Protein AF-A0A1F9ETL3-F1 (afdb_monomer)

Sequence (831 aa):
MVLTLLMAGSCHPLGLEGEPCAEAPCAAGLTCVDDVCSYVEPEPPPPPPCESDEQCVLDGTADGRVCTDGVCGYADCIFDLQCGVRICDDGQCADRHPCFSEEDCEAGQLCSDGVCRTACVLDDQCALLGGVLQVCVEGECRQRCLGDFMCLGGICEENVCLDPQCAVDEDCPPGDFYCDGGRCVAFTPCAEDDDCFDPSFLCNELGRCEERPLCDIDAECGADRCVDRHCRPAVPCAADDCGDGLECVAGRCVETLGCRSSADCTGGDVCDGGRCVDPPAAASPAAVVVATPQGVCPGACELVLLVGEAVQVRAQGFDADGRPVPGPVAPVTTMTNSSAATVTTLTADAAGDFTVAFADTMLTAHVRARPAGALVVIAVDGGSGAPVVGAEVFVGTALAGTTSADGMLAVAALAPDEDTLAVRSADGRGVALVGALAGAPDRLRVPLGTVVDQGSAAGFRATVNGTGDELGDTGVSLAFPAATSAAAATPAALFGPPFAAAIGLPLIGDLPTALPAAVMLDGTVPVVGFQDVKPEALMTAPAGPGPVLAFEGRYDQQLLFSIAFGADPMELALDLAAQTEGMDALADGAGLLEAAPLVVDGDAADGVEDVDGDGDVTELVPDYAGFPAISLSPTASPSLRVGLRASSPPAGANPRAFAVCGAEAGLFLPLGVSSLYGTAEGSRGEQLLALAPAAALEGAPRRCAVHAVYFSDALVSFAQVAGELGPLMEVGELLAPPEGAFLIEDVPAVGRTSVVIPGGAAADLVRVRVFDGGTTWEVLGVGGDVTLPEVIAPLVLFESSVLAIDGDPFAAFSAPAGSIERSARAVATAR

Radius of gyration: 38.25 Å; Cα contacts (8 Å, |Δi|>4): 1999; chains: 1; bounding box: 105×69×110 Å

Mean predicted aligned error: 14.43 Å

Nearest PDB structures (foldseek):
  1qvy-assembly3_C  TM=4.916E-01  e=3.105E+00  Homo sapiens
  5fr1-assembly1_B  TM=4.271E-01  e=1.528E+00  Bos taurus
  1gdf-assembly1_A  TM=3.829E-01  e=1.800E+00  Bos taurus
  1fst-assembly2_B  TM=3.135E-01  e=1.800E+00  Homo sapiens
  4bei-assembly1_H  TM=2.352E-01  e=9.875E-01  Vibrio cholerae MJ-1236

Solvent-accessible surface area (backbone atoms only — not comparable to full-atom values): 45357 Å² total; per-residue (Å²): 133,90,84,78,91,86,83,77,84,74,82,66,83,43,19,50,80,76,30,49,32,86,82,24,54,41,37,94,79,37,42,72,54,96,56,22,7,33,73,65,79,72,75,76,74,77,62,58,71,26,94,42,44,84,66,37,55,63,92,86,45,78,62,35,31,30,43,54,95,43,27,40,37,68,34,82,32,52,47,36,80,51,21,51,89,27,32,46,40,87,39,32,57,38,79,69,43,69,27,93,44,48,84,66,31,60,98,68,32,37,46,52,97,47,27,45,34,66,46,34,90,45,34,64,59,21,46,50,81,61,24,75,49,19,36,46,54,98,31,40,69,29,44,48,30,96,41,38,89,71,31,86,80,24,30,46,54,98,45,31,36,38,75,47,67,21,93,43,44,84,60,30,67,91,72,60,38,32,48,54,89,26,34,65,44,77,50,50,76,28,90,43,46,85,60,34,97,44,88,57,28,34,40,45,98,86,30,33,41,39,75,32,57,73,27,70,30,42,61,76,33,67,82,26,29,46,53,97,44,14,39,36,87,44,52,74,28,95,47,87,74,43,52,93,67,29,34,47,41,68,44,29,41,41,77,47,58,69,17,94,43,34,88,62,29,77,92,75,23,30,26,40,65,31,34,63,38,78,57,74,78,74,65,78,56,67,43,41,30,40,18,44,94,46,32,43,17,70,35,72,25,34,38,72,41,41,42,77,38,71,44,65,34,34,42,36,29,16,35,77,52,15,35,54,38,61,67,56,53,60,64,68,61,93,66,85,72,73,68,59,62,50,49,40,47,49,61,30,85,57,63,46,78,45,74,42,30,35,82,93,22,42,36,37,35,42,24,35,73,66,70,83,85,30,34,32,40,34,35,20,27,27,40,43,16,37,48,35,55,44,22,36,32,25,50,62,90,44,77,75,48,51,16,36,86,71,3,38,34,78,38,72,67,70,56,100,83,53,45,35,39,34,42,31,40,68,86,68,59,27,75,43,78,48,71,62,55,83,85,54,66,69,50,45,78,41,58,29,54,45,71,64,50,91,54,43,39,13,35,36,26,36,33,71,48,78,78,75,84,59,71,51,44,23,40,41,30,41,43,30,51,30,24,77,32,47,82,57,52,36,69,63,58,39,32,41,62,62,22,56,34,45,50,74,39,98,86,82,42,68,45,70,32,54,41,25,18,14,42,24,35,35,30,49,43,89,96,70,42,77,42,73,40,33,70,53,15,56,38,63,30,63,56,25,66,28,35,32,28,34,36,36,40,37,36,56,57,66,58,60,52,49,52,58,72,71,50,53,39,66,59,47,50,40,54,52,26,41,46,44,45,55,14,24,22,33,60,47,38,65,13,71,22,63,65,39,57,39,33,64,23,25,48,80,87,83,72,38,63,50,78,41,53,84,79,62,45,76,44,76,35,64,47,61,85,77,27,54,77,44,80,43,66,33,84,35,68,30,71,48,65,29,20,39,36,43,49,57,42,49,91,91,60,61,38,32,39,40,34,33,32,26,36,46,54,35,42,14,35,55,34,26,43,25,36,43,62,48,41,71,93,82,50,67,40,62,43,65,32,20,24,31,42,55,44,45,54,71,88,35,56,40,33,28,19,37,32,29,38,34,66,51,105,79,49,75,54,76,43,80,53,73,48,74,72,51,51,57,43,79,46,57,70,59,54,40,74,59,77,66,54,64,86,79,83,86,64,70,65,74,57,88,55,66,53,75,74,93,68,95,64,88,66,55,60,38,42,30,43,28,60,53,101,87,47,77,47,78,54,87,39,68,75,65,73,41,74,59,72,80,77,53,70,68,42,72,44,55,50,34,61,64,80,80,87,76,95,74,88,87,80,93,79,90,77,80,92,79,71,68,82,72,63,74,74,66,71,86,75,72,136

Structure (mmCIF, N/CA/C/O backbone):
data_AF-A0A1F9ETL3-F1
#
_entry.id   AF-A0A1F9ETL3-F1
#
loop_
_atom_site.group_PDB
_atom_site.id
_atom_site.type_symbol
_atom_site.label_atom_id
_atom_site.label_alt_id
_atom_site.label_comp_id
_atom_site.label_asym_id
_atom_site.label_entity_id
_atom_site.label_seq_id
_atom_site.pdbx_PDB_ins_code
_atom_site.Cartn_x
_atom_site.Cartn_y
_atom_site.Cartn_z
_atom_site.occupancy
_atom_site.B_iso_or_equiv
_atom_site.auth_seq_id
_atom_site.auth_comp_id
_atom_site.auth_asym_id
_atom_site.auth_atom_id
_atom_site.pdbx_PDB_model_num
ATOM 1 N N . MET A 1 1 ? -38.846 46.149 65.263 1.00 36.50 1 MET A N 1
ATOM 2 C CA . MET A 1 1 ? -39.912 46.853 64.528 1.00 36.50 1 MET A CA 1
ATOM 3 C C . MET A 1 1 ? -41.150 45.985 64.646 1.00 36.50 1 MET A C 1
ATOM 5 O O . MET A 1 1 ? -41.111 44.831 64.255 1.00 36.50 1 MET A O 1
ATOM 9 N N . VAL A 1 2 ? -42.144 46.496 65.365 1.00 41.97 2 VAL A N 1
ATOM 10 C CA . VAL A 1 2 ? -43.429 45.853 65.656 1.00 41.97 2 VAL A CA 1
ATOM 11 C C . VAL A 1 2 ? -44.224 45.766 64.355 1.00 41.97 2 VAL A C 1
ATOM 13 O O . VAL A 1 2 ? -44.415 46.803 63.725 1.00 41.97 2 VAL A O 1
ATOM 16 N N . LEU A 1 3 ? -44.703 44.583 63.969 1.00 36.12 3 LEU A N 1
ATOM 17 C CA . LEU A 1 3 ? -45.858 44.483 63.080 1.00 36.12 3 LEU A CA 1
ATOM 18 C C . LEU A 1 3 ? -46.756 43.335 63.541 1.00 36.12 3 LEU A C 1
ATOM 20 O O . LEU A 1 3 ? -46.437 42.156 63.425 1.00 36.12 3 LEU A O 1
ATOM 24 N N . THR A 1 4 ? -47.857 43.750 64.148 1.00 42.47 4 THR A N 1
ATOM 25 C CA . THR A 1 4 ? -48.915 42.951 64.745 1.00 42.47 4 THR A CA 1
ATOM 26 C C . THR A 1 4 ? -50.117 42.950 63.798 1.00 42.47 4 THR A C 1
ATOM 28 O O . THR A 1 4 ? -50.434 43.997 63.245 1.00 42.47 4 THR A O 1
ATOM 31 N N . LEU A 1 5 ? -50.809 41.807 63.726 1.00 44.66 5 LEU A N 1
ATOM 32 C CA . LEU A 1 5 ? -52.241 41.620 63.435 1.00 44.66 5 LEU A CA 1
ATOM 33 C C . LEU A 1 5 ? -52.845 42.263 62.167 1.00 44.66 5 LEU A C 1
ATOM 35 O O . LEU A 1 5 ? -53.105 43.460 62.142 1.00 44.66 5 LEU A O 1
ATOM 39 N N . LEU A 1 6 ? -53.257 41.407 61.221 1.00 41.59 6 LEU A N 1
ATOM 40 C CA . LEU A 1 6 ? -54.561 41.443 60.527 1.00 41.59 6 LEU A CA 1
ATOM 41 C C . LEU A 1 6 ? -54.680 40.195 59.626 1.00 41.59 6 LEU A C 1
ATOM 43 O O . LEU A 1 6 ? -54.465 40.263 58.422 1.00 41.59 6 LEU A O 1
ATOM 47 N N . MET A 1 7 ? -55.008 39.039 60.212 1.00 38.16 7 MET A N 1
ATOM 48 C CA . MET A 1 7 ? -55.559 37.916 59.445 1.00 38.16 7 MET A CA 1
ATOM 49 C C . MET A 1 7 ? -57.078 38.061 59.492 1.00 38.16 7 MET A C 1
ATOM 51 O O . MET A 1 7 ? -57.709 37.832 60.525 1.00 38.16 7 MET A O 1
ATOM 55 N N . ALA A 1 8 ? -57.642 38.552 58.392 1.00 40.78 8 ALA A N 1
ATOM 56 C CA . ALA A 1 8 ? -59.069 38.495 58.144 1.00 40.78 8 ALA A CA 1
ATOM 57 C C . ALA A 1 8 ? -59.477 37.019 58.069 1.00 40.78 8 ALA A C 1
ATOM 59 O O . ALA A 1 8 ? -58.865 36.256 57.328 1.00 40.78 8 ALA A O 1
ATOM 60 N N . GLY A 1 9 ? -60.495 36.626 58.836 1.00 46.09 9 GLY A N 1
ATOM 61 C CA . GLY A 1 9 ? -61.160 35.343 58.650 1.00 46.09 9 GLY A CA 1
ATOM 62 C C . GLY A 1 9 ? -61.800 35.323 57.269 1.00 46.09 9 GLY A C 1
ATOM 63 O O . GLY A 1 9 ? -62.853 35.925 57.056 1.00 46.09 9 GLY A O 1
ATOM 64 N N . SER A 1 10 ? -61.128 34.686 56.319 1.00 49.94 10 SER A N 1
ATOM 65 C CA . SER A 1 10 ? -61.694 34.289 55.043 1.00 49.94 10 SER A CA 1
ATOM 66 C C . SER A 1 10 ? -62.725 33.205 55.326 1.00 49.94 10 SER A C 1
ATOM 68 O O . SER A 1 10 ? -62.381 32.079 55.668 1.00 49.94 10 SER A O 1
ATOM 70 N N . CYS A 1 11 ? -64.007 33.546 55.195 1.00 51.56 11 CYS A N 1
ATOM 71 C CA . CYS A 1 11 ? -65.038 32.543 54.982 1.00 51.56 11 CYS A CA 1
ATOM 72 C C . CYS A 1 11 ? -64.703 31.836 53.662 1.00 51.56 11 CYS A C 1
ATOM 74 O O . CYS A 1 11 ? -65.037 32.359 52.599 1.00 51.56 11 CYS A O 1
ATOM 76 N N . HIS A 1 12 ? -64.007 30.700 53.708 1.00 61.06 12 HIS A N 1
ATOM 77 C CA . HIS A 1 12 ? -63.959 29.804 52.562 1.00 61.06 12 HIS A CA 1
ATOM 78 C C . HIS A 1 12 ? -65.313 29.085 52.504 1.00 61.06 12 HIS A C 1
ATOM 80 O O . HIS A 1 12 ? -65.680 28.402 53.454 1.00 61.06 12 HIS A O 1
ATOM 86 N N . PRO A 1 13 ? -66.115 29.281 51.442 1.00 74.06 13 PRO A N 1
ATOM 87 C CA . PRO A 1 13 ? -67.451 28.691 51.347 1.00 74.06 13 PRO A CA 1
ATOM 88 C C . PRO A 1 13 ? -67.422 27.185 51.041 1.00 74.06 13 PRO A C 1
ATOM 90 O O . PRO A 1 13 ? -68.486 26.599 50.849 1.00 74.06 13 PRO A O 1
ATOM 93 N N . LEU A 1 14 ? -66.230 26.585 50.951 1.00 83.06 14 LEU A N 1
ATOM 94 C CA . LEU A 1 14 ? -66.017 25.185 50.616 1.00 83.06 14 LEU A CA 1
ATOM 95 C C . LEU A 1 14 ? -64.970 24.580 51.557 1.00 83.06 14 LEU A C 1
ATOM 97 O O . LEU A 1 14 ? -63.933 25.208 51.763 1.00 83.06 14 LEU A O 1
ATOM 101 N N . GLY A 1 15 ? -65.249 23.390 52.090 1.00 83.25 15 GLY A N 1
ATOM 102 C CA . GLY A 1 15 ? -64.321 22.623 52.922 1.00 83.25 15 GLY A CA 1
ATOM 103 C C . GLY A 1 15 ? -63.205 22.003 52.081 1.00 83.25 15 GLY A C 1
ATOM 104 O O . GLY A 1 15 ? -63.473 21.410 51.031 1.00 83.25 15 GLY A O 1
ATOM 105 N N . LEU A 1 16 ? -61.960 22.176 52.515 1.00 88.75 16 LEU A N 1
ATOM 106 C CA . LEU A 1 16 ? -60.782 21.554 51.904 1.00 88.75 16 LEU A CA 1
ATOM 107 C C . LEU A 1 16 ? -60.608 20.109 52.389 1.00 88.75 16 LEU A C 1
ATOM 109 O O . LEU A 1 16 ? -61.291 19.656 53.305 1.00 88.75 16 LEU A O 1
ATOM 113 N N . GLU A 1 17 ? -59.701 19.367 51.759 1.00 86.44 17 GLU A N 1
ATOM 114 C CA . GLU A 1 17 ? -59.409 17.991 52.155 1.00 86.44 17 GLU A CA 1
ATOM 115 C C . GLU A 1 17 ? -58.960 17.923 53.625 1.00 86.44 17 GLU A C 1
ATOM 117 O O . GLU A 1 17 ? -58.095 18.684 54.058 1.00 86.44 17 GLU A O 1
ATOM 122 N N . GLY A 1 18 ? -59.591 17.047 54.408 1.00 85.56 18 GLY A N 1
ATOM 123 C CA . GLY A 1 18 ? -59.389 16.934 55.853 1.00 85.56 18 GLY A CA 1
ATOM 124 C C . GLY A 1 18 ? -60.288 17.832 56.715 1.00 85.56 18 GLY A C 1
ATOM 125 O O . GLY A 1 18 ? -60.308 17.660 57.935 1.00 85.56 18 GLY A O 1
ATOM 126 N N . GLU A 1 19 ? -61.063 18.753 56.132 1.00 91.12 19 GLU A N 1
ATOM 127 C CA . GLU A 1 19 ? -61.977 19.620 56.888 1.00 91.12 19 GLU A CA 1
ATOM 128 C C . GLU A 1 19 ? -63.366 18.996 57.091 1.00 91.12 19 GLU A C 1
ATOM 130 O O . GLU A 1 19 ? -63.835 18.223 56.247 1.00 91.12 19 GLU A O 1
ATOM 135 N N . PRO A 1 20 ? -64.060 19.334 58.196 1.00 88.56 20 PRO A N 1
ATOM 136 C CA . PRO A 1 20 ? -65.366 18.774 58.477 1.00 88.56 20 PRO A CA 1
ATOM 137 C C . PRO A 1 20 ? -66.431 19.296 57.508 1.00 88.56 20 PRO A C 1
ATOM 139 O O . PRO A 1 20 ? -66.755 20.487 57.483 1.00 88.56 20 PRO A O 1
ATOM 142 N N . CYS A 1 21 ? -67.054 18.392 56.756 1.00 87.12 21 CYS A N 1
ATOM 143 C CA . CYS A 1 21 ? -68.107 18.750 55.800 1.00 87.12 21 CYS A CA 1
ATOM 144 C C . CYS A 1 21 ? -69.428 19.177 56.458 1.00 87.12 21 CYS A C 1
ATOM 146 O O . CYS A 1 21 ? -70.331 19.671 55.778 1.00 87.12 21 CYS A O 1
ATOM 148 N N . ALA A 1 22 ? -69.543 19.035 57.781 1.00 86.88 22 ALA A N 1
ATOM 149 C CA . ALA A 1 22 ? -70.645 19.584 58.563 1.00 86.88 22 ALA A CA 1
ATOM 150 C C . ALA A 1 22 ? -70.656 21.125 58.586 1.00 86.88 22 ALA A C 1
ATOM 152 O O . ALA A 1 22 ? -71.717 21.728 58.770 1.00 86.88 22 ALA A O 1
ATOM 153 N N . GLU A 1 23 ? -69.496 21.769 58.409 1.00 85.19 23 GLU A N 1
ATOM 154 C CA . GLU A 1 23 ? -69.348 23.225 58.538 1.00 85.19 23 GLU A CA 1
ATOM 155 C C . GLU A 1 23 ? -69.372 23.953 57.182 1.00 85.19 23 GLU A C 1
ATOM 157 O O . GLU A 1 23 ? -69.857 25.086 57.103 1.00 85.19 23 GLU A O 1
ATOM 162 N N . ALA A 1 24 ? -68.933 23.294 56.103 1.00 85.56 24 ALA A N 1
ATOM 163 C CA . ALA A 1 24 ? -69.015 23.785 54.727 1.00 85.56 24 ALA A CA 1
ATOM 164 C C . ALA A 1 24 ? -69.054 22.617 53.716 1.00 85.56 24 ALA A C 1
ATOM 166 O O . ALA A 1 24 ? -68.423 21.588 53.952 1.00 85.56 24 ALA A O 1
ATOM 167 N N . PRO A 1 25 ? -69.759 22.745 52.573 1.00 87.94 25 PRO A N 1
ATOM 168 C CA . PRO A 1 25 ? -69.741 21.717 51.531 1.00 87.94 25 PRO A CA 1
ATOM 169 C C . PRO A 1 25 ? -68.329 21.543 50.961 1.00 87.94 25 PRO A C 1
ATOM 171 O O . PRO A 1 25 ? -67.620 22.526 50.784 1.00 87.94 25 PRO A O 1
ATOM 174 N N . CYS A 1 26 ? -67.917 20.315 50.654 1.00 88.62 26 CYS A N 1
ATOM 175 C CA . CYS A 1 26 ? -66.563 20.055 50.163 1.00 88.62 26 CYS A CA 1
ATOM 176 C C . CYS A 1 26 ? -66.263 20.763 48.837 1.00 88.62 26 CYS A C 1
ATOM 178 O O . CYS A 1 26 ? -67.150 20.941 47.995 1.00 88.62 26 CYS A O 1
ATOM 180 N N . ALA A 1 27 ? -65.005 21.162 48.647 1.00 89.31 27 ALA A N 1
ATOM 181 C CA . ALA A 1 27 ? -64.526 21.698 47.380 1.00 89.31 27 ALA A CA 1
ATOM 182 C C . ALA A 1 27 ? -64.714 20.682 46.237 1.00 89.31 27 ALA A C 1
ATOM 184 O O . ALA A 1 27 ? -64.776 19.472 46.457 1.00 89.31 27 ALA A O 1
ATOM 185 N N . ALA A 1 28 ? -64.838 21.177 45.001 1.00 86.25 28 ALA A N 1
ATOM 186 C CA . ALA A 1 28 ? -65.060 20.324 43.834 1.00 86.25 28 ALA A CA 1
ATOM 187 C C . ALA A 1 28 ? -63.954 19.258 43.711 1.00 86.25 28 ALA A C 1
ATOM 189 O O . ALA A 1 28 ? -62.776 19.599 43.726 1.00 86.25 28 ALA A O 1
ATOM 190 N N . GLY A 1 29 ? -64.354 17.988 43.585 1.00 82.50 29 GLY A N 1
ATOM 191 C CA . GLY A 1 29 ? -63.450 16.829 43.563 1.00 82.50 29 GLY A CA 1
ATOM 192 C C . GLY A 1 29 ? -63.351 16.073 44.893 1.00 82.50 29 GLY A C 1
ATOM 193 O O . GLY A 1 29 ? -62.873 14.947 44.904 1.00 82.50 29 GLY A O 1
ATOM 194 N N . LEU A 1 30 ? -63.851 16.639 45.995 1.00 84.19 30 LEU A N 1
ATOM 195 C CA . LEU A 1 30 ? -63.866 15.997 47.310 1.00 84.19 30 LEU A CA 1
ATOM 196 C C . LEU A 1 30 ? -65.281 15.521 47.670 1.00 84.19 30 LEU A C 1
ATOM 198 O O . LEU A 1 30 ? -66.277 16.182 47.361 1.00 84.19 30 LEU A O 1
ATOM 202 N N . THR A 1 31 ? -65.370 14.395 48.373 1.00 88.19 31 THR A N 1
ATOM 203 C CA . THR A 1 31 ? -66.625 13.809 48.855 1.00 88.19 31 THR A CA 1
ATOM 204 C C . THR A 1 31 ? -66.625 13.798 50.381 1.00 88.19 31 THR A C 1
ATOM 206 O O . THR A 1 31 ? -65.598 13.569 51.011 1.00 88.19 31 THR A O 1
ATOM 209 N N . CYS A 1 32 ? -67.774 14.067 50.997 1.00 89.69 32 CYS A N 1
ATOM 210 C CA . CYS A 1 32 ? -67.918 14.012 52.451 1.00 89.69 32 CYS A CA 1
ATOM 211 C C . CYS A 1 32 ? -68.011 12.547 52.900 1.00 89.69 32 CYS A C 1
ATOM 213 O O . CYS A 1 32 ? -69.045 11.908 52.687 1.00 89.69 32 CYS A O 1
ATOM 215 N N . VAL A 1 33 ? -66.942 12.021 53.497 1.00 89.31 33 VAL A N 1
ATOM 216 C CA . VAL A 1 33 ? -66.855 10.653 54.024 1.00 89.31 33 VAL A CA 1
ATOM 217 C C . VAL A 1 33 ? -66.569 10.745 55.518 1.00 89.31 33 VAL A C 1
ATOM 219 O O . VAL A 1 33 ? -65.620 11.404 55.929 1.00 89.31 33 VAL A O 1
ATOM 222 N N . ASP A 1 34 ? -67.429 10.139 56.339 1.00 93.12 34 ASP A N 1
ATOM 223 C CA . ASP A 1 34 ? -67.325 10.170 57.806 1.00 93.12 34 ASP A CA 1
ATOM 224 C C . ASP A 1 34 ? -67.139 11.581 58.399 1.00 93.12 34 ASP A C 1
ATOM 226 O O . ASP A 1 34 ? -66.354 11.803 59.319 1.00 93.12 34 ASP A O 1
ATOM 230 N N . ASP A 1 35 ? -67.919 12.535 57.885 1.00 91.06 35 ASP A N 1
ATOM 231 C CA . ASP A 1 35 ? -67.943 13.939 58.319 1.00 91.06 35 ASP A CA 1
ATOM 232 C C . ASP A 1 35 ? -66.677 14.742 57.970 1.00 91.06 35 ASP A C 1
ATOM 234 O O . ASP A 1 35 ? -66.542 15.876 58.423 1.00 91.06 35 ASP A O 1
ATOM 238 N N . VAL A 1 36 ? -65.801 14.215 57.104 1.00 90.56 36 VAL A N 1
ATOM 239 C CA . VAL A 1 36 ? -64.601 14.891 56.589 1.00 90.56 36 VAL A CA 1
ATOM 240 C C . VAL A 1 36 ? -64.610 14.923 55.056 1.00 90.56 36 VAL A C 1
ATOM 242 O O . VAL A 1 36 ? -64.972 13.951 54.396 1.00 90.56 36 VAL A O 1
ATOM 245 N N . CYS A 1 37 ? -64.218 16.046 54.458 1.00 89.69 37 CYS A N 1
ATOM 246 C CA . CYS A 1 37 ? -63.991 16.130 53.019 1.00 89.69 37 CYS A CA 1
ATOM 247 C C . CYS A 1 37 ? -62.744 15.324 52.645 1.00 89.69 37 CYS A C 1
ATOM 249 O O . CYS A 1 37 ? -61.642 15.707 53.022 1.00 89.69 37 CYS A O 1
ATOM 251 N N . SER A 1 38 ? -62.898 14.226 51.906 1.00 87.50 38 SER A N 1
ATOM 252 C CA . SER A 1 38 ? -61.778 13.430 51.391 1.00 87.50 38 SER A CA 1
ATOM 253 C C . SER A 1 38 ? -61.857 13.330 49.876 1.00 87.50 38 SER A C 1
ATOM 255 O O . SER A 1 38 ? -62.950 13.293 49.296 1.00 87.50 38 SER A O 1
ATOM 257 N N . TYR A 1 39 ? -60.702 13.273 49.219 1.00 83.19 39 TYR A N 1
ATOM 258 C CA . TYR A 1 39 ? -60.666 12.792 47.852 1.00 83.19 39 TYR A CA 1
ATOM 259 C C . TYR A 1 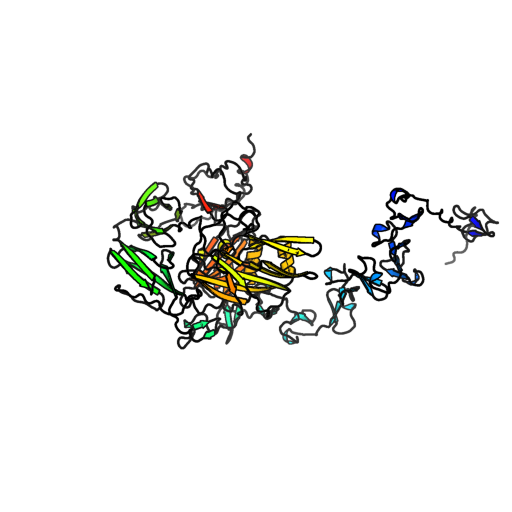39 ? -61.014 11.304 47.893 1.00 83.19 39 TYR A C 1
ATOM 261 O O . TYR A 1 39 ? -60.376 10.520 48.596 1.00 83.19 39 TYR A O 1
ATOM 269 N N . VAL A 1 40 ? -62.098 10.932 47.220 1.00 74.62 40 VAL A N 1
ATOM 270 C CA . VAL A 1 40 ? -62.405 9.528 46.964 1.00 74.62 40 VAL A CA 1
ATOM 271 C C . VAL A 1 40 ? -62.025 9.334 45.519 1.00 74.62 40 VAL A C 1
ATOM 273 O O . VAL A 1 40 ? -62.754 9.770 44.626 1.00 74.62 40 VAL A O 1
ATOM 276 N N . GLU A 1 41 ? -60.850 8.756 45.304 1.00 66.81 41 GLU A N 1
ATOM 277 C CA . GLU A 1 41 ? -60.446 8.348 43.972 1.00 66.81 41 GLU A CA 1
ATOM 278 C C . GLU A 1 41 ? -61.524 7.387 43.450 1.00 66.81 41 GLU A C 1
ATOM 280 O O . GLU A 1 41 ? -61.834 6.397 44.125 1.00 66.81 41 GLU A O 1
ATOM 285 N N . PRO A 1 42 ? -62.214 7.716 42.344 1.00 58.78 42 PRO A N 1
ATOM 286 C CA . PRO A 1 42 ? -63.245 6.838 41.821 1.00 58.78 42 PRO A CA 1
ATOM 287 C C . PRO A 1 42 ? -62.601 5.486 41.522 1.00 58.78 42 PRO A C 1
ATOM 289 O O . PRO A 1 42 ? -61.579 5.445 40.839 1.00 58.78 42 PRO A O 1
ATOM 292 N N . GLU A 1 43 ? -63.194 4.397 42.033 1.00 50.81 43 GLU A N 1
ATOM 293 C CA . GLU A 1 43 ? -62.752 3.046 41.679 1.00 50.81 43 GLU A CA 1
ATOM 294 C C . GLU A 1 43 ? -62.626 2.983 40.150 1.00 50.81 43 GLU A C 1
ATOM 296 O O . GLU A 1 43 ? -63.591 3.342 39.454 1.00 50.81 43 GLU A O 1
ATOM 301 N N . PRO A 1 44 ? -61.448 2.608 39.614 1.00 55.34 44 PRO A N 1
ATOM 302 C CA . PRO A 1 44 ? -61.238 2.603 38.181 1.00 55.34 44 PRO A CA 1
ATOM 303 C C . PRO A 1 44 ? -62.328 1.733 37.549 1.00 55.34 44 PRO A C 1
ATOM 305 O O . PRO A 1 44 ? -62.614 0.642 38.059 1.00 55.34 44 PRO A O 1
ATOM 308 N N . PRO A 1 45 ? -62.997 2.213 36.483 1.00 61.06 45 PRO A N 1
ATOM 309 C CA . PRO A 1 45 ? -64.045 1.439 35.845 1.00 61.06 45 PRO A CA 1
ATOM 310 C C . PRO A 1 45 ? -63.477 0.068 35.466 1.00 61.06 45 PRO A C 1
ATOM 312 O O . PRO A 1 45 ? -62.329 -0.000 35.012 1.00 61.06 45 PRO A O 1
ATOM 315 N N . PRO A 1 46 ? -64.248 -1.022 35.653 1.00 62.59 46 PRO A N 1
ATOM 316 C CA . PRO A 1 46 ? -63.787 -2.339 35.259 1.00 62.59 46 PRO A CA 1
ATOM 317 C C . PRO A 1 46 ? -63.349 -2.272 33.791 1.00 62.59 46 PRO A C 1
ATOM 319 O O . PRO A 1 46 ? -64.056 -1.652 32.985 1.00 62.59 46 PRO A O 1
ATOM 322 N N . PRO A 1 47 ? -62.177 -2.838 33.457 1.00 64.12 47 PRO A N 1
ATOM 323 C CA . PRO A 1 47 ? -61.613 -2.736 32.122 1.00 64.12 47 PRO A CA 1
ATOM 324 C C . PRO A 1 47 ? -62.654 -3.160 31.079 1.00 64.12 47 PRO A C 1
ATOM 326 O O . PRO A 1 47 ? -63.401 -4.121 31.312 1.00 64.12 47 PRO A O 1
ATOM 329 N N . PRO A 1 48 ? -62.766 -2.420 29.962 1.00 73.50 48 PRO A N 1
ATOM 330 C CA . PRO A 1 48 ? -63.773 -2.711 28.962 1.00 73.50 48 PRO A CA 1
ATOM 331 C C . PRO A 1 48 ? -63.573 -4.141 28.440 1.00 73.50 48 PRO A C 1
ATOM 333 O O . PRO A 1 48 ? -62.430 -4.562 28.222 1.00 73.50 48 PRO A O 1
ATOM 336 N N . PRO A 1 49 ? -64.664 -4.904 28.263 1.00 80.69 49 PRO A N 1
ATOM 337 C CA . PRO A 1 49 ? -64.573 -6.184 27.595 1.00 80.69 49 PRO A CA 1
ATOM 338 C C . PRO A 1 49 ? -64.136 -5.961 26.148 1.00 80.69 49 PRO A C 1
ATOM 340 O O . PRO A 1 49 ? -64.510 -4.965 25.524 1.00 80.69 49 PRO A O 1
ATOM 343 N N . CYS A 1 50 ? -63.383 -6.907 25.617 1.00 81.69 50 CYS A N 1
ATOM 344 C CA . CYS A 1 50 ? -62.889 -6.871 24.251 1.00 81.69 50 CYS A CA 1
ATOM 345 C C . CYS A 1 50 ? -62.990 -8.250 23.609 1.00 81.69 50 CYS A C 1
ATOM 347 O O . CYS A 1 50 ? -63.083 -9.277 24.275 1.00 81.69 50 CYS A O 1
ATOM 349 N N . GLU A 1 51 ? -62.964 -8.259 22.289 1.00 83.12 51 GLU A N 1
ATOM 350 C CA . GLU A 1 51 ? -62.881 -9.447 21.445 1.00 83.12 51 GLU A CA 1
ATOM 351 C C . GLU A 1 51 ? -61.626 -9.410 20.555 1.00 83.12 51 GLU A C 1
ATOM 353 O O . GLU A 1 51 ? -61.245 -10.435 19.992 1.00 83.12 51 GLU A O 1
ATOM 358 N N . SER A 1 52 ? -60.981 -8.244 20.428 1.00 81.56 52 SER A N 1
ATOM 359 C CA . SER A 1 52 ? -59.724 -8.043 19.702 1.00 81.56 52 SER A CA 1
ATOM 360 C C . SER A 1 52 ? -58.932 -6.858 20.266 1.00 81.56 52 SER A C 1
ATOM 362 O O . SER A 1 52 ? -59.505 -5.960 20.885 1.00 81.56 52 SER A O 1
ATOM 364 N N . ASP A 1 53 ? -57.621 -6.833 20.016 1.00 71.56 53 ASP A N 1
ATOM 365 C CA . ASP A 1 53 ? -56.698 -5.788 20.498 1.00 71.56 53 ASP A CA 1
ATOM 366 C C . ASP A 1 53 ? -57.086 -4.379 20.018 1.00 71.56 53 ASP A C 1
ATOM 368 O O . ASP A 1 53 ? -56.937 -3.393 20.734 1.00 71.56 53 ASP A O 1
ATOM 372 N N . GLU A 1 54 ? -57.687 -4.281 18.831 1.00 76.81 54 GLU A N 1
ATOM 373 C CA . GLU A 1 54 ? -58.182 -3.027 18.246 1.00 76.81 54 GLU A CA 1
ATOM 374 C C . GLU A 1 54 ? -59.288 -2.367 19.088 1.00 76.81 54 GLU A C 1
ATOM 376 O O . GLU A 1 54 ? -59.520 -1.162 18.986 1.00 76.81 54 GLU A O 1
ATOM 381 N N . GLN A 1 55 ? -59.979 -3.145 19.927 1.00 78.31 55 GLN A N 1
ATOM 382 C CA . GLN A 1 55 ? -61.032 -2.656 20.820 1.00 78.31 55 GLN A CA 1
ATOM 383 C C . GLN A 1 55 ? -60.479 -2.101 22.140 1.00 78.31 55 GLN A C 1
ATOM 385 O O . GLN A 1 55 ? -61.234 -1.513 22.913 1.00 78.31 55 GLN A O 1
ATOM 390 N N . CYS A 1 56 ? -59.173 -2.247 22.385 1.00 72.69 56 CYS A N 1
ATOM 391 C CA . CYS A 1 56 ? -58.498 -1.794 23.600 1.00 72.69 56 CYS A CA 1
ATOM 392 C C . CYS A 1 56 ? -57.855 -0.406 23.489 1.00 72.69 56 CYS A C 1
ATOM 394 O O . CYS A 1 56 ? -57.144 0.024 24.397 1.00 72.69 56 CYS A O 1
ATOM 396 N N . VAL A 1 57 ? -58.164 0.326 22.415 1.00 68.94 57 VAL A N 1
ATOM 397 C CA . VAL A 1 57 ? -57.741 1.712 22.189 1.00 68.94 57 VAL A CA 1
ATOM 398 C C . VAL A 1 57 ? -58.667 2.664 22.955 1.00 68.94 57 VAL A C 1
ATOM 400 O O . VAL A 1 57 ? -59.796 2.924 22.534 1.00 68.94 57 VAL A O 1
ATOM 403 N N . LEU A 1 58 ? -58.202 3.198 24.085 1.00 54.00 58 LEU A N 1
ATOM 404 C CA . LEU A 1 58 ? -58.852 4.319 24.771 1.00 54.00 58 LEU A CA 1
ATOM 405 C C . LEU A 1 58 ? -58.311 5.637 24.181 1.00 54.00 58 LEU A C 1
ATOM 407 O O . LEU A 1 58 ? -57.111 5.804 24.022 1.00 54.00 58 LEU A O 1
ATOM 411 N N . ASP A 1 59 ? -59.203 6.551 23.791 1.00 50.78 59 ASP A N 1
ATOM 412 C CA . ASP A 1 59 ? -58.905 7.938 23.377 1.00 50.78 59 ASP A CA 1
ATOM 413 C C . ASP A 1 59 ? -57.892 8.175 22.232 1.00 50.78 59 ASP A C 1
ATOM 415 O O . ASP A 1 59 ? -57.374 9.278 22.058 1.00 50.78 59 ASP A O 1
ATOM 419 N N . GLY A 1 60 ? -57.697 7.196 21.346 1.00 46.12 60 GLY A N 1
ATOM 420 C CA . GLY A 1 60 ? -56.975 7.405 20.084 1.00 46.12 60 GLY A CA 1
ATOM 421 C C . GLY A 1 60 ? -55.449 7.459 20.208 1.00 46.12 60 GLY A C 1
ATOM 422 O O . GLY A 1 60 ? -54.785 7.791 19.224 1.00 46.12 60 GLY A O 1
ATOM 423 N N . THR A 1 61 ? -54.893 7.091 21.363 1.00 49.16 61 THR A N 1
ATOM 424 C CA . THR A 1 61 ? -53.472 6.774 21.539 1.00 49.16 61 THR A CA 1
ATOM 425 C C . THR A 1 61 ? -53.286 5.262 21.690 1.00 49.16 61 THR A C 1
ATOM 427 O O . THR A 1 61 ? -54.128 4.557 22.245 1.00 49.16 61 THR A O 1
ATOM 430 N N . ALA A 1 62 ? -52.209 4.726 21.110 1.00 58.06 62 ALA A N 1
ATOM 431 C CA . ALA A 1 62 ? -51.857 3.315 21.230 1.00 58.06 62 ALA A CA 1
ATOM 432 C C . ALA A 1 62 ? -51.258 3.057 22.625 1.00 58.06 62 ALA A C 1
ATOM 434 O O . ALA A 1 62 ? -50.047 2.962 22.774 1.00 58.06 62 ALA A O 1
ATOM 435 N N . ASP A 1 63 ? -52.103 2.966 23.651 1.00 62.25 63 ASP A N 1
ATOM 436 C CA . ASP A 1 63 ? -51.689 2.811 25.059 1.00 62.25 63 ASP A CA 1
ATOM 437 C C . ASP A 1 63 ? -51.212 1.380 25.415 1.00 62.25 63 ASP A C 1
ATOM 439 O O . ASP A 1 63 ? -51.246 0.977 26.578 1.00 62.25 63 ASP A O 1
ATOM 443 N N . GLY A 1 64 ? -50.818 0.576 24.420 1.00 59.81 64 GLY A N 1
ATOM 444 C CA . GLY A 1 64 ? -50.213 -0.747 24.629 1.00 59.81 64 GLY A CA 1
ATOM 445 C C . GLY A 1 64 ? -51.133 -1.823 25.223 1.00 59.81 64 GLY A C 1
ATOM 446 O O . GLY A 1 64 ? -50.643 -2.833 25.726 1.00 59.81 64 GLY A O 1
ATOM 447 N N . ARG A 1 65 ? -52.460 -1.641 25.208 1.00 70.19 65 ARG A N 1
ATOM 448 C CA . ARG A 1 65 ? -53.404 -2.643 25.731 1.00 70.19 65 ARG A CA 1
ATOM 449 C C . ARG A 1 65 ? -53.758 -3.697 24.680 1.00 70.19 65 ARG A C 1
ATOM 451 O O . ARG A 1 65 ? -54.103 -3.350 23.555 1.00 70.19 65 ARG A O 1
ATOM 458 N N . VAL A 1 66 ? -53.736 -4.967 25.075 1.00 70.00 66 VAL A N 1
ATOM 459 C CA . VAL A 1 66 ? -54.154 -6.131 24.279 1.00 70.00 66 VAL A CA 1
ATOM 460 C C . VAL A 1 66 ? -55.335 -6.829 24.937 1.00 70.00 66 VAL A C 1
ATOM 462 O O . VAL A 1 66 ? -55.577 -6.725 26.144 1.00 70.00 66 VAL A O 1
ATOM 465 N N . CYS A 1 67 ? -56.112 -7.521 24.118 1.00 76.94 67 CYS A N 1
ATOM 466 C CA . CYS A 1 67 ? -57.279 -8.238 24.566 1.00 76.94 67 CYS A CA 1
ATOM 467 C C . CYS A 1 67 ? -56.898 -9.624 25.087 1.00 76.94 67 CYS A C 1
ATOM 469 O O . CYS A 1 67 ? -56.823 -10.592 24.327 1.00 76.94 67 CYS A O 1
ATOM 471 N N . THR A 1 68 ? -56.716 -9.735 26.401 1.00 74.88 68 THR A N 1
ATOM 472 C CA . THR A 1 68 ? -56.380 -11.002 27.060 1.00 74.88 68 THR A CA 1
ATOM 473 C C . THR A 1 68 ? -57.597 -11.501 27.832 1.00 74.88 68 THR A C 1
ATOM 475 O O . THR A 1 68 ? -58.147 -10.801 28.679 1.00 74.88 68 THR A O 1
ATOM 478 N N . ASP A 1 69 ? -58.067 -12.708 27.507 1.00 81.50 69 ASP A N 1
ATOM 479 C CA . ASP A 1 69 ? -59.247 -13.338 28.124 1.00 81.50 69 ASP A CA 1
ATOM 480 C C . ASP A 1 69 ? -60.533 -12.487 28.091 1.00 81.50 69 ASP A C 1
ATOM 482 O O . ASP A 1 69 ? -61.383 -12.544 28.983 1.00 81.50 69 ASP A O 1
ATOM 486 N N . GLY A 1 70 ? -60.709 -11.717 27.015 1.00 79.62 70 GLY A N 1
ATOM 487 C CA . GLY A 1 70 ? -61.906 -10.911 26.786 1.00 79.62 70 GLY A CA 1
ATOM 488 C C . GLY A 1 70 ? -61.947 -9.609 27.583 1.00 79.62 70 GLY A C 1
ATOM 489 O O . GLY A 1 70 ? -63.007 -8.989 27.694 1.00 79.62 70 GLY A O 1
ATOM 490 N N . VAL A 1 71 ? -60.810 -9.200 28.147 1.00 77.88 71 VAL A N 1
ATOM 491 C CA . VAL A 1 71 ? -60.641 -7.970 28.916 1.00 77.88 71 VAL A CA 1
ATOM 492 C C . VAL A 1 71 ? -59.421 -7.222 28.390 1.00 77.88 71 VAL A C 1
ATOM 494 O O . VAL A 1 71 ? -58.372 -7.818 28.159 1.00 77.88 71 VAL A O 1
ATOM 497 N N . CYS A 1 72 ? -59.543 -5.908 28.198 1.00 69.62 72 CYS A N 1
ATOM 498 C CA . CYS A 1 72 ? -58.399 -5.091 27.805 1.00 69.62 72 CYS A CA 1
ATOM 499 C C . CYS A 1 72 ? -57.387 -4.993 28.950 1.00 69.62 72 CYS A C 1
ATOM 501 O O . CYS A 1 72 ? -57.587 -4.216 29.890 1.00 69.62 72 CYS A O 1
ATOM 503 N N . GLY A 1 73 ? -56.317 -5.782 28.857 1.00 68.50 73 GLY A N 1
ATOM 504 C CA . GLY A 1 73 ? -55.153 -5.763 29.739 1.00 68.50 73 GLY A CA 1
ATOM 505 C C . GLY A 1 73 ? -53.961 -5.100 29.056 1.00 68.50 73 GLY A C 1
ATOM 506 O O . GLY A 1 73 ? -54.008 -4.804 27.867 1.00 68.50 73 GLY A O 1
ATOM 507 N N . TYR A 1 74 ? -52.895 -4.824 29.796 1.00 65.31 74 TYR A N 1
ATOM 508 C CA . TYR A 1 74 ? -51.656 -4.329 29.195 1.00 65.31 74 TYR A CA 1
ATOM 509 C C . TYR A 1 74 ? -50.909 -5.489 28.543 1.00 65.31 74 TYR A C 1
ATOM 511 O O . TYR A 1 74 ? -50.910 -6.594 29.085 1.00 65.31 74 TYR A O 1
ATOM 519 N N . ALA A 1 75 ? -50.332 -5.252 27.367 1.00 63.81 75 ALA A N 1
ATOM 520 C CA . ALA A 1 75 ? -49.442 -6.224 26.752 1.00 63.81 75 ALA A CA 1
ATOM 521 C C . ALA A 1 75 ? -48.209 -6.409 27.629 1.00 63.81 75 ALA A C 1
ATOM 523 O O . ALA A 1 75 ? -47.765 -5.457 28.279 1.00 63.81 75 ALA A O 1
ATOM 524 N N . ASP A 1 76 ? -47.645 -7.615 27.593 1.00 73.81 76 ASP A N 1
ATOM 525 C CA . ASP A 1 76 ? -46.263 -7.786 28.011 1.00 73.81 76 ASP A CA 1
ATOM 526 C C . ASP A 1 76 ? -45.415 -6.782 27.217 1.00 73.81 76 ASP A C 1
ATOM 528 O O . ASP A 1 76 ? -45.544 -6.652 25.993 1.00 73.81 76 ASP A O 1
ATOM 532 N N . CYS A 1 77 ? -44.594 -6.024 27.924 1.00 74.44 77 CYS A N 1
ATOM 533 C CA . CYS A 1 77 ? -43.729 -5.016 27.346 1.00 74.44 77 CYS A CA 1
ATOM 534 C C . CYS A 1 77 ? -42.267 -5.457 27.450 1.00 74.44 77 CYS A C 1
ATOM 536 O O . CYS A 1 77 ? -41.876 -6.262 28.288 1.00 74.44 77 CYS A O 1
ATOM 538 N N . ILE A 1 78 ? -41.460 -4.922 26.550 1.00 71.81 78 ILE A N 1
ATOM 539 C CA . ILE A 1 78 ? -40.019 -5.146 26.408 1.00 71.81 78 ILE A CA 1
ATOM 540 C C . ILE A 1 78 ? -39.290 -3.796 26.569 1.00 71.81 78 ILE A C 1
ATOM 542 O O . ILE A 1 78 ? -38.148 -3.750 27.008 1.00 71.81 78 ILE A O 1
ATOM 546 N N . PHE A 1 79 ? -39.937 -2.671 26.241 1.00 74.56 79 PHE A N 1
ATOM 547 C CA . PHE A 1 79 ? -39.394 -1.323 26.431 1.00 74.56 79 PHE A CA 1
ATOM 548 C C . PHE A 1 79 ? -40.498 -0.281 26.664 1.00 74.56 79 PHE A C 1
ATOM 550 O O . PHE A 1 79 ? -41.621 -0.428 26.179 1.00 74.56 79 PHE A O 1
ATOM 557 N N . ASP A 1 80 ? -40.166 0.810 27.367 1.00 78.88 80 ASP A N 1
ATOM 558 C CA . ASP A 1 80 ? -41.112 1.856 27.803 1.00 78.88 80 ASP A CA 1
ATOM 559 C C . ASP A 1 80 ? -41.951 2.451 26.657 1.00 78.88 80 ASP A C 1
ATOM 561 O O . ASP A 1 80 ? -43.119 2.783 26.849 1.00 78.88 80 ASP A O 1
ATOM 565 N N . LEU A 1 81 ? -41.399 2.532 25.438 1.00 78.88 81 LEU A N 1
ATOM 566 C CA . LEU A 1 81 ? -42.114 3.065 24.269 1.00 78.88 81 LEU A CA 1
ATOM 567 C C . LEU A 1 81 ? -43.384 2.256 23.930 1.00 78.88 81 LEU A C 1
ATOM 569 O O . LEU A 1 81 ? -44.314 2.806 23.344 1.00 78.88 81 LEU A O 1
ATOM 573 N N . GLN A 1 82 ? -43.448 0.972 24.308 1.00 76.56 82 GLN A N 1
ATOM 574 C CA . GLN A 1 82 ? -44.641 0.130 24.127 1.00 76.56 82 GLN A CA 1
ATOM 575 C C . GLN A 1 82 ? -45.765 0.481 25.108 1.00 76.56 82 GLN A C 1
ATOM 577 O O . GLN A 1 82 ? -46.920 0.143 24.858 1.00 76.56 82 GLN A O 1
ATOM 582 N N . CYS A 1 83 ? -45.434 1.178 26.196 1.00 77.38 83 CYS A N 1
ATOM 583 C CA . CYS A 1 83 ? -46.356 1.561 27.258 1.00 77.38 83 CYS A CA 1
ATOM 584 C C . CYS A 1 83 ? -46.857 3.014 27.134 1.00 77.38 83 CYS A C 1
ATOM 586 O O . CYS A 1 83 ? -47.625 3.485 27.976 1.00 77.38 83 CYS A O 1
ATOM 588 N N . GLY A 1 84 ? -46.470 3.749 26.086 1.00 80.62 84 GLY A N 1
ATOM 589 C CA . GLY A 1 84 ? -46.928 5.121 25.856 1.00 80.62 84 GLY A CA 1
ATOM 590 C C . GLY A 1 84 ? -46.421 6.099 26.923 1.00 80.62 84 GLY A C 1
ATOM 591 O O . GLY A 1 84 ? -45.241 6.429 26.954 1.00 80.62 84 GLY A O 1
ATOM 592 N N . VAL A 1 85 ? -47.316 6.616 27.774 1.00 79.06 85 VAL A N 1
ATOM 593 C CA . VAL A 1 85 ? -46.958 7.525 28.892 1.00 79.06 85 VAL A CA 1
ATOM 594 C C . VAL A 1 85 ? -46.516 6.791 30.164 1.00 79.06 85 VAL A C 1
ATOM 596 O O . VAL A 1 85 ? -46.083 7.425 31.128 1.00 79.06 85 VAL A O 1
ATOM 599 N N . ARG A 1 86 ? -46.662 5.466 30.175 1.00 83.12 86 ARG A N 1
ATOM 600 C CA . ARG A 1 86 ? -46.263 4.556 31.251 1.00 83.12 86 ARG A CA 1
ATOM 601 C C . ARG A 1 86 ? -44.863 4.001 31.003 1.00 83.12 86 ARG A C 1
ATOM 603 O O . ARG A 1 86 ? -44.286 4.239 29.947 1.00 83.12 86 ARG A O 1
ATOM 610 N N . ILE A 1 87 ? -44.333 3.268 31.974 1.00 84.62 87 ILE A N 1
ATOM 611 C CA . ILE A 1 87 ? -43.047 2.573 31.843 1.00 84.62 87 ILE A CA 1
ATOM 612 C C . ILE A 1 87 ? -43.257 1.067 31.766 1.00 84.62 87 ILE A C 1
ATOM 614 O O . ILE A 1 87 ? -44.273 0.556 32.237 1.00 84.62 87 ILE A O 1
ATOM 618 N N . CYS A 1 88 ? -42.300 0.372 31.165 1.00 83.25 88 CYS A N 1
ATOM 619 C CA . CYS A 1 88 ? -42.233 -1.072 31.232 1.00 83.25 88 CYS A CA 1
ATOM 620 C C . CYS A 1 88 ? -41.483 -1.480 32.504 1.00 83.25 88 CYS A C 1
ATOM 622 O O . CYS A 1 88 ? -40.287 -1.211 32.627 1.00 83.25 88 CYS A O 1
ATOM 624 N N . ASP A 1 89 ? -42.189 -2.102 33.446 1.00 86.00 89 ASP A N 1
ATOM 625 C CA . ASP A 1 89 ? -41.647 -2.588 34.714 1.00 86.00 89 ASP A CA 1
ATOM 626 C C . ASP A 1 89 ? -41.964 -4.080 34.878 1.00 86.00 89 ASP A C 1
ATOM 628 O O . ASP A 1 89 ? -43.125 -4.479 34.803 1.00 86.00 89 ASP A O 1
ATOM 632 N N . ASP A 1 90 ? -40.928 -4.910 35.033 1.00 80.75 90 ASP A N 1
ATOM 633 C CA . ASP A 1 90 ? -41.016 -6.384 35.088 1.00 80.75 90 ASP A CA 1
ATOM 634 C C . ASP A 1 90 ? -41.880 -6.998 33.963 1.00 80.75 90 ASP A C 1
ATOM 636 O O . ASP A 1 90 ? -42.728 -7.868 34.165 1.00 80.75 90 ASP A O 1
ATOM 640 N N . GLY A 1 91 ? -41.711 -6.475 32.744 1.00 77.81 91 GLY A N 1
ATOM 641 C CA . GLY A 1 91 ? -42.462 -6.915 31.570 1.00 77.81 91 GLY A CA 1
ATOM 642 C C . GLY A 1 91 ? -43.924 -6.466 31.539 1.00 77.81 91 GLY A C 1
ATOM 643 O O . GLY A 1 91 ? -44.653 -6.885 30.646 1.00 77.81 91 GLY A O 1
ATOM 644 N N . GLN A 1 92 ? -44.376 -5.605 32.457 1.00 83.94 92 GLN A N 1
ATOM 645 C CA . GLN A 1 92 ? -45.736 -5.062 32.479 1.00 83.94 92 GLN A CA 1
ATOM 646 C C . GLN A 1 92 ? -45.738 -3.531 32.405 1.00 83.94 92 GLN A C 1
ATOM 648 O O . GLN A 1 92 ? -44.885 -2.852 32.970 1.00 83.94 92 GLN A O 1
ATOM 653 N N . CYS A 1 93 ? -46.728 -2.949 31.727 1.00 81.75 93 CYS A N 1
ATOM 654 C CA . CYS A 1 93 ? -46.860 -1.493 31.688 1.00 81.75 93 CYS A CA 1
ATOM 655 C C . CYS A 1 93 ? -47.381 -0.937 33.026 1.00 81.75 93 CYS A C 1
ATOM 657 O O . CYS A 1 93 ? -48.591 -0.943 33.285 1.00 81.75 93 CYS A O 1
ATOM 659 N N . ALA A 1 94 ? -46.476 -0.403 33.845 1.00 84.44 94 ALA A N 1
ATOM 660 C CA . ALA A 1 94 ? -46.756 0.198 35.147 1.00 84.44 94 ALA A CA 1
ATOM 661 C C . ALA A 1 94 ? -46.888 1.728 35.067 1.00 84.44 94 ALA A C 1
ATOM 663 O O . ALA A 1 94 ? -46.363 2.384 34.163 1.00 84.44 94 ALA A O 1
ATOM 664 N N . ASP A 1 95 ? -47.619 2.325 36.012 1.00 86.50 95 ASP A N 1
ATOM 665 C CA . ASP A 1 95 ? -47.721 3.782 36.091 1.00 86.50 95 ASP A CA 1
ATOM 666 C C . ASP A 1 95 ? -46.354 4.407 36.394 1.00 86.50 95 ASP A C 1
ATOM 668 O O . ASP A 1 95 ? -45.603 3.943 37.249 1.00 86.50 95 ASP A O 1
ATOM 672 N N . ARG A 1 96 ? -46.029 5.487 35.678 1.00 87.75 96 ARG A N 1
ATOM 673 C CA . ARG A 1 96 ? -44.770 6.208 35.857 1.00 87.75 96 ARG A CA 1
ATOM 674 C C . ARG A 1 96 ? -44.795 6.944 37.198 1.00 87.75 96 ARG A C 1
ATOM 676 O O . ARG A 1 96 ? -45.378 8.025 37.281 1.00 87.75 96 ARG A O 1
ATOM 683 N N . HIS A 1 97 ? -44.162 6.382 38.227 1.00 93.00 97 HIS A N 1
ATOM 684 C CA . HIS A 1 97 ? -43.993 7.047 39.519 1.00 93.00 97 HIS A CA 1
ATOM 685 C C . HIS A 1 97 ? -42.668 7.825 39.534 1.00 93.00 97 HIS A C 1
ATOM 687 O O . HIS A 1 97 ? -41.611 7.196 39.551 1.00 93.00 97 HIS A O 1
ATOM 693 N N . PRO A 1 98 ? -42.680 9.168 39.446 1.00 92.19 98 PRO A N 1
ATOM 694 C CA . PRO A 1 98 ? -41.448 9.945 39.460 1.00 92.19 98 PRO A CA 1
ATOM 695 C C . PRO A 1 98 ? -40.793 9.889 40.843 1.00 92.19 98 PRO A C 1
ATOM 697 O O . PRO A 1 98 ? -41.487 9.941 41.855 1.00 92.19 98 PRO A O 1
ATOM 700 N N . CYS A 1 99 ? -39.467 9.859 40.880 1.00 95.38 99 CYS A N 1
ATOM 701 C CA . CYS A 1 99 ? -38.687 9.813 42.114 1.00 95.38 99 CYS A CA 1
ATOM 702 C C . CYS A 1 99 ? -37.440 10.698 42.014 1.00 95.38 99 CYS A C 1
ATOM 704 O O . CYS A 1 99 ? -36.948 10.991 40.922 1.00 95.38 99 CYS A O 1
ATOM 706 N N . PHE A 1 100 ? -36.939 11.134 43.166 1.00 92.31 100 PHE A N 1
ATOM 707 C CA . PHE A 1 100 ? -35.658 11.821 43.329 1.00 92.31 100 PHE A CA 1
ATOM 708 C C . PHE A 1 100 ? -34.668 10.992 44.153 1.00 92.31 100 PHE A C 1
ATOM 710 O O . PHE A 1 100 ? -33.461 11.197 44.040 1.00 92.31 100 PHE A O 1
ATOM 717 N N . SER A 1 101 ? -35.169 10.073 44.978 1.00 92.50 101 SER A N 1
ATOM 718 C CA . SER A 1 101 ? -34.389 9.057 45.682 1.00 92.50 101 SER A CA 1
ATOM 719 C C . SER A 1 101 ? -35.173 7.744 45.775 1.00 92.50 101 SER A C 1
ATOM 721 O O . SER A 1 101 ? -36.366 7.689 45.484 1.00 92.50 101 SER A O 1
ATOM 723 N N . GLU A 1 102 ? -34.515 6.670 46.212 1.00 91.06 102 GLU A N 1
ATOM 724 C CA . GLU A 1 102 ? -35.156 5.367 46.452 1.00 91.06 102 GLU A CA 1
ATOM 725 C C . GLU A 1 102 ? -36.264 5.420 47.520 1.00 91.06 102 GLU A C 1
ATOM 727 O O . GLU A 1 102 ? -37.151 4.573 47.540 1.00 91.06 102 GLU A O 1
ATOM 732 N N . GLU A 1 103 ? -36.244 6.423 48.402 1.00 94.88 103 GLU A N 1
ATOM 733 C CA . GLU A 1 103 ? -37.238 6.595 49.470 1.00 94.88 103 GLU A CA 1
ATOM 734 C C . GLU A 1 103 ? -38.605 7.044 48.935 1.00 94.88 103 GLU A C 1
ATOM 736 O O . GLU A 1 103 ? -39.613 6.896 49.629 1.00 94.88 103 GLU A O 1
ATOM 741 N N . ASP A 1 104 ? -38.635 7.577 47.710 1.00 96.19 104 ASP A N 1
ATOM 742 C CA . ASP A 1 104 ? -39.863 7.936 47.002 1.00 96.19 104 ASP A CA 1
ATOM 743 C C . ASP A 1 104 ? -40.558 6.704 46.389 1.00 96.19 104 ASP A C 1
ATOM 745 O O . ASP A 1 104 ? -41.701 6.803 45.944 1.00 96.19 104 ASP A O 1
ATOM 749 N N . CYS A 1 105 ? -39.885 5.550 46.361 1.00 93.81 105 CYS A N 1
ATOM 750 C CA . CYS A 1 105 ? -40.369 4.330 45.724 1.00 93.81 105 CYS A CA 1
ATOM 751 C C . CYS A 1 105 ? -40.943 3.320 46.728 1.00 93.81 105 CYS A C 1
ATOM 753 O O . CYS A 1 105 ? -40.655 3.352 47.929 1.00 93.81 105 CYS A O 1
ATOM 755 N N . GLU A 1 106 ? -41.787 2.398 46.250 1.00 93.50 106 GLU A N 1
ATOM 756 C CA . GLU A 1 106 ? -42.325 1.337 47.104 1.00 93.50 106 GLU A CA 1
ATOM 757 C C . GLU A 1 106 ? -41.226 0.345 47.528 1.00 93.50 106 GLU A C 1
ATOM 759 O O . GLU A 1 106 ? -40.178 0.216 46.896 1.00 93.50 106 GLU A O 1
ATOM 764 N N . ALA A 1 107 ? -41.450 -0.390 48.622 1.00 90.50 107 ALA A N 1
ATOM 765 C CA . ALA A 1 107 ? -40.463 -1.346 49.120 1.00 90.50 107 ALA A CA 1
ATOM 766 C C . ALA A 1 107 ? -40.143 -2.424 48.063 1.00 90.50 107 ALA A C 1
ATOM 768 O O . ALA A 1 107 ? -41.007 -3.229 47.722 1.00 90.50 107 ALA A O 1
ATOM 769 N N . GLY A 1 108 ? -38.885 -2.470 47.609 1.00 87.50 108 GLY A N 1
ATOM 770 C CA . GLY A 1 108 ? -38.426 -3.366 46.538 1.00 87.50 108 GLY A CA 1
ATOM 771 C C . GLY A 1 108 ? -38.271 -2.695 45.168 1.00 87.50 108 GLY A C 1
ATOM 772 O O . GLY A 1 108 ? -37.871 -3.365 44.218 1.00 87.50 108 GLY A O 1
ATOM 773 N N . GLN A 1 109 ? -38.553 -1.395 45.069 1.00 91.50 109 GLN A N 1
ATOM 774 C CA . GLN A 1 109 ? -38.280 -0.577 43.892 1.00 91.50 109 GLN A CA 1
ATOM 775 C C . GLN A 1 109 ? -37.049 0.317 44.103 1.00 91.50 109 GLN A C 1
ATOM 777 O O . GLN A 1 109 ? -36.708 0.668 45.232 1.00 91.50 109 GLN A O 1
ATOM 782 N N . LEU A 1 110 ? -36.402 0.689 43.001 1.00 92.81 110 LEU A N 1
ATOM 783 C CA . LEU A 1 110 ? -35.261 1.599 42.935 1.00 92.81 110 LEU A CA 1
ATOM 784 C C . LEU A 1 110 ? -35.628 2.811 42.082 1.00 92.81 110 LEU A C 1
ATOM 786 O O . LEU A 1 110 ? -36.385 2.697 41.114 1.00 92.81 110 LEU A O 1
ATOM 790 N N . CYS A 1 111 ? -35.077 3.970 42.434 1.00 92.31 111 CYS A N 1
ATOM 791 C CA . CYS A 1 111 ? -35.230 5.169 41.626 1.00 92.31 111 CYS A CA 1
ATOM 792 C C . CYS A 1 111 ? -34.185 5.179 40.508 1.00 92.31 111 CYS A C 1
ATOM 794 O O . CYS A 1 111 ? -33.031 5.516 40.755 1.00 92.31 111 CYS A O 1
ATOM 796 N N . SER A 1 112 ? -34.591 4.825 39.289 1.00 87.81 112 SER A N 1
ATOM 797 C CA . SER A 1 112 ? -33.711 4.759 38.116 1.00 87.81 112 SER A CA 1
ATOM 798 C C . SER A 1 112 ? -34.234 5.701 37.029 1.00 87.81 112 SER A C 1
ATOM 800 O O . SER A 1 112 ? -35.427 5.707 36.716 1.00 87.81 112 SER A O 1
ATOM 802 N N . ASP A 1 113 ? -33.372 6.580 36.511 1.00 85.69 113 ASP A N 1
ATOM 803 C CA . ASP A 1 113 ? -33.727 7.646 35.555 1.00 85.69 113 ASP A CA 1
ATOM 804 C C . ASP A 1 113 ? -34.903 8.544 36.001 1.00 85.69 113 ASP A C 1
ATOM 806 O O . ASP A 1 113 ? -35.719 9.022 35.201 1.00 85.69 113 ASP A O 1
ATOM 810 N N . GLY A 1 114 ? -35.010 8.776 37.314 1.00 90.50 114 GLY A N 1
ATOM 811 C CA . GLY A 1 114 ? -36.068 9.586 37.920 1.00 90.50 114 GLY A CA 1
ATOM 812 C C . GLY A 1 114 ? -37.450 8.924 37.911 1.00 90.50 114 GLY A C 1
ATOM 813 O O . GLY A 1 114 ? -38.458 9.626 38.037 1.00 90.50 114 GLY A O 1
ATOM 814 N N . VAL A 1 115 ? -37.521 7.599 37.739 1.00 91.75 115 VAL A N 1
ATOM 815 C CA . VAL A 1 115 ? -38.753 6.806 37.839 1.00 91.75 115 VAL A CA 1
ATOM 816 C C . VAL A 1 115 ? -38.522 5.565 38.710 1.00 91.75 115 VAL A C 1
ATOM 818 O O . VAL A 1 115 ? -37.478 4.925 38.631 1.00 91.75 115 VAL A O 1
ATOM 821 N N . CYS A 1 116 ? -39.499 5.204 39.540 1.00 93.12 116 CYS A N 1
ATOM 822 C CA . CYS A 1 116 ? -39.440 3.970 40.320 1.00 93.12 116 CYS A CA 1
ATOM 823 C C . CYS A 1 116 ? -39.593 2.741 39.417 1.00 93.12 116 CYS A C 1
ATOM 825 O O . CYS A 1 116 ? -40.588 2.627 38.700 1.00 93.12 116 CYS A O 1
ATOM 827 N N . ARG A 1 117 ? -38.629 1.819 39.481 1.00 90.81 117 ARG A N 1
ATOM 828 C CA . ARG A 1 117 ? -38.655 0.512 38.806 1.00 90.81 117 ARG A CA 1
ATOM 829 C C . ARG A 1 117 ? -38.447 -0.610 39.812 1.00 90.81 117 ARG A C 1
ATOM 831 O O . ARG A 1 117 ? -37.765 -0.419 40.815 1.00 90.81 117 ARG A O 1
ATOM 838 N N . THR A 1 118 ? -39.009 -1.781 39.552 1.00 91.50 118 THR A N 1
ATOM 839 C CA . THR A 1 118 ? -38.778 -2.982 40.357 1.00 91.50 118 THR A CA 1
ATOM 840 C C . THR A 1 118 ? -37.316 -3.406 40.242 1.00 91.50 118 THR A C 1
ATOM 842 O O . THR A 1 118 ? -36.780 -3.512 39.140 1.00 91.50 118 THR A O 1
ATOM 845 N N . ALA A 1 119 ? -36.657 -3.638 41.382 1.00 91.06 119 ALA A N 1
ATOM 846 C CA . ALA A 1 119 ? -35.265 -4.067 41.384 1.00 91.06 119 ALA A CA 1
ATOM 847 C C . ALA A 1 119 ? -35.127 -5.446 40.721 1.00 91.06 119 ALA A C 1
ATOM 849 O O . ALA A 1 119 ? -35.840 -6.392 41.071 1.00 91.06 119 ALA A O 1
ATOM 850 N N . CYS A 1 120 ? -34.187 -5.577 39.790 1.00 91.25 120 CYS A N 1
ATOM 851 C CA . CYS A 1 120 ? -33.871 -6.864 39.191 1.00 91.25 120 CYS A CA 1
ATOM 852 C C . CYS A 1 120 ? -33.131 -7.765 40.199 1.00 91.25 120 CYS A C 1
ATOM 854 O O . CYS A 1 120 ? -32.487 -7.317 41.147 1.00 91.25 120 CYS A O 1
ATOM 856 N N . VAL A 1 121 ? -33.217 -9.075 39.999 1.00 91.25 121 VAL A N 1
ATOM 857 C CA . VAL A 1 121 ? -32.499 -10.107 40.768 1.00 91.25 121 VAL A CA 1
ATOM 858 C C . VAL A 1 121 ? -31.641 -10.969 39.840 1.00 91.25 121 VAL A C 1
ATOM 860 O O . VAL A 1 121 ? -30.616 -11.508 40.257 1.00 91.25 121 VAL A O 1
ATOM 863 N N . LEU A 1 122 ? -32.067 -11.112 38.587 1.00 88.62 122 LEU A N 1
ATOM 864 C CA . LEU A 1 122 ? -31.440 -11.903 37.539 1.00 88.62 122 LEU A CA 1
ATOM 865 C C . LEU A 1 122 ? -31.379 -11.084 36.242 1.00 88.62 122 LEU A C 1
ATOM 867 O O . LEU A 1 122 ? -32.227 -10.227 35.998 1.00 88.62 122 LEU A O 1
ATOM 871 N N . ASP A 1 123 ? -30.393 -11.374 35.393 1.00 86.44 123 ASP A N 1
ATOM 872 C CA . ASP A 1 123 ? -30.189 -10.680 34.111 1.00 86.44 123 ASP A CA 1
ATOM 873 C C . ASP A 1 123 ? -31.381 -10.795 33.151 1.00 86.44 123 ASP A C 1
ATOM 875 O O . ASP A 1 123 ? -31.626 -9.891 32.356 1.00 86.44 123 ASP A O 1
ATOM 879 N N . ASP A 1 124 ? -32.134 -11.895 33.219 1.00 85.19 124 ASP A N 1
ATOM 880 C CA . ASP A 1 124 ? -33.294 -12.153 32.358 1.00 85.19 124 ASP A CA 1
ATOM 881 C C . ASP A 1 124 ? -34.491 -11.239 32.663 1.00 85.19 124 ASP A C 1
ATOM 883 O O . ASP A 1 124 ? -35.390 -11.116 31.831 1.00 85.19 124 ASP A O 1
ATOM 887 N N . GLN A 1 125 ? -34.475 -10.556 33.810 1.00 84.25 125 GLN A N 1
ATOM 888 C CA . GLN A 1 125 ? -35.477 -9.560 34.193 1.00 84.25 125 GLN A CA 1
ATOM 889 C C . GLN A 1 125 ? -35.231 -8.192 33.543 1.00 84.25 125 GLN A C 1
ATOM 891 O O . GLN A 1 125 ? -36.095 -7.319 33.599 1.00 84.25 125 GLN A O 1
ATOM 896 N N . CYS A 1 126 ? -34.079 -7.990 32.900 1.00 85.75 126 CYS A N 1
ATOM 897 C CA . CYS A 1 126 ? -33.794 -6.759 32.180 1.00 85.75 126 CYS A CA 1
ATOM 898 C C . CYS A 1 126 ? -34.385 -6.812 30.764 1.00 85.75 126 CYS A C 1
ATOM 900 O O . CYS A 1 126 ? -34.005 -7.630 29.921 1.00 85.75 126 CYS A O 1
ATOM 902 N N . ALA A 1 127 ? -35.366 -5.936 30.533 1.00 67.12 127 ALA A N 1
ATOM 903 C CA . ALA A 1 127 ? -36.385 -6.069 29.494 1.00 67.12 127 ALA A CA 1
ATOM 904 C C . ALA A 1 127 ? -35.856 -6.039 28.043 1.00 67.12 127 ALA A C 1
ATOM 906 O O . ALA A 1 127 ? -36.516 -6.552 27.142 1.00 67.12 127 ALA A O 1
ATOM 907 N N . LEU A 1 128 ? -34.646 -5.534 27.780 1.00 62.50 128 LEU A N 1
ATOM 908 C CA . LEU A 1 128 ? -34.069 -5.508 26.429 1.00 62.50 128 LEU A CA 1
ATOM 909 C C . LEU A 1 128 ? -33.603 -6.900 25.956 1.00 62.50 128 LEU A C 1
ATOM 911 O O . LEU A 1 128 ? -32.533 -7.387 26.327 1.00 62.50 128 LEU A O 1
ATOM 915 N N . LEU A 1 129 ? -34.404 -7.513 25.071 1.00 58.97 129 LEU A N 1
ATOM 916 C CA . LEU A 1 129 ? -34.122 -8.788 24.385 1.00 58.97 129 LEU A CA 1
ATOM 917 C C . LEU A 1 129 ? -33.831 -9.968 25.339 1.00 58.97 129 LEU A C 1
ATOM 919 O O . LEU A 1 129 ? -33.096 -10.882 24.975 1.00 58.97 129 LEU A O 1
ATOM 923 N N . GLY A 1 130 ? -34.408 -9.962 26.547 1.00 62.09 130 GLY A N 1
ATOM 924 C CA . GLY A 1 130 ? -34.239 -11.035 27.537 1.00 62.09 130 GLY A CA 1
ATOM 925 C C . GLY A 1 130 ? -32.837 -11.088 28.155 1.00 62.09 130 GLY A C 1
ATOM 926 O O . GLY A 1 130 ? -32.238 -12.160 28.210 1.00 62.09 130 GLY A O 1
ATOM 927 N N . GLY A 1 131 ? -32.290 -9.938 28.564 1.00 65.19 131 GLY A N 1
ATOM 928 C CA . GLY A 1 131 ? -30.977 -9.853 29.222 1.00 65.19 131 GLY A CA 1
ATOM 929 C C . GLY A 1 131 ? -29.760 -9.929 28.288 1.00 65.19 131 GLY A C 1
ATOM 930 O O . GLY A 1 131 ? -28.628 -10.067 28.748 1.00 65.19 131 GLY A O 1
ATOM 931 N N . VAL A 1 132 ? -29.946 -9.852 26.964 1.00 69.75 132 VAL A N 1
ATOM 932 C CA . VAL A 1 132 ? -28.818 -9.917 26.009 1.00 69.75 132 VAL A CA 1
ATOM 933 C C . VAL A 1 132 ? -28.019 -8.612 25.984 1.00 69.75 132 VAL A C 1
ATOM 935 O O . VAL A 1 132 ? -26.799 -8.649 25.840 1.00 69.75 132 VAL A O 1
ATOM 938 N N . LEU A 1 133 ? -28.688 -7.466 26.147 1.00 79.19 133 LEU A N 1
ATOM 939 C CA . LEU A 1 133 ? -28.066 -6.133 26.105 1.00 79.19 133 LEU A CA 1
ATOM 940 C C . LEU A 1 133 ? -28.085 -5.407 27.453 1.00 79.19 133 LEU A C 1
ATOM 942 O O . LEU A 1 133 ? -27.618 -4.276 27.539 1.00 79.19 133 LEU A O 1
ATOM 946 N N . GLN A 1 134 ? -28.619 -6.031 28.500 1.00 87.19 134 GLN A N 1
ATOM 947 C CA . GLN A 1 134 ? -28.657 -5.487 29.854 1.00 87.19 134 GLN A CA 1
ATOM 948 C C . GLN A 1 134 ? -28.326 -6.586 30.866 1.00 87.19 134 GLN A C 1
ATOM 950 O O . GLN A 1 134 ? -28.473 -7.771 30.581 1.00 87.19 134 GLN A O 1
ATOM 955 N N . VAL A 1 135 ? -27.819 -6.199 32.026 1.00 90.81 135 VAL A N 1
ATOM 956 C CA . VAL A 1 135 ? -27.372 -7.088 33.103 1.00 90.81 135 VAL A CA 1
ATOM 957 C C . VAL A 1 135 ? -27.840 -6.507 34.425 1.00 90.81 135 VAL A C 1
ATOM 959 O O . VAL A 1 135 ? -27.898 -5.284 34.583 1.00 90.81 135 VAL A O 1
ATOM 962 N N . CYS A 1 136 ? -28.215 -7.379 35.355 1.00 92.44 136 CYS A N 1
ATOM 963 C CA . CYS A 1 136 ? -28.680 -6.941 36.654 1.00 92.44 136 CYS A CA 1
ATOM 964 C C . CYS A 1 136 ? -27.488 -6.683 37.577 1.00 92.44 136 CYS A C 1
ATOM 966 O O . CYS A 1 136 ? -26.838 -7.624 38.039 1.00 92.44 136 CYS A O 1
ATOM 968 N N . VAL A 1 137 ? -27.204 -5.414 37.866 1.00 93.19 137 VAL A N 1
ATOM 969 C CA . VAL A 1 137 ? -26.109 -5.008 38.757 1.00 93.19 137 VAL A CA 1
ATOM 970 C C . VAL A 1 137 ? -26.703 -4.250 39.928 1.00 93.19 137 VAL A C 1
ATOM 972 O O . VAL A 1 137 ? -27.339 -3.219 39.756 1.00 93.19 137 VAL A O 1
ATOM 975 N N . GLU A 1 138 ? -26.539 -4.809 41.128 1.00 91.81 138 GLU A N 1
ATOM 976 C CA . GLU A 1 138 ? -27.025 -4.215 42.384 1.00 91.81 138 GLU A CA 1
ATOM 977 C C . GLU A 1 138 ? -28.533 -3.883 42.397 1.00 91.81 138 GLU A C 1
ATOM 979 O O . GLU A 1 138 ? -28.990 -3.033 43.152 1.00 91.81 138 GLU A O 1
ATOM 984 N N . GLY A 1 139 ? -29.328 -4.610 41.606 1.00 91.44 139 GLY A N 1
ATOM 985 C CA . GLY A 1 139 ? -30.773 -4.409 41.492 1.00 91.44 139 GLY A CA 1
ATOM 986 C C . GLY A 1 139 ? -31.192 -3.473 40.361 1.00 91.44 139 GLY A C 1
ATOM 987 O O . GLY A 1 139 ? -32.384 -3.373 40.077 1.00 91.44 139 GLY A O 1
ATOM 988 N N . GLU A 1 140 ? -30.245 -2.846 39.666 1.00 90.06 140 GLU A N 1
ATOM 989 C CA . GLU A 1 140 ? -30.510 -1.986 38.521 1.00 90.06 140 GLU A CA 1
ATOM 990 C C . GLU A 1 140 ? -30.161 -2.689 37.203 1.00 90.06 140 GLU A C 1
ATOM 992 O O . GLU A 1 140 ? -29.127 -3.349 37.064 1.00 90.06 140 GLU A O 1
ATOM 997 N N . CYS A 1 141 ? -31.032 -2.542 36.205 1.00 88.56 141 CYS A N 1
ATOM 998 C CA . CYS A 1 141 ? -30.760 -3.026 34.859 1.00 88.56 141 CYS A CA 1
ATOM 999 C C . CYS A 1 141 ? -29.819 -2.063 34.140 1.00 88.56 141 CYS A C 1
ATOM 1001 O O . CYS A 1 141 ? -30.251 -1.066 33.561 1.00 88.56 141 CYS A O 1
ATOM 1003 N N . ARG A 1 142 ? -28.526 -2.382 34.159 1.00 90.88 142 ARG A N 1
ATOM 1004 C CA . ARG A 1 142 ? -27.488 -1.615 33.469 1.00 90.88 142 ARG A CA 1
ATOM 1005 C C . ARG A 1 142 ? -27.258 -2.173 32.070 1.00 90.88 142 ARG A C 1
ATOM 1007 O O . ARG A 1 142 ? -27.398 -3.371 31.826 1.00 90.88 142 ARG A O 1
ATOM 1014 N N . GLN A 1 143 ? -26.928 -1.299 31.125 1.00 89.75 143 GLN A N 1
ATOM 1015 C CA . GLN A 1 143 ? -26.633 -1.702 29.753 1.00 89.75 143 GLN A CA 1
ATOM 1016 C C . GLN A 1 143 ? -25.328 -2.504 29.705 1.00 89.75 143 GLN A C 1
ATOM 1018 O O . GLN A 1 143 ? -24.347 -2.136 30.344 1.00 89.75 143 GLN A O 1
ATOM 1023 N N . ARG A 1 144 ? -25.307 -3.596 28.938 1.00 88.50 144 ARG A N 1
ATOM 1024 C CA . ARG A 1 144 ? -24.065 -4.287 28.595 1.00 88.50 144 ARG A CA 1
ATOM 1025 C C . ARG A 1 144 ? -23.311 -3.492 27.542 1.00 88.50 144 ARG A C 1
ATOM 1027 O O . ARG A 1 144 ? -23.907 -2.943 26.615 1.00 88.50 144 ARG A O 1
ATOM 1034 N N . CYS A 1 145 ? -21.998 -3.479 27.647 1.00 89.88 145 CYS A N 1
ATOM 1035 C CA . CYS A 1 145 ? -21.140 -2.733 26.740 1.00 89.88 145 CYS A CA 1
ATOM 1036 C C . CYS A 1 145 ? -19.945 -3.568 26.304 1.00 89.88 145 CYS A C 1
ATOM 1038 O O . CYS A 1 145 ? -19.489 -4.454 27.020 1.00 89.88 145 CYS A O 1
ATOM 1040 N N . LEU A 1 146 ? -19.454 -3.261 25.107 1.00 83.88 146 LEU A N 1
ATOM 1041 C CA . LEU A 1 146 ? -18.152 -3.712 24.617 1.00 83.88 146 LEU A CA 1
ATOM 1042 C C . LEU A 1 146 ? -17.079 -2.629 24.820 1.00 83.88 146 LEU A C 1
ATOM 1044 O O . LEU A 1 146 ? -15.894 -2.934 24.845 1.00 83.88 146 LEU A O 1
ATOM 1048 N N . GLY A 1 147 ? -17.503 -1.374 24.986 1.00 84.81 147 GLY A N 1
ATOM 1049 C CA . GLY A 1 147 ? -16.659 -0.219 25.271 1.00 84.81 147 GLY A CA 1
ATOM 1050 C C . GLY A 1 147 ? -17.499 1.009 25.631 1.00 84.81 147 GLY A C 1
ATOM 1051 O O . GLY A 1 147 ? -18.728 0.990 25.517 1.00 84.81 147 GLY A O 1
ATOM 1052 N N . ASP A 1 148 ? -16.834 2.079 26.063 1.00 88.19 148 ASP A N 1
ATOM 1053 C CA . ASP A 1 148 ? -17.464 3.282 26.641 1.00 88.19 148 ASP A CA 1
ATOM 1054 C C . ASP A 1 148 ? -18.425 3.993 25.697 1.00 88.19 148 ASP A C 1
ATOM 1056 O O . ASP A 1 148 ? -19.439 4.543 26.123 1.00 88.19 148 ASP A O 1
ATOM 1060 N N . PHE A 1 149 ? -18.149 3.938 24.394 1.00 84.25 149 PHE A N 1
ATOM 1061 C CA . PHE A 1 149 ? -18.992 4.553 23.372 1.00 84.25 149 PHE A CA 1
ATOM 1062 C C . PHE A 1 149 ? -20.426 3.997 23.367 1.00 84.25 149 PHE A C 1
ATOM 1064 O O . PHE A 1 149 ? -21.344 4.666 22.894 1.00 84.25 149 PHE A O 1
ATOM 1071 N N . MET A 1 150 ? -20.646 2.794 23.914 1.00 87.19 150 MET A N 1
ATOM 1072 C CA . MET A 1 150 ? -21.983 2.218 24.060 1.00 87.19 150 MET A CA 1
ATOM 1073 C C . MET A 1 150 ? -22.758 2.795 25.253 1.00 87.19 150 MET A C 1
ATOM 1075 O O . MET A 1 150 ? -23.973 2.623 25.305 1.00 87.19 150 MET A O 1
ATOM 1079 N N . CYS A 1 151 ? -22.098 3.477 26.193 1.00 89.38 151 CYS A N 1
ATOM 1080 C CA . CYS A 1 151 ? -22.655 3.824 27.502 1.00 89.38 151 CYS A CA 1
ATOM 1081 C C . CYS A 1 151 ? -23.274 5.227 27.617 1.00 89.38 151 CYS A C 1
ATOM 1083 O O . CYS A 1 151 ? -23.479 5.689 28.732 1.00 89.38 151 CYS A O 1
ATOM 1085 N N . LEU A 1 152 ? -23.593 5.915 26.509 1.00 87.50 152 LEU A N 1
ATOM 1086 C CA . LEU A 1 152 ? -24.287 7.225 26.486 1.00 87.50 152 LEU A CA 1
ATOM 1087 C C . LEU A 1 152 ? -23.796 8.246 27.548 1.00 87.50 152 LEU A C 1
ATOM 1089 O O . LEU A 1 152 ? -24.591 9.004 28.101 1.00 87.50 152 LEU A O 1
ATOM 1093 N N . GLY A 1 153 ? -22.484 8.289 27.815 1.00 84.44 153 GLY A N 1
ATOM 1094 C CA . GLY A 1 153 ? -21.865 9.175 28.814 1.00 84.44 153 GLY A CA 1
ATOM 1095 C C . GLY A 1 153 ? -21.383 8.493 30.102 1.00 84.44 153 GLY A C 1
ATOM 1096 O O . GLY A 1 153 ? -20.822 9.173 30.957 1.00 84.44 153 GLY A O 1
ATOM 1097 N N . GLY A 1 154 ? -21.582 7.180 30.239 1.00 91.38 154 GLY A N 1
ATOM 1098 C CA . GLY A 1 154 ? -20.963 6.334 31.262 1.00 91.38 154 GLY A CA 1
ATOM 1099 C C . GLY A 1 154 ? -19.655 5.676 30.813 1.00 91.38 154 GLY A C 1
ATOM 1100 O O . GLY A 1 154 ? -19.177 5.896 29.700 1.00 91.38 154 GLY A O 1
ATOM 1101 N N . ILE A 1 155 ? -19.107 4.828 31.681 1.00 94.75 155 ILE A N 1
ATOM 1102 C CA . ILE A 1 155 ? -17.910 4.019 31.430 1.00 94.75 155 ILE A CA 1
ATOM 1103 C C . ILE A 1 155 ? -18.281 2.540 31.334 1.00 94.75 155 ILE A C 1
ATOM 1105 O O . ILE A 1 155 ? -19.163 2.062 32.043 1.00 94.75 155 ILE A O 1
ATOM 1109 N N . CYS A 1 156 ? -17.608 1.801 30.461 1.00 94.94 156 CYS A N 1
ATOM 1110 C CA . CYS A 1 156 ? -17.739 0.360 30.362 1.00 94.94 156 CYS A CA 1
ATOM 1111 C C . CYS A 1 156 ? -16.731 -0.321 31.289 1.00 94.94 156 CYS A C 1
ATOM 1113 O O . CYS A 1 156 ? -15.519 -0.251 31.067 1.00 94.94 156 CYS A O 1
ATOM 1115 N N . GLU A 1 157 ? -17.214 -0.991 32.329 1.00 94.06 157 GLU A N 1
ATOM 1116 C CA . GLU A 1 157 ? -16.381 -1.760 33.252 1.00 94.06 157 GLU A CA 1
ATOM 1117 C C . GLU A 1 157 ? -16.977 -3.160 33.404 1.00 94.06 157 GLU A C 1
ATOM 1119 O O . GLU A 1 157 ? -18.175 -3.325 33.618 1.00 94.06 157 GLU A O 1
ATOM 1124 N N . GLU A 1 158 ? -16.155 -4.190 33.185 1.00 93.00 158 GLU A N 1
ATOM 1125 C CA . GLU A 1 158 ? -16.582 -5.600 33.210 1.00 93.00 158 GLU A CA 1
ATOM 1126 C C . GLU A 1 158 ? -17.786 -5.925 32.288 1.00 93.00 158 GLU A C 1
ATOM 1128 O O . GLU A 1 158 ? -18.572 -6.833 32.557 1.00 93.00 158 GLU A O 1
ATOM 1133 N N . ASN A 1 159 ? -17.887 -5.241 31.139 1.00 91.50 159 ASN A N 1
ATOM 1134 C CA . ASN A 1 159 ? -19.003 -5.300 30.177 1.00 91.50 159 ASN A CA 1
ATOM 1135 C C . ASN A 1 159 ? -20.329 -4.709 30.687 1.00 91.50 159 ASN A C 1
ATOM 1137 O O . ASN A 1 159 ? -21.388 -5.038 30.147 1.00 91.50 159 ASN A O 1
ATOM 1141 N N . VAL A 1 160 ? -20.288 -3.838 31.696 1.00 93.62 160 VAL A N 1
ATOM 1142 C CA . VAL A 1 160 ? -21.444 -3.121 32.246 1.00 93.62 160 VAL A CA 1
ATOM 1143 C C . VAL A 1 160 ? -21.220 -1.617 32.130 1.00 93.62 160 VAL A C 1
ATOM 1145 O O . VAL A 1 160 ? -20.148 -1.117 32.462 1.00 93.62 160 VAL A O 1
ATOM 1148 N N . CYS A 1 161 ? -22.233 -0.883 31.677 1.00 94.25 161 CYS A N 1
ATOM 1149 C CA . CYS A 1 161 ? -22.224 0.572 31.714 1.00 94.25 161 CYS A CA 1
ATOM 1150 C C . CYS A 1 161 ? -22.446 1.064 33.143 1.00 94.25 161 CYS A C 1
ATOM 1152 O O . CYS A 1 161 ? -23.541 0.925 33.695 1.00 94.25 161 CYS A O 1
ATOM 1154 N N . LEU A 1 162 ? -21.409 1.663 33.714 1.00 94.00 162 LEU A N 1
ATOM 1155 C CA . LEU A 1 162 ? -21.429 2.333 35.005 1.00 94.00 162 LEU A CA 1
ATOM 1156 C C . LEU A 1 162 ? -21.421 3.850 34.814 1.00 94.00 162 LEU A C 1
ATOM 1158 O O . LEU A 1 162 ? -21.026 4.370 33.767 1.00 94.00 162 LEU A O 1
ATOM 1162 N N . ASP A 1 163 ? -21.849 4.561 35.850 1.00 92.25 163 ASP A N 1
ATOM 1163 C CA . ASP A 1 163 ? -21.731 6.015 35.895 1.00 92.25 163 ASP A CA 1
ATOM 1164 C C . ASP A 1 163 ? -20.242 6.412 35.975 1.00 92.25 163 ASP A C 1
ATOM 1166 O O . ASP A 1 163 ? -19.436 5.666 36.545 1.00 92.25 163 ASP A O 1
ATOM 1170 N N . PRO A 1 164 ? -19.841 7.565 35.411 1.00 94.81 164 PRO A N 1
ATOM 1171 C CA . PRO A 1 164 ? -18.455 8.006 35.487 1.00 94.81 164 PRO A CA 1
ATOM 1172 C C . PRO A 1 164 ? -18.045 8.227 36.952 1.00 94.81 164 PRO A C 1
ATOM 1174 O O . PRO A 1 164 ? -18.767 8.837 37.740 1.00 94.81 164 PRO A O 1
ATOM 1177 N N . GLN A 1 165 ? -16.859 7.745 37.313 1.00 95.69 165 GLN A N 1
ATOM 1178 C CA . GLN A 1 165 ? -16.260 7.870 38.645 1.00 95.69 165 GLN A CA 1
ATOM 1179 C C . GLN A 1 165 ? -15.855 9.316 38.969 1.00 95.69 165 GLN A C 1
ATOM 1181 O O . GLN A 1 165 ? -15.742 9.681 40.139 1.00 95.69 165 GLN A O 1
ATOM 1186 N N . CYS A 1 166 ? -15.621 10.132 37.942 1.00 97.00 166 CYS A N 1
ATOM 1187 C CA . CYS A 1 166 ? -15.196 11.521 38.050 1.00 97.00 166 CYS A CA 1
ATOM 1188 C C . CYS A 1 166 ? -15.685 12.334 36.846 1.00 97.00 166 CYS A C 1
ATOM 1190 O O . CYS A 1 166 ? -15.871 11.798 35.754 1.00 97.00 166 CYS A O 1
ATOM 1192 N N . ALA A 1 167 ? -15.868 13.639 37.030 1.00 95.06 167 ALA A N 1
ATOM 1193 C CA . ALA A 1 167 ? -16.018 14.603 35.942 1.00 95.06 167 ALA A CA 1
ATOM 1194 C C . ALA A 1 167 ? -14.776 15.500 35.805 1.00 95.06 167 ALA A C 1
ATOM 1196 O O . ALA A 1 167 ? -14.500 16.011 34.720 1.00 95.06 167 ALA A O 1
ATOM 1197 N N . VAL A 1 168 ? -14.039 15.697 36.902 1.00 95.06 168 VAL A N 1
ATOM 1198 C CA . VAL A 1 168 ? -12.771 16.436 36.975 1.00 95.06 168 VAL A CA 1
ATOM 1199 C C . VAL A 1 168 ? -11.777 15.727 37.900 1.00 95.06 168 VAL A C 1
ATOM 1201 O O . VAL A 1 168 ? -12.161 14.884 38.710 1.00 95.06 168 VAL A O 1
ATOM 1204 N N . ASP A 1 169 ? -10.492 16.081 37.811 1.00 94.44 169 ASP A N 1
ATOM 1205 C CA . ASP A 1 169 ? -9.418 15.478 38.617 1.00 94.44 169 ASP A CA 1
ATOM 1206 C C . ASP A 1 169 ? -9.673 15.569 40.130 1.00 94.44 169 ASP A C 1
ATOM 1208 O O . ASP A 1 169 ? -9.287 14.676 40.882 1.00 94.44 169 ASP A O 1
ATOM 1212 N N . GLU A 1 170 ? -10.338 16.631 40.594 1.00 95.75 170 GLU A N 1
ATOM 1213 C CA . GLU A 1 170 ? -10.659 16.823 42.011 1.00 95.75 170 GLU A CA 1
ATOM 1214 C C . GLU A 1 170 ? -11.719 15.855 42.555 1.00 95.75 170 GLU A C 1
ATOM 1216 O O . GLU A 1 170 ? -11.832 15.724 43.778 1.00 95.75 170 GLU A O 1
ATOM 1221 N N . ASP A 1 171 ? -12.483 15.189 41.684 1.00 97.31 171 ASP A N 1
ATOM 1222 C CA . ASP A 1 171 ? -13.446 14.161 42.093 1.00 97.31 171 ASP A CA 1
ATOM 1223 C C . ASP A 1 171 ? -12.737 12.855 42.489 1.00 97.31 171 ASP A C 1
ATOM 1225 O O . ASP A 1 171 ? -13.298 12.029 43.216 1.00 97.31 171 ASP A O 1
ATOM 1229 N N . CYS A 1 172 ? -11.487 12.671 42.050 1.00 97.25 172 CYS A N 1
ATOM 1230 C CA . CYS A 1 172 ? -10.723 11.464 42.316 1.00 97.25 172 CYS A CA 1
ATOM 1231 C C . CYS A 1 172 ? -10.142 11.408 43.740 1.00 97.25 172 CYS A C 1
ATOM 1233 O O . CYS A 1 172 ? -9.923 12.436 44.392 1.00 97.25 172 CYS A O 1
ATOM 1235 N N . PRO A 1 173 ? -9.869 10.193 44.265 1.00 96.00 173 PRO A N 1
ATOM 1236 C CA . PRO A 1 173 ? -9.280 10.026 45.587 1.00 96.00 173 PRO A CA 1
ATOM 1237 C C . PRO A 1 173 ? -7.962 10.801 45.740 1.00 96.00 173 PRO A C 1
ATOM 1239 O O . PRO A 1 173 ? -7.173 10.870 44.798 1.00 96.00 173 PRO A O 1
ATOM 1242 N N . PRO A 1 174 ? -7.660 11.339 46.938 1.00 91.44 174 PRO A N 1
ATOM 1243 C CA . PRO A 1 174 ? -6.407 12.048 47.164 1.00 91.44 174 PRO A CA 1
ATOM 1244 C C . PRO A 1 174 ? -5.204 11.127 46.916 1.00 91.44 174 PRO A C 1
ATOM 1246 O O . PRO A 1 174 ? -5.129 10.033 47.478 1.00 91.44 174 PRO A O 1
ATOM 1249 N N . GLY A 1 175 ? -4.241 11.601 46.129 1.00 91.44 175 GLY A N 1
ATOM 1250 C CA . GLY A 1 175 ? -3.059 10.847 45.715 1.00 91.44 175 GLY A CA 1
ATOM 1251 C C . GLY A 1 175 ? -2.658 11.209 44.289 1.00 91.44 175 GLY A C 1
ATOM 1252 O O . GLY A 1 175 ? -3.035 12.269 43.794 1.00 91.44 175 GLY A O 1
ATOM 1253 N N . ASP A 1 176 ? -1.922 10.313 43.640 1.00 94.50 176 ASP A N 1
ATOM 1254 C CA . ASP A 1 176 ? -1.533 10.450 42.237 1.00 94.50 176 ASP A CA 1
ATOM 1255 C C . ASP A 1 176 ? -2.631 9.846 41.340 1.00 94.50 176 ASP A C 1
ATOM 1257 O O . ASP A 1 176 ? -2.412 8.844 40.668 1.00 94.50 176 ASP A O 1
ATOM 1261 N N . PHE A 1 177 ? -3.845 10.414 41.392 1.00 95.75 177 PHE A N 1
ATOM 1262 C CA . PHE A 1 177 ? -4.989 10.042 40.547 1.00 95.75 177 PHE A CA 1
ATOM 1263 C C . PHE A 1 177 ? -5.489 11.242 39.741 1.00 95.75 177 PHE A C 1
ATOM 1265 O O . PHE A 1 177 ? -5.414 12.379 40.210 1.00 95.75 177 PHE A O 1
ATOM 1272 N N . TYR A 1 178 ? -6.011 10.988 38.544 1.00 95.38 178 TYR A N 1
ATOM 1273 C CA . TYR A 1 178 ? -6.650 11.996 37.701 1.00 95.38 178 TYR A CA 1
ATOM 1274 C C . TYR A 1 178 ? -7.848 11.414 36.951 1.00 95.38 178 TYR A C 1
ATOM 1276 O O . TYR A 1 178 ? -8.014 10.194 36.905 1.00 95.38 178 TYR A O 1
ATOM 1284 N N . CYS A 1 179 ? -8.693 12.289 36.411 1.00 96.19 179 CYS A N 1
ATOM 1285 C CA . CYS A 1 179 ? -9.890 11.891 35.699 1.00 96.19 179 CYS A CA 1
ATOM 1286 C C . CYS A 1 179 ? -9.606 11.722 34.204 1.00 96.19 179 CYS A C 1
ATOM 1288 O O . CYS A 1 179 ? -9.377 12.707 33.504 1.00 96.19 179 CYS A O 1
ATOM 1290 N N . ASP A 1 180 ? -9.667 10.485 33.715 1.00 93.75 180 ASP A N 1
ATOM 1291 C CA . ASP A 1 180 ? -9.518 10.148 32.298 1.00 93.75 180 ASP A CA 1
ATOM 1292 C C . ASP A 1 180 ? -10.766 9.428 31.783 1.00 93.75 180 ASP A C 1
ATOM 1294 O O . ASP A 1 180 ? -11.136 8.363 32.281 1.00 93.75 180 ASP A O 1
ATOM 1298 N N . GLY A 1 181 ? -11.474 10.043 30.833 1.00 91.06 181 GLY A N 1
ATOM 1299 C CA . GLY A 1 181 ? -12.695 9.471 30.253 1.00 91.06 181 GLY A CA 1
ATOM 1300 C C . GLY A 1 181 ? -13.773 9.088 31.280 1.00 91.06 181 GLY A C 1
ATOM 1301 O O . GLY A 1 181 ? -14.543 8.165 31.040 1.00 91.06 181 GLY A O 1
ATOM 1302 N N . GLY A 1 182 ? -13.812 9.751 32.443 1.00 94.75 182 GLY A N 1
ATOM 1303 C CA . GLY A 1 182 ? -14.719 9.415 33.544 1.00 94.75 182 GLY A CA 1
ATOM 1304 C C . GLY A 1 182 ? -14.204 8.344 34.513 1.00 94.75 182 GLY A C 1
ATOM 1305 O O . GLY A 1 182 ? -14.954 7.932 35.394 1.00 94.75 182 GLY A O 1
ATOM 1306 N N . ARG A 1 183 ? -12.951 7.888 34.397 1.00 96.00 183 ARG A N 1
ATOM 1307 C CA . ARG A 1 183 ? -12.292 6.970 35.344 1.00 96.00 183 ARG A CA 1
ATOM 1308 C C . ARG A 1 183 ? -11.235 7.685 36.168 1.00 96.00 183 ARG A C 1
ATOM 1310 O O . ARG A 1 183 ? -10.488 8.506 35.644 1.00 96.00 183 ARG A O 1
ATOM 1317 N N . CYS A 1 184 ? -11.108 7.308 37.438 1.00 96.44 184 CYS A N 1
ATOM 1318 C CA . CYS A 1 184 ? -9.992 7.755 38.263 1.00 96.44 184 CYS A CA 1
ATOM 1319 C C . CYS A 1 184 ? -8.777 6.856 38.048 1.00 96.44 184 CYS A C 1
ATOM 1321 O O . CYS A 1 184 ? -8.648 5.798 38.667 1.00 96.44 184 CYS A O 1
ATOM 1323 N N . VAL A 1 185 ? -7.874 7.292 37.175 1.00 94.81 185 VAL A N 1
ATOM 1324 C CA . VAL A 1 185 ? -6.677 6.540 36.792 1.00 94.81 185 VAL A CA 1
ATOM 1325 C C . VAL A 1 185 ? -5.489 7.010 37.626 1.00 94.81 185 VAL A C 1
ATOM 1327 O O . VAL A 1 185 ? -5.292 8.208 37.837 1.00 94.81 185 VAL A O 1
ATOM 1330 N N . ALA A 1 186 ? -4.703 6.063 38.140 1.00 94.62 186 ALA A N 1
ATOM 1331 C CA . ALA A 1 186 ? -3.457 6.385 38.826 1.00 94.62 186 ALA A CA 1
ATOM 1332 C C . ALA A 1 186 ? -2.405 6.855 37.809 1.00 94.62 186 ALA A C 1
ATOM 1334 O O . ALA A 1 186 ? -2.260 6.246 36.753 1.00 94.62 186 ALA A O 1
ATOM 1335 N N . PHE A 1 187 ? -1.633 7.885 38.140 1.00 94.56 187 PHE A N 1
ATOM 1336 C CA . PHE A 1 187 ? -0.517 8.352 37.319 1.00 94.56 187 PHE A CA 1
ATOM 1337 C C . PHE A 1 187 ? 0.806 8.277 38.086 1.00 94.56 187 PHE A C 1
ATOM 1339 O O . PHE A 1 187 ? 0.838 8.219 39.314 1.00 94.56 187 PHE A O 1
ATOM 1346 N N . THR A 1 188 ? 1.923 8.276 37.354 1.00 96.19 188 THR A N 1
ATOM 1347 C CA . THR A 1 188 ? 3.259 8.406 37.956 1.00 96.19 188 THR A CA 1
ATOM 1348 C C . THR A 1 188 ? 3.685 9.873 37.897 1.00 96.19 188 THR A C 1
ATOM 1350 O O . THR A 1 188 ? 3.684 10.435 36.799 1.00 96.19 188 THR A O 1
ATOM 1353 N N . PRO A 1 189 ? 4.022 10.524 39.026 1.00 95.81 189 PRO A N 1
ATOM 1354 C CA . PRO A 1 189 ? 4.502 11.900 39.004 1.00 95.81 189 PRO A CA 1
ATOM 1355 C C . PRO A 1 189 ? 5.914 11.979 38.406 1.00 95.81 189 PRO A C 1
ATOM 1357 O O . PRO A 1 189 ? 6.764 11.144 38.714 1.00 95.81 189 PRO A O 1
ATOM 1360 N N . CYS A 1 190 ? 6.178 13.010 37.608 1.00 97.94 190 CYS A N 1
ATOM 1361 C CA . CYS A 1 190 ? 7.456 13.240 36.929 1.00 97.94 190 CYS A CA 1
ATOM 1362 C C . CYS A 1 190 ? 7.826 14.730 36.916 1.00 97.94 190 CYS A C 1
ATOM 1364 O O . CYS A 1 190 ? 6.970 15.604 37.082 1.00 97.94 190 CYS A O 1
ATOM 1366 N N . ALA A 1 191 ? 9.112 15.026 36.735 1.00 97.31 191 ALA A N 1
ATOM 1367 C CA . ALA A 1 191 ? 9.624 16.365 36.459 1.00 97.31 191 ALA A CA 1
ATOM 1368 C C . ALA A 1 191 ? 10.194 16.488 35.033 1.00 97.31 191 ALA A C 1
ATOM 1370 O O . ALA A 1 191 ? 10.169 17.582 34.470 1.00 97.31 191 ALA A O 1
ATOM 1371 N N . GLU A 1 192 ? 10.689 15.390 34.462 1.00 96.62 192 GLU A N 1
ATOM 1372 C CA . GLU A 1 192 ? 11.158 15.264 33.078 1.00 96.62 192 GLU A CA 1
ATOM 1373 C C . GLU A 1 192 ? 10.808 13.883 32.493 1.00 96.62 192 GLU A C 1
ATOM 1375 O O . GLU A 1 192 ? 10.448 12.971 33.236 1.00 96.62 192 GLU A O 1
ATOM 1380 N N . ASP A 1 193 ? 10.890 13.718 31.167 1.00 94.62 193 ASP A N 1
ATOM 1381 C CA . ASP A 1 193 ? 10.536 12.460 30.476 1.00 94.62 193 ASP A CA 1
ATOM 1382 C C . ASP A 1 193 ? 11.314 11.245 31.018 1.00 94.62 193 ASP A C 1
ATOM 1384 O O . ASP A 1 193 ? 10.761 10.151 31.117 1.00 94.62 193 ASP A O 1
ATOM 1388 N N . ASP A 1 194 ? 12.571 11.448 31.431 1.00 95.06 194 ASP A N 1
ATOM 1389 C CA . ASP A 1 194 ? 13.438 10.402 31.993 1.00 95.06 194 ASP A CA 1
ATOM 1390 C C . ASP A 1 194 ? 12.982 9.909 33.385 1.00 95.06 194 ASP A C 1
ATOM 1392 O O . ASP A 1 194 ? 13.454 8.868 33.850 1.00 95.06 194 ASP A O 1
ATOM 1396 N N . ASP A 1 195 ? 12.073 10.624 34.065 1.00 96.81 195 ASP A N 1
ATOM 1397 C CA . ASP A 1 195 ? 11.477 10.166 35.328 1.00 96.81 195 ASP A CA 1
ATOM 1398 C C . ASP A 1 195 ? 10.388 9.101 35.110 1.00 96.81 195 ASP A C 1
ATOM 1400 O O . ASP A 1 195 ? 10.000 8.405 36.057 1.00 96.81 195 ASP A O 1
ATOM 1404 N N . CYS A 1 196 ? 9.877 8.969 33.883 1.00 96.12 196 CYS A N 1
ATOM 1405 C CA . CYS A 1 196 ? 8.857 7.986 33.557 1.00 96.12 196 CYS A CA 1
ATOM 1406 C C . CYS A 1 196 ? 9.444 6.574 33.464 1.00 96.12 196 CYS A C 1
ATOM 1408 O O . CYS A 1 196 ? 10.591 6.355 33.080 1.00 96.12 196 CYS A O 1
ATOM 1410 N N . PHE A 1 197 ? 8.650 5.583 33.870 1.00 93.88 197 PHE A N 1
ATOM 1411 C CA . PHE A 1 197 ? 9.125 4.206 34.045 1.00 93.88 197 PHE A CA 1
ATOM 1412 C C . PHE A 1 197 ? 9.454 3.491 32.724 1.00 93.88 197 PHE A C 1
ATOM 1414 O O . PHE A 1 197 ? 10.150 2.474 32.750 1.00 93.88 197 PHE A O 1
ATOM 1421 N N . ASP A 1 198 ? 8.954 4.007 31.599 1.00 93.00 198 ASP A N 1
ATOM 1422 C CA . ASP A 1 198 ? 9.130 3.465 30.256 1.00 93.00 198 ASP A CA 1
ATOM 1423 C C . ASP A 1 198 ? 9.332 4.614 29.243 1.00 93.00 198 ASP A C 1
ATOM 1425 O O . ASP A 1 198 ? 8.658 5.642 29.354 1.00 93.00 198 ASP A O 1
ATOM 1429 N N . PRO A 1 199 ? 10.235 4.475 28.248 1.00 90.69 199 PRO A N 1
ATOM 1430 C CA . PRO A 1 199 ? 10.485 5.501 27.225 1.00 90.69 199 PRO A CA 1
ATOM 1431 C C . PRO A 1 199 ? 9.277 5.804 26.324 1.00 90.69 199 PRO A C 1
ATOM 1433 O O . PRO A 1 199 ? 9.303 6.780 25.572 1.00 90.69 199 PRO A O 1
ATOM 1436 N N . SER A 1 200 ? 8.237 4.976 26.371 1.00 93.50 200 SER A N 1
ATOM 1437 C CA . SER A 1 200 ? 6.961 5.165 25.677 1.00 93.50 200 SER A CA 1
ATOM 1438 C C . SER A 1 200 ? 6.037 6.141 26.410 1.00 93.50 200 SER A C 1
ATOM 1440 O O . SER A 1 200 ? 4.964 6.432 25.908 1.00 93.50 200 SER A O 1
ATOM 1442 N N . PHE A 1 201 ? 6.459 6.694 27.552 1.00 94.81 201 PHE A N 1
ATOM 1443 C CA . PHE A 1 201 ? 5.746 7.735 28.291 1.00 94.81 201 PHE A CA 1
ATOM 1444 C C . PHE A 1 201 ? 6.514 9.065 28.221 1.00 94.81 201 PHE A C 1
ATOM 1446 O O . PHE A 1 201 ? 7.739 9.092 28.064 1.00 94.81 201 PHE A O 1
ATOM 1453 N N . LEU A 1 202 ? 5.790 10.181 28.301 1.00 95.50 202 LEU A N 1
ATOM 1454 C CA . LEU A 1 202 ? 6.346 11.531 28.406 1.00 95.50 202 LEU A CA 1
ATOM 1455 C C . LEU A 1 202 ? 5.826 12.224 29.660 1.00 95.50 202 LEU A C 1
ATOM 1457 O O . LEU A 1 202 ? 4.732 11.925 30.143 1.00 95.50 202 LEU A O 1
ATOM 1461 N N . CYS A 1 203 ? 6.610 13.159 30.185 1.00 97.06 203 CYS A N 1
ATOM 1462 C CA . CYS A 1 203 ? 6.179 13.982 31.295 1.00 97.06 203 CYS A CA 1
ATOM 1463 C C . CYS A 1 203 ? 5.389 15.177 30.767 1.00 97.06 203 CYS A C 1
ATOM 1465 O O . CYS A 1 203 ? 5.956 16.116 30.204 1.00 97.06 203 CYS A O 1
ATOM 1467 N N . ASN A 1 204 ? 4.068 15.149 30.934 1.00 95.12 204 ASN A N 1
ATOM 1468 C CA . ASN A 1 204 ? 3.227 16.245 30.467 1.00 95.12 204 ASN A CA 1
ATOM 1469 C C . ASN A 1 204 ? 3.371 17.493 31.363 1.00 95.12 204 ASN A C 1
ATOM 1471 O O . ASN A 1 204 ? 3.984 17.469 32.433 1.00 95.12 204 ASN A O 1
ATOM 1475 N N . GLU A 1 205 ? 2.781 18.618 30.949 1.00 96.12 205 GLU A N 1
ATOM 1476 C CA . GLU A 1 205 ? 2.902 19.901 31.667 1.00 96.12 205 GLU A CA 1
ATOM 1477 C C . GLU A 1 205 ? 2.332 19.874 33.100 1.00 96.12 205 GLU A C 1
ATOM 1479 O O . GLU A 1 205 ? 2.641 20.750 33.913 1.00 96.12 205 GLU A O 1
ATOM 1484 N N . LEU A 1 206 ? 1.509 18.870 33.425 1.00 95.00 206 LEU A N 1
ATOM 1485 C CA . LEU A 1 206 ? 0.931 18.658 34.752 1.00 95.00 206 LEU A CA 1
ATOM 1486 C C . LEU A 1 206 ? 1.839 17.820 35.669 1.00 95.00 206 LEU A C 1
ATOM 1488 O O . LEU A 1 206 ? 1.468 17.567 36.817 1.00 95.00 206 LEU A O 1
ATOM 1492 N N . GLY A 1 207 ? 3.020 17.409 35.191 1.00 96.38 207 GLY A N 1
ATOM 1493 C CA . GLY A 1 207 ? 3.951 16.555 35.926 1.00 96.38 207 GLY A CA 1
ATOM 1494 C C . GLY A 1 207 ? 3.457 15.115 36.047 1.00 96.38 207 GLY A C 1
ATOM 1495 O O . GLY A 1 207 ? 3.680 14.482 37.080 1.00 96.38 207 GLY A O 1
ATOM 1496 N N . ARG A 1 208 ? 2.739 14.615 35.032 1.00 96.06 208 ARG A N 1
ATOM 1497 C CA . ARG A 1 208 ? 2.221 13.242 34.965 1.00 96.06 208 ARG A CA 1
ATOM 1498 C C . ARG A 1 208 ? 2.888 12.500 33.814 1.00 96.06 208 ARG A C 1
ATOM 1500 O O . ARG A 1 208 ? 2.986 13.044 32.717 1.00 96.06 208 ARG A O 1
ATOM 1507 N N . CYS A 1 209 ? 3.305 11.262 34.061 1.00 96.88 209 CYS A N 1
ATOM 1508 C CA . CYS A 1 209 ? 3.691 10.354 32.990 1.00 96.88 209 CYS A CA 1
ATOM 1509 C C . CYS A 1 209 ? 2.444 9.936 32.219 1.00 96.88 209 CYS A C 1
ATOM 1511 O O . CYS A 1 209 ? 1.603 9.208 32.748 1.00 96.88 209 CYS A O 1
ATOM 1513 N N . GLU A 1 210 ? 2.348 10.412 30.989 1.00 95.25 210 GLU A N 1
ATOM 1514 C CA . GLU A 1 210 ? 1.300 10.084 30.031 1.00 95.25 210 GLU A CA 1
ATOM 1515 C C . GLU A 1 210 ? 1.910 9.239 28.918 1.00 95.25 210 GLU A C 1
ATOM 1517 O O . GLU A 1 210 ? 3.081 9.418 28.573 1.00 95.25 210 GLU A O 1
ATOM 1522 N N . GLU A 1 211 ? 1.149 8.281 28.399 1.00 94.25 211 GLU A N 1
ATOM 1523 C CA . GLU A 1 211 ? 1.600 7.485 27.262 1.00 94.25 211 GLU A CA 1
ATOM 1524 C C . GLU A 1 211 ? 1.831 8.421 26.070 1.00 94.25 211 GLU A C 1
ATOM 1526 O O . GLU A 1 211 ? 1.065 9.354 25.818 1.00 94.25 211 GLU A O 1
ATOM 1531 N N . ARG A 1 212 ? 2.946 8.232 25.365 1.00 94.75 212 ARG A N 1
ATOM 1532 C CA . ARG A 1 212 ? 3.228 8.991 24.147 1.00 94.75 212 ARG A CA 1
ATOM 1533 C C . ARG A 1 212 ? 2.134 8.686 23.124 1.00 94.75 212 ARG A C 1
ATOM 1535 O O . ARG A 1 212 ? 1.607 7.576 23.133 1.00 94.75 212 ARG A O 1
ATOM 1542 N N . PRO A 1 213 ? 1.830 9.621 22.208 1.00 93.81 213 PRO A N 1
ATOM 1543 C CA . PRO A 1 213 ? 0.887 9.349 21.135 1.00 93.81 213 PRO A CA 1
ATOM 1544 C C . PRO A 1 213 ? 1.231 8.035 20.435 1.00 93.81 213 PRO A C 1
ATOM 1546 O O . PRO A 1 213 ? 2.393 7.816 20.064 1.00 93.81 213 PRO A O 1
ATOM 1549 N N . LEU A 1 214 ? 0.222 7.175 20.304 1.00 90.38 214 LEU A N 1
ATOM 1550 C CA . LEU A 1 214 ? 0.347 5.955 19.528 1.00 90.38 214 LEU A CA 1
ATOM 1551 C C . LEU A 1 214 ? 0.575 6.315 18.064 1.00 90.38 214 LEU A C 1
ATOM 1553 O O . LEU A 1 214 ? 0.077 7.331 17.574 1.00 90.38 214 LEU A O 1
ATOM 1557 N N . CYS A 1 215 ? 1.334 5.471 17.389 1.00 88.94 215 CYS A N 1
ATOM 1558 C CA . CYS A 1 215 ? 1.584 5.587 15.969 1.00 88.94 215 CYS A CA 1
ATOM 1559 C C . CYS A 1 215 ? 1.733 4.211 15.334 1.00 88.94 215 CYS A C 1
ATOM 1561 O O . CYS A 1 215 ? 2.187 3.261 15.973 1.00 88.94 215 CYS A O 1
ATOM 1563 N N . ASP A 1 216 ? 1.416 4.140 14.054 1.00 83.19 216 ASP A N 1
ATOM 1564 C CA . ASP A 1 216 ? 1.725 3.010 13.188 1.00 83.19 216 ASP A CA 1
ATOM 1565 C C . ASP A 1 216 ? 2.892 3.348 12.244 1.00 83.19 216 ASP A C 1
ATOM 1567 O O . ASP A 1 216 ? 3.665 2.468 11.862 1.00 83.19 216 ASP A O 1
ATOM 1571 N N . ILE A 1 217 ? 3.087 4.638 11.933 1.00 83.69 217 ILE A N 1
ATOM 1572 C CA . ILE A 1 217 ? 4.147 5.142 11.045 1.00 83.69 217 ILE A CA 1
ATOM 1573 C C . ILE A 1 217 ? 4.775 6.449 11.544 1.00 83.69 217 ILE A C 1
ATOM 1575 O O . ILE A 1 217 ? 4.179 7.209 12.310 1.00 83.69 217 ILE A O 1
ATOM 1579 N N . ASP A 1 218 ? 5.974 6.777 11.053 1.00 83.69 218 ASP A N 1
ATOM 1580 C CA . ASP A 1 218 ? 6.723 7.974 11.468 1.00 83.69 218 ASP A CA 1
ATOM 1581 C C . ASP A 1 218 ? 6.009 9.285 11.094 1.00 83.69 218 ASP A C 1
ATOM 1583 O O . ASP A 1 218 ? 6.272 10.336 11.688 1.00 83.69 218 ASP A O 1
ATOM 1587 N N . ALA A 1 219 ? 5.121 9.248 10.095 1.00 82.19 219 ALA A N 1
ATOM 1588 C CA . ALA A 1 219 ? 4.355 10.410 9.645 1.00 82.19 219 ALA A CA 1
ATOM 1589 C C . ALA A 1 219 ? 3.328 10.892 10.687 1.00 82.19 219 ALA A C 1
ATOM 1591 O O . ALA A 1 219 ? 3.047 12.089 10.757 1.00 82.19 219 ALA A O 1
ATOM 1592 N N . GLU A 1 220 ? 2.811 9.990 11.526 1.00 86.31 220 GLU A N 1
ATOM 1593 C CA . GLU A 1 220 ? 1.831 10.306 12.577 1.00 86.31 220 GLU A CA 1
ATOM 1594 C C . GLU A 1 220 ? 2.472 11.070 13.747 1.00 86.31 220 GLU A C 1
ATOM 1596 O O . GLU A 1 220 ? 1.804 11.811 14.466 1.00 86.31 220 GLU A O 1
ATOM 1601 N N . CYS A 1 221 ? 3.798 10.978 13.872 1.00 88.56 221 CYS A N 1
ATOM 1602 C CA . CYS A 1 221 ? 4.580 11.594 14.938 1.00 88.56 221 CYS A CA 1
ATOM 1603 C C . CYS A 1 221 ? 5.089 13.009 14.626 1.00 88.56 221 CYS A C 1
ATOM 1605 O O . CYS A 1 221 ? 5.797 13.617 15.432 1.00 88.56 221 CYS A O 1
ATOM 1607 N N . GLY A 1 222 ? 4.764 13.570 13.459 1.00 86.38 222 GLY A N 1
ATOM 1608 C CA . GLY A 1 222 ? 5.220 14.906 13.078 1.00 86.38 222 GLY A CA 1
ATOM 1609 C C . GLY A 1 222 ? 6.747 14.992 12.966 1.00 86.38 222 GLY A C 1
ATOM 1610 O O . GLY A 1 222 ? 7.322 14.504 11.998 1.00 86.38 222 GLY A O 1
ATOM 1611 N N . ALA A 1 223 ? 7.423 15.662 13.905 1.00 83.19 223 ALA A N 1
ATOM 1612 C CA . ALA A 1 223 ? 8.892 15.752 13.919 1.00 83.19 223 ALA A CA 1
ATOM 1613 C C . ALA A 1 223 ? 9.574 14.535 14.572 1.00 83.19 223 ALA A C 1
ATOM 1615 O O . ALA A 1 223 ? 10.772 14.336 14.372 1.00 83.19 223 ALA A O 1
ATOM 1616 N N . ASP A 1 224 ? 8.812 13.746 15.326 1.00 89.56 224 ASP A N 1
ATOM 1617 C CA . ASP A 1 224 ? 9.275 12.573 16.059 1.00 89.56 224 ASP A CA 1
ATOM 1618 C C . ASP A 1 224 ? 9.266 11.321 15.162 1.00 89.56 224 ASP A C 1
ATOM 1620 O O . ASP A 1 224 ? 9.042 11.406 13.952 1.00 89.56 224 ASP A O 1
ATOM 1624 N N . ARG A 1 225 ? 9.582 10.153 15.728 1.00 88.25 225 ARG A N 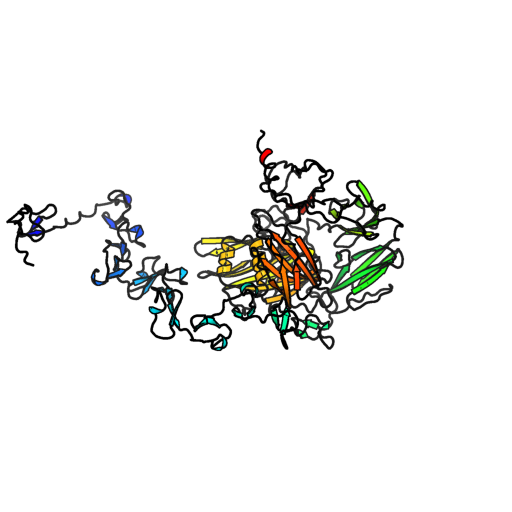1
ATOM 1625 C CA . ARG A 1 225 ? 9.569 8.867 15.015 1.00 88.25 225 ARG A CA 1
ATOM 1626 C C . ARG A 1 225 ? 8.731 7.836 15.748 1.00 88.25 225 ARG A C 1
ATOM 1628 O O . ARG A 1 225 ? 8.693 7.832 16.977 1.00 88.25 225 ARG A O 1
ATOM 1635 N N . CYS A 1 226 ? 8.125 6.941 14.992 1.00 89.06 226 CYS A N 1
ATOM 1636 C CA . CYS A 1 226 ? 7.380 5.827 15.516 1.00 89.06 226 CYS A CA 1
ATOM 1637 C C . CYS A 1 226 ? 8.327 4.689 15.890 1.00 89.06 226 CYS A C 1
ATOM 1639 O O . CYS A 1 226 ? 9.019 4.108 15.055 1.00 89.06 226 CYS A O 1
ATOM 1641 N N . VAL A 1 227 ? 8.405 4.390 17.183 1.00 86.94 227 VAL A N 1
ATOM 1642 C CA . VAL A 1 227 ? 9.219 3.292 17.710 1.00 86.94 227 VAL A CA 1
ATOM 1643 C C . VAL A 1 227 ? 8.368 2.527 18.701 1.00 86.94 227 VAL A C 1
ATOM 1645 O O . VAL A 1 227 ? 7.865 3.121 19.651 1.00 86.94 227 VAL A O 1
ATOM 1648 N N . ASP A 1 228 ? 8.218 1.220 18.488 1.00 85.44 228 ASP A N 1
ATOM 1649 C CA . ASP A 1 228 ? 7.362 0.359 19.312 1.00 85.44 228 ASP A CA 1
ATOM 1650 C C . ASP A 1 228 ? 5.924 0.916 19.431 1.00 85.44 228 ASP A C 1
ATOM 1652 O O . ASP A 1 228 ? 5.345 0.949 20.516 1.00 85.44 228 ASP A O 1
ATOM 1656 N N . ARG A 1 229 ? 5.376 1.421 18.315 1.00 87.81 229 ARG A N 1
ATOM 1657 C CA . ARG A 1 229 ? 4.067 2.094 18.208 1.00 87.81 229 ARG A CA 1
ATOM 1658 C C . ARG A 1 229 ? 3.888 3.379 19.019 1.00 87.81 229 ARG A C 1
ATOM 1660 O O . ARG A 1 229 ? 2.763 3.790 19.271 1.00 87.81 229 ARG A O 1
ATOM 1667 N N . HIS A 1 230 ? 4.977 4.027 19.425 1.00 92.25 230 HIS A N 1
ATOM 1668 C CA . HIS A 1 230 ? 4.925 5.289 20.161 1.00 92.25 230 HIS A CA 1
ATOM 1669 C C . HIS A 1 230 ? 5.779 6.364 19.503 1.00 92.25 230 HIS A C 1
ATOM 1671 O O . HIS A 1 230 ? 6.916 6.114 19.088 1.00 92.25 230 HIS A O 1
ATOM 1677 N N . CYS A 1 231 ? 5.265 7.592 19.482 1.00 93.38 231 CYS A N 1
ATOM 1678 C CA . CYS A 1 231 ? 5.996 8.746 18.983 1.00 93.38 231 CYS A CA 1
ATOM 1679 C C . CYS A 1 231 ? 7.123 9.149 19.934 1.00 93.38 231 CYS A C 1
ATOM 1681 O O . CYS A 1 231 ? 6.910 9.821 20.946 1.00 93.38 231 CYS A O 1
ATOM 1683 N N . ARG A 1 232 ? 8.348 8.728 19.605 1.00 91.12 232 ARG A N 1
ATOM 1684 C CA . ARG A 1 232 ? 9.568 9.023 20.360 1.00 91.12 232 ARG A CA 1
ATOM 1685 C C . ARG A 1 232 ? 10.358 10.164 19.716 1.00 91.12 232 ARG A C 1
ATOM 1687 O O . ARG A 1 232 ? 10.469 10.188 18.488 1.00 91.12 232 ARG A O 1
ATOM 1694 N N . PRO A 1 233 ? 10.999 11.038 20.516 1.00 89.56 233 PRO A N 1
ATOM 1695 C CA . PRO A 1 233 ? 11.782 12.149 19.995 1.00 89.56 233 PRO A CA 1
ATOM 1696 C C . PRO A 1 233 ? 12.815 11.683 18.972 1.00 89.56 233 PRO A C 1
ATOM 1698 O O . PRO A 1 233 ? 13.687 10.863 19.279 1.00 89.56 233 PRO A O 1
ATOM 1701 N N . ALA A 1 234 ? 12.718 12.193 17.746 1.00 87.94 234 ALA A N 1
ATOM 1702 C CA . ALA A 1 234 ? 13.737 11.950 16.736 1.00 87.94 234 ALA A CA 1
ATOM 1703 C C . ALA A 1 234 ? 14.893 12.933 16.949 1.00 87.94 234 ALA A C 1
ATOM 1705 O O . ALA A 1 234 ? 14.681 14.125 17.172 1.00 87.94 234 ALA A O 1
ATOM 1706 N N . VAL A 1 235 ? 16.137 12.457 16.862 1.00 89.75 235 VAL A N 1
ATOM 1707 C CA . VAL A 1 235 ? 17.294 13.362 16.873 1.00 89.75 235 VAL A CA 1
ATOM 1708 C C . VAL A 1 235 ? 17.370 14.026 15.493 1.00 89.75 235 VAL A C 1
ATOM 1710 O O . VAL A 1 235 ? 17.558 13.311 14.503 1.00 89.75 235 VAL A O 1
ATOM 1713 N N . PRO A 1 236 ? 17.208 15.359 15.381 1.00 89.44 236 PRO A N 1
ATOM 1714 C CA . PRO A 1 236 ? 17.301 16.031 14.097 1.00 89.44 236 PRO A CA 1
ATOM 1715 C C . PRO A 1 236 ? 18.755 16.066 13.620 1.00 89.44 236 PRO A C 1
ATOM 1717 O O . PRO A 1 236 ? 19.685 16.222 14.414 1.00 89.44 236 PRO A O 1
ATOM 1720 N N . CYS A 1 237 ? 18.954 15.992 12.311 1.00 89.75 237 CYS A N 1
ATOM 1721 C CA . CYS A 1 237 ? 20.269 16.050 11.681 1.00 89.75 237 CYS A CA 1
ATOM 1722 C C . CYS A 1 237 ? 20.215 16.849 10.377 1.00 89.75 237 CYS A C 1
ATOM 1724 O O . CYS A 1 237 ? 19.182 16.942 9.722 1.00 89.75 237 CYS A O 1
ATOM 1726 N N . ALA A 1 238 ? 21.334 17.457 9.989 1.00 84.81 238 ALA A N 1
ATOM 1727 C CA . ALA A 1 238 ? 21.467 18.115 8.684 1.00 84.81 238 ALA A CA 1
ATOM 1728 C C . ALA A 1 238 ? 22.330 17.299 7.701 1.00 84.81 238 ALA A C 1
ATOM 1730 O O . ALA A 1 238 ? 22.288 17.547 6.496 1.00 84.81 238 ALA A O 1
ATOM 1731 N N . ALA A 1 239 ? 23.128 16.368 8.231 1.00 82.25 239 ALA A N 1
ATOM 1732 C CA . ALA A 1 239 ? 24.067 15.479 7.548 1.00 82.25 239 ALA A CA 1
ATOM 1733 C C . ALA A 1 239 ? 24.464 14.353 8.533 1.00 82.25 239 ALA A C 1
ATOM 1735 O O . ALA A 1 239 ? 23.663 13.998 9.388 1.00 82.25 239 ALA A O 1
ATOM 1736 N N . ASP A 1 240 ? 25.695 13.844 8.490 1.00 81.19 240 ASP A N 1
ATOM 1737 C CA . ASP A 1 240 ? 26.191 12.689 9.269 1.00 81.19 240 ASP A CA 1
ATOM 1738 C C . ASP A 1 240 ? 26.372 12.928 10.794 1.00 81.19 240 ASP A C 1
ATOM 1740 O O . ASP A 1 240 ? 27.210 12.301 11.441 1.00 81.19 240 ASP A O 1
ATOM 1744 N N . ASP A 1 241 ? 25.605 13.835 11.399 1.00 90.69 241 ASP A N 1
ATOM 1745 C CA . ASP A 1 241 ? 25.768 14.270 12.796 1.00 90.69 241 ASP A CA 1
ATOM 1746 C C . ASP A 1 241 ? 25.110 13.322 13.826 1.00 90.69 241 ASP A C 1
ATOM 1748 O O . ASP A 1 241 ? 25.053 13.635 15.015 1.00 90.69 241 ASP A O 1
ATOM 1752 N N . CYS A 1 242 ? 24.613 12.160 13.394 1.00 87.38 242 CYS A N 1
ATOM 1753 C CA . CYS A 1 242 ? 23.757 11.279 14.193 1.00 87.38 242 CYS A CA 1
ATOM 1754 C C . CYS A 1 242 ? 24.465 10.449 15.277 1.00 87.38 242 CYS A C 1
ATOM 1756 O O . CYS A 1 242 ? 23.803 9.792 16.073 1.00 87.38 242 CYS A O 1
ATOM 1758 N N . GLY A 1 243 ? 25.793 10.522 15.382 1.00 89.56 243 GLY A N 1
ATOM 1759 C CA . GLY A 1 243 ? 26.567 9.684 16.300 1.00 89.56 243 GLY A CA 1
ATOM 1760 C C . GLY A 1 243 ? 26.751 8.252 15.783 1.00 89.56 243 GLY A C 1
ATOM 1761 O O . GLY A 1 243 ? 26.211 7.866 14.750 1.00 89.56 243 GLY A O 1
ATOM 1762 N N . ASP A 1 244 ? 27.574 7.466 16.480 1.00 88.69 244 ASP A N 1
ATOM 1763 C CA . ASP A 1 244 ? 27.922 6.111 16.041 1.00 88.69 244 ASP A CA 1
ATOM 1764 C C . ASP A 1 244 ? 26.685 5.195 16.018 1.00 88.69 244 ASP A C 1
ATOM 1766 O O . ASP A 1 244 ? 25.982 5.065 17.019 1.00 88.69 244 ASP A O 1
ATOM 1770 N N . GLY A 1 245 ? 26.460 4.515 14.889 1.00 86.06 245 GLY A N 1
ATOM 1771 C CA . GLY A 1 245 ? 25.353 3.567 14.714 1.00 86.06 245 GLY A CA 1
ATOM 1772 C C . GLY A 1 245 ? 24.019 4.195 14.309 1.00 86.06 245 GLY A C 1
ATOM 1773 O O . GLY A 1 245 ? 23.035 3.464 14.212 1.00 86.06 245 GLY A O 1
ATOM 1774 N N . LEU A 1 246 ? 23.978 5.506 14.050 1.00 88.44 246 LEU A N 1
ATOM 1775 C CA . LEU A 1 246 ? 22.830 6.192 13.463 1.00 88.44 246 LEU A CA 1
ATOM 1776 C C . LEU A 1 246 ? 23.231 6.914 12.159 1.00 88.44 246 LEU A C 1
ATOM 1778 O O . LEU A 1 246 ? 24.349 7.404 12.018 1.00 88.44 246 LEU A O 1
ATOM 1782 N N . GLU A 1 247 ? 22.323 6.995 11.190 1.00 87.56 247 GLU A N 1
ATOM 1783 C CA . GLU A 1 247 ? 22.500 7.726 9.931 1.00 87.56 247 GLU A CA 1
ATOM 1784 C C . GLU A 1 247 ? 21.388 8.758 9.721 1.00 87.56 247 GLU A C 1
ATOM 1786 O O . GLU A 1 247 ? 20.267 8.594 10.202 1.00 87.56 247 GLU A O 1
ATOM 1791 N N . CYS A 1 248 ? 21.696 9.835 8.998 1.00 86.75 248 CYS A N 1
ATOM 1792 C CA . CYS A 1 248 ? 20.739 10.908 8.757 1.00 86.75 248 CYS A CA 1
ATOM 1793 C C . CYS A 1 248 ? 19.901 10.648 7.507 1.00 86.75 248 CYS A C 1
ATOM 1795 O O . CYS A 1 248 ? 20.402 10.730 6.383 1.00 86.75 248 CYS A O 1
ATOM 1797 N N . VAL A 1 249 ? 18.609 10.389 7.695 1.00 83.75 249 VAL A N 1
ATOM 1798 C CA . VAL A 1 249 ? 17.639 10.180 6.616 1.00 83.75 249 VAL A CA 1
ATOM 1799 C C . VAL A 1 249 ? 16.520 11.196 6.772 1.00 83.75 249 VAL A C 1
ATOM 1801 O O . VAL A 1 249 ? 15.918 11.302 7.834 1.00 83.75 249 VAL A O 1
ATOM 1804 N N . ALA A 1 250 ? 16.269 11.984 5.723 1.00 80.31 250 ALA A N 1
ATOM 1805 C CA . ALA A 1 250 ? 15.250 13.041 5.731 1.00 80.31 250 ALA A CA 1
ATOM 1806 C C . ALA A 1 250 ? 15.351 14.017 6.925 1.00 80.31 250 ALA A C 1
ATOM 1808 O O . ALA A 1 250 ? 14.351 14.498 7.435 1.00 80.31 250 ALA A O 1
ATOM 1809 N N . GLY A 1 251 ? 16.566 14.301 7.401 1.00 84.38 251 GLY A N 1
ATOM 1810 C CA . GLY A 1 251 ? 16.774 15.197 8.540 1.00 84.38 251 GLY A CA 1
ATOM 1811 C C . GLY A 1 251 ? 16.515 14.576 9.918 1.00 84.38 251 GLY A C 1
ATOM 1812 O O . GLY A 1 251 ? 16.513 15.305 10.910 1.00 84.38 251 GLY A O 1
ATOM 1813 N N . ARG A 1 252 ? 16.345 13.250 9.997 1.00 86.69 252 ARG A N 1
ATOM 1814 C CA . ARG A 1 252 ? 16.203 12.482 11.242 1.00 86.69 252 ARG A CA 1
ATOM 1815 C C . ARG A 1 252 ? 17.291 11.417 11.357 1.00 86.69 252 ARG A C 1
ATOM 1817 O O . ARG A 1 252 ? 17.667 10.791 10.367 1.00 86.69 252 ARG A O 1
ATOM 1824 N N . CYS A 1 253 ? 17.780 11.192 12.570 1.00 87.69 253 CYS A N 1
ATOM 1825 C CA . CYS A 1 253 ? 18.708 10.106 12.856 1.00 87.69 253 CYS A CA 1
ATOM 1826 C C . CYS A 1 253 ? 17.964 8.785 13.033 1.00 87.69 253 CYS A C 1
ATOM 1828 O O . CYS A 1 253 ? 17.221 8.602 14.000 1.00 87.69 253 CYS A O 1
ATOM 1830 N N . VAL A 1 254 ? 18.195 7.860 12.110 1.00 85.81 254 VAL A N 1
ATOM 1831 C CA . VAL A 1 254 ? 17.676 6.488 12.148 1.00 85.81 254 VAL A CA 1
ATOM 1832 C C . VAL A 1 254 ? 18.823 5.512 12.375 1.00 85.81 254 VAL A C 1
ATOM 1834 O O . VAL A 1 254 ? 19.982 5.882 12.215 1.00 85.81 254 VAL A O 1
ATOM 1837 N N . GLU A 1 255 ? 18.533 4.280 12.786 1.00 84.19 255 GLU A N 1
ATOM 1838 C CA . GLU A 1 255 ? 19.582 3.275 12.987 1.00 84.19 255 GLU A CA 1
ATOM 1839 C C . GLU A 1 255 ? 20.339 3.006 11.683 1.00 84.19 255 GLU A C 1
ATOM 1841 O O . GLU A 1 255 ? 19.735 2.791 10.633 1.00 84.19 255 GLU A O 1
ATOM 1846 N N . THR A 1 256 ? 21.674 3.046 11.736 1.00 82.50 256 THR A N 1
ATOM 1847 C CA . THR A 1 256 ? 22.506 2.752 10.569 1.00 82.50 256 THR A CA 1
ATOM 1848 C C . THR A 1 256 ? 22.330 1.293 10.195 1.00 82.50 256 THR A C 1
ATOM 1850 O O . THR A 1 256 ? 22.620 0.391 10.986 1.00 82.50 256 THR A O 1
ATOM 1853 N N . LEU A 1 257 ? 21.922 1.050 8.954 1.00 80.25 257 LEU A N 1
ATOM 1854 C CA . LEU A 1 257 ? 21.974 -0.290 8.394 1.00 80.25 257 LEU A CA 1
ATOM 1855 C C . LEU A 1 257 ? 23.431 -0.747 8.288 1.00 80.25 257 LEU A C 1
ATOM 1857 O O . LEU A 1 257 ? 24.309 0.021 7.901 1.00 80.25 257 LEU A O 1
ATOM 1861 N N . GLY A 1 258 ? 23.691 -2.026 8.557 1.00 83.00 258 GLY A N 1
ATOM 1862 C CA . GLY A 1 258 ? 25.007 -2.618 8.311 1.00 83.00 258 GLY A CA 1
ATOM 1863 C C . GLY A 1 258 ? 25.446 -2.492 6.845 1.00 83.00 258 GLY A C 1
ATOM 1864 O O . GLY A 1 258 ? 26.642 -2.489 6.568 1.00 83.00 258 GLY A O 1
ATOM 1865 N N . CYS A 1 259 ? 24.489 -2.356 5.923 1.00 81.94 259 CYS A N 1
ATOM 1866 C CA . CYS A 1 259 ? 24.705 -2.066 4.510 1.00 81.94 259 CYS A CA 1
ATOM 1867 C C . CYS A 1 259 ? 23.451 -1.428 3.875 1.00 81.94 259 CYS A C 1
ATOM 1869 O O . CYS A 1 259 ? 22.327 -1.727 4.267 1.00 81.94 259 CYS A O 1
ATOM 1871 N N . ARG A 1 260 ? 23.610 -0.574 2.859 1.00 75.50 260 ARG A N 1
ATOM 1872 C CA . ARG A 1 260 ? 22.518 -0.103 1.975 1.00 75.50 260 ARG A CA 1
ATOM 1873 C C . ARG A 1 260 ? 22.564 -0.791 0.614 1.00 75.50 260 ARG A C 1
ATOM 1875 O O . ARG A 1 260 ? 21.545 -0.895 -0.077 1.00 75.50 260 ARG A O 1
ATOM 1882 N N . SER A 1 261 ? 23.749 -1.253 0.239 1.00 73.12 261 SER A N 1
ATOM 1883 C CA . SER A 1 261 ? 24.076 -2.056 -0.927 1.00 73.12 261 SER A CA 1
ATOM 1884 C C . SER A 1 261 ? 25.196 -3.024 -0.554 1.00 73.12 261 SER A C 1
ATOM 1886 O O . SER A 1 261 ? 25.942 -2.793 0.391 1.00 73.12 261 SER A O 1
ATOM 1888 N N . SER A 1 262 ? 25.385 -4.094 -1.308 1.00 73.88 262 SER A N 1
ATOM 1889 C CA . SER A 1 262 ? 26.477 -5.034 -1.024 1.00 73.88 262 SER A CA 1
ATOM 1890 C C . SER A 1 262 ? 27.867 -4.460 -1.293 1.00 73.88 262 SER A C 1
ATOM 1892 O O . SER A 1 262 ? 28.859 -5.033 -0.859 1.00 73.88 262 SER A O 1
ATOM 1894 N N . ALA A 1 263 ? 27.969 -3.300 -1.957 1.00 78.06 263 ALA A N 1
ATOM 1895 C CA . ALA A 1 263 ? 29.225 -2.555 -2.020 1.00 78.06 263 ALA A CA 1
ATOM 1896 C C . ALA A 1 263 ? 29.683 -2.072 -0.629 1.00 78.06 263 ALA A C 1
ATOM 1898 O O . ALA A 1 263 ? 30.876 -1.833 -0.435 1.00 78.06 263 ALA A O 1
ATOM 1899 N N . ASP A 1 264 ? 28.754 -1.968 0.326 1.00 79.75 264 ASP A N 1
ATOM 1900 C CA . ASP A 1 264 ? 29.039 -1.651 1.727 1.00 79.75 264 ASP A CA 1
ATOM 1901 C C . ASP A 1 264 ? 29.542 -2.887 2.499 1.00 79.75 264 ASP A C 1
ATOM 1903 O O . ASP A 1 264 ? 30.177 -2.759 3.546 1.00 79.75 264 ASP A O 1
ATOM 1907 N N . CYS A 1 265 ? 29.310 -4.092 1.966 1.00 83.25 265 CYS A N 1
ATOM 1908 C CA . CYS A 1 265 ? 29.714 -5.348 2.575 1.00 83.25 265 CYS A CA 1
ATOM 1909 C C . CYS A 1 265 ? 31.152 -5.735 2.210 1.00 83.25 265 CYS A C 1
ATOM 1911 O O . CYS A 1 265 ? 31.594 -5.675 1.061 1.00 83.25 265 CYS A O 1
ATOM 1913 N N . THR A 1 266 ? 31.920 -6.181 3.205 1.00 91.38 266 THR A N 1
ATOM 1914 C CA . THR A 1 266 ? 33.278 -6.699 2.989 1.00 91.38 266 THR A CA 1
ATOM 1915 C C . THR A 1 266 ? 33.248 -8.208 2.790 1.00 91.38 266 THR A C 1
ATOM 1917 O O . THR A 1 266 ? 32.563 -8.888 3.533 1.00 91.38 266 THR A O 1
ATOM 1920 N N . GLY A 1 267 ? 34.060 -8.755 1.881 1.00 86.75 267 GLY A N 1
ATOM 1921 C CA . GLY A 1 267 ? 34.234 -10.214 1.758 1.00 86.75 267 GLY A CA 1
ATOM 1922 C C . GLY A 1 267 ? 33.466 -10.881 0.615 1.00 86.75 267 GLY A C 1
ATOM 1923 O O . GLY A 1 267 ? 33.679 -12.066 0.380 1.00 86.75 267 GLY A O 1
ATOM 1924 N N . GLY A 1 268 ? 32.691 -10.117 -0.162 1.00 82.25 268 GLY A N 1
ATOM 1925 C CA . GLY A 1 268 ? 31.827 -10.660 -1.219 1.00 82.25 268 GLY A CA 1
ATOM 1926 C C . GLY A 1 268 ? 30.426 -11.035 -0.731 1.00 82.25 268 GLY A C 1
ATOM 1927 O O . GLY A 1 268 ? 29.678 -11.642 -1.492 1.00 82.25 268 GLY A O 1
ATOM 1928 N N . ASP A 1 269 ? 30.105 -10.676 0.512 1.00 85.38 269 ASP A N 1
ATOM 1929 C CA . ASP A 1 269 ? 28.780 -10.774 1.118 1.00 85.38 269 ASP A CA 1
ATOM 1930 C C . ASP A 1 269 ? 27.778 -9.864 0.390 1.00 85.38 269 ASP A C 1
ATOM 1932 O O . ASP A 1 269 ? 28.148 -8.838 -0.188 1.00 85.38 269 ASP A O 1
ATOM 1936 N N . VAL A 1 270 ? 26.505 -10.238 0.451 1.00 78.81 270 VAL A N 1
ATOM 1937 C CA . VAL A 1 270 ? 25.377 -9.518 -0.139 1.00 78.81 270 VAL A CA 1
ATOM 1938 C C . VAL A 1 270 ? 24.627 -8.775 0.955 1.00 78.81 270 VAL A C 1
ATOM 1940 O O . VAL A 1 270 ? 24.459 -9.281 2.062 1.00 78.81 270 VAL A O 1
ATOM 1943 N N . CYS A 1 271 ? 24.165 -7.569 0.650 1.00 77.19 271 CYS A N 1
ATOM 1944 C CA . CYS A 1 271 ? 23.316 -6.808 1.540 1.00 77.19 271 CYS A CA 1
ATOM 1945 C C . CYS A 1 271 ? 21.871 -7.307 1.474 1.00 77.19 271 CYS A C 1
ATOM 1947 O O . CYS A 1 271 ? 21.165 -7.047 0.498 1.00 77.19 271 CYS A O 1
ATOM 1949 N N . ASP A 1 272 ? 21.435 -7.974 2.536 1.00 76.62 272 ASP A N 1
ATOM 1950 C CA . ASP A 1 272 ? 20.075 -8.460 2.725 1.00 76.62 272 ASP A CA 1
ATOM 1951 C C . ASP A 1 272 ? 19.454 -7.835 3.974 1.00 76.62 272 ASP A C 1
ATOM 1953 O O . ASP A 1 272 ? 19.978 -7.987 5.077 1.00 76.62 272 ASP A O 1
ATOM 1957 N N . GLY A 1 273 ? 18.372 -7.070 3.817 1.00 71.25 273 GLY A N 1
ATOM 1958 C CA . GLY A 1 273 ? 17.681 -6.427 4.951 1.00 71.25 273 GLY A CA 1
ATOM 1959 C C . GLY A 1 273 ? 18.577 -5.544 5.809 1.00 71.25 273 GLY A C 1
ATOM 1960 O O . GLY A 1 273 ? 18.480 -5.538 7.033 1.00 71.25 273 GLY A O 1
ATOM 1961 N N . GLY A 1 274 ? 19.526 -4.853 5.175 1.00 77.19 274 GLY A N 1
ATOM 1962 C CA . GLY A 1 274 ? 20.503 -4.030 5.877 1.00 77.19 274 GLY A CA 1
ATOM 1963 C C . GLY A 1 274 ? 21.588 -4.809 6.622 1.00 77.19 274 GLY A C 1
ATOM 1964 O O . GLY A 1 274 ? 22.325 -4.213 7.407 1.00 77.19 274 GLY A O 1
ATOM 1965 N N . ARG A 1 275 ? 21.718 -6.122 6.399 1.00 84.56 275 ARG A N 1
ATOM 1966 C CA . ARG A 1 275 ? 22.775 -6.972 6.959 1.00 84.56 275 ARG A CA 1
ATOM 1967 C C . ARG A 1 275 ? 23.602 -7.596 5.840 1.00 84.56 275 ARG A C 1
ATOM 1969 O O . ARG A 1 275 ? 23.068 -8.026 4.827 1.00 84.56 275 ARG A O 1
ATOM 1976 N N . CYS A 1 276 ? 24.912 -7.681 6.041 1.00 86.00 276 CYS A N 1
ATOM 1977 C CA . CYS A 1 276 ? 25.782 -8.433 5.141 1.00 86.00 276 CYS A CA 1
ATOM 1978 C C . CYS A 1 276 ? 25.645 -9.928 5.438 1.00 86.00 276 CYS A C 1
ATOM 1980 O O . CYS A 1 276 ? 25.937 -10.363 6.555 1.00 86.00 276 CYS A O 1
ATOM 1982 N N . VAL A 1 277 ? 25.174 -10.692 4.457 1.00 86.44 277 VAL A N 1
ATOM 1983 C CA . VAL A 1 277 ? 25.016 -12.149 4.524 1.00 86.44 277 VAL A CA 1
ATOM 1984 C C . VAL A 1 277 ? 25.823 -12.813 3.415 1.00 86.44 277 VAL A C 1
ATOM 1986 O O . VAL A 1 277 ? 26.064 -12.212 2.369 1.00 86.44 277 VAL A O 1
ATOM 1989 N N . ASP A 1 278 ? 26.236 -14.064 3.618 1.00 84.31 278 ASP A N 1
ATOM 1990 C CA . ASP A 1 278 ? 26.873 -14.832 2.546 1.00 84.31 278 ASP A CA 1
ATOM 1991 C C . ASP A 1 278 ? 25.928 -14.882 1.323 1.00 84.31 278 ASP A C 1
ATOM 1993 O O . ASP A 1 278 ? 24.737 -15.171 1.498 1.00 84.31 278 ASP A O 1
ATOM 1997 N N . PRO A 1 279 ? 26.413 -14.642 0.086 1.00 75.44 279 PRO A N 1
ATOM 1998 C CA . PRO A 1 279 ? 25.587 -14.806 -1.103 1.00 75.44 279 PRO A CA 1
ATOM 1999 C C . PRO A 1 279 ? 25.008 -16.225 -1.129 1.00 75.44 279 PRO A C 1
ATOM 2001 O O . PRO A 1 279 ? 25.753 -17.190 -0.893 1.00 75.44 279 PRO A O 1
ATOM 2004 N N . PRO A 1 280 ? 23.716 -16.404 -1.459 1.00 71.12 280 PRO A N 1
ATOM 2005 C CA . PRO A 1 280 ? 23.171 -17.739 -1.624 1.00 71.12 280 PRO A CA 1
ATOM 2006 C C . PRO A 1 280 ? 23.974 -18.479 -2.701 1.00 71.12 280 PRO A C 1
ATOM 2008 O O . PRO A 1 280 ? 24.447 -17.889 -3.678 1.00 71.12 280 PRO A O 1
ATOM 2011 N N . ALA A 1 281 ? 24.188 -19.782 -2.494 1.00 75.62 281 ALA A N 1
ATOM 2012 C CA . ALA A 1 281 ? 25.003 -20.588 -3.397 1.00 75.62 281 ALA A CA 1
ATOM 2013 C C . ALA A 1 281 ? 24.487 -20.445 -4.836 1.00 75.62 281 ALA A C 1
ATOM 2015 O O . ALA A 1 281 ? 23.299 -20.638 -5.077 1.00 75.62 281 ALA A O 1
ATOM 2016 N N . ALA A 1 282 ? 25.383 -20.116 -5.774 1.00 65.06 282 ALA A N 1
ATOM 2017 C CA . ALA A 1 282 ? 25.030 -19.831 -7.162 1.00 65.06 282 ALA A CA 1
ATOM 2018 C C . ALA A 1 282 ? 24.176 -20.960 -7.766 1.00 65.06 282 ALA A C 1
ATOM 2020 O O . ALA A 1 282 ? 24.686 -22.038 -8.095 1.00 65.06 282 ALA A O 1
ATOM 2021 N N . ALA A 1 283 ? 22.876 -20.710 -7.904 1.00 69.75 283 ALA A N 1
ATOM 2022 C CA . ALA A 1 283 ? 21.980 -21.562 -8.663 1.00 69.75 283 ALA A CA 1
ATOM 2023 C C . ALA A 1 283 ? 22.181 -21.285 -10.160 1.00 69.75 283 ALA A C 1
ATOM 2025 O O . ALA A 1 283 ? 22.544 -20.183 -10.571 1.00 69.75 283 ALA A O 1
ATOM 2026 N N . SER A 1 284 ? 21.966 -22.288 -11.007 1.00 78.75 284 SER A N 1
ATOM 2027 C CA . SER A 1 284 ? 21.790 -22.018 -12.434 1.00 78.75 284 SER A CA 1
ATOM 2028 C C . SER A 1 284 ? 20.437 -21.329 -12.625 1.00 78.75 284 SER A C 1
ATOM 2030 O O . SER A 1 284 ? 19.451 -21.884 -12.132 1.00 78.75 284 SER A O 1
ATOM 2032 N N . PRO A 1 285 ? 20.357 -20.185 -13.328 1.00 86.00 285 PRO A N 1
ATOM 2033 C CA . PRO A 1 285 ? 19.068 -19.563 -13.603 1.00 86.00 285 PRO A CA 1
ATOM 2034 C C . PRO A 1 285 ? 18.189 -20.526 -14.413 1.00 86.00 285 PRO A C 1
ATOM 2036 O O . PRO A 1 285 ? 18.672 -21.165 -15.350 1.00 86.00 285 PRO A O 1
ATOM 2039 N N . ALA A 1 286 ? 16.922 -20.651 -14.022 1.00 85.75 286 ALA A N 1
ATOM 2040 C CA . ALA A 1 286 ? 15.890 -21.358 -14.776 1.00 85.75 286 ALA A CA 1
ATOM 2041 C C . ALA A 1 286 ? 15.320 -20.490 -15.909 1.00 85.75 286 ALA A C 1
ATOM 2043 O O . ALA A 1 286 ? 14.833 -21.032 -16.896 1.00 85.75 286 ALA A O 1
ATOM 2044 N N . ALA A 1 287 ? 15.406 -19.165 -15.767 1.00 85.94 287 ALA A N 1
ATOM 2045 C CA . ALA A 1 287 ? 15.079 -18.194 -16.800 1.00 85.94 287 ALA A CA 1
ATOM 2046 C C . ALA A 1 287 ? 16.039 -17.001 -16.746 1.00 85.94 287 ALA A C 1
ATOM 2048 O O . ALA A 1 287 ? 16.576 -16.662 -15.690 1.00 85.94 287 ALA A O 1
ATOM 2049 N N . VAL A 1 288 ? 16.244 -16.336 -17.880 1.00 86.94 288 VAL A N 1
ATOM 2050 C CA . VAL A 1 288 ? 17.011 -15.090 -17.958 1.00 86.94 288 VAL A CA 1
ATOM 2051 C C . VAL A 1 288 ? 16.154 -14.016 -18.605 1.00 86.94 288 VAL A C 1
ATOM 2053 O O . VAL A 1 288 ? 15.582 -14.213 -19.673 1.00 86.94 288 VAL A O 1
ATOM 2056 N N . VAL A 1 289 ? 16.099 -12.852 -17.967 1.00 84.19 289 VAL A N 1
ATOM 2057 C CA . VAL A 1 289 ? 15.475 -11.657 -18.535 1.00 84.19 289 VAL A CA 1
ATOM 2058 C C . VAL A 1 289 ? 16.563 -10.719 -18.987 1.00 84.19 289 VAL A C 1
ATOM 2060 O O . VAL A 1 289 ? 17.501 -10.432 -18.240 1.00 84.19 289 VAL A O 1
ATOM 2063 N N . VAL A 1 290 ? 16.418 -10.217 -20.206 1.00 86.31 290 VAL A N 1
ATOM 2064 C CA . VAL A 1 290 ? 17.333 -9.232 -20.761 1.00 86.31 290 VAL A CA 1
ATOM 2065 C C . VAL A 1 290 ? 16.611 -7.893 -20.856 1.00 86.31 290 VAL A C 1
ATOM 2067 O O . VAL A 1 290 ? 15.623 -7.737 -21.571 1.00 86.31 290 VAL A O 1
ATOM 2070 N N . ALA A 1 291 ? 17.130 -6.918 -20.117 1.00 82.94 291 ALA A N 1
ATOM 2071 C CA . ALA A 1 291 ? 16.754 -5.520 -20.203 1.00 82.94 291 ALA A CA 1
ATOM 2072 C C . ALA A 1 291 ? 17.564 -4.848 -21.306 1.00 82.94 291 ALA A C 1
ATOM 2074 O O . ALA A 1 291 ? 18.800 -4.808 -21.258 1.00 82.94 291 ALA A O 1
ATOM 2075 N N . THR A 1 292 ? 16.876 -4.248 -22.262 1.00 84.62 292 THR A N 1
ATOM 2076 C CA . THR A 1 292 ? 17.487 -3.378 -23.260 1.00 84.62 292 THR A CA 1
ATOM 2077 C C . THR A 1 292 ? 16.954 -1.955 -23.087 1.00 84.62 292 THR A C 1
ATOM 2079 O O . THR A 1 292 ? 15.929 -1.753 -22.438 1.00 84.62 292 THR A O 1
ATOM 2082 N N . PRO A 1 293 ? 17.564 -0.938 -23.719 1.00 78.56 293 PRO A N 1
ATOM 2083 C CA . PRO A 1 293 ? 16.959 0.394 -23.764 1.00 78.56 293 PRO A CA 1
ATOM 2084 C C . PRO A 1 293 ? 15.607 0.444 -24.499 1.00 78.56 293 PRO A C 1
ATOM 2086 O O . PRO A 1 293 ? 15.033 1.520 -24.614 1.00 78.56 293 PRO A O 1
ATOM 2089 N N . GLN A 1 294 ? 15.167 -0.670 -25.092 1.00 74.75 294 GLN A N 1
ATOM 2090 C CA . GLN A 1 294 ? 13.951 -0.788 -25.897 1.00 74.75 294 GLN A CA 1
ATOM 2091 C C . GLN A 1 294 ? 12.833 -1.539 -25.165 1.00 74.75 294 GLN A C 1
ATOM 2093 O O . GLN A 1 294 ? 11.729 -1.601 -25.689 1.00 74.75 294 GLN A O 1
ATOM 2098 N N . GLY A 1 295 ? 13.105 -2.072 -23.972 1.00 71.31 295 GLY A N 1
ATOM 2099 C CA . GLY A 1 295 ? 12.150 -2.859 -23.208 1.00 71.31 295 GLY A CA 1
ATOM 2100 C C . GLY A 1 295 ? 12.788 -4.076 -22.555 1.00 71.31 295 GLY A C 1
ATOM 2101 O O . GLY A 1 295 ? 14.011 -4.276 -22.592 1.00 71.31 295 GLY A O 1
ATOM 2102 N N . VAL A 1 296 ? 11.926 -4.879 -21.947 1.00 74.50 296 VAL A N 1
ATOM 2103 C CA . VAL A 1 296 ? 12.277 -6.066 -21.173 1.00 74.50 296 VAL A CA 1
ATOM 2104 C C . VAL A 1 296 ? 11.728 -7.276 -21.886 1.00 74.50 296 VAL A C 1
ATOM 2106 O O . VAL A 1 296 ? 10.532 -7.341 -22.142 1.00 74.50 296 VAL A O 1
ATOM 2109 N N . CYS A 1 297 ? 12.590 -8.242 -22.171 1.00 77.38 297 CYS A N 1
ATOM 2110 C CA . CYS A 1 297 ? 12.206 -9.398 -22.960 1.00 77.38 297 CYS A CA 1
ATOM 2111 C C . CYS A 1 297 ? 12.456 -10.682 -22.150 1.00 77.38 297 CYS A C 1
ATOM 2113 O O . CYS A 1 297 ? 13.614 -10.996 -21.842 1.00 77.38 297 CYS A O 1
ATOM 2115 N N . PRO A 1 298 ? 11.402 -11.438 -21.795 1.00 70.50 298 PRO A N 1
ATOM 2116 C CA . PRO A 1 298 ? 11.530 -12.761 -21.197 1.00 70.50 298 PRO A CA 1
ATOM 2117 C C . PRO A 1 298 ? 11.779 -13.797 -22.307 1.00 70.50 298 PRO A C 1
ATOM 2119 O O . PRO A 1 298 ? 10.850 -14.377 -22.863 1.00 70.50 298 PRO A O 1
ATOM 2122 N N . GLY A 1 299 ? 13.043 -13.998 -22.688 1.00 81.50 299 GLY A N 1
ATOM 2123 C CA . GLY A 1 299 ? 13.431 -14.912 -23.769 1.00 81.50 299 GLY A CA 1
ATOM 2124 C C . GLY A 1 299 ? 13.978 -14.185 -24.998 1.00 81.50 299 GLY A C 1
ATOM 2125 O O . GLY A 1 299 ? 14.790 -13.277 -24.864 1.00 81.50 299 GLY A O 1
ATOM 2126 N N . ALA A 1 300 ? 13.606 -14.597 -26.215 1.00 82.44 300 ALA A N 1
ATOM 2127 C CA . ALA A 1 300 ? 14.201 -14.040 -27.434 1.00 82.44 300 ALA A CA 1
ATOM 2128 C C . ALA A 1 300 ? 13.940 -12.527 -27.555 1.00 82.44 300 ALA A C 1
ATOM 2130 O O . ALA A 1 300 ? 12.794 -12.098 -27.638 1.00 82.44 300 ALA A O 1
ATOM 2131 N N . CYS A 1 301 ? 15.009 -11.734 -27.570 1.00 85.38 301 CYS A N 1
ATOM 2132 C CA . CYS A 1 301 ? 14.932 -10.278 -27.666 1.00 85.38 301 CYS A CA 1
ATOM 2133 C C . CYS A 1 301 ? 15.415 -9.823 -29.036 1.00 85.38 301 CYS A C 1
ATOM 2135 O O . CYS A 1 301 ? 16.374 -10.387 -29.572 1.00 85.38 301 CYS A O 1
ATOM 2137 N N . GLU A 1 302 ? 14.861 -8.731 -29.538 1.00 90.81 302 GLU A N 1
ATOM 2138 C CA . GLU A 1 302 ? 15.416 -8.020 -30.682 1.00 90.81 302 GLU A CA 1
ATOM 2139 C C . GLU A 1 302 ? 15.860 -6.616 -30.271 1.00 90.81 302 GLU A C 1
ATOM 2141 O O . GLU A 1 302 ? 15.347 -6.023 -29.327 1.00 90.81 302 GLU A O 1
ATOM 2146 N N . LEU A 1 303 ? 16.902 -6.109 -30.925 1.00 91.50 303 LEU A N 1
ATOM 2147 C CA . LEU A 1 303 ? 17.478 -4.812 -30.603 1.00 91.50 303 LEU A CA 1
ATOM 2148 C C . LEU A 1 303 ? 17.946 -4.101 -31.864 1.00 91.50 303 LEU A C 1
ATOM 2150 O O . LEU A 1 303 ? 18.933 -4.499 -32.478 1.00 91.50 303 LEU A O 1
ATOM 2154 N N . VAL A 1 304 ? 17.307 -2.995 -32.231 1.00 92.19 304 VAL A N 1
ATOM 2155 C CA . VAL A 1 304 ? 17.729 -2.213 -33.407 1.00 92.19 304 VAL A CA 1
ATOM 2156 C C . VAL A 1 304 ? 18.789 -1.179 -33.016 1.00 92.19 304 VAL A C 1
ATOM 2158 O O . VAL A 1 304 ? 18.521 -0.295 -32.203 1.00 92.19 304 VAL A O 1
ATOM 2161 N N . LEU A 1 305 ? 19.995 -1.267 -33.589 1.00 93.69 305 LEU A N 1
ATOM 2162 C CA . LEU A 1 305 ? 21.126 -0.366 -33.316 1.00 93.69 305 LEU A CA 1
ATOM 2163 C C . LEU A 1 305 ? 21.623 0.337 -34.582 1.00 93.69 305 LEU A C 1
ATOM 2165 O O . LEU A 1 305 ? 21.551 -0.198 -35.687 1.00 93.69 305 LEU A O 1
ATOM 2169 N N . LEU A 1 306 ? 22.232 1.510 -34.421 1.00 93.94 306 LEU A N 1
ATOM 2170 C CA . LEU A 1 306 ? 22.991 2.171 -35.484 1.00 93.94 306 LEU A CA 1
ATOM 2171 C C . LEU A 1 306 ? 24.489 1.864 -35.384 1.00 93.94 306 LEU A C 1
ATOM 2173 O O . LEU A 1 306 ? 25.034 1.780 -34.290 1.00 93.94 306 LEU A O 1
ATOM 2177 N N . VAL A 1 307 ? 25.198 1.784 -36.513 1.00 93.94 307 VAL A N 1
ATOM 2178 C CA . VAL A 1 307 ? 26.672 1.684 -36.499 1.00 93.94 307 VAL A CA 1
ATOM 2179 C C . VAL A 1 307 ? 27.284 2.841 -35.692 1.00 93.94 307 VAL A C 1
ATOM 2181 O O . VAL A 1 307 ? 26.906 4.006 -35.859 1.00 93.94 307 VAL A O 1
ATOM 2184 N N . GLY A 1 308 ? 28.231 2.508 -34.816 1.00 90.00 308 GLY A N 1
ATOM 2185 C CA . GLY A 1 308 ? 28.878 3.401 -33.855 1.00 90.00 308 GLY A CA 1
ATOM 2186 C C . GLY A 1 308 ? 28.070 3.648 -32.578 1.00 90.00 308 GLY A C 1
ATOM 2187 O O . GLY A 1 308 ? 28.490 4.439 -31.738 1.00 90.00 308 GLY A O 1
ATOM 2188 N N . GLU A 1 309 ? 26.899 3.031 -32.426 1.00 91.00 309 GLU A N 1
ATOM 2189 C CA . GLU A 1 309 ? 26.110 3.111 -31.203 1.00 91.00 309 GLU A CA 1
ATOM 2190 C C . GLU A 1 309 ? 26.626 2.155 -30.128 1.00 91.00 309 GLU A C 1
ATOM 2192 O O . GLU A 1 309 ? 26.990 1.021 -30.422 1.00 91.00 309 GLU A O 1
ATOM 2197 N N . ALA A 1 310 ? 26.611 2.612 -28.877 1.00 89.56 310 ALA A N 1
ATOM 2198 C CA . ALA A 1 310 ? 26.809 1.772 -27.710 1.00 89.56 310 ALA A CA 1
ATOM 2199 C C . ALA A 1 310 ? 25.528 1.774 -26.874 1.00 89.56 310 ALA A C 1
ATOM 2201 O O . ALA A 1 310 ? 24.977 2.843 -26.602 1.00 89.56 310 ALA A O 1
ATOM 2202 N N . VAL A 1 311 ? 25.058 0.596 -26.473 1.00 87.69 311 VAL A N 1
ATOM 2203 C CA . VAL A 1 311 ? 23.917 0.452 -25.565 1.00 87.69 311 VAL A CA 1
ATOM 2204 C C . VAL A 1 311 ? 24.283 -0.415 -24.379 1.00 87.69 311 VAL A C 1
ATOM 2206 O O . VAL A 1 311 ? 25.011 -1.393 -24.523 1.00 87.69 311 VAL A O 1
ATOM 2209 N N . GLN A 1 312 ? 23.764 -0.070 -23.207 1.00 85.62 312 GLN A N 1
ATOM 2210 C CA . GLN A 1 312 ? 23.845 -0.949 -22.050 1.00 85.62 312 GLN A CA 1
ATOM 2211 C C . GLN A 1 312 ? 22.697 -1.947 -22.103 1.00 85.62 312 GLN A C 1
ATOM 2213 O O . GLN A 1 312 ? 21.544 -1.570 -22.297 1.00 85.62 312 GLN A O 1
ATOM 2218 N N . VAL A 1 313 ? 23.040 -3.214 -21.935 1.00 86.12 313 VAL A N 1
ATOM 2219 C CA . VAL A 1 313 ? 22.116 -4.328 -21.787 1.00 86.12 313 VAL A CA 1
ATOM 2220 C C . VAL A 1 313 ? 22.357 -4.930 -20.414 1.00 86.12 313 VAL A C 1
ATOM 2222 O O . VAL A 1 313 ? 23.508 -5.106 -19.999 1.00 86.12 313 VAL A O 1
ATOM 2225 N N . ARG A 1 314 ? 21.276 -5.224 -19.699 1.00 83.62 314 ARG A N 1
ATOM 2226 C CA . ARG A 1 314 ? 21.325 -5.895 -18.398 1.00 83.62 314 ARG A CA 1
ATOM 2227 C C . ARG A 1 314 ? 20.690 -7.263 -18.541 1.00 83.62 314 ARG A C 1
ATOM 2229 O O . ARG A 1 314 ? 19.702 -7.393 -19.250 1.00 83.62 314 ARG A O 1
ATOM 2236 N N . ALA A 1 315 ? 21.259 -8.267 -17.896 1.00 85.56 315 ALA A N 1
ATOM 2237 C CA . ALA A 1 315 ? 20.671 -9.596 -17.853 1.00 85.56 315 ALA A CA 1
ATOM 2238 C C . ALA A 1 315 ? 20.555 -10.027 -16.395 1.00 85.56 315 ALA A C 1
ATOM 2240 O O . ALA A 1 315 ? 21.542 -9.950 -15.661 1.00 85.56 315 ALA A O 1
ATOM 2241 N N . GLN A 1 316 ? 19.363 -10.461 -15.998 1.00 85.56 316 GLN A N 1
ATOM 2242 C CA . GLN A 1 316 ? 19.080 -10.973 -14.664 1.00 85.56 316 GLN A CA 1
ATOM 2243 C C . GLN A 1 316 ? 18.604 -12.417 -14.784 1.00 85.56 316 GLN A C 1
ATOM 2245 O O . GLN A 1 316 ? 17.690 -12.720 -15.551 1.00 85.56 316 GLN A O 1
ATOM 2250 N N . GLY A 1 317 ? 19.259 -13.312 -14.050 1.00 84.06 317 GLY A N 1
ATOM 2251 C CA . GLY A 1 317 ? 18.819 -14.693 -13.914 1.00 84.06 317 GLY A CA 1
ATOM 2252 C C . GLY A 1 317 ? 17.733 -14.811 -12.851 1.00 84.06 317 GLY A C 1
ATOM 2253 O O . GLY A 1 317 ? 17.802 -14.124 -11.833 1.00 84.06 317 GLY A O 1
ATOM 2254 N N . PHE A 1 318 ? 16.775 -15.701 -13.074 1.00 83.38 318 PHE A N 1
ATOM 2255 C CA . PHE A 1 318 ? 15.728 -16.076 -12.130 1.00 83.38 318 PHE A CA 1
ATOM 2256 C C . PHE A 1 318 ? 15.715 -17.595 -11.965 1.00 83.38 318 PHE A C 1
ATOM 2258 O O . PHE A 1 318 ? 16.025 -18.318 -12.916 1.00 83.38 318 PHE A O 1
ATOM 2265 N N . ASP A 1 319 ? 15.413 -18.093 -10.771 1.00 82.94 319 ASP A N 1
ATOM 2266 C CA . ASP A 1 319 ? 15.228 -19.522 -10.529 1.00 82.94 319 ASP A CA 1
ATOM 2267 C C . ASP A 1 319 ? 13.822 -19.986 -10.951 1.00 82.94 319 ASP A C 1
ATOM 2269 O O . ASP A 1 319 ? 13.062 -19.244 -11.574 1.00 82.94 319 ASP A O 1
ATOM 2273 N N . ALA A 1 320 ? 13.498 -21.254 -10.688 1.00 83.44 320 ALA A N 1
ATOM 2274 C CA . ALA A 1 320 ? 12.211 -21.831 -11.074 1.00 83.44 320 ALA A CA 1
ATOM 2275 C C . ALA A 1 320 ? 11.027 -21.241 -10.287 1.00 83.44 320 ALA A C 1
ATOM 2277 O O . ALA A 1 320 ? 9.902 -21.283 -10.780 1.00 83.44 320 ALA A O 1
ATOM 2278 N N . ASP A 1 321 ? 11.293 -20.672 -9.110 1.00 78.56 321 ASP A N 1
ATOM 2279 C CA . ASP A 1 321 ? 10.302 -19.989 -8.278 1.00 78.56 321 ASP A CA 1
ATOM 2280 C C . ASP A 1 321 ? 10.173 -18.506 -8.680 1.00 78.56 321 ASP A C 1
ATOM 2282 O O . ASP A 1 321 ? 9.384 -17.762 -8.107 1.00 78.56 321 ASP A O 1
ATOM 2286 N N . GLY A 1 322 ? 10.923 -18.049 -9.692 1.00 77.19 322 GLY A N 1
ATOM 2287 C CA . GLY A 1 322 ? 10.913 -16.660 -10.145 1.00 77.19 322 GLY A CA 1
ATOM 2288 C C . GLY A 1 322 ? 11.687 -15.717 -9.224 1.00 77.19 322 GLY A C 1
ATOM 2289 O O . GLY A 1 322 ? 11.578 -14.501 -9.381 1.00 77.19 322 GLY A O 1
ATOM 2290 N N . ARG A 1 323 ? 12.488 -16.241 -8.285 1.00 80.00 323 ARG A N 1
ATOM 2291 C CA . ARG A 1 323 ? 13.376 -15.422 -7.454 1.00 80.00 323 ARG A CA 1
ATOM 2292 C C . ARG A 1 323 ? 14.602 -15.022 -8.262 1.00 80.00 323 ARG A C 1
ATOM 2294 O O . ARG A 1 323 ? 15.122 -15.845 -9.022 1.00 80.00 323 ARG A O 1
ATOM 2301 N N . PRO A 1 324 ? 15.122 -13.795 -8.111 1.00 78.06 324 PRO A N 1
ATOM 2302 C CA . PRO A 1 324 ? 16.346 -13.428 -8.797 1.00 78.06 324 PRO A CA 1
ATOM 2303 C C . PRO A 1 324 ? 17.519 -14.257 -8.250 1.00 78.06 324 PRO A C 1
ATOM 2305 O O . PRO A 1 324 ? 17.644 -14.487 -7.049 1.00 78.06 324 PRO A O 1
ATOM 2308 N N . VAL A 1 325 ? 18.397 -14.720 -9.136 1.00 80.88 325 VAL A N 1
ATOM 2309 C CA . VAL A 1 325 ? 19.589 -15.488 -8.762 1.00 80.88 325 VAL A CA 1
ATOM 2310 C C . VAL A 1 325 ? 20.809 -14.573 -8.818 1.00 80.88 325 VAL A C 1
ATOM 2312 O O . VAL A 1 325 ? 21.069 -13.976 -9.869 1.00 80.88 325 VAL A O 1
ATOM 2315 N N . PRO A 1 326 ? 21.598 -14.469 -7.736 1.00 68.38 326 PRO A N 1
ATOM 2316 C CA . PRO A 1 326 ? 22.826 -13.695 -7.766 1.00 68.38 326 PRO A CA 1
ATOM 2317 C C . PRO A 1 326 ? 23.872 -14.376 -8.651 1.00 68.38 326 PRO A C 1
ATOM 2319 O O . PRO A 1 326 ? 24.196 -15.555 -8.497 1.00 68.38 326 PRO A O 1
ATOM 2322 N N . GLY A 1 327 ? 24.433 -13.606 -9.580 1.00 65.44 327 GLY A N 1
ATOM 2323 C CA . GLY A 1 327 ? 25.560 -14.033 -10.400 1.00 65.44 327 GLY A CA 1
ATOM 2324 C C . GLY A 1 327 ? 25.547 -13.438 -11.808 1.00 65.44 327 GLY A C 1
ATOM 2325 O O . GLY A 1 327 ? 24.488 -13.148 -12.361 1.00 65.44 327 GLY A O 1
ATOM 2326 N N . PRO A 1 328 ? 26.728 -13.258 -12.426 1.00 60.59 328 PRO A N 1
ATOM 2327 C CA . PRO A 1 328 ? 26.812 -12.780 -13.793 1.00 60.59 328 PRO A CA 1
ATOM 2328 C C . PRO A 1 328 ? 26.206 -13.787 -14.768 1.00 60.59 328 PRO A C 1
ATOM 2330 O O . PRO A 1 328 ? 26.775 -14.858 -14.992 1.00 60.59 328 PRO A O 1
ATOM 2333 N N . VAL A 1 329 ? 25.140 -13.395 -15.465 1.00 62.59 329 VAL A N 1
ATOM 2334 C CA . VAL A 1 329 ? 24.804 -14.011 -16.753 1.00 62.59 329 VAL A CA 1
ATOM 2335 C C . VAL A 1 329 ? 25.743 -13.408 -17.796 1.00 62.59 329 VAL A C 1
ATOM 2337 O O . VAL A 1 329 ? 25.391 -12.510 -18.559 1.00 62.59 329 VAL A O 1
ATOM 2340 N N . ALA A 1 330 ? 27.008 -13.835 -17.766 1.00 64.38 330 ALA A N 1
ATOM 2341 C CA . ALA A 1 330 ? 28.003 -13.331 -18.700 1.00 64.38 330 ALA A CA 1
ATOM 2342 C C . ALA A 1 330 ? 27.611 -13.744 -20.130 1.00 64.38 330 ALA A C 1
ATOM 2344 O O . ALA A 1 330 ? 27.383 -14.934 -20.379 1.00 64.38 330 ALA A O 1
ATOM 2345 N N . PRO A 1 331 ? 27.551 -12.804 -21.087 1.00 65.81 331 PRO A N 1
ATOM 2346 C CA . PRO A 1 331 ? 27.202 -13.147 -22.452 1.00 65.81 331 PRO A CA 1
ATOM 2347 C C . PRO A 1 331 ? 28.289 -14.028 -23.072 1.00 65.81 331 PRO A C 1
ATOM 2349 O O . PRO A 1 331 ? 29.481 -13.715 -23.025 1.00 65.81 331 PRO A O 1
ATOM 2352 N N . VAL A 1 332 ? 27.881 -15.112 -23.724 1.00 61.88 332 VAL A N 1
ATOM 2353 C CA . VAL A 1 332 ? 28.787 -16.012 -24.448 1.00 61.88 332 VAL A CA 1
ATOM 2354 C C . VAL A 1 332 ? 28.919 -15.497 -25.887 1.00 61.88 332 VAL A C 1
ATOM 2356 O O . VAL A 1 332 ? 28.211 -15.971 -26.768 1.00 61.88 332 VAL A O 1
ATOM 2359 N N . THR A 1 333 ? 29.758 -14.480 -26.163 1.00 55.44 333 THR A N 1
ATOM 2360 C CA . THR A 1 333 ? 29.859 -13.915 -27.537 1.00 55.44 333 THR A CA 1
ATOM 2361 C C . THR A 1 333 ? 31.185 -13.307 -28.005 1.00 55.44 333 THR A C 1
ATOM 2363 O O . THR A 1 333 ? 32.088 -13.008 -27.234 1.00 55.44 333 THR A O 1
ATOM 2366 N N . THR A 1 334 ? 31.242 -13.137 -29.338 1.00 48.03 334 THR A N 1
ATOM 2367 C CA . THR A 1 334 ? 32.309 -12.643 -30.230 1.00 48.03 334 THR A CA 1
ATOM 2368 C C . THR A 1 334 ? 32.391 -11.118 -30.418 1.00 48.03 334 THR A C 1
ATOM 2370 O O . THR A 1 334 ? 33.196 -10.671 -31.235 1.00 48.03 334 THR A O 1
ATOM 2373 N N . MET A 1 335 ? 31.579 -10.311 -29.726 1.00 51.16 335 MET A N 1
ATOM 2374 C CA . MET A 1 335 ? 31.722 -8.844 -29.741 1.00 51.16 335 MET A CA 1
ATOM 2375 C C . MET A 1 335 ? 32.728 -8.382 -28.680 1.00 51.16 335 MET A C 1
ATOM 2377 O O . MET A 1 335 ? 32.950 -9.066 -27.681 1.00 51.16 335 MET A O 1
ATOM 2381 N N . THR A 1 336 ? 33.363 -7.230 -28.894 1.00 48.41 336 THR A N 1
ATOM 2382 C CA . THR A 1 336 ? 34.253 -6.588 -27.919 1.00 48.41 336 THR A CA 1
ATOM 2383 C C . THR A 1 336 ? 33.453 -6.204 -26.676 1.00 48.41 336 THR A C 1
ATOM 2385 O O . THR A 1 336 ? 32.745 -5.204 -26.660 1.00 48.41 336 THR A O 1
ATOM 2388 N N . ASN A 1 337 ? 33.547 -7.027 -25.630 1.00 48.84 337 ASN A N 1
ATOM 2389 C CA . ASN A 1 337 ? 32.882 -6.782 -24.357 1.00 48.84 337 ASN A CA 1
ATOM 2390 C C . ASN A 1 337 ? 33.874 -6.223 -23.325 1.00 48.84 337 ASN A C 1
ATOM 2392 O O . ASN A 1 337 ? 34.988 -6.730 -23.174 1.00 48.84 337 ASN A O 1
ATOM 2396 N N . SER A 1 338 ? 33.452 -5.199 -22.591 1.00 46.06 338 SER A N 1
ATOM 2397 C CA . SER A 1 338 ? 34.076 -4.758 -21.346 1.00 46.06 338 SER A CA 1
ATOM 2398 C C . SER A 1 338 ? 32.995 -4.782 -20.265 1.00 46.06 338 SER A C 1
ATOM 2400 O O . SER A 1 338 ? 32.203 -3.845 -20.180 1.00 46.06 338 SER A O 1
ATOM 2402 N N . SER A 1 339 ? 32.908 -5.862 -19.485 1.00 44.38 339 SER A N 1
ATOM 2403 C CA . SER A 1 339 ? 31.803 -6.078 -18.540 1.00 44.38 339 SER A CA 1
ATOM 2404 C C . SER A 1 339 ? 32.247 -6.061 -17.077 1.00 44.38 339 SER A C 1
ATOM 2406 O O . SER A 1 339 ? 33.227 -6.716 -16.713 1.00 44.38 339 SER A O 1
ATOM 2408 N N . ALA A 1 340 ? 31.450 -5.393 -16.241 1.00 44.19 340 ALA A N 1
ATOM 2409 C CA . ALA A 1 340 ? 31.203 -5.781 -14.853 1.00 44.19 340 ALA A CA 1
ATOM 2410 C C . ALA A 1 340 ? 29.975 -6.721 -14.828 1.00 44.19 340 ALA A C 1
ATOM 2412 O O . ALA A 1 340 ? 29.178 -6.708 -15.761 1.00 44.19 340 ALA A O 1
ATOM 2413 N N . ALA A 1 341 ? 29.850 -7.561 -13.802 1.00 52.09 341 ALA A N 1
ATOM 2414 C CA . ALA A 1 341 ? 29.079 -8.812 -13.790 1.00 52.09 341 ALA A CA 1
ATOM 2415 C C . ALA A 1 341 ? 27.607 -8.789 -14.294 1.00 52.09 341 ALA A C 1
ATOM 2417 O O . ALA A 1 341 ? 27.145 -9.817 -14.770 1.00 52.09 341 ALA A O 1
ATOM 2418 N N . THR A 1 342 ? 26.879 -7.670 -14.284 1.00 62.94 342 THR A N 1
ATOM 2419 C CA . THR A 1 342 ? 25.429 -7.621 -14.611 1.00 62.94 342 THR A CA 1
ATOM 2420 C C . THR A 1 342 ? 25.048 -6.627 -15.713 1.00 62.94 342 THR A C 1
ATOM 2422 O O . THR A 1 342 ? 23.931 -6.664 -16.230 1.00 62.94 342 THR A O 1
ATOM 2425 N N . VAL A 1 343 ? 25.975 -5.755 -16.122 1.00 71.06 343 VAL A N 1
ATOM 2426 C CA . VAL A 1 343 ? 25.750 -4.740 -17.163 1.00 71.06 343 VAL A CA 1
ATOM 2427 C C . VAL A 1 343 ? 26.786 -4.923 -18.261 1.00 71.06 343 VAL A C 1
ATOM 2429 O O . VAL A 1 343 ? 27.991 -4.796 -18.036 1.00 71.06 343 VAL A O 1
ATOM 2432 N N . THR A 1 344 ? 26.314 -5.209 -19.470 1.00 81.25 344 THR A N 1
ATOM 2433 C CA . THR A 1 344 ? 27.149 -5.340 -20.663 1.00 81.25 344 THR A CA 1
ATOM 2434 C C . THR A 1 344 ? 26.875 -4.180 -21.611 1.00 81.25 344 THR A C 1
ATOM 2436 O O . THR A 1 344 ? 25.739 -3.959 -22.017 1.00 81.25 344 THR A O 1
ATOM 2439 N N . THR A 1 345 ? 27.920 -3.460 -22.019 1.00 84.88 345 THR A N 1
ATOM 2440 C CA . THR A 1 345 ? 27.804 -2.463 -23.090 1.00 84.88 345 THR A CA 1
ATOM 2441 C C . THR A 1 345 ? 28.028 -3.137 -24.441 1.00 84.88 345 THR A C 1
ATOM 2443 O O . THR A 1 345 ? 29.129 -3.604 -24.729 1.00 84.88 345 THR A O 1
ATOM 2446 N N . LEU A 1 346 ? 27.003 -3.169 -25.288 1.00 86.69 346 LEU A N 1
ATOM 2447 C CA . LEU A 1 346 ? 27.100 -3.629 -26.671 1.00 86.69 346 LEU A CA 1
ATOM 2448 C C . LEU A 1 346 ? 27.457 -2.450 -27.573 1.00 86.69 346 LEU A C 1
ATOM 2450 O O . LEU A 1 346 ? 26.710 -1.475 -27.616 1.00 86.69 346 LEU A O 1
ATOM 2454 N N . THR A 1 347 ? 28.572 -2.547 -28.302 1.00 88.25 347 THR A N 1
ATOM 2455 C CA . THR A 1 347 ? 28.982 -1.537 -29.292 1.00 88.25 347 THR A CA 1
ATOM 2456 C C . THR A 1 347 ? 28.787 -2.070 -30.708 1.00 88.25 347 THR A C 1
ATOM 2458 O O . THR A 1 347 ? 29.286 -3.133 -31.069 1.00 88.25 347 THR A O 1
ATOM 2461 N N . ALA A 1 348 ? 28.040 -1.327 -31.516 1.00 91.12 348 ALA A N 1
ATOM 2462 C CA . ALA A 1 348 ? 27.679 -1.662 -32.882 1.00 91.12 348 ALA A CA 1
ATOM 2463 C C . ALA A 1 348 ? 28.777 -1.239 -33.876 1.00 91.12 348 ALA A C 1
ATOM 2465 O O . ALA A 1 348 ? 28.671 -0.205 -34.532 1.00 91.12 348 ALA A O 1
ATOM 2466 N N . ASP A 1 349 ? 29.842 -2.029 -34.013 1.00 89.75 349 ASP A N 1
ATOM 2467 C CA . ASP A 1 349 ? 31.001 -1.654 -34.846 1.00 89.75 349 ASP A CA 1
ATOM 2468 C C . ASP A 1 349 ? 30.757 -1.768 -36.364 1.00 89.75 349 ASP A C 1
ATOM 2470 O O . ASP A 1 349 ? 31.380 -1.060 -37.160 1.00 89.75 349 ASP A O 1
ATOM 2474 N N . ALA A 1 350 ? 29.853 -2.652 -36.792 1.00 91.56 350 ALA A N 1
ATOM 2475 C CA . ALA A 1 350 ? 29.540 -2.887 -38.199 1.00 91.56 350 ALA A CA 1
ATOM 2476 C C . ALA A 1 350 ? 28.054 -3.206 -38.390 1.00 91.56 350 ALA A C 1
ATOM 2478 O O . ALA A 1 350 ? 27.423 -3.771 -37.506 1.00 91.56 350 ALA A O 1
ATOM 2479 N N . ALA A 1 351 ? 27.499 -2.859 -39.555 1.00 92.81 351 ALA A N 1
ATOM 2480 C CA . ALA A 1 351 ? 26.124 -3.213 -39.900 1.00 92.81 351 ALA A CA 1
ATOM 2481 C C . ALA A 1 351 ? 25.988 -4.727 -40.139 1.00 92.81 351 ALA A C 1
ATOM 2483 O O . ALA A 1 351 ? 26.884 -5.349 -40.713 1.00 92.81 351 ALA A O 1
ATOM 2484 N N . GLY A 1 352 ? 24.858 -5.295 -39.731 1.00 93.75 352 GLY A N 1
ATOM 2485 C CA . GLY A 1 352 ? 24.567 -6.725 -39.783 1.00 93.75 352 GLY A CA 1
ATOM 2486 C C . GLY A 1 352 ? 23.625 -7.142 -38.656 1.00 93.75 352 GLY A C 1
ATOM 2487 O O . GLY A 1 352 ? 23.271 -6.323 -37.812 1.00 93.75 352 GLY A O 1
ATOM 2488 N N . ASP A 1 353 ? 23.232 -8.410 -38.646 1.00 92.00 353 ASP A N 1
ATOM 2489 C CA . ASP A 1 353 ? 22.491 -9.005 -37.535 1.00 92.00 353 ASP A CA 1
ATOM 2490 C C . ASP A 1 353 ? 23.463 -9.810 -36.668 1.00 92.00 353 ASP A C 1
ATOM 2492 O O . ASP A 1 353 ? 24.249 -10.617 -37.176 1.00 92.00 353 ASP A O 1
ATOM 2496 N N . PHE A 1 354 ? 23.435 -9.566 -35.362 1.00 91.25 354 PHE A N 1
ATOM 2497 C CA . PHE A 1 354 ? 24.337 -10.175 -34.390 1.00 91.25 354 PHE A CA 1
ATOM 2498 C C . PHE A 1 354 ? 23.519 -10.829 -33.291 1.00 91.25 354 PHE A C 1
ATOM 2500 O O . PHE A 1 354 ? 22.549 -10.253 -32.823 1.00 91.25 354 PHE A O 1
ATOM 2507 N N . THR A 1 355 ? 23.922 -12.006 -32.834 1.00 89.38 355 THR A N 1
ATOM 2508 C CA . THR A 1 355 ? 23.232 -12.704 -31.745 1.00 89.38 355 THR A CA 1
ATOM 2509 C C . THR A 1 355 ? 24.109 -12.755 -30.507 1.00 89.38 355 THR A C 1
ATOM 2511 O O . THR A 1 355 ? 25.252 -13.210 -30.592 1.00 89.38 355 THR A O 1
ATOM 2514 N N . VAL A 1 356 ? 23.564 -12.332 -29.369 1.00 88.00 356 VAL A N 1
ATOM 2515 C CA . VAL A 1 356 ? 24.178 -12.374 -28.043 1.00 88.00 356 VAL A CA 1
ATOM 2516 C C . VAL A 1 356 ? 23.432 -13.368 -27.167 1.00 88.00 356 VAL A C 1
ATOM 2518 O O . VAL A 1 356 ? 22.246 -13.199 -26.917 1.00 88.00 356 VAL A O 1
ATOM 2521 N N . ALA A 1 357 ? 24.122 -14.418 -26.723 1.00 85.81 357 ALA A N 1
ATOM 2522 C CA . ALA A 1 357 ? 23.543 -15.447 -25.867 1.00 85.81 357 ALA A CA 1
ATOM 2523 C C . ALA A 1 357 ? 23.792 -15.125 -24.386 1.00 85.81 357 ALA A C 1
ATOM 2525 O O . ALA A 1 357 ? 24.948 -14.969 -23.980 1.00 85.81 357 ALA A O 1
ATOM 2526 N N . PHE A 1 358 ? 22.722 -15.081 -23.597 1.00 84.19 358 PHE A N 1
ATOM 2527 C CA . PHE A 1 358 ? 22.703 -14.958 -22.142 1.00 84.19 358 PHE A CA 1
ATOM 25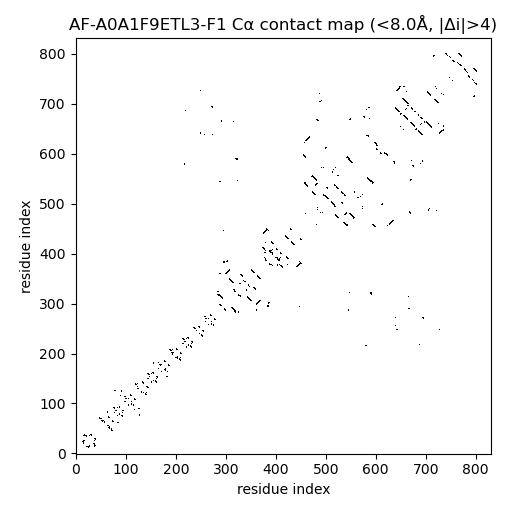28 C C . PHE A 1 358 ? 22.102 -16.243 -21.561 1.00 84.19 358 PHE A C 1
ATOM 2530 O O . PHE A 1 358 ? 20.889 -16.370 -21.449 1.00 84.19 358 PHE A O 1
ATOM 2537 N N . ALA A 1 359 ? 22.954 -17.221 -21.241 1.00 85.50 359 ALA A N 1
ATOM 2538 C CA . ALA A 1 359 ? 22.531 -18.591 -20.935 1.00 85.50 359 ALA A CA 1
ATOM 2539 C C . ALA A 1 359 ? 21.666 -19.207 -22.060 1.00 85.50 359 ALA A C 1
ATOM 2541 O O . ALA A 1 359 ? 22.196 -19.502 -23.132 1.00 85.50 359 ALA A O 1
ATOM 2542 N N . ASP A 1 360 ? 20.375 -19.418 -21.820 1.00 80.31 360 ASP A N 1
ATOM 2543 C CA . ASP A 1 360 ? 19.378 -19.945 -22.759 1.00 80.31 360 ASP A CA 1
ATOM 2544 C C . ASP A 1 360 ? 18.645 -18.854 -23.559 1.00 80.31 360 ASP A C 1
ATOM 2546 O O . ASP A 1 360 ? 17.945 -19.150 -24.528 1.00 80.31 360 ASP A O 1
ATOM 2550 N N . THR A 1 361 ? 18.853 -17.590 -23.197 1.00 84.00 361 THR A N 1
ATOM 2551 C CA . THR A 1 361 ? 18.197 -16.440 -23.808 1.00 84.00 361 THR A CA 1
ATOM 2552 C C . THR A 1 361 ? 19.045 -15.836 -24.927 1.00 84.00 361 THR A C 1
ATOM 2554 O O . THR A 1 361 ? 20.249 -15.623 -24.780 1.00 84.00 361 THR A O 1
ATOM 2557 N N . MET A 1 362 ? 18.418 -15.542 -26.070 1.00 88.06 362 MET A N 1
ATOM 2558 C CA . MET A 1 362 ? 19.081 -15.011 -27.265 1.00 88.06 362 MET A CA 1
ATOM 2559 C C . MET A 1 362 ? 18.625 -13.577 -27.552 1.00 88.06 362 MET A C 1
ATOM 2561 O O . MET A 1 362 ? 17.461 -13.347 -27.859 1.00 88.06 362 MET A O 1
ATOM 2565 N N . LEU A 1 363 ? 19.556 -12.626 -27.527 1.00 90.75 363 LEU A N 1
ATOM 2566 C CA . LEU A 1 363 ? 19.355 -11.244 -27.965 1.00 90.75 363 LEU A CA 1
ATOM 2567 C C . LEU A 1 363 ? 19.871 -11.080 -29.400 1.00 90.75 363 LEU A C 1
ATOM 2569 O O . LEU A 1 363 ? 21.070 -11.208 -29.644 1.00 90.75 363 LEU A O 1
ATOM 2573 N N . THR A 1 364 ? 18.998 -10.754 -30.346 1.00 93.06 364 THR A N 1
ATOM 2574 C CA . THR A 1 364 ? 19.357 -10.454 -31.737 1.00 93.06 364 THR A CA 1
ATOM 2575 C C . THR A 1 364 ? 19.458 -8.944 -31.938 1.00 93.06 364 THR A C 1
ATOM 2577 O O . THR A 1 364 ? 18.463 -8.231 -31.955 1.00 93.06 364 THR A O 1
ATOM 2580 N N . ALA A 1 365 ? 20.672 -8.431 -32.103 1.00 92.62 365 ALA A N 1
ATOM 2581 C CA . ALA A 1 365 ? 20.925 -7.038 -32.433 1.00 92.62 365 ALA A CA 1
ATOM 2582 C C . ALA A 1 365 ? 20.934 -6.820 -33.957 1.00 92.62 365 ALA A C 1
ATOM 2584 O O . ALA A 1 365 ? 21.841 -7.276 -34.657 1.00 92.62 365 ALA A O 1
ATOM 2585 N N . HIS A 1 366 ? 19.960 -6.068 -34.462 1.00 94.00 366 HIS A N 1
ATOM 2586 C CA . HIS A 1 366 ? 19.864 -5.593 -35.838 1.00 94.00 366 HIS A CA 1
ATOM 2587 C C . HIS A 1 366 ? 20.631 -4.277 -35.989 1.00 94.00 366 HIS A C 1
ATOM 2589 O O . HIS A 1 366 ? 20.101 -3.189 -35.764 1.00 94.00 366 HIS A O 1
ATOM 2595 N N . VAL A 1 367 ? 21.906 -4.355 -36.370 1.00 94.44 367 VAL A N 1
ATOM 2596 C CA . VAL A 1 367 ? 22.746 -3.171 -36.569 1.00 94.44 367 VAL A CA 1
ATOM 2597 C C . VAL A 1 367 ? 22.595 -2.655 -37.995 1.00 94.44 367 VAL A C 1
ATOM 2599 O O . VAL A 1 367 ? 22.832 -3.378 -38.969 1.00 94.44 367 VAL A O 1
ATOM 2602 N N . ARG A 1 368 ? 22.249 -1.378 -38.143 1.00 95.56 368 ARG A N 1
ATOM 2603 C CA . ARG A 1 368 ? 22.052 -0.714 -39.435 1.00 95.56 368 ARG A CA 1
ATOM 2604 C C . ARG A 1 368 ? 22.982 0.477 -39.606 1.00 95.56 368 ARG A C 1
ATOM 2606 O O . ARG A 1 368 ? 23.385 1.142 -38.653 1.00 95.56 368 ARG A O 1
ATOM 2613 N N . ALA A 1 369 ? 23.373 0.734 -40.852 1.00 93.81 369 ALA A N 1
ATOM 2614 C CA . ALA A 1 369 ? 24.205 1.888 -41.169 1.00 93.81 369 ALA A CA 1
ATOM 2615 C C . ALA A 1 369 ? 23.450 3.183 -40.837 1.00 93.81 369 ALA A C 1
ATOM 2617 O O . ALA A 1 369 ? 22.270 3.309 -41.160 1.00 93.81 369 ALA A O 1
ATOM 2618 N N . ARG A 1 370 ? 24.137 4.154 -40.225 1.00 91.25 370 ARG A N 1
ATOM 2619 C CA . ARG A 1 370 ? 23.550 5.464 -39.927 1.00 91.25 370 ARG A CA 1
ATOM 2620 C C . ARG A 1 370 ? 23.284 6.231 -41.235 1.00 91.25 370 ARG A C 1
ATOM 2622 O O . ARG A 1 370 ? 24.240 6.492 -41.971 1.00 91.25 370 ARG A O 1
ATOM 2629 N N . PRO A 1 371 ? 22.032 6.619 -41.533 1.00 90.69 371 PRO A N 1
ATOM 2630 C CA . PRO A 1 371 ? 21.727 7.553 -42.613 1.00 90.69 371 PRO A CA 1
ATOM 2631 C C . PRO A 1 371 ? 22.423 8.899 -42.365 1.00 90.69 371 PRO A C 1
ATOM 2633 O O . PRO A 1 371 ? 22.378 9.436 -41.262 1.00 90.69 371 PRO A O 1
ATOM 2636 N N . ALA A 1 372 ? 23.096 9.451 -43.375 1.00 89.12 372 ALA A N 1
ATOM 2637 C CA . ALA A 1 372 ? 23.813 10.716 -43.223 1.00 89.12 372 ALA A CA 1
ATOM 2638 C C . ALA A 1 372 ? 22.851 11.917 -43.263 1.00 89.12 372 ALA A C 1
ATOM 2640 O O . ALA A 1 372 ? 22.093 12.060 -44.220 1.00 89.12 372 ALA A O 1
ATOM 2641 N N . GLY A 1 373 ? 22.946 12.814 -42.273 1.00 82.88 373 GLY A N 1
ATOM 2642 C CA . GLY A 1 373 ? 22.272 14.121 -42.287 1.00 82.88 373 GLY A CA 1
ATOM 2643 C C . GLY A 1 373 ? 20.756 14.093 -42.055 1.00 82.88 373 GLY A C 1
ATOM 2644 O O . GLY A 1 373 ? 20.076 15.023 -42.480 1.00 82.88 373 GLY A O 1
ATOM 2645 N N . ALA A 1 374 ? 20.236 13.046 -41.415 1.00 85.44 374 ALA A N 1
ATOM 2646 C CA . ALA A 1 374 ? 18.817 12.868 -41.115 1.00 85.44 374 ALA A CA 1
ATOM 2647 C C . ALA A 1 374 ? 18.626 12.462 -39.647 1.00 85.44 374 ALA A C 1
ATOM 2649 O O . ALA A 1 374 ? 19.484 11.771 -39.094 1.00 85.44 374 ALA A O 1
ATOM 2650 N N . LEU A 1 375 ? 17.500 12.859 -39.048 1.00 90.38 375 LEU A N 1
ATOM 2651 C CA . LEU A 1 375 ? 17.033 12.290 -37.785 1.00 90.38 375 LEU A CA 1
ATOM 2652 C C . LEU A 1 375 ? 16.529 10.876 -38.071 1.00 90.38 375 LEU A C 1
ATOM 2654 O O . LEU A 1 375 ? 15.681 10.678 -38.940 1.00 90.38 375 LEU A O 1
ATOM 2658 N N . VAL A 1 376 ? 17.043 9.882 -37.357 1.00 93.94 376 VAL A N 1
ATOM 2659 C CA . VAL A 1 376 ? 16.594 8.497 -37.531 1.00 93.94 376 VAL A CA 1
ATOM 2660 C C . VAL A 1 376 ? 15.535 8.162 -36.496 1.00 93.94 376 VAL A C 1
ATOM 2662 O O . VAL A 1 376 ? 15.860 8.016 -35.323 1.00 93.94 376 VAL A O 1
ATOM 2665 N N . VAL A 1 377 ? 14.290 7.991 -36.922 1.00 93.12 377 VAL A N 1
ATOM 2666 C CA . VAL A 1 377 ? 13.226 7.454 -36.072 1.00 93.12 377 VAL A CA 1
ATOM 2667 C C . VAL A 1 377 ? 13.283 5.935 -36.123 1.00 93.12 377 VAL A C 1
ATOM 2669 O O . VAL A 1 377 ? 13.287 5.353 -37.206 1.00 93.12 377 VAL A O 1
ATOM 2672 N N . ILE A 1 378 ? 13.354 5.297 -34.961 1.00 93.75 378 ILE A N 1
ATOM 2673 C CA . ILE A 1 378 ? 13.386 3.843 -34.808 1.00 93.75 378 ILE A CA 1
ATOM 2674 C C . ILE A 1 378 ? 12.157 3.447 -33.991 1.00 93.75 378 ILE A C 1
ATOM 2676 O O . ILE A 1 378 ? 12.129 3.685 -32.786 1.00 93.75 378 ILE A O 1
ATOM 2680 N N . ALA A 1 379 ? 11.148 2.883 -34.650 1.00 91.94 379 ALA A N 1
ATOM 2681 C CA . ALA A 1 379 ? 9.967 2.324 -34.011 1.00 91.94 379 ALA A CA 1
ATOM 2682 C C . ALA A 1 379 ? 10.225 0.857 -33.656 1.00 91.94 379 ALA A C 1
ATOM 2684 O O . ALA A 1 379 ? 10.535 0.043 -34.532 1.00 91.94 379 ALA A O 1
ATOM 2685 N N . VAL A 1 380 ? 10.094 0.534 -32.377 1.00 89.75 380 VAL A N 1
ATOM 2686 C CA . VAL A 1 380 ? 10.264 -0.824 -31.849 1.00 89.75 380 VAL A CA 1
ATOM 2687 C C . VAL A 1 380 ? 9.059 -1.201 -31.007 1.00 89.75 380 VAL A C 1
ATOM 2689 O O . VAL A 1 380 ? 8.414 -0.327 -30.433 1.00 89.75 380 VAL A O 1
ATOM 2692 N N . ASP A 1 381 ? 8.748 -2.486 -30.959 1.00 85.19 381 ASP A N 1
ATOM 2693 C CA . ASP A 1 381 ? 7.739 -3.043 -30.071 1.00 85.19 381 ASP A CA 1
ATOM 2694 C C . ASP A 1 381 ? 8.279 -3.015 -28.635 1.00 85.19 381 ASP A C 1
ATOM 2696 O O . ASP A 1 381 ? 9.387 -3.482 -28.377 1.00 85.19 381 ASP A O 1
ATOM 2700 N N . GLY A 1 382 ? 7.532 -2.430 -27.701 1.00 75.44 382 GLY A N 1
ATOM 2701 C CA . GLY A 1 382 ? 8.018 -2.121 -26.353 1.00 75.44 382 GLY A CA 1
ATOM 2702 C C . GLY A 1 382 ? 8.289 -3.334 -25.457 1.00 75.44 382 GLY A C 1
ATOM 2703 O O . GLY A 1 382 ? 8.871 -3.172 -24.387 1.00 75.44 382 GLY A O 1
ATOM 2704 N N . GLY A 1 383 ? 7.876 -4.536 -25.864 1.00 72.62 383 GLY A N 1
ATOM 2705 C CA . GLY A 1 383 ? 8.010 -5.765 -25.077 1.00 72.62 383 GLY A CA 1
ATOM 2706 C C . GLY A 1 383 ? 8.997 -6.744 -25.688 1.00 72.62 383 GLY A C 1
ATOM 2707 O O . GLY A 1 383 ? 9.758 -7.370 -24.964 1.00 72.62 383 GLY A O 1
ATOM 2708 N N . SER A 1 384 ? 9.051 -6.854 -27.014 1.00 79.06 384 SER A N 1
ATOM 2709 C CA . SER A 1 384 ? 10.019 -7.713 -27.711 1.00 79.06 384 SER A CA 1
ATOM 2710 C C . SER A 1 384 ? 11.273 -6.972 -28.191 1.00 79.06 384 SER A C 1
ATOM 2712 O O . SER A 1 384 ? 12.286 -7.608 -28.493 1.00 79.06 384 SER A O 1
ATOM 2714 N N . GLY A 1 385 ? 11.211 -5.640 -28.304 1.00 84.75 385 GLY A N 1
ATOM 2715 C CA . GLY A 1 385 ? 12.227 -4.819 -28.969 1.00 84.75 385 GLY A CA 1
ATOM 2716 C C . GLY A 1 385 ? 12.266 -4.997 -30.494 1.00 84.75 385 GLY A C 1
ATOM 2717 O O . GLY A 1 385 ? 13.109 -4.396 -31.168 1.00 84.75 385 GLY A O 1
ATOM 2718 N N . ALA A 1 386 ? 11.357 -5.802 -31.058 1.00 89.00 386 ALA A N 1
ATOM 2719 C CA . ALA A 1 386 ? 11.303 -6.089 -32.485 1.00 89.00 386 ALA A CA 1
ATOM 2720 C C . ALA A 1 386 ? 11.006 -4.820 -33.302 1.00 89.00 386 ALA A C 1
ATOM 2722 O O . ALA A 1 386 ? 10.243 -3.954 -32.862 1.00 89.00 386 ALA A O 1
ATOM 2723 N N . PRO A 1 387 ? 11.579 -4.679 -34.509 1.00 91.44 387 PRO A N 1
ATOM 2724 C CA . PRO A 1 387 ? 11.303 -3.541 -35.369 1.00 91.44 387 PRO A CA 1
ATOM 2725 C C . PRO A 1 387 ? 9.831 -3.511 -35.797 1.00 91.44 387 PRO A C 1
ATOM 2727 O O . PRO A 1 387 ? 9.334 -4.451 -36.421 1.00 91.44 387 PRO A O 1
ATOM 2730 N N . VAL A 1 388 ? 9.134 -2.398 -35.546 1.00 92.12 388 VAL A N 1
ATOM 2731 C CA . VAL A 1 388 ? 7.744 -2.235 -36.000 1.00 92.12 388 VAL A CA 1
ATOM 2732 C C . VAL A 1 388 ? 7.753 -1.777 -37.447 1.00 92.12 388 VAL A C 1
ATOM 2734 O O . VAL A 1 388 ? 8.087 -0.631 -37.751 1.00 92.12 388 VAL A O 1
ATOM 2737 N N . VAL A 1 389 ? 7.393 -2.681 -38.355 1.00 94.69 389 VAL A N 1
ATOM 2738 C CA . VAL A 1 389 ? 7.359 -2.419 -39.797 1.00 94.69 389 VAL A CA 1
ATOM 2739 C C . VAL A 1 389 ? 6.120 -1.613 -40.169 1.00 94.69 389 VAL A C 1
ATOM 2741 O O . VAL A 1 389 ? 4.999 -1.983 -39.832 1.00 94.69 389 VAL A O 1
ATOM 2744 N N . GLY A 1 390 ? 6.311 -0.542 -40.938 1.00 94.81 390 GLY A N 1
ATOM 2745 C CA . GLY A 1 390 ? 5.211 0.255 -41.472 1.00 94.81 390 GLY A CA 1
ATOM 2746 C C . GLY A 1 390 ? 4.630 1.288 -40.506 1.00 94.81 390 GLY A C 1
ATOM 2747 O O . GLY A 1 390 ? 3.677 1.960 -40.889 1.00 94.81 390 GLY A O 1
ATOM 2748 N N . ALA A 1 391 ? 5.193 1.459 -39.306 1.00 93.69 391 ALA A N 1
ATOM 2749 C CA . ALA A 1 391 ? 4.779 2.502 -38.374 1.00 93.69 391 ALA A CA 1
ATOM 2750 C C . ALA A 1 391 ? 4.862 3.879 -39.042 1.00 93.69 391 ALA A C 1
ATOM 2752 O O . ALA A 1 391 ? 5.890 4.267 -39.598 1.00 93.69 391 ALA A O 1
ATOM 2753 N N . GLU A 1 392 ? 3.756 4.602 -39.010 1.00 95.19 392 GLU A N 1
ATOM 2754 C CA . GLU A 1 392 ? 3.596 5.931 -39.566 1.00 95.19 392 GLU A CA 1
ATOM 2755 C C . GLU A 1 392 ? 4.275 6.956 -38.660 1.00 95.19 392 GLU A C 1
ATOM 2757 O O . GLU A 1 392 ? 3.969 7.059 -37.475 1.00 95.19 392 GLU A O 1
ATOM 2762 N N . VAL A 1 393 ? 5.197 7.732 -39.217 1.00 93.75 393 VAL A N 1
ATOM 2763 C CA . VAL A 1 393 ? 5.907 8.792 -38.500 1.00 93.75 393 VAL A CA 1
ATOM 2764 C C . VAL A 1 393 ? 5.410 10.132 -39.011 1.00 93.75 393 VAL A C 1
ATOM 2766 O O . VAL A 1 393 ? 5.508 10.426 -40.204 1.00 93.75 393 VAL A O 1
ATOM 2769 N N . PHE A 1 394 ? 4.917 10.958 -38.103 1.00 91.50 394 PHE A N 1
ATOM 2770 C CA . PHE A 1 394 ? 4.422 12.297 -38.363 1.00 91.50 394 PHE A CA 1
ATOM 2771 C C . PHE A 1 394 ? 5.396 13.334 -37.809 1.00 91.50 394 PHE A C 1
ATOM 2773 O O . PHE A 1 394 ? 5.918 13.177 -36.707 1.00 91.50 394 PHE A O 1
ATOM 2780 N N . VAL A 1 395 ? 5.620 14.396 -38.579 1.00 89.75 395 VAL A N 1
ATOM 2781 C CA . VAL A 1 395 ? 6.327 15.610 -38.159 1.00 89.75 395 VAL A CA 1
ATOM 2782 C C . VAL A 1 395 ? 5.319 16.746 -38.181 1.00 89.75 395 VAL A C 1
ATOM 2784 O O . VAL A 1 395 ? 4.734 17.048 -39.228 1.00 89.75 395 VAL A O 1
ATOM 2787 N N . GLY A 1 396 ? 5.044 17.319 -37.011 1.00 87.00 396 GLY A N 1
ATOM 2788 C CA . GLY A 1 396 ? 3.837 18.110 -36.810 1.00 87.00 396 GLY A CA 1
ATOM 2789 C C . GLY A 1 396 ? 2.601 17.280 -37.165 1.00 87.00 396 GLY A C 1
ATOM 2790 O O . GLY A 1 396 ? 2.340 16.235 -36.578 1.00 87.00 396 GLY A O 1
ATOM 2791 N N . THR A 1 397 ? 1.857 17.720 -38.180 1.00 84.12 397 THR A N 1
ATOM 2792 C CA . THR A 1 397 ? 0.668 17.011 -38.692 1.00 84.12 397 THR A CA 1
ATOM 2793 C C . THR A 1 397 ? 0.918 16.261 -40.003 1.00 84.12 397 THR A C 1
ATOM 2795 O O . THR A 1 397 ? 0.039 15.550 -40.493 1.00 84.12 397 THR A O 1
ATOM 2798 N N . ALA A 1 398 ? 2.102 16.413 -40.602 1.00 89.69 398 ALA A N 1
ATOM 2799 C CA . ALA A 1 398 ? 2.423 15.812 -41.887 1.00 89.69 398 ALA A CA 1
ATOM 2800 C C . ALA A 1 398 ? 3.024 14.416 -41.696 1.00 89.69 398 ALA A C 1
ATOM 2802 O O . ALA A 1 398 ? 3.975 14.238 -40.939 1.00 89.69 398 ALA A O 1
ATOM 2803 N N . LEU A 1 399 ? 2.513 13.427 -42.433 1.00 92.69 399 LEU A N 1
ATOM 2804 C CA . LEU A 1 399 ? 3.131 12.104 -42.505 1.00 92.69 399 LEU A CA 1
ATOM 2805 C C . LEU A 1 399 ? 4.494 12.222 -43.204 1.00 92.69 399 LEU A C 1
ATOM 2807 O O . LEU A 1 399 ? 4.560 12.451 -44.413 1.00 92.69 399 LEU A O 1
ATOM 2811 N N . ALA A 1 400 ? 5.574 12.045 -42.450 1.00 93.81 400 ALA A N 1
ATOM 2812 C CA . ALA A 1 400 ? 6.936 12.036 -42.971 1.00 93.81 400 ALA A CA 1
ATOM 2813 C C . ALA A 1 400 ? 7.244 10.734 -43.728 1.00 93.81 400 ALA A C 1
ATOM 2815 O O . ALA A 1 400 ? 7.998 10.740 -44.703 1.00 93.81 400 ALA A O 1
ATOM 2816 N N . GLY A 1 401 ? 6.644 9.618 -43.308 1.00 96.19 401 GLY A N 1
ATOM 2817 C CA . GLY A 1 401 ? 6.771 8.323 -43.970 1.00 96.19 401 GLY A CA 1
ATOM 2818 C C . GLY A 1 401 ? 6.375 7.166 -43.062 1.00 96.19 401 GLY A C 1
ATOM 2819 O O . GLY A 1 401 ? 5.805 7.370 -41.995 1.00 96.19 401 GLY A O 1
ATOM 2820 N N . THR A 1 402 ? 6.704 5.948 -43.487 1.00 96.56 402 THR A N 1
ATOM 2821 C CA . THR A 1 402 ? 6.511 4.726 -42.698 1.00 96.56 402 THR A CA 1
ATOM 2822 C C . THR A 1 402 ? 7.844 4.037 -42.449 1.00 96.56 402 THR A C 1
ATOM 2824 O O . THR A 1 402 ? 8.703 4.024 -43.337 1.00 96.56 402 THR A O 1
ATOM 2827 N N . THR A 1 403 ? 8.020 3.431 -41.282 1.00 95.94 403 THR A N 1
ATOM 2828 C CA . THR A 1 403 ? 9.231 2.679 -40.948 1.00 95.94 403 THR A CA 1
ATOM 2829 C C . THR A 1 403 ? 9.453 1.481 -41.877 1.00 95.94 403 THR A C 1
ATOM 2831 O O . THR A 1 403 ? 8.518 0.865 -42.395 1.00 95.94 403 THR A O 1
ATOM 2834 N N . SER A 1 404 ? 10.725 1.167 -42.128 1.00 95.44 404 SER A N 1
ATOM 2835 C CA . SER A 1 404 ? 11.161 0.048 -42.966 1.00 95.44 404 SER A CA 1
ATOM 2836 C C . SER A 1 404 ? 10.960 -1.314 -42.283 1.00 95.44 404 SER A C 1
ATOM 2838 O O . SER A 1 404 ? 10.464 -1.397 -41.164 1.00 95.44 404 SER A O 1
ATOM 2840 N N . ALA A 1 405 ? 11.408 -2.395 -42.937 1.00 94.25 405 ALA A N 1
ATOM 2841 C CA . ALA A 1 405 ? 11.481 -3.731 -42.331 1.00 94.25 405 ALA A CA 1
ATOM 2842 C C . ALA A 1 405 ? 12.365 -3.783 -41.067 1.00 94.25 405 ALA A C 1
ATOM 2844 O O . ALA A 1 405 ? 12.219 -4.686 -40.257 1.00 94.25 405 ALA A O 1
ATOM 2845 N N . ASP A 1 406 ? 13.260 -2.805 -40.904 1.00 92.56 406 ASP A N 1
ATOM 2846 C CA . ASP A 1 406 ? 14.118 -2.655 -39.728 1.00 92.56 406 ASP A CA 1
ATOM 2847 C C . ASP A 1 406 ? 13.509 -1.710 -38.681 1.00 92.56 406 ASP A C 1
ATOM 2849 O O . ASP A 1 406 ? 14.197 -1.295 -37.754 1.00 92.56 406 ASP A O 1
ATOM 2853 N N . GLY A 1 407 ? 12.246 -1.298 -38.847 1.00 93.69 407 GLY A N 1
ATOM 2854 C CA . GLY A 1 407 ? 11.583 -0.382 -37.919 1.00 93.69 407 GLY A CA 1
ATOM 2855 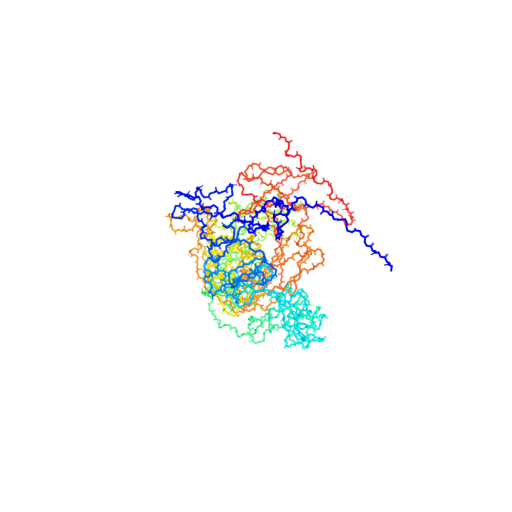C C . GLY A 1 407 ? 12.123 1.045 -38.004 1.00 93.69 407 GLY A C 1
ATOM 2856 O O . GLY A 1 407 ? 11.895 1.850 -37.112 1.00 93.69 407 GLY A O 1
ATOM 2857 N N . MET A 1 408 ? 12.837 1.400 -39.077 1.00 95.44 408 MET A N 1
ATOM 2858 C CA . MET A 1 408 ? 13.531 2.685 -39.184 1.00 95.44 408 MET A CA 1
ATOM 2859 C C . MET A 1 408 ? 12.931 3.599 -40.248 1.00 95.44 408 MET A C 1
ATOM 2861 O O . MET A 1 408 ? 12.614 3.158 -41.353 1.00 95.44 408 MET A O 1
ATOM 2865 N N . LEU A 1 409 ? 12.890 4.897 -39.960 1.00 96.00 409 LEU A N 1
ATOM 2866 C CA . LEU A 1 409 ? 12.641 5.954 -40.932 1.00 96.00 409 LEU A CA 1
ATOM 2867 C C . LEU A 1 409 ? 13.675 7.071 -40.768 1.00 96.00 409 LEU A C 1
ATOM 2869 O O . LEU A 1 409 ? 13.868 7.606 -39.681 1.00 96.00 409 LEU A O 1
ATOM 2873 N N . ALA A 1 410 ? 14.325 7.453 -41.866 1.00 94.88 410 ALA A N 1
ATOM 2874 C CA . ALA A 1 410 ? 15.138 8.662 -41.905 1.00 94.88 410 ALA A CA 1
ATOM 2875 C C . ALA A 1 410 ? 14.233 9.859 -42.215 1.00 94.88 410 ALA A C 1
ATOM 2877 O O . ALA A 1 410 ? 13.670 9.951 -43.306 1.00 94.88 410 ALA A O 1
ATOM 2878 N N . VAL A 1 411 ? 14.110 10.766 -41.257 1.00 92.00 411 VAL A N 1
ATOM 2879 C CA . VAL A 1 411 ? 13.352 12.008 -41.376 1.00 92.00 411 VAL A CA 1
ATOM 2880 C C . VAL A 1 411 ? 14.334 13.129 -41.702 1.00 92.00 411 VAL A C 1
ATOM 2882 O O . VAL A 1 411 ? 15.438 13.189 -41.149 1.00 92.00 411 VAL A O 1
ATOM 2885 N N . ALA A 1 412 ? 13.969 14.002 -42.644 1.00 87.94 412 ALA A N 1
ATOM 2886 C CA . ALA A 1 412 ? 14.761 15.198 -42.916 1.00 87.94 412 ALA A CA 1
ATOM 2887 C C . ALA A 1 412 ? 14.973 15.991 -41.614 1.00 87.94 412 ALA A C 1
ATOM 2889 O O . ALA A 1 412 ? 14.153 15.904 -40.703 1.00 87.94 412 ALA A O 1
ATOM 2890 N N . ALA A 1 413 ? 16.085 16.723 -41.511 1.00 77.69 413 ALA A N 1
ATOM 2891 C CA . ALA A 1 413 ? 16.347 17.548 -40.336 1.00 77.69 413 ALA A CA 1
ATOM 2892 C C . ALA A 1 413 ? 15.129 18.436 -40.047 1.00 77.69 413 ALA A C 1
ATOM 2894 O O . ALA A 1 413 ? 14.707 19.189 -40.927 1.00 77.69 413 ALA A O 1
ATOM 2895 N N . LEU A 1 414 ? 14.579 18.289 -38.841 1.00 81.12 414 LEU A N 1
ATOM 2896 C CA . LEU A 1 414 ? 13.418 19.047 -38.395 1.00 81.12 414 LEU A CA 1
ATOM 2897 C C . LEU A 1 414 ? 13.767 20.530 -38.411 1.00 81.12 414 LEU A C 1
ATOM 2899 O O . LEU A 1 414 ? 14.878 20.920 -38.022 1.00 81.12 414 LEU A O 1
ATOM 2903 N N . ALA A 1 415 ? 12.844 21.348 -38.906 1.00 79.44 415 ALA A N 1
ATOM 2904 C CA . ALA A 1 415 ? 13.002 22.784 -38.779 1.00 79.44 415 ALA A CA 1
ATOM 2905 C C . ALA A 1 415 ? 12.997 23.154 -37.277 1.00 79.44 415 ALA A C 1
ATOM 2907 O O . ALA A 1 415 ? 12.373 22.455 -36.481 1.00 79.44 415 ALA A O 1
ATOM 2908 N N . PRO A 1 416 ? 13.717 24.205 -36.846 1.00 70.50 416 PRO A N 1
ATOM 2909 C CA . PRO A 1 416 ? 13.798 24.583 -35.429 1.00 70.50 416 PRO A CA 1
ATOM 2910 C C . PRO A 1 416 ? 12.450 24.994 -34.807 1.00 70.50 416 PRO A C 1
ATOM 2912 O O . PRO A 1 416 ? 12.399 25.216 -33.606 1.00 70.50 416 PRO A O 1
ATOM 2915 N N . ASP A 1 417 ? 11.407 25.128 -35.624 1.00 71.50 417 ASP A N 1
ATOM 2916 C CA . ASP A 1 417 ? 10.010 25.417 -35.299 1.00 71.50 417 ASP A CA 1
ATOM 2917 C C . ASP A 1 417 ? 9.072 24.193 -35.443 1.00 71.50 417 ASP A C 1
ATOM 2919 O O . ASP A 1 417 ? 7.873 24.295 -35.188 1.00 71.50 417 ASP A O 1
ATOM 2923 N N . GLU A 1 418 ? 9.586 23.025 -35.846 1.00 64.75 418 GLU A N 1
ATOM 2924 C CA . GLU A 1 418 ? 8.838 21.763 -35.888 1.00 64.75 418 GLU A CA 1
ATOM 2925 C C . GLU A 1 418 ? 9.049 20.978 -34.583 1.00 64.75 418 GLU A C 1
ATOM 2927 O O . GLU A 1 418 ? 9.941 20.138 -34.462 1.00 64.75 418 GLU A O 1
ATOM 2932 N N . ASP A 1 419 ? 8.198 21.254 -33.592 1.00 67.19 419 ASP A N 1
ATOM 2933 C CA . ASP A 1 419 ? 8.399 20.801 -32.208 1.00 67.19 419 ASP A CA 1
ATOM 2934 C C . ASP A 1 419 ? 7.762 19.452 -31.856 1.00 67.19 419 ASP A C 1
ATOM 2936 O O . ASP A 1 419 ? 7.802 19.042 -30.698 1.00 67.19 419 ASP A O 1
ATOM 2940 N N . THR A 1 420 ? 7.153 18.736 -32.803 1.00 79.12 420 THR A N 1
ATOM 2941 C CA . THR A 1 420 ? 6.465 17.476 -32.478 1.00 79.12 420 THR A CA 1
ATOM 2942 C C . THR A 1 420 ? 6.728 16.382 -33.493 1.00 79.12 420 THR A C 1
ATOM 2944 O O . THR A 1 420 ? 6.611 16.569 -34.705 1.00 79.12 420 THR A O 1
ATOM 2947 N N . LEU A 1 421 ? 7.066 15.208 -32.968 1.00 87.31 421 LEU A N 1
ATOM 2948 C CA . LEU A 1 421 ? 7.170 13.975 -33.725 1.00 87.31 421 LEU A CA 1
ATOM 2949 C C . LEU A 1 421 ? 6.218 12.956 -33.109 1.00 87.31 421 LEU A C 1
ATOM 2951 O O . LEU A 1 421 ? 6.297 12.687 -31.913 1.00 87.31 421 LEU A O 1
ATOM 2955 N N . ALA A 1 422 ? 5.323 12.396 -33.916 1.00 87.12 422 ALA A N 1
ATOM 2956 C CA . ALA A 1 422 ? 4.442 11.315 -33.490 1.00 87.12 422 ALA A CA 1
ATOM 2957 C C . ALA A 1 422 ? 4.772 10.049 -34.274 1.00 87.12 422 ALA A C 1
ATOM 2959 O O . ALA A 1 422 ? 4.975 10.103 -35.485 1.00 87.12 422 ALA A O 1
ATOM 2960 N N . VAL A 1 423 ? 4.813 8.903 -33.608 1.00 88.44 423 VAL A N 1
ATOM 2961 C CA . VAL A 1 423 ? 4.931 7.603 -34.271 1.00 88.44 423 VAL A CA 1
ATOM 2962 C C . VAL A 1 423 ? 3.699 6.794 -33.932 1.00 88.44 423 VAL A C 1
ATOM 2964 O O . VAL A 1 423 ? 3.370 6.640 -32.760 1.00 88.44 423 VAL A O 1
ATOM 2967 N N . ARG A 1 424 ? 3.024 6.289 -34.960 1.00 89.25 424 ARG A N 1
ATOM 2968 C CA . ARG A 1 424 ? 1.826 5.466 -34.849 1.00 89.25 424 ARG A CA 1
ATOM 2969 C C . ARG A 1 424 ? 2.069 4.121 -35.508 1.00 89.25 424 ARG A C 1
ATOM 2971 O O . ARG A 1 424 ? 2.523 4.072 -36.647 1.00 89.25 424 ARG A O 1
ATOM 2978 N N . SER A 1 425 ? 1.737 3.026 -34.839 1.00 89.06 425 SER A N 1
ATOM 2979 C CA . SER A 1 425 ? 1.798 1.714 -35.490 1.00 89.06 425 SER A CA 1
ATOM 2980 C C . SER A 1 425 ? 0.790 1.624 -36.651 1.00 89.06 425 SER A C 1
ATOM 2982 O O . SER A 1 425 ? -0.311 2.166 -36.561 1.00 89.06 425 SER A O 1
ATOM 2984 N N . ALA A 1 426 ? 1.139 0.935 -37.744 1.00 84.12 426 ALA A N 1
ATOM 2985 C CA . ALA A 1 426 ? 0.279 0.811 -38.935 1.00 84.12 426 ALA A CA 1
ATOM 2986 C C . ALA A 1 426 ? -1.073 0.134 -38.649 1.00 84.12 426 ALA A C 1
ATOM 2988 O O . ALA A 1 426 ? -2.055 0.343 -39.358 1.00 84.12 426 ALA A O 1
ATOM 2989 N N . ASP A 1 427 ? -1.105 -0.700 -37.616 1.00 78.88 427 ASP A N 1
ATOM 2990 C CA . ASP A 1 427 ? -2.284 -1.401 -37.116 1.00 78.88 427 ASP A CA 1
ATOM 2991 C C . ASP A 1 427 ? -3.067 -0.590 -36.065 1.00 78.88 427 ASP A C 1
ATOM 2993 O O . ASP A 1 427 ? -4.069 -1.075 -35.546 1.00 78.88 427 ASP A O 1
ATOM 2997 N N . GLY A 1 428 ? -2.640 0.645 -35.773 1.00 71.06 428 GLY A N 1
ATOM 2998 C CA . GLY A 1 428 ? -3.271 1.546 -34.808 1.00 71.06 428 GLY A CA 1
ATOM 2999 C C . GLY A 1 428 ? -2.945 1.244 -33.344 1.00 71.06 428 GLY A C 1
ATOM 3000 O O . GLY A 1 428 ? -3.498 1.897 -32.468 1.00 71.06 428 GLY A O 1
ATOM 3001 N N . ARG A 1 429 ? -2.046 0.294 -33.062 1.00 64.69 429 ARG A N 1
ATOM 3002 C CA . ARG A 1 429 ? -1.861 -0.303 -31.726 1.00 64.69 429 ARG A CA 1
ATOM 3003 C C . ARG A 1 429 ? -0.927 0.464 -30.782 1.00 64.69 429 ARG A C 1
ATOM 3005 O O . ARG A 1 429 ? -0.460 -0.078 -29.791 1.00 64.69 429 ARG A O 1
ATOM 3012 N N . GLY A 1 430 ? -0.647 1.727 -31.083 1.00 65.62 430 GLY A N 1
ATOM 3013 C CA . GLY A 1 430 ? 0.164 2.586 -30.228 1.00 65.62 430 GLY A CA 1
ATOM 3014 C C . GLY A 1 430 ? 0.495 3.900 -30.914 1.00 65.62 430 GLY A C 1
ATOM 3015 O O . GLY A 1 430 ? 0.779 3.923 -32.115 1.00 65.62 430 GLY A O 1
ATOM 3016 N N . VAL A 1 431 ? 0.451 4.984 -30.145 1.00 71.81 431 VAL A N 1
ATOM 3017 C CA . VAL A 1 431 ? 0.926 6.309 -30.542 1.00 71.81 431 VAL A CA 1
ATOM 3018 C C . VAL A 1 431 ? 1.918 6.766 -29.486 1.00 71.81 431 VAL A C 1
ATOM 3020 O O . VAL A 1 431 ? 1.628 6.713 -28.297 1.00 71.81 431 VAL A O 1
ATOM 3023 N N . ALA A 1 432 ? 3.093 7.206 -29.916 1.00 75.19 432 ALA A N 1
ATOM 3024 C CA . ALA A 1 432 ? 4.022 7.907 -29.048 1.00 75.19 432 ALA A CA 1
ATOM 3025 C C . ALA A 1 432 ? 4.300 9.289 -29.623 1.00 75.19 432 ALA A C 1
ATOM 3027 O O . ALA A 1 432 ? 4.682 9.426 -30.787 1.00 75.19 432 ALA A O 1
ATOM 3028 N N . LEU A 1 433 ? 4.113 10.304 -28.785 1.00 69.69 433 LEU A N 1
ATOM 3029 C CA . LEU A 1 433 ? 4.421 11.694 -29.085 1.00 69.69 433 LEU A CA 1
ATOM 3030 C C . LEU A 1 433 ? 5.684 12.117 -28.357 1.00 69.69 433 LEU A C 1
ATOM 3032 O O . LEU A 1 433 ? 5.817 11.948 -27.145 1.00 69.69 433 LEU A O 1
ATOM 3036 N N . VAL A 1 434 ? 6.586 12.717 -29.116 1.00 73.12 434 VAL A N 1
ATOM 3037 C CA . VAL A 1 434 ? 7.841 13.267 -28.630 1.00 73.12 434 VAL A CA 1
ATOM 3038 C C . VAL A 1 434 ? 7.813 14.766 -28.902 1.00 73.12 434 VAL A C 1
ATOM 3040 O O . VAL A 1 434 ? 7.839 15.197 -30.057 1.00 73.12 434 VAL A O 1
ATOM 3043 N N . GLY A 1 435 ? 7.682 15.548 -27.829 1.00 64.38 435 GLY A N 1
ATOM 3044 C CA . GLY A 1 435 ? 7.672 17.010 -27.872 1.00 64.38 435 GLY A CA 1
ATOM 3045 C C . GLY A 1 435 ? 9.078 17.615 -27.803 1.00 64.38 435 GLY A C 1
ATOM 3046 O O . GLY A 1 435 ? 9.985 17.007 -27.240 1.00 64.38 435 GLY A O 1
ATOM 3047 N N . ALA A 1 436 ? 9.222 18.808 -28.385 1.00 58.75 436 ALA A N 1
ATOM 3048 C CA . ALA A 1 436 ? 10.391 19.687 -28.430 1.00 58.75 436 ALA A CA 1
ATOM 3049 C C . ALA A 1 436 ? 11.727 18.955 -28.654 1.00 58.75 436 ALA A C 1
ATOM 3051 O O . ALA A 1 436 ? 12.510 18.717 -27.736 1.00 58.75 436 ALA A O 1
ATOM 3052 N N . LEU A 1 437 ? 12.036 18.656 -29.918 1.00 61.31 437 LEU A N 1
ATOM 3053 C CA . LEU A 1 437 ? 13.297 18.021 -30.326 1.00 61.31 437 LEU A CA 1
ATOM 3054 C C . LEU A 1 437 ? 14.458 19.025 -30.494 1.00 61.31 437 LEU A C 1
ATOM 3056 O O . LEU A 1 437 ? 15.436 18.744 -31.192 1.00 61.31 437 LEU A O 1
ATOM 3060 N N . ALA A 1 438 ? 14.390 20.199 -29.861 1.00 57.09 438 ALA A N 1
ATOM 3061 C CA . ALA A 1 438 ? 15.455 21.195 -29.922 1.00 57.09 438 ALA A CA 1
ATOM 3062 C C . ALA A 1 438 ? 16.755 20.632 -29.314 1.00 57.09 438 ALA A C 1
ATOM 3064 O O . ALA A 1 438 ? 16.877 20.443 -28.107 1.00 57.09 438 ALA A O 1
ATOM 3065 N N . GLY A 1 439 ? 17.741 20.340 -30.169 1.00 62.09 439 GLY A N 1
ATOM 3066 C CA . GLY A 1 439 ? 18.980 19.670 -29.756 1.00 62.09 439 GLY A CA 1
ATOM 3067 C C . GLY A 1 439 ? 18.850 18.153 -29.589 1.00 62.09 439 GLY A C 1
ATOM 3068 O O . GLY A 1 439 ? 19.726 17.537 -28.980 1.00 62.09 439 GLY A O 1
ATOM 3069 N N . ALA A 1 440 ? 17.786 17.552 -30.128 1.00 59.34 440 ALA A N 1
ATOM 3070 C CA . ALA A 1 440 ? 17.593 16.116 -30.099 1.00 59.34 440 ALA A CA 1
ATOM 3071 C C . ALA A 1 440 ? 18.801 15.373 -30.690 1.00 59.34 440 ALA A C 1
ATOM 3073 O O . ALA A 1 440 ? 19.436 15.855 -31.639 1.00 59.34 440 ALA A O 1
ATOM 3074 N N . PRO A 1 441 ? 19.121 14.187 -30.147 1.00 72.00 441 PRO A N 1
ATOM 3075 C CA . PRO A 1 441 ? 20.107 13.313 -30.755 1.00 72.00 441 PRO A CA 1
ATOM 3076 C C . PRO A 1 441 ? 19.755 13.056 -32.226 1.00 72.00 441 PRO A C 1
ATOM 3078 O O . PRO A 1 441 ? 18.599 13.106 -32.635 1.00 72.00 441 PRO A O 1
ATOM 3081 N N . ASP A 1 442 ? 20.750 12.706 -33.034 1.00 86.06 442 ASP A N 1
ATOM 3082 C CA . ASP A 1 442 ? 20.596 12.345 -34.451 1.00 86.06 442 ASP A CA 1
ATOM 3083 C C . ASP A 1 442 ? 19.755 11.070 -34.694 1.00 86.06 442 ASP A C 1
ATOM 3085 O O . ASP A 1 442 ? 19.632 10.576 -35.817 1.00 86.06 442 ASP A O 1
ATOM 3089 N N . ARG A 1 443 ? 19.146 10.539 -33.634 1.00 89.00 443 ARG A N 1
ATOM 3090 C CA . ARG A 1 443 ? 18.250 9.393 -33.613 1.00 89.00 443 ARG A CA 1
ATOM 3091 C C . ARG A 1 443 ? 17.208 9.568 -32.514 1.00 89.00 443 ARG A C 1
ATOM 3093 O O . ARG A 1 443 ? 17.528 10.042 -31.430 1.00 89.00 443 ARG A O 1
ATOM 3100 N N . LEU A 1 444 ? 16.006 9.082 -32.763 1.00 89.12 444 LEU A N 1
ATOM 3101 C CA . LEU A 1 444 ? 14.922 8.999 -31.802 1.00 89.12 444 LEU A CA 1
ATOM 3102 C C . LEU A 1 444 ? 14.398 7.566 -31.800 1.00 89.12 444 LEU A C 1
ATOM 3104 O O . LEU A 1 444 ? 13.980 7.051 -32.834 1.00 89.12 444 LEU A O 1
ATOM 3108 N N . ARG A 1 445 ? 14.445 6.911 -30.644 1.00 88.19 445 ARG A N 1
ATOM 3109 C CA . ARG A 1 445 ? 13.855 5.585 -30.464 1.00 88.19 445 ARG A CA 1
ATOM 3110 C C . ARG A 1 445 ? 12.493 5.753 -29.837 1.00 88.19 445 ARG A C 1
ATOM 3112 O O . ARG A 1 445 ? 12.375 6.433 -28.822 1.00 88.19 445 ARG A O 1
ATOM 3119 N N . VAL A 1 446 ? 11.501 5.138 -30.451 1.00 87.19 446 VAL A N 1
ATOM 3120 C CA . VAL A 1 446 ? 10.120 5.222 -30.019 1.00 87.19 446 VAL A CA 1
ATOM 3121 C C . VAL A 1 446 ? 9.645 3.803 -29.736 1.00 87.19 446 VAL A C 1
ATOM 3123 O O . VAL A 1 446 ? 9.329 3.083 -30.687 1.00 87.19 446 VAL A O 1
ATOM 3126 N N . PRO A 1 447 ? 9.659 3.369 -28.462 1.00 83.50 447 PRO A N 1
ATOM 3127 C CA . PRO A 1 447 ? 8.965 2.154 -28.087 1.00 83.50 447 PRO A CA 1
ATOM 3128 C C . PRO A 1 447 ? 7.478 2.424 -28.294 1.00 83.50 447 PRO A C 1
ATOM 3130 O O . PRO A 1 447 ? 6.877 3.264 -27.625 1.00 83.50 447 PRO A O 1
ATOM 3133 N N . LEU A 1 448 ? 6.903 1.766 -29.288 1.00 84.12 448 LEU A N 1
ATOM 3134 C CA . LEU A 1 448 ? 5.463 1.662 -29.392 1.00 84.12 448 LEU A CA 1
ATOM 3135 C C . LEU A 1 448 ? 5.065 0.621 -28.358 1.00 84.12 448 LEU A C 1
ATOM 3137 O O . LEU A 1 448 ? 5.744 -0.400 -28.248 1.00 84.12 448 LEU A O 1
ATOM 3141 N N . GLY A 1 449 ? 4.033 0.903 -27.557 1.00 66.75 449 GLY A N 1
ATOM 3142 C CA . GLY A 1 449 ? 3.518 -0.082 -26.610 1.00 66.75 449 GLY A CA 1
ATOM 3143 C C . GLY A 1 449 ? 3.393 -1.426 -27.316 1.00 66.75 449 GLY A C 1
ATOM 3144 O O . GLY A 1 449 ? 3.047 -1.458 -28.504 1.00 66.75 449 GLY A O 1
ATOM 3145 N N . THR A 1 450 ? 3.728 -2.517 -26.618 1.00 59.06 450 THR A N 1
ATOM 3146 C CA . THR A 1 450 ? 3.317 -3.826 -27.111 1.00 59.06 450 THR A CA 1
ATOM 3147 C C . THR A 1 450 ? 1.868 -3.704 -27.513 1.00 59.06 450 THR A C 1
ATOM 3149 O O . THR A 1 450 ? 1.074 -3.034 -26.843 1.00 59.06 450 THR A O 1
ATOM 3152 N N . VAL A 1 451 ? 1.506 -4.401 -28.578 1.00 47.78 451 VAL A N 1
ATOM 3153 C CA . VAL A 1 451 ? 0.172 -4.968 -28.580 1.00 47.78 451 VAL A CA 1
ATOM 3154 C C . VAL A 1 451 ? 0.134 -5.802 -27.303 1.00 47.78 451 VAL A C 1
ATOM 3156 O O . VAL A 1 451 ? 0.564 -6.949 -27.294 1.00 47.78 451 VAL A O 1
ATOM 3159 N N . VAL A 1 452 ? -0.277 -5.208 -26.178 1.00 49.97 452 VAL A N 1
ATOM 3160 C CA . VAL A 1 452 ? -1.026 -5.969 -25.201 1.00 49.97 452 VAL A CA 1
ATOM 3161 C C . VAL A 1 452 ? -2.115 -6.495 -26.102 1.00 49.97 452 VAL A C 1
ATOM 3163 O O . VAL A 1 452 ? -2.897 -5.705 -26.642 1.00 49.97 452 VAL A O 1
ATOM 3166 N N . ASP A 1 453 ? -2.029 -7.775 -26.468 1.00 51.56 453 ASP A N 1
ATOM 3167 C CA . ASP A 1 453 ? -3.177 -8.440 -27.041 1.00 51.56 453 ASP A CA 1
ATOM 3168 C C . ASP A 1 453 ? -4.254 -8.078 -26.032 1.00 51.56 453 ASP A C 1
ATOM 3170 O O . ASP A 1 453 ? -4.202 -8.536 -24.898 1.00 51.56 453 ASP A O 1
ATOM 3174 N N . GLN A 1 454 ? -5.158 -7.156 -26.381 1.00 59.91 454 GLN A N 1
ATOM 3175 C CA . GLN A 1 454 ? -6.224 -6.730 -25.474 1.00 59.91 454 GLN A CA 1
ATOM 3176 C C . GLN A 1 454 ? -7.123 -7.919 -25.125 1.00 59.91 454 GLN A C 1
ATOM 3178 O O .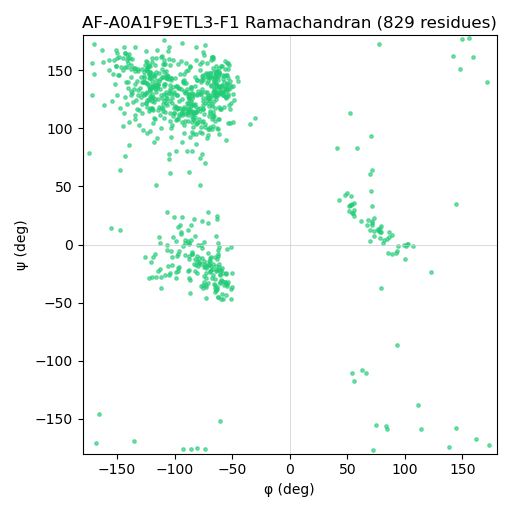 GLN A 1 454 ? -8.069 -7.773 -24.378 1.00 59.91 454 GLN A O 1
ATOM 3183 N N . GLY A 1 455 ? -6.849 -9.092 -25.696 1.00 75.38 455 GLY A N 1
ATOM 3184 C CA . GLY A 1 455 ? -7.371 -10.369 -25.282 1.00 75.38 455 GLY A CA 1
ATOM 3185 C C . GLY A 1 455 ? -6.352 -11.261 -24.581 1.00 75.38 455 GLY A C 1
ATOM 3186 O O . GLY A 1 455 ? -6.534 -12.455 -24.722 1.00 75.38 455 GLY A O 1
ATOM 3187 N N . SER A 1 456 ? -5.311 -10.773 -23.888 1.00 85.88 456 SER A N 1
ATOM 3188 C CA . SER A 1 456 ? -4.490 -11.578 -22.969 1.00 85.88 456 SER A CA 1
ATOM 3189 C C . SER A 1 456 ? -3.908 -10.792 -21.787 1.00 85.88 456 SER A C 1
ATOM 3191 O O . SER A 1 456 ? -3.503 -9.642 -21.941 1.00 85.88 456 SER A O 1
ATOM 3193 N N . ALA A 1 457 ? -3.791 -11.450 -20.635 1.00 90.31 457 ALA A N 1
ATOM 3194 C CA . ALA A 1 457 ? -3.137 -10.952 -19.431 1.00 90.31 457 ALA A CA 1
ATOM 3195 C C . ALA A 1 457 ? -2.295 -12.062 -18.783 1.00 90.31 457 ALA A C 1
ATOM 3197 O O . ALA A 1 457 ? -2.604 -13.246 -18.903 1.00 90.31 457 ALA A O 1
ATOM 3198 N N . ALA A 1 458 ? -1.224 -11.678 -18.096 1.00 92.31 458 ALA A N 1
ATOM 3199 C CA . ALA A 1 458 ? -0.497 -12.551 -17.178 1.00 92.31 458 ALA A CA 1
ATOM 3200 C C . ALA A 1 458 ? -0.702 -12.033 -15.751 1.00 92.31 458 ALA A C 1
ATOM 3202 O O . ALA A 1 458 ? -1.068 -10.871 -15.558 1.00 92.31 458 ALA A O 1
ATOM 3203 N N . GLY A 1 459 ? -0.462 -12.873 -14.752 1.00 95.19 459 GLY A N 1
ATOM 3204 C CA . GLY A 1 459 ? -0.708 -12.497 -13.369 1.00 95.19 459 GLY A CA 1
ATOM 3205 C C . GLY A 1 459 ? -0.534 -13.644 -12.391 1.00 95.19 459 GLY A C 1
ATOM 3206 O O . GLY A 1 459 ? -0.066 -14.715 -12.769 1.00 95.19 459 GLY A O 1
ATOM 3207 N N . PHE A 1 460 ? -0.889 -13.409 -11.135 1.00 96.69 460 PHE A N 1
ATOM 3208 C CA . PHE A 1 460 ? -0.845 -14.393 -10.055 1.00 96.69 460 PHE A CA 1
ATOM 3209 C C . PHE A 1 460 ? -1.964 -14.125 -9.047 1.00 96.69 460 PHE A C 1
ATOM 3211 O O . PHE A 1 460 ? -2.498 -13.018 -8.965 1.00 96.69 460 PHE A O 1
ATOM 3218 N N . ARG A 1 461 ? -2.283 -15.144 -8.251 1.00 97.00 461 ARG A N 1
ATOM 3219 C CA . ARG A 1 461 ? -3.096 -15.013 -7.043 1.00 97.00 461 ARG A CA 1
ATOM 3220 C C . ARG A 1 461 ? -2.198 -15.173 -5.837 1.00 97.00 461 ARG A C 1
ATOM 3222 O O . ARG A 1 461 ? -1.410 -16.113 -5.805 1.00 97.00 461 ARG A O 1
ATOM 3229 N N . ALA A 1 462 ? -2.285 -14.279 -4.868 1.00 97.00 462 ALA A N 1
ATOM 3230 C CA . ALA A 1 462 ? -1.468 -14.361 -3.667 1.00 97.00 462 ALA A CA 1
ATOM 3231 C C . ALA A 1 462 ? -2.344 -14.495 -2.428 1.00 97.00 462 ALA A C 1
ATOM 3233 O O . ALA A 1 462 ? -3.308 -13.754 -2.281 1.00 97.00 462 ALA A O 1
ATOM 3234 N N . THR A 1 463 ? -1.962 -15.403 -1.534 1.00 96.81 463 THR A N 1
ATOM 3235 C CA . THR A 1 463 ? -2.340 -15.358 -0.121 1.00 96.81 463 THR A CA 1
ATOM 3236 C C . THR A 1 463 ? -1.147 -14.855 0.675 1.00 96.81 463 THR A C 1
ATOM 3238 O O . THR A 1 463 ? -0.034 -15.363 0.517 1.00 96.81 463 THR A O 1
ATOM 3241 N N . VAL A 1 464 ? -1.352 -13.852 1.519 1.00 94.12 464 VAL A N 1
ATOM 3242 C CA . VAL A 1 464 ? -0.339 -13.395 2.472 1.00 94.12 464 VAL A CA 1
ATOM 3243 C C . VAL A 1 464 ? -0.741 -13.922 3.838 1.00 94.12 464 VAL A C 1
ATOM 3245 O O . VAL A 1 464 ? -1.796 -13.579 4.358 1.00 94.12 464 VAL A O 1
ATOM 3248 N N . ASN A 1 465 ? 0.063 -14.834 4.379 1.00 92.06 465 ASN A N 1
ATOM 3249 C CA . ASN A 1 465 ? -0.196 -15.401 5.693 1.00 92.06 465 ASN A CA 1
ATOM 3250 C C . ASN A 1 465 ? 0.451 -14.520 6.740 1.00 92.06 465 ASN A C 1
ATOM 3252 O O . ASN A 1 465 ? 1.671 -14.331 6.684 1.00 92.06 465 ASN A O 1
ATOM 3256 N N . GLY A 1 466 ? -0.358 -14.096 7.706 1.00 82.56 466 GLY A N 1
ATOM 3257 C CA . GLY A 1 466 ? 0.156 -13.295 8.791 1.00 82.56 466 GLY A CA 1
ATOM 3258 C C . GLY A 1 466 ? 1.133 -14.038 9.689 1.00 82.56 466 GLY A C 1
ATOM 3259 O O . GLY A 1 466 ? 0.967 -15.244 9.933 1.00 82.56 466 GLY A O 1
ATOM 3260 N N . THR A 1 467 ? 2.156 -13.342 10.179 1.00 79.12 467 THR A N 1
ATOM 3261 C CA . THR A 1 467 ? 3.101 -13.936 11.136 1.00 79.12 467 THR A CA 1
ATOM 3262 C C . THR A 1 467 ? 2.471 -14.111 12.514 1.00 79.12 467 THR A C 1
ATOM 3264 O O . THR A 1 467 ? 2.813 -15.054 13.244 1.00 79.12 467 THR A O 1
ATOM 3267 N N . GLY A 1 468 ? 1.510 -13.240 12.840 1.00 76.19 468 GLY A N 1
ATOM 3268 C CA . GLY A 1 468 ? 0.846 -13.176 14.132 1.00 76.19 468 GLY A CA 1
ATOM 3269 C C . GLY A 1 468 ? 1.700 -12.520 15.214 1.00 76.19 468 GLY A C 1
ATOM 3270 O O . GLY A 1 468 ? 1.379 -12.678 16.396 1.00 76.19 468 GLY A O 1
ATOM 3271 N N . ASP A 1 469 ? 2.794 -11.849 14.847 1.00 72.69 469 ASP A N 1
ATOM 3272 C CA . ASP A 1 469 ? 3.550 -10.990 15.758 1.00 72.69 469 ASP A CA 1
ATOM 3273 C C . ASP A 1 469 ? 3.008 -9.549 15.803 1.00 72.69 469 ASP A C 1
ATOM 3275 O O . ASP A 1 469 ? 3.296 -8.800 16.744 1.00 72.69 469 ASP A O 1
ATOM 3279 N N . GLU A 1 470 ? 2.130 -9.207 14.865 1.00 76.44 470 GLU A N 1
ATOM 3280 C CA . GLU A 1 470 ? 1.468 -7.925 14.743 1.00 76.44 470 GLU A CA 1
ATOM 3281 C C . GLU A 1 470 ? 0.269 -7.836 15.703 1.00 76.44 470 GLU A C 1
ATOM 3283 O O . GLU A 1 470 ? -0.495 -8.784 15.913 1.00 76.44 470 GLU A O 1
ATOM 3288 N N . LEU A 1 471 ? 0.068 -6.657 16.294 1.00 75.56 471 LEU A N 1
ATOM 3289 C CA . LEU A 1 471 ? -1.019 -6.398 17.237 1.00 75.56 471 LEU A CA 1
ATOM 3290 C C . LEU A 1 471 ? -2.175 -5.684 16.539 1.00 75.56 471 LEU A C 1
ATOM 3292 O O . LEU A 1 471 ? -2.030 -4.549 16.094 1.00 75.56 471 LEU A O 1
ATOM 3296 N N . GLY A 1 472 ? -3.346 -6.309 16.517 1.00 83.19 472 GLY A N 1
ATOM 3297 C CA . GLY A 1 472 ? -4.566 -5.707 15.991 1.00 83.19 472 GLY A CA 1
ATOM 3298 C C . GLY A 1 472 ? -5.592 -6.766 15.621 1.00 83.19 472 GLY A C 1
ATOM 3299 O O . GLY A 1 472 ? -5.264 -7.939 15.435 1.00 83.19 472 GLY A O 1
ATOM 3300 N N . ASP A 1 473 ? -6.845 -6.354 15.501 1.00 86.56 473 ASP A N 1
ATOM 3301 C CA . ASP A 1 473 ? -7.933 -7.273 15.178 1.00 86.56 473 ASP A CA 1
ATOM 3302 C C . ASP A 1 473 ? -8.133 -7.430 13.670 1.00 86.56 473 ASP A C 1
ATOM 3304 O O . ASP A 1 473 ? -8.634 -8.470 13.243 1.00 86.56 473 ASP A O 1
ATOM 3308 N N . THR A 1 474 ? -7.692 -6.453 12.871 1.00 89.31 474 THR A N 1
ATOM 3309 C CA . THR A 1 474 ? -7.854 -6.418 11.410 1.00 89.31 474 THR A CA 1
ATOM 3310 C C . THR A 1 474 ? -6.512 -6.656 10.728 1.00 89.31 474 THR A C 1
ATOM 3312 O O . THR A 1 474 ? -5.623 -5.820 10.852 1.00 89.31 474 THR A O 1
ATOM 3315 N N . GLY A 1 475 ? -6.355 -7.774 10.022 1.00 92.00 475 GLY A N 1
ATOM 3316 C CA . GLY A 1 475 ? -5.203 -8.038 9.166 1.00 92.00 475 GLY A CA 1
ATOM 3317 C C . GLY A 1 475 ? -5.391 -7.413 7.789 1.00 92.00 475 GLY A C 1
ATOM 3318 O O . GLY A 1 475 ? -6.412 -7.606 7.131 1.00 92.00 475 GLY A O 1
ATOM 3319 N N . VAL A 1 476 ? -4.404 -6.635 7.355 1.00 94.62 476 VAL A N 1
ATOM 3320 C CA . VAL A 1 476 ? -4.342 -6.099 5.998 1.00 94.62 476 VAL A CA 1
ATOM 3321 C C . VAL A 1 476 ? -3.058 -6.570 5.356 1.00 94.62 476 VAL A C 1
ATOM 3323 O O . VAL A 1 476 ? -1.977 -6.482 5.937 1.00 94.62 476 VAL A O 1
ATOM 3326 N N . SER A 1 477 ? -3.165 -7.049 4.126 1.00 96.12 477 SER A N 1
ATOM 3327 C CA . SER A 1 477 ? -1.994 -7.443 3.361 1.00 96.12 477 SER A CA 1
ATOM 3328 C C . SER A 1 477 ? -2.058 -6.921 1.940 1.00 96.12 477 SER A C 1
ATOM 3330 O O . SER A 1 477 ? -3.132 -6.766 1.360 1.00 96.12 477 SER A O 1
ATOM 3332 N N . LEU A 1 478 ? -0.890 -6.648 1.372 1.00 96.94 478 LEU A N 1
ATOM 3333 C CA . LEU A 1 478 ? -0.733 -6.140 0.014 1.00 96.94 478 LEU A CA 1
ATOM 3334 C C . LEU A 1 478 ? 0.148 -7.101 -0.774 1.00 96.94 478 LEU A C 1
ATOM 3336 O O . LEU A 1 478 ? 1.118 -7.621 -0.227 1.00 96.94 478 LEU A O 1
ATOM 3340 N N . ALA A 1 479 ? -0.141 -7.301 -2.057 1.00 97.00 479 ALA A N 1
ATOM 3341 C CA . ALA A 1 479 ? 0.752 -8.004 -2.974 1.00 97.00 479 ALA A CA 1
ATOM 3342 C C . ALA A 1 479 ? 0.899 -7.222 -4.282 1.00 97.00 479 ALA A C 1
ATOM 3344 O O . ALA A 1 479 ? -0.058 -7.043 -5.030 1.00 97.00 479 ALA A O 1
ATOM 3345 N N . PHE A 1 480 ? 2.116 -6.775 -4.573 1.00 96.88 480 PHE A N 1
ATOM 3346 C CA . PHE A 1 480 ? 2.442 -5.963 -5.734 1.00 96.88 480 PHE A CA 1
ATOM 3347 C C . PHE A 1 480 ? 3.259 -6.746 -6.764 1.00 96.88 480 PHE A C 1
ATOM 3349 O O . PHE A 1 480 ? 4.295 -7.323 -6.419 1.00 96.88 480 PHE A O 1
ATOM 3356 N N . PRO A 1 481 ? 2.847 -6.737 -8.042 1.00 95.69 481 PRO A N 1
ATOM 3357 C CA . PRO A 1 481 ? 3.628 -7.295 -9.129 1.00 95.69 481 PRO A CA 1
ATOM 3358 C C . PRO A 1 481 ? 4.803 -6.379 -9.483 1.00 95.69 481 PRO A C 1
ATOM 3360 O O . PRO A 1 481 ? 4.820 -5.179 -9.196 1.00 95.69 481 PRO A O 1
ATOM 3363 N N . ALA A 1 482 ? 5.768 -6.931 -10.209 1.00 92.25 482 ALA A N 1
ATOM 3364 C CA . ALA A 1 482 ? 6.727 -6.121 -10.941 1.00 92.25 482 ALA A CA 1
ATOM 3365 C C . ALA A 1 482 ? 6.050 -5.297 -12.048 1.00 92.25 482 ALA A C 1
ATOM 3367 O O . ALA A 1 482 ? 5.112 -5.748 -12.704 1.00 92.25 482 ALA A O 1
ATOM 3368 N N . ALA A 1 483 ? 6.586 -4.111 -12.316 1.00 90.69 483 ALA A N 1
ATOM 3369 C CA . ALA A 1 483 ? 6.192 -3.270 -13.439 1.00 90.69 483 ALA A CA 1
ATOM 3370 C C . ALA A 1 483 ? 7.257 -3.302 -14.546 1.00 90.69 483 ALA A C 1
ATOM 3372 O O . ALA A 1 483 ? 8.398 -3.713 -14.339 1.00 90.69 483 ALA A O 1
ATOM 3373 N N . THR A 1 484 ? 6.929 -2.816 -15.742 1.00 84.12 484 THR A N 1
ATOM 3374 C CA . THR A 1 484 ? 7.911 -2.701 -16.840 1.00 84.12 484 THR A CA 1
ATOM 3375 C C . THR A 1 484 ? 8.972 -1.629 -16.582 1.00 84.12 484 THR A C 1
ATOM 3377 O O . THR A 1 484 ? 10.055 -1.675 -17.157 1.00 84.12 484 THR A O 1
ATOM 3380 N N . SER A 1 485 ? 8.667 -0.652 -15.728 1.00 84.75 485 SER A N 1
ATOM 3381 C CA . SER A 1 485 ? 9.576 0.406 -15.285 1.00 84.75 485 SER A CA 1
ATOM 3382 C C . SER A 1 485 ? 9.028 1.061 -14.017 1.00 84.75 485 SER A C 1
ATOM 3384 O O . SER A 1 485 ? 7.846 0.907 -13.711 1.00 84.75 485 SER A O 1
ATOM 3386 N N . ALA A 1 486 ? 9.849 1.859 -13.325 1.00 86.31 486 ALA A N 1
ATOM 3387 C CA . ALA A 1 486 ? 9.370 2.674 -12.202 1.00 86.31 486 ALA A CA 1
ATOM 3388 C C . ALA A 1 486 ? 8.191 3.569 -12.622 1.00 86.31 486 ALA A C 1
ATOM 3390 O O . ALA A 1 486 ? 7.242 3.746 -11.877 1.00 86.31 486 ALA A O 1
ATOM 3391 N N . ALA A 1 487 ? 8.223 4.076 -13.857 1.00 83.38 487 ALA A N 1
ATOM 3392 C CA . ALA A 1 487 ? 7.171 4.906 -14.429 1.00 83.38 487 ALA A CA 1
ATOM 3393 C C . ALA A 1 487 ? 5.828 4.202 -14.607 1.00 83.38 487 ALA A C 1
ATOM 3395 O O . ALA A 1 487 ? 4.776 4.822 -14.474 1.00 83.38 487 ALA A O 1
ATOM 3396 N N . ALA A 1 488 ? 5.877 2.914 -14.929 1.00 84.56 488 ALA A N 1
ATOM 3397 C CA . ALA A 1 488 ? 4.690 2.103 -15.136 1.00 84.56 488 ALA A CA 1
ATOM 3398 C C . ALA A 1 488 ? 4.066 1.626 -13.815 1.00 84.56 488 ALA A C 1
ATOM 3400 O O . ALA A 1 488 ? 2.921 1.185 -13.821 1.00 84.56 488 ALA A O 1
ATOM 3401 N N . ALA A 1 489 ? 4.781 1.740 -12.692 1.00 91.00 489 ALA A N 1
ATOM 3402 C CA . ALA A 1 489 ? 4.326 1.351 -11.359 1.00 91.00 489 ALA A CA 1
ATOM 3403 C C . ALA A 1 489 ? 3.368 2.394 -10.741 1.00 91.00 489 ALA A C 1
ATOM 3405 O O . ALA A 1 489 ? 3.554 2.871 -9.627 1.00 91.00 489 ALA A O 1
ATOM 3406 N N . THR A 1 490 ? 2.342 2.774 -11.500 1.00 90.94 490 THR A N 1
ATOM 3407 C CA . THR A 1 490 ? 1.279 3.685 -11.051 1.00 90.94 490 THR A CA 1
ATOM 3408 C C . THR A 1 490 ? 0.419 3.038 -9.954 1.00 90.94 490 THR A C 1
ATOM 3410 O O . THR A 1 490 ? 0.384 1.808 -9.881 1.00 90.94 490 THR A O 1
ATOM 3413 N N . PRO A 1 491 ? -0.347 3.816 -9.160 1.00 92.19 491 PRO A N 1
ATOM 3414 C CA . PRO A 1 491 ? -1.309 3.252 -8.213 1.00 92.19 491 PRO A CA 1
ATOM 3415 C C . PRO A 1 491 ? -2.254 2.238 -8.861 1.00 92.19 491 PRO A C 1
ATOM 3417 O O . PRO A 1 491 ? -2.380 1.129 -8.367 1.00 92.19 491 PRO A O 1
ATOM 3420 N N . ALA A 1 492 ? -2.836 2.560 -10.019 1.00 90.06 492 ALA A N 1
ATOM 3421 C CA . ALA A 1 492 ? -3.731 1.644 -10.729 1.00 90.06 492 ALA A CA 1
ATOM 3422 C C . ALA A 1 492 ? -3.025 0.354 -11.181 1.00 90.06 492 ALA A C 1
ATOM 3424 O O . ALA A 1 492 ? -3.597 -0.725 -11.097 1.00 90.06 492 ALA A O 1
ATOM 3425 N N . ALA A 1 493 ? -1.768 0.448 -11.628 1.00 90.38 493 ALA A N 1
ATOM 3426 C CA . ALA A 1 493 ? -1.001 -0.725 -12.047 1.00 90.38 493 ALA A CA 1
ATOM 3427 C C . ALA A 1 493 ? -0.589 -1.624 -10.870 1.00 90.38 493 ALA A C 1
ATOM 3429 O O . ALA A 1 493 ? -0.490 -2.835 -11.040 1.00 90.38 493 ALA A O 1
ATOM 3430 N N . LEU A 1 494 ? -0.319 -1.041 -9.698 1.00 94.88 494 LEU A N 1
ATOM 3431 C CA . LEU A 1 494 ? 0.108 -1.787 -8.514 1.00 94.88 494 LEU A CA 1
ATOM 3432 C C . LEU A 1 494 ? -1.066 -2.305 -7.691 1.00 94.88 494 LEU A C 1
ATOM 3434 O O . LEU A 1 494 ? -1.005 -3.433 -7.234 1.00 94.88 494 LEU A O 1
ATOM 3438 N N . PHE A 1 495 ? -2.119 -1.513 -7.503 1.00 95.62 495 PHE A N 1
ATOM 3439 C CA . PHE A 1 495 ? -3.282 -1.905 -6.709 1.00 95.62 495 PHE A CA 1
ATOM 3440 C C . PHE A 1 495 ? -4.343 -2.656 -7.515 1.00 95.62 495 PHE A C 1
ATOM 3442 O O . PHE A 1 495 ? -5.112 -3.410 -6.925 1.00 95.62 495 PHE A O 1
ATOM 3449 N N . GLY A 1 496 ? -4.349 -2.500 -8.841 1.00 93.25 496 GLY A N 1
ATOM 3450 C CA . GLY A 1 496 ? -5.330 -3.112 -9.732 1.00 93.25 496 GLY A CA 1
ATOM 3451 C C . GLY A 1 496 ? -6.727 -2.481 -9.632 1.00 93.25 496 GLY A C 1
ATOM 3452 O O . GLY A 1 496 ? -6.911 -1.484 -8.926 1.00 93.25 496 GLY A O 1
ATOM 3453 N N . PRO A 1 497 ? -7.707 -3.032 -10.370 1.00 92.44 497 PRO A N 1
ATOM 3454 C CA . PRO A 1 497 ? -9.100 -2.602 -10.283 1.00 92.44 497 PRO A CA 1
ATOM 3455 C C . PRO A 1 497 ? -9.710 -2.942 -8.909 1.00 92.44 497 PRO A C 1
ATOM 3457 O O . PRO A 1 497 ? -9.145 -3.752 -8.165 1.00 92.44 497 PRO A O 1
ATOM 3460 N N . PRO A 1 498 ? -10.827 -2.305 -8.527 1.00 93.12 498 PRO A N 1
ATOM 3461 C CA . PRO A 1 498 ? -11.576 -2.700 -7.341 1.00 93.12 498 PRO A CA 1
ATOM 3462 C C . PRO A 1 498 ? -12.251 -4.063 -7.540 1.00 93.12 498 PRO A C 1
ATOM 3464 O O . PRO A 1 498 ? -12.665 -4.393 -8.638 1.00 93.12 498 PRO A O 1
ATOM 3467 N N . PHE A 1 499 ? -12.375 -4.821 -6.456 1.00 93.62 499 PHE A N 1
ATOM 3468 C CA . PHE A 1 499 ? -13.095 -6.085 -6.357 1.00 93.62 499 PHE A CA 1
ATOM 3469 C C . PHE A 1 499 ? -14.157 -5.955 -5.271 1.00 93.62 499 PHE A C 1
ATOM 3471 O O . PHE A 1 499 ? -13.863 -5.465 -4.174 1.00 93.62 499 PHE A O 1
ATOM 3478 N N . ALA A 1 500 ? -15.369 -6.422 -5.538 1.00 91.62 500 ALA A N 1
ATOM 3479 C CA . ALA A 1 500 ? -16.404 -6.539 -4.538 1.00 91.62 500 ALA A CA 1
ATOM 3480 C C . ALA A 1 500 ? -15.982 -7.552 -3.472 1.00 91.62 500 ALA A C 1
ATOM 3482 O O . ALA A 1 500 ? -15.538 -8.668 -3.739 1.00 91.62 500 ALA A O 1
ATOM 3483 N N . ALA A 1 501 ? -16.145 -7.140 -2.230 1.00 92.38 501 ALA A N 1
ATOM 3484 C CA . ALA A 1 501 ? -15.994 -7.960 -1.052 1.00 92.38 501 ALA A CA 1
ATOM 3485 C C . ALA A 1 501 ? -17.177 -7.684 -0.121 1.00 92.38 501 ALA A C 1
ATOM 3487 O O . ALA A 1 501 ? -17.965 -6.757 -0.335 1.00 92.38 501 ALA A O 1
ATOM 3488 N N . ALA A 1 502 ? -17.324 -8.489 0.925 1.00 91.38 502 ALA A N 1
ATOM 3489 C CA . ALA A 1 502 ? -18.387 -8.272 1.888 1.00 91.38 502 ALA A CA 1
ATOM 3490 C C . ALA A 1 502 ? -17.943 -8.561 3.316 1.00 91.38 502 ALA A C 1
ATOM 3492 O O . ALA A 1 502 ? -17.249 -9.538 3.587 1.00 91.38 502 ALA A O 1
ATOM 3493 N N . ILE A 1 503 ? -18.391 -7.709 4.235 1.00 90.81 503 ILE A N 1
ATOM 3494 C CA . ILE A 1 503 ? -18.203 -7.890 5.673 1.00 90.81 503 ILE A CA 1
ATOM 3495 C C . ILE A 1 503 ? -19.512 -8.437 6.240 1.00 90.81 503 ILE A C 1
ATOM 3497 O O . ILE A 1 503 ? -20.534 -7.748 6.242 1.00 90.81 503 ILE A O 1
ATOM 3501 N N . GLY A 1 504 ? -19.496 -9.675 6.726 1.00 89.25 504 GLY A N 1
ATOM 3502 C CA . GLY A 1 504 ? -20.679 -10.343 7.257 1.00 89.25 504 GLY A CA 1
ATOM 3503 C C . GLY A 1 504 ? -21.009 -9.869 8.670 1.00 89.25 504 GLY A C 1
ATOM 3504 O O . GLY A 1 504 ? -20.265 -10.124 9.615 1.00 89.25 504 GLY A O 1
ATOM 3505 N N . LEU A 1 505 ? -22.154 -9.214 8.868 1.00 85.81 505 LEU A N 1
ATOM 3506 C CA . LEU A 1 505 ? -22.626 -8.813 10.198 1.00 85.81 505 LEU A CA 1
ATOM 3507 C C . LEU A 1 505 ? -23.847 -9.647 10.628 1.00 85.81 505 LEU A C 1
ATOM 3509 O O . LEU A 1 505 ? -24.794 -9.780 9.850 1.00 85.81 505 LEU A O 1
ATOM 3513 N N . PRO A 1 506 ? -23.940 -10.145 11.883 1.00 76.44 506 PRO A N 1
ATOM 3514 C CA . PRO A 1 506 ? -24.942 -11.145 12.278 1.00 76.44 506 PRO A CA 1
ATOM 3515 C C . PRO A 1 506 ? -26.386 -10.626 12.252 1.00 76.44 506 PRO A C 1
ATOM 3517 O O . PRO A 1 506 ? -27.326 -11.416 12.293 1.00 76.44 506 PRO A O 1
ATOM 3520 N N . LEU A 1 507 ? -26.567 -9.300 12.227 1.00 81.19 507 LEU A N 1
ATOM 3521 C CA . LEU A 1 507 ? -27.870 -8.629 12.288 1.00 81.19 507 LEU A CA 1
ATOM 3522 C C . LEU A 1 507 ? -28.215 -7.831 11.027 1.00 81.19 507 LEU A C 1
ATOM 3524 O O . LEU A 1 507 ? -29.394 -7.640 10.742 1.00 81.19 507 LEU A O 1
ATOM 3528 N N . ILE A 1 508 ? -27.206 -7.346 10.302 1.00 84.06 508 ILE A N 1
ATOM 3529 C CA . ILE A 1 508 ? -27.386 -6.454 9.146 1.00 84.06 508 ILE A CA 1
ATOM 3530 C C . ILE A 1 508 ? -27.216 -7.233 7.830 1.00 84.06 508 ILE A C 1
ATOM 3532 O O . ILE A 1 508 ? -27.723 -6.803 6.798 1.00 84.06 508 ILE A O 1
ATOM 3536 N N . GLY A 1 509 ? -26.607 -8.424 7.886 1.00 90.19 509 GLY A N 1
ATOM 3537 C CA . GLY A 1 509 ? -26.207 -9.191 6.714 1.00 90.19 509 GLY A CA 1
ATOM 3538 C C . GLY A 1 509 ? -24.844 -8.738 6.202 1.00 90.19 509 GLY A C 1
ATOM 3539 O O . GLY A 1 509 ? -24.055 -8.150 6.942 1.00 90.19 509 GLY A O 1
ATOM 3540 N N . ASP A 1 510 ? -24.590 -9.034 4.937 1.00 90.25 510 ASP A N 1
ATOM 3541 C CA . ASP A 1 510 ? -23.351 -8.693 4.252 1.00 90.25 510 ASP A CA 1
ATOM 3542 C C . ASP A 1 510 ? -23.338 -7.197 3.906 1.00 90.25 510 ASP A C 1
ATOM 3544 O O . ASP A 1 510 ? -24.224 -6.699 3.207 1.00 90.25 510 ASP A O 1
ATOM 3548 N N . LEU A 1 511 ? -22.346 -6.469 4.421 1.00 90.88 511 LEU A N 1
ATOM 3549 C CA . LEU A 1 511 ? -22.044 -5.098 4.014 1.00 90.88 511 LEU A CA 1
ATOM 3550 C C . LEU A 1 511 ? -21.137 -5.154 2.783 1.00 90.88 511 LEU A C 1
ATOM 3552 O O . LEU A 1 511 ? -19.978 -5.551 2.934 1.00 90.88 511 LEU A O 1
ATOM 3556 N N . PRO A 1 512 ? -21.626 -4.782 1.586 1.00 91.00 512 PRO A N 1
ATOM 3557 C CA . PRO A 1 512 ? -20.787 -4.749 0.399 1.00 91.00 512 PRO A CA 1
ATOM 3558 C C . PRO A 1 512 ? -19.715 -3.668 0.558 1.00 91.00 512 PRO A C 1
ATOM 3560 O O . PRO A 1 512 ? -20.005 -2.546 0.973 1.00 91.00 512 PRO A O 1
ATOM 3563 N N . THR A 1 513 ? -18.481 -4.007 0.212 1.00 92.12 513 THR A N 1
ATOM 3564 C CA . THR A 1 513 ? -17.336 -3.095 0.157 1.00 92.12 513 THR A CA 1
ATOM 3565 C C . THR A 1 513 ? -16.537 -3.378 -1.114 1.00 92.12 513 THR A C 1
ATOM 3567 O O . THR A 1 513 ? -16.677 -4.443 -1.709 1.00 92.12 513 THR A O 1
ATOM 3570 N N . ALA A 1 514 ? -15.729 -2.424 -1.563 1.00 92.25 514 ALA A N 1
ATOM 3571 C CA . ALA A 1 514 ? -14.873 -2.584 -2.730 1.00 92.25 514 ALA A CA 1
ATOM 3572 C C . ALA A 1 514 ? -13.412 -2.455 -2.294 1.00 92.25 514 ALA A C 1
ATOM 3574 O O . ALA A 1 514 ? -13.013 -1.448 -1.711 1.00 92.25 514 ALA A O 1
ATOM 3575 N N . LEU A 1 515 ? -12.615 -3.482 -2.570 1.00 94.88 515 LEU A N 1
ATOM 3576 C CA . LEU A 1 515 ? -11.206 -3.553 -2.200 1.00 94.88 515 LEU A CA 1
ATOM 3577 C C . LEU A 1 515 ? -10.346 -3.636 -3.459 1.00 94.88 515 LEU A C 1
ATOM 3579 O O . LEU A 1 515 ? -10.671 -4.418 -4.347 1.00 94.88 515 LEU A O 1
ATOM 3583 N N . PRO A 1 516 ? -9.223 -2.909 -3.558 1.00 96.06 516 PRO A N 1
ATOM 3584 C CA . PRO A 1 516 ? -8.322 -3.061 -4.694 1.00 96.06 516 PRO A CA 1
ATOM 3585 C C . PRO A 1 516 ? -7.847 -4.507 -4.874 1.00 96.06 516 PRO A C 1
ATOM 3587 O O . PRO A 1 516 ? -7.700 -5.258 -3.904 1.00 96.06 516 PRO A O 1
ATOM 3590 N N . ALA A 1 517 ? -7.555 -4.896 -6.111 1.00 95.75 517 ALA A N 1
ATOM 3591 C CA . ALA A 1 517 ? -7.099 -6.234 -6.476 1.00 95.75 517 ALA A CA 1
ATOM 3592 C C . ALA A 1 517 ? -5.908 -6.722 -5.632 1.00 95.75 517 ALA A C 1
ATOM 3594 O O . ALA A 1 517 ? -5.896 -7.880 -5.215 1.00 95.75 517 ALA A O 1
ATOM 3595 N N . ALA A 1 518 ? -4.973 -5.825 -5.305 1.00 96.88 518 ALA A N 1
ATOM 3596 C CA . ALA A 1 518 ? -3.774 -6.102 -4.510 1.00 96.88 518 ALA A CA 1
ATOM 3597 C C . ALA A 1 518 ? -4.002 -6.281 -3.011 1.00 96.88 518 ALA A C 1
ATOM 3599 O O . ALA A 1 518 ? -3.092 -6.741 -2.322 1.00 96.88 518 ALA A O 1
ATOM 3600 N N . VAL A 1 519 ? -5.171 -5.893 -2.504 1.00 96.81 519 VAL A N 1
ATOM 3601 C CA . VAL A 1 519 ? -5.468 -5.879 -1.071 1.00 96.81 519 VAL A CA 1
ATOM 3602 C C . VAL A 1 519 ? -6.102 -7.199 -0.656 1.00 96.81 519 VAL A C 1
ATOM 3604 O O . VAL A 1 519 ? -7.061 -7.661 -1.273 1.00 96.81 519 VAL A O 1
ATOM 3607 N N . MET A 1 520 ? -5.587 -7.776 0.419 1.00 96.06 520 MET A N 1
ATOM 3608 C CA . MET A 1 520 ? -6.245 -8.803 1.216 1.00 96.06 520 MET A CA 1
ATOM 3609 C C . MET A 1 520 ? -6.678 -8.188 2.541 1.00 96.06 520 MET A C 1
ATOM 3611 O O . MET A 1 520 ? -6.002 -7.302 3.072 1.00 96.06 520 MET A O 1
ATOM 3615 N N . LEU A 1 521 ? -7.815 -8.651 3.049 1.00 95.06 521 LEU A N 1
ATOM 3616 C CA . LEU A 1 521 ? -8.399 -8.155 4.286 1.00 95.06 521 LEU A CA 1
ATOM 3617 C C . LEU A 1 521 ? -8.996 -9.322 5.071 1.00 95.06 521 LEU A C 1
ATOM 3619 O O . LEU A 1 521 ? -9.911 -9.997 4.590 1.00 95.06 521 LEU A O 1
ATOM 3623 N N . ASP A 1 522 ? -8.505 -9.509 6.289 1.00 93.94 522 ASP A N 1
ATOM 3624 C CA . ASP A 1 522 ? -9.088 -10.371 7.311 1.00 93.94 522 ASP A CA 1
ATOM 3625 C C . ASP A 1 522 ? -9.340 -9.568 8.586 1.00 93.94 522 ASP A C 1
ATOM 3627 O O . ASP A 1 522 ? -8.742 -8.521 8.828 1.00 93.94 522 ASP A O 1
ATOM 3631 N N . GLY A 1 523 ? -10.244 -10.034 9.436 1.00 90.12 523 GLY A N 1
ATOM 3632 C CA . GLY A 1 523 ? -10.411 -9.389 10.726 1.00 90.12 523 GLY A CA 1
ATOM 3633 C C . GLY A 1 523 ? -11.321 -10.125 11.680 1.00 90.12 523 GLY A C 1
ATOM 3634 O O . GLY A 1 523 ? -12.196 -10.893 11.286 1.00 90.12 523 GLY A O 1
ATOM 3635 N N . THR A 1 524 ? -11.127 -9.877 12.970 1.00 86.31 524 THR A N 1
ATOM 3636 C CA . THR A 1 524 ? -12.038 -10.354 14.009 1.00 86.31 524 THR A CA 1
ATOM 3637 C C . THR A 1 524 ? -13.056 -9.270 14.317 1.00 86.31 524 THR A C 1
ATOM 3639 O O . THR A 1 524 ? -12.728 -8.244 14.903 1.00 86.31 524 THR A O 1
ATOM 3642 N N . VAL A 1 525 ? -14.315 -9.507 13.952 1.00 84.31 525 VAL A N 1
ATOM 3643 C CA . VAL A 1 525 ? -15.417 -8.610 14.309 1.00 84.31 525 VAL A CA 1
ATOM 3644 C C . VAL A 1 525 ? -16.010 -9.073 15.642 1.00 84.31 525 VAL A C 1
ATOM 3646 O O . VAL A 1 525 ? -16.340 -10.263 15.775 1.00 84.31 525 VAL A O 1
ATOM 3649 N N . PRO A 1 526 ? -16.206 -8.177 16.630 1.00 75.19 526 PRO A N 1
ATOM 3650 C CA . PRO A 1 526 ? -16.898 -8.517 17.864 1.00 75.19 526 PRO A CA 1
ATOM 3651 C C . PRO A 1 526 ? -18.236 -9.184 17.539 1.00 75.19 526 PRO A C 1
ATOM 3653 O O . PRO A 1 526 ? -18.966 -8.729 16.662 1.00 75.19 526 PRO A O 1
ATOM 3656 N N . VAL A 1 527 ? -18.568 -10.271 18.238 1.00 79.94 527 VAL A N 1
ATOM 3657 C CA . VAL A 1 527 ? -19.778 -11.099 18.030 1.00 79.94 527 VAL A CA 1
ATOM 3658 C C . VAL A 1 527 ? -19.712 -12.087 16.852 1.00 79.94 527 VAL A C 1
ATOM 3660 O O . VAL A 1 527 ? -20.213 -13.200 17.011 1.00 79.94 527 VAL A O 1
ATOM 3663 N N . VAL A 1 528 ? -19.099 -11.750 15.709 1.00 80.81 528 VAL A N 1
ATOM 3664 C CA . VAL A 1 528 ? -19.019 -12.671 14.544 1.00 80.81 528 VAL A CA 1
ATOM 3665 C C . VAL A 1 528 ? -17.814 -13.608 14.645 1.00 80.81 528 VAL A C 1
ATOM 3667 O O . VAL A 1 528 ? -17.867 -14.747 14.184 1.00 80.81 528 VAL A O 1
ATOM 3670 N N . GLY A 1 529 ? -16.741 -13.140 15.283 1.00 88.81 529 GLY A N 1
ATOM 3671 C CA . GLY A 1 529 ? -15.444 -13.799 15.249 1.00 88.81 529 GLY A CA 1
ATOM 3672 C C . GLY A 1 529 ? -14.657 -13.418 13.997 1.00 88.81 529 GLY A C 1
ATOM 3673 O O . GLY A 1 529 ? -14.860 -12.351 13.419 1.00 88.81 529 GLY A O 1
ATOM 3674 N N . PHE A 1 530 ? -13.728 -14.291 13.624 1.00 90.56 530 PHE A N 1
ATOM 3675 C CA . PHE A 1 530 ? -12.836 -14.102 12.487 1.00 90.56 530 PHE A CA 1
ATOM 3676 C C . PHE A 1 530 ? -13.594 -14.158 11.154 1.00 90.56 530 PHE A C 1
ATOM 3678 O O . PHE A 1 530 ? -14.435 -15.039 10.954 1.00 90.56 530 PHE A O 1
ATOM 3685 N N . GLN A 1 531 ? -13.274 -13.234 10.256 1.00 92.06 531 GLN A N 1
ATOM 3686 C CA . GLN A 1 531 ? -13.812 -13.139 8.907 1.00 92.06 531 GLN A CA 1
ATOM 3687 C C . GLN A 1 531 ? -12.684 -12.944 7.901 1.00 92.06 531 GLN A C 1
ATOM 3689 O O . GLN A 1 531 ? -11.850 -12.057 8.071 1.00 92.06 531 GLN A O 1
ATOM 3694 N N . ASP A 1 532 ? -12.730 -13.723 6.824 1.00 92.31 532 ASP A N 1
ATOM 3695 C CA . ASP A 1 532 ? -11.931 -13.506 5.622 1.00 92.31 532 ASP A CA 1
ATOM 3696 C C . ASP A 1 532 ? -12.749 -12.637 4.660 1.00 92.31 532 ASP A C 1
ATOM 3698 O O . ASP A 1 532 ? -13.615 -13.146 3.948 1.00 92.31 532 ASP A O 1
ATOM 3702 N N . VAL A 1 533 ? -12.523 -11.320 4.671 1.00 93.06 533 VAL A N 1
ATOM 3703 C CA . VAL A 1 533 ? -13.279 -10.374 3.829 1.00 93.06 533 VAL A CA 1
ATOM 3704 C C . VAL A 1 533 ? -12.843 -10.501 2.369 1.00 93.06 533 VAL A C 1
ATOM 3706 O O . VAL A 1 533 ? -13.680 -10.586 1.473 1.00 93.06 533 VAL A O 1
ATOM 3709 N N . LYS A 1 534 ? -11.527 -10.554 2.133 1.00 94.75 534 LYS A N 1
ATOM 3710 C CA . LYS A 1 534 ? -10.924 -10.856 0.829 1.00 94.75 534 LYS A CA 1
ATOM 3711 C C . LYS A 1 534 ? -9.634 -11.661 1.038 1.00 94.75 534 LYS A C 1
ATOM 3713 O O . LYS A 1 534 ? -8.617 -11.068 1.399 1.00 94.75 534 LYS A O 1
ATOM 3718 N N . PRO A 1 535 ? -9.662 -12.993 0.835 1.00 94.94 535 PRO A N 1
ATOM 3719 C CA . PRO A 1 535 ? -8.559 -13.880 1.217 1.00 94.94 535 PRO A CA 1
ATOM 3720 C C . PRO A 1 535 ? -7.399 -13.915 0.213 1.00 94.94 535 PRO A C 1
ATOM 3722 O O . PRO A 1 535 ? -6.315 -14.380 0.556 1.00 94.94 535 PRO A O 1
ATOM 3725 N N . GLU A 1 536 ? -7.617 -13.470 -1.029 1.00 96.19 536 GLU A N 1
ATOM 3726 C CA . GLU A 1 536 ? -6.610 -13.502 -2.093 1.00 96.19 536 GLU A CA 1
ATOM 3727 C C . GLU A 1 536 ? -6.452 -12.121 -2.745 1.00 96.19 536 GLU A C 1
ATOM 3729 O O . GLU A 1 536 ? -7.430 -11.421 -3.022 1.00 96.19 536 GLU A O 1
ATOM 3734 N N . ALA A 1 537 ? -5.207 -11.750 -3.041 1.00 96.75 537 ALA A N 1
ATOM 3735 C CA . ALA A 1 537 ? -4.894 -10.681 -3.980 1.00 96.75 537 ALA A CA 1
ATOM 3736 C C . ALA A 1 537 ? -4.858 -11.240 -5.409 1.00 96.75 537 ALA A C 1
ATOM 3738 O O . ALA A 1 537 ? -4.270 -12.296 -5.650 1.00 96.75 537 ALA A O 1
ATOM 3739 N N . LEU A 1 538 ? -5.465 -10.526 -6.357 1.00 95.88 538 LEU A N 1
ATOM 3740 C CA . LEU A 1 538 ? -5.694 -10.969 -7.735 1.00 95.88 538 LEU A CA 1
ATOM 3741 C C . LEU A 1 538 ? -4.952 -10.041 -8.703 1.00 95.88 538 LEU A C 1
ATOM 3743 O O . LEU A 1 538 ? -5.480 -9.032 -9.159 1.00 95.88 538 LEU A O 1
ATOM 3747 N N . MET A 1 539 ? -3.691 -10.353 -8.998 1.00 95.88 539 MET A N 1
ATOM 3748 C CA . MET A 1 539 ? -2.782 -9.399 -9.635 1.00 95.88 539 MET A CA 1
ATOM 3749 C C . MET A 1 539 ? -2.560 -9.680 -11.106 1.00 95.88 539 MET A C 1
ATOM 3751 O O . MET A 1 539 ? -2.226 -10.798 -11.484 1.00 95.88 539 MET A O 1
ATOM 3755 N N . THR A 1 540 ? -2.633 -8.633 -11.928 1.00 94.25 540 THR A N 1
ATOM 3756 C CA . THR A 1 540 ? -2.099 -8.637 -13.293 1.00 94.25 540 THR A CA 1
ATOM 3757 C C . THR A 1 540 ? -0.650 -8.172 -13.296 1.00 94.25 540 THR A C 1
ATOM 3759 O O . THR A 1 540 ? -0.309 -7.196 -12.633 1.00 94.25 540 THR A O 1
ATOM 3762 N N . ALA A 1 541 ? 0.199 -8.817 -14.083 1.00 92.25 541 ALA A N 1
ATOM 3763 C CA . ALA A 1 541 ? 1.615 -8.502 -14.192 1.00 92.25 541 ALA A CA 1
ATOM 3764 C C . ALA A 1 541 ? 2.091 -8.629 -15.649 1.00 92.25 541 ALA A C 1
ATOM 3766 O O . ALA A 1 541 ? 1.437 -9.283 -16.467 1.00 92.25 541 ALA A O 1
ATOM 3767 N N . PRO A 1 542 ? 3.250 -8.050 -16.006 1.00 88.94 542 PRO A N 1
ATOM 3768 C CA . PRO A 1 542 ? 3.918 -8.385 -17.256 1.00 88.94 542 PRO A CA 1
ATOM 3769 C C . PRO A 1 542 ? 4.212 -9.892 -17.327 1.00 88.94 542 PRO A C 1
ATOM 3771 O O . PRO A 1 542 ? 4.634 -10.493 -16.340 1.00 88.94 542 PRO A O 1
ATOM 3774 N N . ALA A 1 543 ? 4.032 -10.498 -18.501 1.00 85.81 543 ALA A N 1
ATOM 3775 C CA . ALA A 1 543 ? 4.440 -11.884 -18.725 1.00 85.81 543 ALA A CA 1
ATOM 3776 C C . ALA A 1 543 ? 5.966 -12.045 -18.576 1.00 85.81 543 ALA A C 1
ATOM 3778 O O . ALA A 1 543 ? 6.732 -11.136 -18.907 1.00 85.81 543 ALA A O 1
ATOM 3779 N N . GLY A 1 544 ? 6.413 -13.217 -18.125 1.00 84.81 544 GLY A N 1
ATOM 3780 C CA . GLY A 1 544 ? 7.809 -13.501 -17.780 1.00 84.81 544 GLY A CA 1
ATOM 3781 C C . GLY A 1 544 ? 7.985 -13.777 -16.287 1.00 84.81 544 GLY A C 1
ATOM 3782 O O . GLY A 1 544 ? 7.028 -14.161 -15.625 1.00 84.81 544 GLY A O 1
ATOM 3783 N N . PRO A 1 545 ? 9.195 -13.639 -15.722 1.00 80.31 545 PRO A N 1
ATOM 3784 C CA . PRO A 1 545 ? 9.376 -13.786 -14.281 1.00 80.31 545 PRO A CA 1
ATOM 3785 C C . PRO A 1 545 ? 8.500 -12.795 -13.527 1.00 80.31 545 PRO A C 1
ATOM 3787 O O . PRO A 1 545 ? 8.509 -11.607 -13.845 1.00 80.31 545 PRO A O 1
ATOM 3790 N N . GLY A 1 546 ? 7.769 -13.286 -12.534 1.00 85.25 546 GLY A N 1
ATOM 3791 C CA . GLY A 1 546 ? 6.885 -12.474 -11.714 1.00 85.25 546 GLY A CA 1
ATOM 3792 C C . GLY A 1 546 ? 7.472 -12.229 -10.336 1.00 85.25 546 GLY A C 1
ATOM 3793 O O . GLY A 1 546 ? 6.998 -12.862 -9.404 1.00 85.25 546 GLY A O 1
ATOM 3794 N N . PRO A 1 547 ? 8.492 -11.374 -10.145 1.00 88.69 547 PRO A N 1
ATOM 3795 C CA . PRO A 1 547 ? 8.866 -11.010 -8.793 1.00 88.69 547 PRO A CA 1
ATOM 3796 C C . PRO A 1 547 ? 7.719 -10.223 -8.147 1.00 88.69 547 PRO A C 1
ATOM 3798 O O . PRO A 1 547 ? 7.038 -9.435 -8.812 1.00 88.69 547 PRO A O 1
ATOM 3801 N N . VAL A 1 548 ? 7.500 -10.478 -6.863 1.00 92.31 548 VAL A N 1
ATOM 3802 C CA . VAL A 1 548 ? 6.380 -9.958 -6.077 1.00 92.31 548 VAL A CA 1
ATOM 3803 C C . VAL A 1 548 ? 6.917 -9.301 -4.821 1.00 92.31 548 VAL A C 1
ATOM 3805 O O . VAL A 1 548 ? 7.841 -9.812 -4.192 1.00 92.31 548 VAL A O 1
ATOM 3808 N N . LEU A 1 549 ? 6.320 -8.176 -4.454 1.00 95.12 549 LEU A N 1
ATOM 3809 C CA . LEU A 1 549 ? 6.479 -7.563 -3.144 1.00 95.12 549 LEU A CA 1
ATOM 3810 C C . LEU A 1 549 ? 5.193 -7.777 -2.355 1.00 95.12 549 LEU A C 1
ATOM 3812 O O . LEU A 1 549 ? 4.131 -7.399 -2.832 1.00 95.12 549 LEU A O 1
ATOM 3816 N N . ALA A 1 550 ? 5.285 -8.340 -1.159 1.00 95.88 550 ALA A N 1
ATOM 3817 C CA . ALA A 1 550 ? 4.170 -8.424 -0.233 1.00 95.88 550 ALA A CA 1
ATOM 3818 C C . ALA A 1 550 ? 4.412 -7.586 1.016 1.00 95.88 550 ALA A C 1
ATOM 3820 O O . ALA A 1 550 ? 5.551 -7.473 1.471 1.00 95.88 550 ALA A O 1
ATOM 3821 N N . PHE A 1 551 ? 3.320 -7.053 1.555 1.00 95.69 551 PHE A N 1
ATOM 3822 C CA . PHE A 1 551 ? 3.263 -6.423 2.865 1.00 95.69 551 PHE A CA 1
ATOM 3823 C C . PHE A 1 551 ? 2.197 -7.073 3.730 1.00 95.69 551 PHE A C 1
ATOM 3825 O O . PHE A 1 551 ? 1.179 -7.529 3.209 1.00 95.69 551 PHE A O 1
ATOM 3832 N N . GLU A 1 552 ? 2.412 -7.048 5.036 1.00 95.06 552 GLU A N 1
ATOM 3833 C CA . GLU A 1 552 ? 1.448 -7.472 6.038 1.00 95.06 552 GLU A CA 1
ATOM 3834 C C . GLU A 1 552 ? 1.481 -6.534 7.249 1.00 95.06 552 GLU A C 1
ATOM 3836 O O . GLU A 1 552 ? 2.547 -6.186 7.746 1.00 95.06 552 GLU A O 1
ATOM 3841 N N . GLY A 1 553 ? 0.312 -6.125 7.734 1.00 92.12 553 GLY A N 1
ATOM 3842 C CA . GLY A 1 553 ? 0.179 -5.447 9.016 1.00 92.12 553 GLY A CA 1
ATOM 3843 C C . GLY A 1 553 ? -1.169 -5.736 9.662 1.00 92.12 553 GLY A C 1
ATOM 3844 O O . GLY A 1 553 ? -2.128 -6.120 8.989 1.00 92.12 553 GLY A O 1
ATOM 3845 N N . ARG A 1 554 ? -1.260 -5.515 10.977 1.00 91.06 554 ARG A N 1
ATOM 3846 C CA . ARG A 1 554 ? -2.528 -5.562 11.714 1.00 91.06 554 ARG A CA 1
ATOM 3847 C C . ARG A 1 554 ? -2.868 -4.205 12.317 1.00 91.06 554 ARG A C 1
ATOM 3849 O O . ARG A 1 554 ? -2.012 -3.538 12.890 1.00 91.06 554 ARG A O 1
ATOM 3856 N N . TYR A 1 555 ? -4.140 -3.837 12.214 1.00 89.88 555 TYR A N 1
ATOM 3857 C CA . TYR A 1 555 ? -4.688 -2.556 12.652 1.00 89.88 555 TYR A CA 1
ATOM 3858 C C . TYR A 1 555 ? -5.857 -2.750 13.620 1.00 89.88 555 TYR A C 1
ATOM 3860 O O . TYR A 1 555 ? -6.417 -3.845 13.765 1.00 89.88 555 TYR A O 1
ATOM 3868 N N . ASP A 1 556 ? -6.243 -1.658 14.279 1.00 88.00 556 ASP A N 1
ATOM 3869 C CA . ASP A 1 556 ? -7.468 -1.593 15.074 1.00 88.00 556 ASP A CA 1
ATOM 3870 C C . ASP A 1 556 ? -8.711 -1.884 14.200 1.00 88.00 556 ASP A C 1
ATOM 3872 O O . ASP A 1 556 ? -8.726 -1.658 12.985 1.00 88.00 556 ASP A O 1
ATOM 3876 N N . GLN A 1 557 ? -9.781 -2.383 14.819 1.00 85.25 557 GLN A N 1
ATOM 3877 C CA . GLN A 1 557 ? -11.081 -2.611 14.178 1.00 85.25 557 GLN A CA 1
ATOM 3878 C C . GLN A 1 557 ? -11.659 -1.358 13.506 1.00 85.25 557 GLN A C 1
ATOM 3880 O O . GLN A 1 557 ? -12.451 -1.480 12.572 1.00 85.25 557 GLN A O 1
ATOM 3885 N N . GLN A 1 558 ? -11.273 -0.154 13.941 1.00 84.50 558 GLN A N 1
ATOM 3886 C CA . GLN A 1 558 ? -11.691 1.099 13.307 1.00 84.50 558 GLN A CA 1
ATOM 3887 C C . GLN A 1 558 ? -11.386 1.139 11.804 1.00 84.50 558 GLN A C 1
ATOM 3889 O O . GLN A 1 558 ? -12.197 1.676 11.048 1.00 84.50 558 GLN A O 1
ATOM 3894 N N . LEU A 1 559 ? -10.283 0.525 11.357 1.00 83.62 559 LEU A N 1
ATOM 3895 C CA . LEU A 1 559 ? -9.955 0.432 9.933 1.00 83.62 559 LEU A CA 1
ATOM 3896 C C . LEU A 1 559 ? -10.986 -0.410 9.166 1.00 83.62 559 LEU A C 1
ATOM 3898 O O . LEU A 1 559 ? -11.409 -0.041 8.075 1.00 83.62 559 LEU A O 1
ATOM 3902 N N . LEU A 1 560 ? -11.451 -1.518 9.744 1.00 84.25 560 LEU A N 1
ATOM 3903 C CA . LEU A 1 560 ? -12.474 -2.352 9.113 1.00 84.25 560 LEU A CA 1
ATOM 3904 C C . LEU A 1 560 ? -13.793 -1.581 8.945 1.00 84.25 560 LEU A C 1
ATOM 3906 O O . LEU A 1 560 ? -14.462 -1.705 7.921 1.00 84.25 560 LEU A O 1
ATOM 3910 N N . PHE A 1 561 ? -14.143 -0.729 9.912 1.00 83.25 561 PHE A N 1
ATOM 3911 C CA . PHE A 1 561 ? -15.321 0.131 9.804 1.00 83.25 561 PHE A CA 1
ATOM 3912 C C . PHE A 1 561 ? -15.139 1.285 8.811 1.00 83.25 561 PHE A C 1
ATOM 3914 O O . PHE A 1 561 ? -16.091 1.609 8.102 1.00 83.25 561 PHE A O 1
ATOM 3921 N N . SER A 1 562 ? -13.953 1.893 8.712 1.00 82.12 562 SER A N 1
ATOM 3922 C CA . SER A 1 562 ? -13.712 2.937 7.705 1.00 82.12 562 SER A CA 1
ATOM 3923 C C . SER A 1 562 ? -13.808 2.375 6.283 1.00 82.12 562 SER A C 1
ATOM 3925 O O . SER A 1 562 ? -14.439 2.991 5.423 1.00 82.12 562 SER A O 1
ATOM 3927 N N . ILE A 1 563 ? -13.300 1.157 6.069 1.00 84.19 563 ILE A N 1
ATOM 3928 C CA . ILE A 1 563 ? -13.453 0.398 4.820 1.00 84.19 563 ILE A CA 1
ATOM 3929 C C . ILE A 1 563 ? -14.929 0.079 4.541 1.00 84.19 563 ILE A C 1
ATOM 3931 O O . ILE A 1 563 ? -15.404 0.253 3.418 1.00 84.19 563 ILE A O 1
ATOM 3935 N N . ALA A 1 564 ? -15.678 -0.368 5.554 1.00 82.62 564 ALA A N 1
ATOM 3936 C CA . ALA A 1 564 ? -17.078 -0.763 5.396 1.00 82.62 564 ALA A CA 1
ATOM 3937 C C . ALA A 1 564 ? -18.012 0.397 5.001 1.00 82.62 564 ALA A C 1
ATOM 3939 O O . ALA A 1 564 ? -19.039 0.159 4.367 1.00 82.62 564 ALA A O 1
ATOM 3940 N N . PHE A 1 565 ? -17.700 1.635 5.403 1.00 83.25 565 PHE A N 1
ATOM 3941 C CA . PHE A 1 565 ? -18.659 2.747 5.356 1.00 83.25 565 PHE A CA 1
ATOM 3942 C C . PHE A 1 565 ? -18.345 3.884 4.379 1.00 83.25 565 PHE A C 1
ATOM 3944 O O . PHE A 1 565 ? -19.111 4.850 4.360 1.00 83.25 565 PHE A O 1
ATOM 3951 N N . GLY A 1 566 ? -17.317 3.793 3.528 1.00 63.88 566 GLY A N 1
ATOM 3952 C CA . GLY A 1 566 ? -17.228 4.732 2.400 1.00 63.88 566 GLY A CA 1
ATOM 3953 C C . GLY A 1 566 ? -15.851 5.207 1.970 1.00 63.88 566 GLY A C 1
ATOM 3954 O O . GLY A 1 566 ? -15.748 6.356 1.548 1.00 63.88 566 GLY A O 1
ATOM 3955 N N . ALA A 1 567 ? -14.817 4.373 2.045 1.00 76.69 567 ALA A N 1
ATOM 3956 C CA . ALA A 1 567 ? -13.583 4.690 1.336 1.00 76.69 567 ALA A CA 1
ATOM 3957 C C . ALA A 1 567 ? -13.746 4.379 -0.160 1.00 76.69 567 ALA A C 1
ATOM 3959 O O . ALA A 1 567 ? -14.157 3.278 -0.533 1.00 76.69 567 ALA A O 1
ATOM 3960 N N . ASP A 1 568 ? -13.407 5.342 -1.017 1.00 88.38 568 ASP A N 1
ATOM 3961 C CA . ASP A 1 568 ? -13.101 5.039 -2.413 1.00 88.38 568 ASP A CA 1
ATOM 3962 C C . ASP A 1 568 ? -11.925 4.034 -2.449 1.00 88.38 568 ASP A C 1
ATOM 3964 O O . ASP A 1 568 ? -10.963 4.208 -1.693 1.00 88.38 568 ASP A O 1
ATOM 3968 N N . PRO A 1 569 ? -11.956 2.978 -3.286 1.00 90.44 569 PRO A N 1
ATOM 3969 C CA . PRO A 1 569 ? -10.901 1.963 -3.299 1.00 90.44 569 PRO A CA 1
ATOM 3970 C C . PRO A 1 569 ? -9.499 2.532 -3.543 1.00 90.44 569 PRO A C 1
ATOM 3972 O O . PRO A 1 569 ? -8.524 2.005 -3.007 1.00 90.44 569 PRO A O 1
ATOM 3975 N N . MET A 1 570 ? -9.372 3.616 -4.318 1.00 90.56 570 MET A N 1
ATOM 3976 C CA . MET A 1 570 ? -8.089 4.282 -4.539 1.00 90.56 570 MET A CA 1
ATOM 3977 C C . MET A 1 570 ? -7.664 5.107 -3.320 1.00 90.56 570 MET A C 1
ATOM 3979 O O . MET A 1 570 ? -6.480 5.119 -2.989 1.00 90.56 570 MET A O 1
ATOM 3983 N N . GLU A 1 571 ? -8.587 5.773 -2.623 1.00 90.38 571 GLU A N 1
ATOM 3984 C CA . GLU A 1 571 ? -8.264 6.417 -1.340 1.00 90.38 571 GLU A CA 1
ATOM 3985 C C . GLU A 1 571 ? -7.765 5.392 -0.321 1.00 90.38 571 GLU A C 1
ATOM 3987 O O . GLU A 1 571 ? -6.692 5.589 0.253 1.00 90.38 571 GLU A O 1
ATOM 3992 N N . LEU A 1 572 ? -8.465 4.260 -0.192 1.00 92.06 572 LEU A N 1
ATOM 3993 C CA . LEU A 1 572 ? -8.037 3.149 0.654 1.00 92.06 572 LEU A CA 1
ATOM 3994 C C . LEU A 1 572 ? -6.656 2.632 0.240 1.00 92.06 572 LEU A C 1
ATOM 3996 O O . LEU A 1 572 ? -5.787 2.464 1.089 1.00 92.06 572 LEU A O 1
ATOM 4000 N N . ALA A 1 573 ? -6.418 2.414 -1.056 1.00 92.94 573 ALA A N 1
ATOM 4001 C CA . ALA A 1 573 ? -5.118 1.987 -1.567 1.00 92.94 573 ALA A CA 1
ATOM 4002 C C . ALA A 1 573 ? -3.989 2.941 -1.148 1.00 92.94 573 ALA A C 1
ATOM 4004 O O . ALA A 1 573 ? -2.916 2.503 -0.733 1.00 92.94 573 ALA A O 1
ATOM 4005 N N . LEU A 1 574 ? -4.227 4.251 -1.227 1.00 92.25 574 LEU A N 1
ATOM 4006 C CA . LEU A 1 574 ? -3.248 5.251 -0.819 1.00 92.25 574 LEU A CA 1
ATOM 4007 C C . LEU A 1 574 ? -3.086 5.335 0.697 1.00 92.25 574 LEU A C 1
ATOM 4009 O O . LEU A 1 574 ? -1.968 5.539 1.161 1.00 92.25 574 LEU A O 1
ATOM 4013 N N . ASP A 1 575 ? -4.148 5.148 1.474 1.00 91.31 575 ASP A N 1
ATOM 4014 C CA . ASP A 1 575 ? -4.039 5.038 2.930 1.00 91.31 575 ASP A CA 1
ATOM 4015 C C . ASP A 1 575 ? -3.206 3.823 3.332 1.00 91.31 575 ASP A C 1
ATOM 4017 O O . ASP A 1 575 ? -2.259 3.953 4.105 1.00 91.31 575 ASP A O 1
ATOM 4021 N N . LEU A 1 576 ? -3.450 2.669 2.714 1.00 93.00 576 LEU A N 1
ATOM 4022 C CA . LEU A 1 576 ? -2.648 1.470 2.941 1.00 93.00 576 LEU A CA 1
ATOM 4023 C C . LEU A 1 576 ? -1.199 1.653 2.481 1.00 93.00 576 LEU A C 1
ATOM 4025 O O . LEU A 1 576 ? -0.287 1.238 3.190 1.00 93.00 576 LEU A O 1
ATOM 4029 N N . ALA A 1 577 ? -0.962 2.330 1.351 1.00 93.31 577 ALA A N 1
ATOM 4030 C CA . ALA A 1 577 ? 0.389 2.681 0.914 1.00 93.31 577 ALA A CA 1
ATOM 4031 C C . ALA A 1 577 ? 1.117 3.539 1.957 1.00 93.31 577 ALA A C 1
ATOM 4033 O O . ALA A 1 577 ? 2.293 3.316 2.215 1.00 93.31 577 ALA A O 1
ATOM 4034 N N . ALA A 1 578 ? 0.444 4.521 2.566 1.00 90.50 578 ALA A N 1
ATOM 4035 C CA . ALA A 1 578 ? 1.046 5.349 3.610 1.00 90.50 578 ALA A CA 1
ATOM 4036 C C . ALA A 1 578 ? 1.483 4.515 4.824 1.00 90.50 578 ALA A C 1
ATOM 4038 O O . ALA A 1 578 ? 2.509 4.823 5.429 1.00 90.50 578 ALA A O 1
ATOM 4039 N N . GLN A 1 579 ? 0.737 3.449 5.117 1.00 91.38 579 GLN A N 1
ATOM 4040 C CA . GLN A 1 579 ? 0.923 2.586 6.276 1.00 91.38 579 GLN A CA 1
ATOM 4041 C C . GLN A 1 579 ? 1.961 1.465 6.079 1.00 91.38 579 GLN A C 1
ATOM 4043 O O . GLN A 1 579 ? 2.361 0.832 7.055 1.00 91.38 579 GLN A O 1
ATOM 4048 N N . THR A 1 580 ? 2.484 1.238 4.863 1.00 92.25 580 THR A N 1
ATOM 4049 C CA . THR A 1 580 ? 3.466 0.156 4.623 1.00 92.25 580 THR A CA 1
ATOM 4050 C C . THR A 1 580 ? 4.806 0.339 5.343 1.00 92.25 580 THR A C 1
ATOM 4052 O O . THR A 1 580 ? 5.617 -0.580 5.366 1.00 92.25 580 THR A O 1
ATOM 4055 N N . GLU A 1 581 ? 5.077 1.513 5.925 1.00 88.25 581 GLU A N 1
ATOM 4056 C CA . GLU A 1 581 ? 6.254 1.715 6.781 1.00 88.25 581 GLU A CA 1
ATOM 4057 C C . GLU A 1 581 ? 6.196 0.881 8.074 1.00 88.25 581 GLU A C 1
ATOM 4059 O O . GLU A 1 581 ? 7.249 0.435 8.539 1.00 88.25 581 GLU A O 1
ATOM 4064 N N . GLY A 1 582 ? 4.993 0.673 8.619 1.00 85.56 582 GLY A N 1
ATOM 4065 C CA . GLY A 1 582 ? 4.745 -0.121 9.826 1.00 85.56 582 GLY A CA 1
ATOM 4066 C C . GLY A 1 582 ? 4.408 -1.588 9.548 1.00 85.56 582 GLY A C 1
ATOM 4067 O O . GLY A 1 582 ? 4.195 -2.346 10.487 1.00 85.56 582 GLY A O 1
ATOM 4068 N N . MET A 1 583 ? 4.346 -1.983 8.273 1.00 91.38 583 MET A N 1
ATOM 4069 C CA . MET A 1 583 ? 4.053 -3.353 7.849 1.00 91.38 583 MET A CA 1
ATOM 4070 C C . MET A 1 583 ? 5.333 -4.172 7.709 1.00 91.38 583 MET A C 1
ATOM 4072 O O . MET A 1 583 ? 6.365 -3.652 7.290 1.00 91.38 583 MET A O 1
ATOM 4076 N N . ASP A 1 584 ? 5.244 -5.472 7.944 1.00 90.38 584 ASP A N 1
ATOM 4077 C CA . ASP A 1 584 ? 6.272 -6.420 7.546 1.00 90.38 584 ASP A CA 1
ATOM 4078 C C . ASP A 1 584 ? 6.254 -6.633 6.033 1.00 90.38 584 ASP A C 1
ATOM 4080 O O . ASP A 1 584 ? 5.212 -6.551 5.385 1.00 90.38 584 ASP A O 1
ATOM 4084 N N . ALA A 1 585 ? 7.421 -6.886 5.440 1.00 92.19 585 ALA A N 1
ATOM 4085 C CA . ALA A 1 585 ? 7.586 -6.960 3.995 1.00 92.19 585 ALA A CA 1
ATOM 4086 C C . ALA A 1 585 ? 8.361 -8.204 3.535 1.00 92.19 585 ALA A C 1
ATOM 4088 O O . ALA A 1 585 ? 9.250 -8.715 4.219 1.00 92.19 585 ALA A O 1
ATOM 4089 N N . LEU A 1 586 ? 8.059 -8.667 2.321 1.00 90.88 586 LEU A N 1
ATOM 4090 C CA . LEU A 1 586 ? 8.771 -9.747 1.636 1.00 90.88 586 LEU A CA 1
ATOM 4091 C C . LEU A 1 586 ? 8.863 -9.464 0.139 1.00 90.88 586 LEU A C 1
ATOM 4093 O O . LEU A 1 586 ? 7.847 -9.274 -0.521 1.00 90.88 586 LEU A O 1
ATOM 4097 N N . ALA A 1 587 ? 10.074 -9.517 -0.413 1.00 89.62 587 ALA A N 1
ATOM 4098 C CA . ALA A 1 587 ? 10.281 -9.626 -1.853 1.00 89.62 587 ALA A CA 1
ATOM 4099 C C . ALA A 1 587 ? 10.531 -11.099 -2.223 1.00 89.62 587 ALA A C 1
ATOM 4101 O O . ALA A 1 587 ? 11.521 -11.686 -1.783 1.00 89.62 587 ALA A O 1
ATOM 4102 N N . ASP A 1 588 ? 9.652 -11.690 -3.031 1.00 89.00 588 ASP A N 1
ATOM 4103 C CA . ASP A 1 588 ? 9.740 -13.085 -3.485 1.00 89.00 588 ASP A CA 1
ATOM 4104 C C . ASP A 1 588 ? 9.442 -13.207 -4.999 1.00 89.00 588 ASP A C 1
ATOM 4106 O O . ASP A 1 588 ? 9.421 -12.211 -5.726 1.00 89.00 588 ASP A O 1
ATOM 4110 N N . GLY A 1 589 ? 9.265 -14.426 -5.506 1.00 86.75 589 GLY A N 1
ATOM 4111 C CA . GLY A 1 589 ? 8.865 -14.735 -6.873 1.00 86.75 589 GLY A CA 1
ATOM 4112 C C . GLY A 1 589 ? 7.527 -15.473 -6.952 1.00 86.75 589 GLY A C 1
ATOM 4113 O O . GLY A 1 589 ? 7.206 -16.316 -6.120 1.00 86.75 589 GLY A O 1
ATOM 4114 N N . ALA A 1 590 ? 6.765 -15.177 -8.001 1.00 88.69 590 ALA A N 1
ATOM 4115 C CA . ALA A 1 590 ? 5.546 -15.869 -8.410 1.00 88.69 590 ALA A CA 1
ATOM 4116 C C . ALA A 1 590 ? 5.792 -16.914 -9.514 1.00 88.69 590 ALA A C 1
ATOM 4118 O O . ALA A 1 590 ? 4.861 -17.355 -10.186 1.00 88.69 590 ALA A O 1
ATOM 4119 N N . GLY A 1 591 ? 7.051 -17.291 -9.748 1.00 88.12 591 GLY A N 1
ATOM 4120 C CA . GLY A 1 591 ? 7.442 -18.126 -10.879 1.00 88.12 591 GLY A CA 1
ATOM 4121 C C . GLY A 1 591 ? 7.459 -17.377 -12.214 1.00 88.12 591 GLY A C 1
ATOM 4122 O O . GLY A 1 591 ? 7.669 -16.164 -12.285 1.00 88.12 591 GLY A O 1
ATOM 4123 N N . LEU A 1 592 ? 7.289 -18.138 -13.295 1.00 85.94 592 LEU A N 1
ATOM 4124 C CA . LEU A 1 592 ? 7.139 -17.618 -14.652 1.00 85.94 592 LEU A CA 1
ATOM 4125 C C . LEU A 1 592 ? 5.653 -17.438 -14.962 1.00 85.94 592 LEU A C 1
ATOM 4127 O O . LEU A 1 592 ? 4.903 -18.409 -15.012 1.00 85.94 592 LEU A O 1
ATOM 4131 N N . LEU A 1 593 ? 5.254 -16.194 -15.187 1.00 90.81 593 LEU A N 1
ATOM 4132 C CA . LEU A 1 593 ? 3.898 -15.795 -15.520 1.00 90.81 593 LEU A CA 1
ATOM 4133 C C . LEU A 1 593 ? 3.706 -15.870 -17.034 1.00 90.81 593 LEU A C 1
ATOM 4135 O O . LEU A 1 593 ? 4.363 -15.162 -17.802 1.00 90.81 593 LEU A O 1
ATOM 4139 N N . GLU A 1 594 ? 2.804 -16.737 -17.471 1.00 90.00 594 GLU A N 1
ATOM 4140 C CA . GLU A 1 594 ? 2.435 -16.865 -18.877 1.00 90.00 594 GLU A CA 1
ATOM 4141 C C . GLU A 1 594 ? 1.234 -15.963 -19.180 1.00 90.00 594 GLU A C 1
ATOM 4143 O O . GLU A 1 594 ? 0.300 -15.871 -18.386 1.00 90.00 594 GLU A O 1
ATOM 4148 N N . ALA A 1 595 ? 1.250 -15.290 -20.334 1.00 89.19 595 ALA A N 1
ATOM 4149 C CA . ALA A 1 595 ? 0.076 -14.559 -20.800 1.00 89.19 595 ALA A CA 1
ATOM 4150 C C . ALA A 1 595 ? -1.002 -15.556 -21.243 1.00 89.19 595 ALA A C 1
ATOM 4152 O O . ALA A 1 595 ? -0.774 -16.367 -22.144 1.00 89.19 595 ALA A O 1
ATOM 4153 N N . ALA A 1 596 ? -2.175 -15.472 -20.626 1.00 88.19 596 ALA A N 1
ATOM 4154 C CA . ALA A 1 596 ? -3.365 -16.229 -20.980 1.00 88.19 596 ALA A CA 1
ATOM 4155 C C . ALA A 1 596 ? -4.389 -15.302 -21.642 1.00 88.19 596 ALA A C 1
ATOM 4157 O O . ALA A 1 596 ? -4.407 -14.113 -21.322 1.00 88.19 596 ALA A O 1
ATOM 4158 N N . PRO A 1 597 ? -5.234 -15.794 -22.564 1.00 90.00 597 PRO A N 1
ATOM 4159 C CA . PRO A 1 597 ? -6.276 -14.965 -23.137 1.00 90.00 597 PRO A CA 1
ATOM 4160 C C . PRO A 1 597 ? -7.221 -14.389 -22.073 1.00 90.00 597 PRO A C 1
ATOM 4162 O O . PRO A 1 597 ? -7.499 -15.076 -21.093 1.00 90.00 597 PRO A O 1
ATOM 4165 N N . LEU A 1 598 ? -7.735 -13.172 -22.275 1.00 90.12 598 LEU A N 1
ATOM 4166 C CA . LEU A 1 598 ? -8.818 -12.653 -21.437 1.00 90.12 598 LEU A CA 1
ATOM 4167 C C . LEU A 1 598 ? -10.044 -13.553 -21.593 1.00 90.12 598 LEU A C 1
ATOM 4169 O O . LEU A 1 598 ? -10.317 -14.080 -22.682 1.00 90.12 598 LEU A O 1
ATOM 4173 N N . VAL A 1 599 ? -10.775 -13.713 -20.503 1.00 89.75 599 VAL A N 1
ATOM 4174 C CA . VAL A 1 599 ? -12.015 -14.479 -20.435 1.00 89.75 599 VAL A CA 1
ATOM 4175 C C . VAL A 1 599 ? -13.180 -13.515 -20.294 1.00 89.75 599 VAL A C 1
ATOM 4177 O O . VAL A 1 599 ? -12.997 -12.380 -19.873 1.00 89.75 599 VAL A O 1
ATOM 4180 N N . VAL A 1 600 ? -14.368 -13.942 -20.716 1.00 88.75 600 VAL A N 1
ATOM 4181 C CA . VAL A 1 600 ? -15.582 -13.185 -20.394 1.00 88.75 600 VAL A CA 1
ATOM 4182 C C . VAL A 1 600 ? -15.761 -13.278 -18.886 1.00 88.75 600 VAL A C 1
ATOM 4184 O O . VAL A 1 600 ? -15.646 -14.384 -18.354 1.00 88.75 600 VAL A O 1
ATOM 4187 N N . ASP A 1 601 ? -15.986 -12.145 -18.232 1.00 84.00 601 ASP A N 1
ATOM 4188 C CA . ASP A 1 601 ? -16.358 -12.121 -16.825 1.00 84.00 601 ASP A CA 1
ATOM 4189 C C . ASP A 1 601 ? -17.691 -12.869 -16.682 1.00 84.00 601 ASP A C 1
ATOM 4191 O O . ASP A 1 601 ? -18.684 -12.506 -17.299 1.00 84.00 601 ASP A O 1
ATOM 4195 N N . GLY A 1 602 ? -17.664 -14.069 -16.106 1.00 74.50 602 GLY A N 1
ATOM 4196 C CA . GLY A 1 602 ? -18.678 -15.090 -16.384 1.00 74.50 602 GLY A CA 1
ATOM 4197 C C . GLY A 1 602 ? -20.078 -14.732 -15.884 1.00 74.50 602 GLY A C 1
ATOM 4198 O O . GLY A 1 602 ? -20.254 -14.068 -14.867 1.00 74.50 602 GLY A O 1
ATOM 4199 N N . ASP A 1 603 ? -21.109 -15.259 -16.557 1.00 55.88 603 ASP A N 1
ATOM 4200 C CA . ASP A 1 603 ? -22.428 -15.417 -15.945 1.00 55.88 603 ASP A CA 1
ATOM 4201 C C . ASP A 1 603 ? -22.558 -16.839 -15.375 1.00 55.88 603 ASP A C 1
ATOM 4203 O O . ASP A 1 603 ? -21.890 -17.780 -15.803 1.00 55.88 603 ASP A O 1
ATOM 4207 N N . ALA A 1 604 ? -23.464 -17.043 -14.416 1.00 52.34 604 ALA A N 1
ATOM 4208 C CA . ALA A 1 604 ? -23.651 -18.329 -13.733 1.00 52.34 604 ALA A CA 1
ATOM 4209 C C . ALA A 1 604 ? -23.900 -19.559 -14.657 1.00 52.34 604 ALA A C 1
ATOM 4211 O O . ALA A 1 604 ? -24.050 -20.679 -14.156 1.00 52.34 604 ALA A O 1
ATOM 4212 N N . ALA A 1 605 ? -24.004 -19.396 -15.985 1.00 46.44 605 ALA A N 1
ATOM 4213 C CA . ALA A 1 605 ? -24.179 -20.477 -16.946 1.00 46.44 605 ALA A CA 1
ATOM 4214 C C . ALA A 1 605 ? -22.878 -21.196 -17.358 1.00 46.44 605 ALA A C 1
ATOM 4216 O O . ALA A 1 605 ? -22.974 -22.353 -17.786 1.00 46.44 605 ALA A O 1
ATOM 4217 N N . ASP A 1 606 ? -21.695 -20.584 -17.229 1.00 54.50 606 ASP A N 1
ATOM 4218 C CA . ASP A 1 606 ? -20.400 -21.261 -17.435 1.00 54.50 606 ASP A CA 1
ATOM 4219 C C . ASP A 1 606 ? -19.730 -21.722 -16.125 1.00 54.50 606 ASP A C 1
ATOM 4221 O O . ASP A 1 606 ? -18.822 -22.559 -16.152 1.00 54.50 606 ASP A O 1
ATOM 4225 N N . GLY A 1 607 ? -20.278 -21.289 -14.986 1.00 60.25 607 GLY A N 1
ATOM 4226 C CA . GLY A 1 607 ? -19.819 -21.646 -13.648 1.00 60.25 607 GLY A CA 1
ATOM 4227 C C . GLY A 1 607 ? -18.699 -20.752 -13.119 1.00 60.25 607 GLY A C 1
ATOM 4228 O O . GLY A 1 607 ? -18.114 -21.108 -12.096 1.00 60.25 607 GLY A O 1
ATOM 4229 N N . VAL A 1 608 ? -18.404 -19.641 -13.796 1.00 59.06 608 VAL A N 1
ATOM 4230 C CA . VAL A 1 608 ? -17.533 -18.574 -13.305 1.00 59.06 608 VAL A CA 1
ATOM 4231 C C . VAL A 1 608 ? -18.447 -17.472 -12.758 1.00 59.06 608 VAL A C 1
ATOM 4233 O O . VAL A 1 608 ? -19.338 -16.994 -13.452 1.00 59.06 608 VAL A O 1
ATOM 4236 N N . GLU A 1 609 ? -18.327 -17.183 -11.463 1.00 77.50 609 GLU A N 1
ATOM 4237 C CA . GLU A 1 609 ? -18.988 -16.031 -10.840 1.00 77.50 609 GLU A CA 1
ATOM 4238 C C . GLU A 1 609 ? -18.290 -14.755 -11.330 1.00 77.50 609 GLU A C 1
ATOM 4240 O O . GLU A 1 609 ? -17.077 -14.803 -11.523 1.00 77.50 609 GLU A O 1
ATOM 4245 N N . ASP A 1 610 ? -19.059 -13.679 -11.531 1.00 85.69 610 ASP A N 1
ATOM 4246 C CA . ASP A 1 610 ? -18.597 -12.286 -11.678 1.00 85.69 610 ASP A CA 1
ATOM 4247 C C . ASP A 1 610 ? -17.368 -12.060 -10.781 1.00 85.69 610 ASP A C 1
ATOM 4249 O O . ASP A 1 610 ? -17.470 -12.098 -9.548 1.00 85.69 610 ASP A O 1
ATOM 4253 N N . VAL A 1 611 ? -16.189 -12.028 -11.410 1.00 85.25 611 VAL A N 1
ATOM 4254 C CA . VAL A 1 611 ? -14.914 -12.299 -10.736 1.00 85.25 611 VAL A CA 1
ATOM 4255 C C . VAL A 1 611 ? -14.487 -11.099 -9.909 1.00 85.25 611 VAL A C 1
ATOM 4257 O O . VAL A 1 611 ? -13.897 -11.276 -8.838 1.00 85.25 611 VAL A O 1
ATOM 4260 N N . ASP A 1 612 ? -14.775 -9.895 -10.399 1.00 84.62 612 ASP A N 1
ATOM 4261 C CA . ASP A 1 612 ? -14.559 -8.652 -9.671 1.00 84.62 612 ASP A CA 1
ATOM 4262 C C . ASP A 1 612 ? -15.815 -8.129 -8.966 1.00 84.62 612 ASP A C 1
ATOM 4264 O O . ASP A 1 612 ? -15.702 -7.261 -8.102 1.00 84.62 612 ASP A O 1
ATOM 4268 N N . GLY A 1 613 ? -16.978 -8.731 -9.208 1.00 85.00 613 GLY A N 1
ATOM 4269 C CA . GLY A 1 613 ? -18.215 -8.488 -8.478 1.00 85.00 613 GLY A CA 1
ATOM 4270 C C . GLY A 1 613 ? -18.849 -7.132 -8.777 1.00 85.00 613 GLY A C 1
ATOM 4271 O O . GLY A 1 613 ? -19.616 -6.625 -7.945 1.00 85.00 613 GLY A O 1
ATOM 4272 N N . ASP A 1 614 ? -18.510 -6.509 -9.905 1.00 84.00 614 ASP A N 1
ATOM 4273 C CA . ASP A 1 614 ? -19.027 -5.197 -10.291 1.00 84.00 614 ASP A CA 1
ATOM 4274 C C . ASP A 1 614 ? -20.421 -5.265 -10.960 1.00 84.00 614 ASP A C 1
ATOM 4276 O O . ASP A 1 614 ? -21.145 -4.261 -11.041 1.00 84.00 614 ASP A O 1
ATOM 4280 N N . GLY A 1 615 ? -20.854 -6.473 -11.335 1.00 87.12 615 GLY A N 1
ATOM 4281 C CA . GLY A 1 615 ? -22.132 -6.783 -11.961 1.00 87.12 615 GLY A CA 1
ATOM 4282 C C . GLY A 1 615 ? -22.121 -6.827 -13.495 1.00 87.12 615 GLY A C 1
ATOM 4283 O O . GLY A 1 615 ? -23.186 -7.101 -14.071 1.00 87.12 615 GLY A O 1
ATOM 4284 N N . ASP A 1 616 ? -20.995 -6.562 -14.168 1.00 84.88 616 ASP A N 1
ATOM 4285 C CA . ASP A 1 616 ? -20.832 -6.626 -15.627 1.00 84.88 616 ASP A CA 1
ATOM 4286 C C . ASP A 1 616 ? -20.191 -7.934 -16.111 1.00 84.88 616 ASP A C 1
ATOM 4288 O O . ASP A 1 616 ? -19.069 -8.004 -16.595 1.00 84.88 616 ASP A O 1
ATOM 4292 N N . VAL A 1 617 ? -21.026 -8.961 -16.205 1.00 87.50 617 VAL A N 1
ATOM 4293 C CA . VAL A 1 617 ? -20.658 -10.277 -16.755 1.00 87.50 617 VAL A CA 1
ATOM 4294 C C . VAL A 1 617 ? -20.428 -10.313 -18.284 1.00 87.50 617 VAL A C 1
ATOM 4296 O O . VAL A 1 617 ? -20.601 -11.343 -18.946 1.00 87.50 617 VAL A O 1
ATOM 4299 N N . THR A 1 618 ? -20.203 -9.170 -18.935 1.00 86.81 618 THR A N 1
ATOM 4300 C CA . THR A 1 618 ? -19.992 -9.105 -20.392 1.00 86.81 618 THR A CA 1
ATOM 4301 C C . THR A 1 618 ? -18.640 -8.554 -20.795 1.00 86.81 618 THR A C 1
ATOM 4303 O O . THR A 1 618 ? -18.273 -8.672 -21.975 1.00 86.81 618 THR A O 1
ATOM 4306 N N . GLU A 1 619 ? -17.895 -7.988 -19.851 1.00 87.00 619 GLU A N 1
ATOM 4307 C CA . GLU A 1 619 ? -16.552 -7.515 -20.116 1.00 87.00 619 GLU A CA 1
ATOM 4308 C C . GLU A 1 619 ? -15.535 -8.656 -20.222 1.00 87.00 619 GLU A C 1
ATOM 4310 O O . GLU A 1 619 ? -15.810 -9.827 -19.955 1.00 87.00 619 GLU A O 1
ATOM 4315 N N . LEU A 1 620 ? -14.361 -8.320 -20.757 1.00 89.50 620 LEU A N 1
ATOM 4316 C CA . LEU A 1 620 ? -13.246 -9.248 -20.851 1.00 89.50 620 LEU A CA 1
ATOM 4317 C C . LEU A 1 620 ? -12.278 -8.947 -19.716 1.00 89.50 620 LEU A C 1
ATOM 4319 O O . LEU A 1 620 ? -11.600 -7.922 -19.748 1.00 89.50 620 LEU A O 1
ATOM 4323 N N . VAL A 1 621 ? -12.163 -9.883 -18.784 1.00 90.44 621 VAL A N 1
ATOM 4324 C CA . VAL A 1 621 ? -11.277 -9.789 -17.626 1.00 90.44 621 VAL A CA 1
ATOM 4325 C C . VAL A 1 621 ? -10.101 -10.755 -17.754 1.00 90.44 621 VAL A C 1
ATOM 4327 O O . VAL A 1 621 ? -10.135 -11.724 -18.527 1.00 90.44 621 VAL A O 1
ATOM 4330 N N . PRO A 1 622 ? -9.003 -10.510 -17.027 1.00 92.12 622 PRO A N 1
ATOM 4331 C CA . PRO A 1 622 ? -7.960 -11.510 -16.849 1.00 92.12 622 PRO A CA 1
ATOM 4332 C C . PRO A 1 622 ? -8.523 -12.835 -16.309 1.00 92.12 622 PRO A C 1
ATOM 4334 O O . PRO A 1 622 ? -9.407 -12.838 -15.460 1.00 92.12 622 PRO A O 1
ATOM 4337 N N . ASP A 1 623 ? -7.983 -13.976 -16.754 1.00 91.69 623 ASP A N 1
ATOM 4338 C CA . ASP A 1 623 ? -8.325 -15.296 -16.192 1.00 91.69 623 ASP A CA 1
ATOM 4339 C C . ASP A 1 623 ? -7.682 -15.477 -14.806 1.00 91.69 623 ASP A C 1
ATOM 4341 O O . ASP A 1 623 ? -6.730 -16.244 -14.624 1.00 91.69 623 ASP A O 1
ATOM 4345 N N . TYR A 1 624 ? -8.184 -14.733 -13.818 1.00 92.12 624 TYR A N 1
ATOM 4346 C CA . TYR A 1 624 ? -7.678 -14.750 -12.449 1.00 92.12 624 TYR A CA 1
ATOM 4347 C C . TYR A 1 624 ? -7.715 -16.161 -11.848 1.00 92.12 624 TYR A C 1
ATOM 4349 O O . TYR A 1 624 ? -6.796 -16.551 -11.129 1.00 92.12 624 TYR A O 1
ATOM 4357 N N . ALA A 1 625 ? -8.722 -16.972 -12.186 1.00 89.94 625 ALA A N 1
ATOM 4358 C CA . ALA A 1 625 ? -8.818 -18.359 -11.735 1.00 89.94 625 ALA A CA 1
ATOM 4359 C C . ALA A 1 625 ? -7.685 -19.239 -12.298 1.00 89.94 625 ALA A C 1
ATOM 4361 O O . ALA A 1 625 ? -7.158 -20.105 -11.585 1.00 89.94 625 ALA A O 1
ATOM 4362 N N . GLY A 1 626 ? -7.298 -19.004 -13.556 1.00 90.44 626 GLY A N 1
ATOM 4363 C CA . GLY A 1 626 ? -6.180 -19.656 -14.236 1.00 90.44 626 GLY A CA 1
ATOM 4364 C C . GLY A 1 626 ? -4.796 -19.192 -13.775 1.00 90.44 626 GLY A C 1
ATOM 4365 O O . GLY A 1 626 ? -3.809 -19.897 -14.011 1.00 90.44 626 GLY A O 1
ATOM 4366 N N . PHE A 1 627 ? -4.699 -18.050 -13.090 1.00 94.56 627 PHE A N 1
ATOM 4367 C CA . PHE A 1 627 ? -3.428 -17.544 -12.581 1.00 94.56 627 PHE A CA 1
ATOM 4368 C C . PHE A 1 627 ? -2.828 -18.447 -11.483 1.00 94.56 627 PHE A C 1
ATOM 4370 O O . PHE A 1 627 ? -3.563 -19.010 -10.658 1.00 94.56 627 PHE A O 1
ATOM 4377 N N . PRO A 1 628 ? -1.485 -18.590 -11.442 1.00 95.31 628 PRO A N 1
ATOM 4378 C CA . PRO A 1 628 ? -0.795 -19.359 -10.413 1.00 95.31 628 PRO A CA 1
ATOM 4379 C C . PRO A 1 628 ? -1.085 -18.791 -9.021 1.00 95.31 628 PRO A C 1
ATOM 4381 O O . PRO A 1 628 ? -0.942 -17.592 -8.794 1.00 95.31 628 PRO A O 1
ATOM 4384 N N . ALA A 1 629 ? -1.464 -19.668 -8.090 1.00 95.69 629 ALA A N 1
ATOM 4385 C CA . ALA A 1 629 ? -1.650 -19.319 -6.687 1.00 95.69 629 ALA A CA 1
ATOM 4386 C C . ALA A 1 629 ? -0.327 -19.460 -5.923 1.00 95.69 629 ALA A C 1
ATOM 4388 O O . ALA A 1 629 ? 0.307 -20.520 -5.956 1.00 95.69 629 ALA A O 1
ATOM 4389 N N . ILE A 1 630 ? 0.067 -18.403 -5.223 1.00 95.50 630 ILE A N 1
ATOM 4390 C CA . ILE A 1 630 ? 1.273 -18.332 -4.404 1.00 95.50 630 ILE A CA 1
ATOM 4391 C C . ILE A 1 630 ? 0.922 -17.969 -2.969 1.00 95.50 630 ILE A C 1
ATOM 4393 O O . ILE A 1 630 ? -0.096 -17.336 -2.704 1.00 95.50 630 ILE A O 1
ATOM 4397 N N . SER A 1 631 ? 1.778 -18.387 -2.041 1.00 95.88 631 SER A N 1
ATOM 4398 C CA . SER A 1 631 ? 1.609 -18.107 -0.621 1.00 95.88 631 SER A CA 1
ATOM 4399 C C . SER A 1 631 ? 2.853 -17.410 -0.099 1.00 95.88 631 SER A C 1
ATOM 4401 O O . SER A 1 631 ? 3.965 -17.911 -0.272 1.00 95.88 631 SER A O 1
ATOM 4403 N N . LEU A 1 632 ? 2.651 -16.239 0.487 1.00 94.56 632 LEU A N 1
ATOM 4404 C CA . LEU A 1 632 ? 3.684 -15.316 0.928 1.00 94.56 632 LEU A CA 1
ATOM 4405 C C . LEU A 1 632 ? 3.590 -15.162 2.446 1.00 94.56 632 LEU A C 1
ATOM 4407 O O . LEU A 1 632 ? 2.504 -15.210 3.016 1.00 94.56 632 LEU A O 1
ATOM 4411 N N . SER A 1 633 ? 4.731 -14.988 3.101 1.00 93.88 633 SER A N 1
ATOM 4412 C CA . SER A 1 633 ? 4.807 -14.739 4.544 1.00 93.88 633 SER A CA 1
ATOM 4413 C C . SER A 1 633 ? 5.875 -13.679 4.791 1.00 93.88 633 SER A C 1
ATOM 4415 O O . SER A 1 633 ? 7.045 -14.035 4.958 1.00 93.88 633 SER A O 1
ATOM 4417 N N . PRO A 1 634 ? 5.510 -12.388 4.706 1.00 91.88 634 PRO A N 1
ATOM 4418 C CA . PRO A 1 634 ? 6.321 -11.290 5.220 1.00 91.88 634 PRO A CA 1
ATOM 4419 C C . PRO A 1 634 ? 6.747 -11.580 6.655 1.00 91.88 634 PRO A C 1
ATOM 4421 O O . PRO A 1 634 ? 5.963 -12.126 7.403 1.00 91.88 634 PRO A O 1
ATOM 4424 N N . THR A 1 635 ? 8.006 -11.327 7.005 1.00 84.94 635 THR A N 1
ATOM 4425 C CA . THR A 1 635 ? 8.516 -11.498 8.388 1.00 84.94 635 THR A CA 1
ATOM 4426 C C . THR A 1 635 ? 9.600 -10.471 8.718 1.00 84.94 635 THR A C 1
ATOM 4428 O O . THR A 1 635 ? 10.469 -10.705 9.566 1.00 84.94 635 THR A O 1
ATOM 4431 N N . ALA A 1 636 ? 9.735 -9.454 7.872 1.00 83.88 636 ALA A N 1
ATOM 4432 C CA . ALA A 1 636 ? 10.858 -8.542 7.906 1.00 83.88 636 ALA A CA 1
ATOM 4433 C C . ALA A 1 636 ? 10.349 -7.121 7.777 1.00 83.88 636 ALA A C 1
ATOM 4435 O O . ALA A 1 636 ? 9.941 -6.693 6.696 1.00 83.88 636 ALA A O 1
ATOM 4436 N N . SER A 1 637 ? 10.468 -6.366 8.859 1.00 82.06 637 SER A N 1
ATOM 4437 C CA . SER A 1 637 ? 10.135 -4.955 8.832 1.00 82.06 637 SER A CA 1
ATOM 4438 C C . SER A 1 637 ? 11.065 -4.219 7.851 1.00 82.06 637 SER A C 1
ATOM 4440 O O . SER A 1 637 ? 12.292 -4.412 7.877 1.00 82.06 637 SER A O 1
ATOM 4442 N N . PRO A 1 638 ? 10.523 -3.390 6.948 1.00 82.75 638 PRO A N 1
ATOM 4443 C CA . PRO A 1 638 ? 11.294 -2.716 5.921 1.00 82.75 638 PRO A CA 1
ATOM 4444 C C . PRO A 1 638 ? 12.237 -1.700 6.572 1.00 82.75 638 PRO A C 1
ATOM 4446 O O . PRO A 1 638 ? 11.831 -0.716 7.185 1.00 82.75 638 PRO A O 1
ATOM 4449 N N . SER A 1 639 ? 13.538 -1.960 6.451 1.00 76.31 639 SER A N 1
ATOM 4450 C CA . SER A 1 639 ? 14.572 -1.241 7.199 1.00 76.31 639 SER A CA 1
ATOM 4451 C C . SER A 1 639 ? 15.208 -0.099 6.403 1.00 76.31 639 SER A C 1
ATOM 4453 O O . SER A 1 639 ? 15.773 0.836 6.969 1.00 76.31 639 SER A O 1
ATOM 4455 N N . LEU A 1 640 ? 15.149 -0.159 5.070 1.00 80.62 640 LEU A N 1
ATOM 4456 C CA . LEU A 1 640 ? 15.752 0.851 4.209 1.00 80.62 640 LEU A CA 1
ATOM 4457 C C . LEU A 1 640 ? 14.805 2.033 4.047 1.00 80.62 640 LEU A C 1
ATOM 4459 O O . LEU A 1 640 ? 13.781 1.925 3.388 1.00 80.62 640 LEU A O 1
ATOM 4463 N N . ARG A 1 641 ? 15.188 3.176 4.609 1.00 82.00 641 ARG A N 1
ATOM 4464 C CA . ARG A 1 641 ? 14.381 4.397 4.593 1.00 82.00 641 ARG A CA 1
ATOM 4465 C C . ARG A 1 641 ? 14.843 5.359 3.490 1.00 82.00 641 ARG A C 1
ATOM 4467 O O . ARG A 1 641 ? 16.049 5.588 3.314 1.00 82.00 641 ARG A O 1
ATOM 4474 N N . VAL A 1 642 ? 13.883 5.933 2.768 1.00 82.44 642 VAL A N 1
ATOM 4475 C CA . VAL A 1 642 ? 14.063 6.992 1.764 1.00 82.44 642 VAL A CA 1
ATOM 4476 C C . VAL A 1 642 ? 13.172 8.165 2.143 1.00 82.44 642 VAL A C 1
ATOM 4478 O O . VAL A 1 642 ? 11.959 8.016 2.236 1.00 82.44 642 VAL A O 1
ATOM 4481 N N . GLY A 1 643 ? 13.762 9.341 2.350 1.00 81.44 643 GLY A N 1
ATOM 4482 C CA . GLY A 1 643 ? 12.985 10.552 2.581 1.00 81.44 643 GLY A CA 1
ATOM 4483 C C . GLY A 1 643 ? 12.259 10.986 1.319 1.00 81.44 643 GLY A C 1
ATOM 4484 O O . GLY A 1 643 ? 12.906 11.241 0.303 1.00 81.44 643 GLY A O 1
ATOM 4485 N N . LEU A 1 644 ? 10.943 11.124 1.388 1.00 79.88 644 LEU A N 1
ATOM 4486 C CA . LEU A 1 644 ? 10.145 11.766 0.357 1.00 79.88 644 LEU A CA 1
ATOM 4487 C C . LEU A 1 644 ? 9.758 13.152 0.847 1.00 79.88 644 LEU A C 1
ATOM 4489 O O . LEU A 1 644 ? 9.148 13.294 1.906 1.00 79.88 644 LEU A O 1
ATOM 4493 N N . ARG A 1 645 ? 10.104 14.177 0.071 1.00 80.06 645 ARG A N 1
ATOM 4494 C CA . ARG A 1 645 ? 9.696 15.550 0.358 1.00 80.06 645 ARG A CA 1
ATOM 4495 C C . ARG A 1 645 ? 8.888 16.085 -0.806 1.00 80.06 645 ARG A C 1
ATOM 4497 O O . ARG A 1 645 ? 9.423 16.213 -1.903 1.00 80.06 645 ARG A O 1
ATOM 4504 N N . ALA A 1 646 ? 7.627 16.415 -0.553 1.00 74.31 646 ALA A N 1
ATOM 4505 C CA . ALA A 1 646 ? 6.757 17.053 -1.533 1.00 74.31 646 ALA A CA 1
ATOM 4506 C C . ALA A 1 646 ? 6.593 18.552 -1.243 1.00 74.31 646 ALA A C 1
ATOM 4508 O O . ALA A 1 646 ? 6.536 18.990 -0.089 1.00 74.31 646 ALA A O 1
ATOM 4509 N N . SER A 1 647 ? 6.528 19.351 -2.308 1.00 74.94 647 SER A N 1
ATOM 4510 C CA . SER A 1 647 ? 6.105 20.752 -2.225 1.00 74.94 647 SER A CA 1
ATOM 4511 C C . SER A 1 647 ? 4.625 20.858 -1.830 1.00 74.94 647 SER A C 1
ATOM 4513 O O . SER A 1 647 ? 3.877 19.893 -1.956 1.00 74.94 647 SER A O 1
ATOM 4515 N N . SER A 1 648 ? 4.188 22.013 -1.315 1.00 69.69 648 SER A N 1
ATOM 4516 C CA . SER A 1 648 ? 2.773 22.214 -0.985 1.00 69.69 648 SER A CA 1
ATOM 4517 C C . SER A 1 648 ? 1.904 22.148 -2.242 1.00 69.69 648 SER A C 1
ATOM 4519 O O . SER A 1 648 ? 2.282 22.725 -3.266 1.00 69.69 648 SER A O 1
ATOM 4521 N N . PRO A 1 649 ? 0.739 21.489 -2.179 1.00 67.06 649 PRO A N 1
ATOM 4522 C CA . PRO A 1 649 ? -0.191 21.500 -3.291 1.00 67.06 649 PRO A CA 1
ATOM 4523 C C . PRO A 1 649 ? -0.800 22.895 -3.506 1.00 67.06 649 PRO A C 1
ATOM 4525 O O . PRO A 1 649 ? -0.790 23.728 -2.595 1.00 67.06 649 PRO A O 1
ATOM 4528 N N . PRO A 1 650 ? -1.363 23.169 -4.693 1.00 69.25 650 PRO A N 1
ATOM 4529 C CA . PRO A 1 650 ? -2.183 24.346 -4.923 1.00 69.25 650 PRO A CA 1
ATOM 4530 C C . PRO A 1 650 ? -3.353 24.395 -3.951 1.00 69.25 650 PRO A C 1
ATOM 4532 O O . PRO A 1 650 ? -3.970 23.375 -3.643 1.00 69.25 650 PRO A O 1
ATOM 4535 N N . ALA A 1 651 ? -3.714 25.609 -3.544 1.00 68.50 651 ALA A N 1
ATOM 4536 C CA . ALA A 1 651 ? -4.891 25.841 -2.723 1.00 68.50 651 ALA A CA 1
ATOM 4537 C C . ALA A 1 651 ? -6.158 25.263 -3.386 1.00 68.50 651 ALA A C 1
ATOM 4539 O O . ALA A 1 651 ? -6.468 25.588 -4.533 1.00 68.50 651 ALA A O 1
ATOM 4540 N N . GLY A 1 652 ? -6.901 24.441 -2.641 1.00 71.00 652 GLY A N 1
ATOM 4541 C CA . GLY A 1 652 ? -8.182 23.861 -3.064 1.00 71.00 652 GLY A CA 1
ATOM 4542 C C . GLY A 1 652 ? -8.097 22.491 -3.741 1.00 71.00 652 GLY A C 1
ATOM 4543 O O . GLY A 1 652 ? -9.139 21.884 -3.960 1.00 71.00 652 GLY A O 1
ATOM 4544 N N . ALA A 1 653 ? -6.898 21.985 -4.036 1.00 66.88 653 ALA A N 1
ATOM 4545 C CA . ALA A 1 653 ? -6.715 20.594 -4.431 1.00 66.88 653 ALA A CA 1
ATOM 4546 C C . ALA A 1 653 ? -6.408 19.740 -3.190 1.00 66.88 653 ALA A C 1
ATOM 4548 O O . ALA A 1 653 ? -5.626 20.162 -2.338 1.00 66.88 653 ALA A O 1
ATOM 4549 N N . ASN A 1 654 ? -6.951 18.520 -3.134 1.00 74.38 654 ASN A N 1
ATOM 4550 C CA . ASN A 1 654 ? -6.569 17.491 -2.159 1.00 74.38 654 ASN A CA 1
ATOM 4551 C C . ASN A 1 654 ? -5.688 16.422 -2.829 1.00 74.38 654 ASN A C 1
ATOM 4553 O O . ASN A 1 654 ? -6.117 15.271 -2.945 1.00 74.38 654 ASN A O 1
ATOM 4557 N N . PRO A 1 655 ? -4.497 16.756 -3.363 1.00 80.69 655 PRO A N 1
ATOM 4558 C CA . PRO A 1 655 ? -3.678 15.732 -3.963 1.00 80.69 655 PRO A CA 1
ATOM 4559 C C . PRO A 1 655 ? -2.998 14.897 -2.884 1.00 80.69 655 PRO A C 1
ATOM 4561 O O . PRO A 1 655 ? -2.537 15.401 -1.854 1.00 80.69 655 PRO A O 1
ATOM 4564 N N . ARG A 1 656 ? -2.860 13.618 -3.191 1.00 86.19 656 ARG A N 1
ATOM 4565 C CA . ARG A 1 656 ? -1.934 12.715 -2.527 1.00 86.19 656 ARG A CA 1
ATOM 4566 C C . ARG A 1 656 ? -0.767 12.437 -3.463 1.00 86.19 656 ARG A C 1
ATOM 4568 O O . ARG A 1 656 ? -0.951 12.356 -4.673 1.00 86.19 656 ARG A O 1
ATOM 4575 N N . ALA A 1 657 ? 0.446 12.321 -2.942 1.00 86.19 657 ALA A N 1
ATOM 4576 C CA . ALA A 1 657 ? 1.582 11.865 -3.734 1.00 86.19 657 ALA A CA 1
ATOM 4577 C C . ALA A 1 657 ? 1.849 10.401 -3.405 1.00 86.19 657 ALA A C 1
ATOM 4579 O O . ALA A 1 657 ? 2.309 10.094 -2.312 1.00 86.19 657 ALA A O 1
ATOM 4580 N N . PHE A 1 658 ? 1.589 9.516 -4.357 1.00 91.25 658 PHE A N 1
ATOM 4581 C CA . PHE A 1 658 ? 1.972 8.118 -4.281 1.00 91.25 658 PHE A CA 1
ATOM 4582 C C . PHE A 1 658 ? 3.408 7.950 -4.761 1.00 91.25 658 PHE A C 1
ATOM 4584 O O . PHE A 1 658 ? 3.728 8.252 -5.908 1.00 91.25 658 PHE A O 1
ATOM 4591 N N . ALA A 1 659 ? 4.283 7.454 -3.906 1.00 91.12 659 ALA A N 1
ATOM 4592 C CA . ALA A 1 659 ? 5.650 7.135 -4.258 1.00 91.12 659 ALA A CA 1
ATOM 4593 C C . ALA A 1 659 ? 5.847 5.626 -4.272 1.00 91.12 659 ALA A C 1
ATOM 4595 O O . ALA A 1 659 ? 5.418 4.922 -3.366 1.00 91.12 659 ALA A O 1
ATOM 4596 N N . VAL A 1 660 ? 6.576 5.148 -5.269 1.00 93.31 660 VAL A N 1
ATOM 4597 C CA . VAL A 1 660 ? 7.072 3.780 -5.326 1.00 93.31 660 VAL A CA 1
ATOM 4598 C C . VAL A 1 660 ? 8.562 3.823 -5.605 1.00 93.31 660 VAL A C 1
ATOM 4600 O O . VAL A 1 660 ? 9.016 4.498 -6.528 1.00 93.31 660 VAL A O 1
ATOM 4603 N N . CYS A 1 661 ? 9.344 3.094 -4.822 1.00 91.88 661 CYS A N 1
ATOM 4604 C CA . CYS A 1 661 ? 10.757 2.885 -5.098 1.00 91.88 661 CYS A CA 1
ATOM 4605 C C . CYS A 1 661 ? 11.049 1.399 -5.195 1.00 91.88 661 CYS A C 1
ATOM 4607 O O . CYS A 1 661 ? 10.412 0.565 -4.559 1.00 91.88 661 CYS A O 1
ATOM 4609 N N . GLY A 1 662 ? 12.036 1.067 -6.010 1.00 91.06 662 GLY A N 1
ATOM 4610 C CA . GLY A 1 662 ? 12.325 -0.309 -6.348 1.00 91.06 662 GLY A CA 1
ATOM 4611 C C . GLY A 1 662 ? 13.651 -0.464 -7.061 1.00 91.06 662 GLY A C 1
ATOM 4612 O O . GLY A 1 662 ? 14.451 0.472 -7.154 1.00 91.06 662 GLY A O 1
ATOM 4613 N N . ALA A 1 663 ? 13.884 -1.663 -7.573 1.00 87.88 663 ALA A N 1
ATOM 4614 C CA . ALA A 1 663 ? 15.084 -2.015 -8.316 1.00 87.88 663 ALA A CA 1
ATOM 4615 C C . ALA A 1 663 ? 14.730 -2.360 -9.768 1.00 87.88 663 ALA A C 1
ATOM 4617 O O . ALA A 1 663 ? 13.773 -3.084 -10.030 1.00 87.88 663 ALA A O 1
ATOM 4618 N N . GLU A 1 664 ? 15.505 -1.833 -10.719 1.00 84.81 664 GLU A N 1
ATOM 4619 C CA . GLU A 1 664 ? 15.259 -2.011 -12.154 1.00 84.81 664 GLU A CA 1
ATOM 4620 C C . GLU A 1 664 ? 16.219 -3.054 -12.762 1.00 84.81 664 GLU A C 1
ATOM 4622 O O . GLU A 1 664 ? 17.338 -2.757 -13.187 1.00 84.81 664 GLU A O 1
ATOM 4627 N N . ALA A 1 665 ? 15.791 -4.313 -12.803 1.00 77.12 665 ALA A N 1
ATOM 4628 C CA . ALA A 1 665 ? 16.590 -5.458 -13.248 1.00 77.12 665 ALA A CA 1
ATOM 4629 C C . ALA A 1 665 ? 15.999 -6.103 -14.512 1.00 77.12 665 ALA A C 1
ATOM 4631 O O . ALA A 1 665 ? 15.745 -7.304 -14.562 1.00 77.12 665 ALA A O 1
ATOM 4632 N N . GLY A 1 666 ? 15.728 -5.291 -15.536 1.00 73.19 666 GLY A N 1
ATOM 4633 C CA . GLY A 1 666 ? 14.765 -5.669 -16.570 1.00 73.19 666 GLY A CA 1
ATOM 4634 C C . GLY A 1 666 ? 13.429 -5.110 -16.171 1.00 73.19 666 GLY A C 1
ATOM 4635 O O . GLY A 1 666 ? 13.126 -3.985 -16.539 1.00 73.19 666 GLY A O 1
ATOM 4636 N N . LEU A 1 667 ? 12.689 -5.847 -15.361 1.00 82.75 667 LEU A N 1
ATOM 4637 C CA . LEU A 1 667 ? 11.488 -5.324 -14.730 1.00 82.75 667 LEU A CA 1
ATOM 4638 C C . LEU A 1 667 ? 11.849 -4.392 -13.568 1.00 82.75 667 LEU A C 1
ATOM 4640 O O . LEU A 1 667 ? 12.936 -4.470 -12.988 1.00 82.75 667 LEU A O 1
ATOM 4644 N N . PHE A 1 668 ? 10.922 -3.510 -13.229 1.00 89.44 668 PHE A N 1
ATOM 4645 C CA . PHE A 1 668 ? 10.938 -2.754 -11.993 1.00 89.44 668 PHE A CA 1
ATOM 4646 C C . PHE A 1 668 ? 10.230 -3.566 -10.914 1.00 89.44 668 PHE A C 1
ATOM 4648 O O . PHE A 1 668 ? 9.007 -3.688 -10.935 1.00 89.44 668 PHE A O 1
ATOM 4655 N N . LEU A 1 669 ? 10.997 -4.124 -9.979 1.00 91.00 669 LEU A N 1
ATOM 4656 C CA . LEU A 1 669 ? 10.426 -4.711 -8.773 1.00 91.00 669 LEU A CA 1
ATOM 4657 C C . LEU A 1 669 ? 10.188 -3.576 -7.771 1.00 91.00 669 LEU A C 1
ATOM 4659 O O . LEU A 1 669 ? 11.187 -2.998 -7.317 1.00 91.00 669 LEU A O 1
ATOM 4663 N N . PRO A 1 670 ? 8.931 -3.232 -7.428 1.00 93.31 670 PRO A N 1
ATOM 4664 C CA . PRO A 1 670 ? 8.688 -2.368 -6.283 1.00 93.31 670 PRO A CA 1
ATOM 4665 C C . PRO A 1 670 ? 9.335 -3.005 -5.052 1.00 93.31 670 PRO A C 1
ATOM 4667 O O . PRO A 1 670 ? 9.236 -4.209 -4.846 1.00 93.31 670 PRO A O 1
ATOM 4670 N N . LEU A 1 671 ? 10.041 -2.202 -4.264 1.00 91.75 671 LEU A N 1
ATOM 4671 C CA . LEU A 1 671 ? 10.582 -2.596 -2.961 1.00 91.75 671 LEU A CA 1
ATOM 4672 C C . LEU A 1 671 ? 9.886 -1.845 -1.833 1.00 91.75 671 LEU A C 1
ATOM 4674 O O . LEU A 1 671 ? 9.879 -2.320 -0.710 1.00 91.75 671 LEU A O 1
ATOM 4678 N N . GLY A 1 672 ? 9.266 -0.707 -2.123 1.00 92.56 672 GLY A N 1
ATOM 4679 C CA . GLY A 1 672 ? 8.336 -0.084 -1.204 1.00 92.56 672 GLY A CA 1
ATOM 4680 C C . GLY A 1 672 ? 7.449 0.932 -1.879 1.00 92.56 672 GLY A C 1
ATOM 4681 O O . GLY A 1 672 ? 7.798 1.488 -2.926 1.00 92.56 672 GLY A O 1
ATOM 4682 N N . VAL A 1 673 ? 6.311 1.171 -1.240 1.00 94.75 673 VAL A N 1
ATOM 4683 C CA . VAL A 1 673 ? 5.337 2.190 -1.614 1.00 94.75 673 VAL A CA 1
ATOM 4684 C C . VAL A 1 673 ? 5.092 3.120 -0.432 1.00 94.75 673 VAL A C 1
ATOM 4686 O O . VAL A 1 673 ? 5.394 2.788 0.705 1.00 94.75 673 VAL A O 1
ATOM 4689 N N . SER A 1 674 ? 4.633 4.332 -0.699 1.00 93.12 674 SER A N 1
ATOM 4690 C CA . SER A 1 674 ? 4.211 5.276 0.330 1.00 93.12 674 SER A CA 1
ATOM 4691 C C . SER A 1 674 ? 3.246 6.278 -0.286 1.00 93.12 674 SER A C 1
ATOM 4693 O O . SER A 1 674 ? 3.235 6.472 -1.504 1.00 93.12 674 SER A O 1
ATOM 4695 N N . SER A 1 675 ? 2.431 6.922 0.538 1.00 91.25 675 SER A N 1
ATOM 4696 C CA . SER A 1 675 ? 1.525 7.976 0.103 1.00 91.25 675 SER A CA 1
ATOM 4697 C C . SER A 1 675 ? 1.568 9.140 1.073 1.00 91.25 675 SER A C 1
ATOM 4699 O O . SER A 1 675 ? 1.238 8.994 2.247 1.00 91.25 675 SER A O 1
ATOM 4701 N N . LEU A 1 676 ? 1.891 10.308 0.532 1.00 86.31 676 LEU A N 1
ATOM 4702 C CA . LEU A 1 676 ? 1.945 11.575 1.241 1.00 86.31 676 LEU A CA 1
ATOM 4703 C C . LEU A 1 676 ? 0.651 12.356 1.051 1.00 86.31 676 LEU A C 1
ATOM 4705 O O . LEU A 1 676 ? 0.208 12.576 -0.080 1.00 86.31 676 LEU A O 1
ATOM 4709 N N . TYR A 1 677 ? 0.129 12.901 2.142 1.00 80.94 677 TYR A N 1
ATOM 4710 C CA . TYR A 1 677 ? -0.892 13.936 2.084 1.00 80.94 677 TYR A CA 1
ATOM 4711 C C . TYR A 1 677 ? -0.261 15.301 1.821 1.00 80.94 677 TYR A C 1
ATOM 4713 O O . TYR A 1 677 ? 0.646 15.740 2.534 1.00 80.94 677 TYR A O 1
ATOM 4721 N N . GLY A 1 678 ? -0.774 16.014 0.817 1.00 67.00 678 GLY A N 1
ATOM 4722 C CA . GLY A 1 678 ? -0.491 17.434 0.675 1.00 67.00 678 GLY A CA 1
ATOM 4723 C C . GLY A 1 678 ? -1.148 18.204 1.820 1.00 67.00 678 GLY A C 1
ATOM 4724 O O . GLY A 1 678 ? -2.342 18.478 1.780 1.00 67.00 678 GLY A O 1
ATOM 4725 N N . THR A 1 679 ? -0.394 18.552 2.862 1.00 61.97 679 THR A N 1
ATOM 4726 C CA . THR A 1 679 ? -0.928 19.377 3.955 1.00 61.97 679 THR A CA 1
ATOM 4727 C C . THR A 1 679 ? -1.169 20.818 3.491 1.00 61.97 679 THR A C 1
ATOM 4729 O O . THR A 1 679 ? -0.416 21.335 2.660 1.00 61.97 679 THR A O 1
ATOM 4732 N N . ALA A 1 680 ? -2.190 21.475 4.052 1.00 57.09 680 ALA A N 1
ATOM 4733 C CA . ALA A 1 680 ? -2.514 22.879 3.789 1.00 57.09 680 ALA A CA 1
ATOM 4734 C C . ALA A 1 680 ? -1.304 23.823 3.997 1.00 57.09 680 ALA A C 1
ATOM 4736 O O . ALA A 1 680 ? -0.379 23.508 4.744 1.00 57.09 680 ALA A O 1
ATOM 4737 N N . GLU A 1 681 ? -1.322 24.975 3.310 1.00 55.47 681 GLU A N 1
ATOM 4738 C CA . GLU A 1 681 ? -0.215 25.938 3.154 1.00 55.47 681 GLU A CA 1
ATOM 4739 C C . GLU A 1 681 ? 0.771 26.015 4.342 1.00 55.47 681 GLU A C 1
ATOM 4741 O O . GLU A 1 681 ? 0.478 26.606 5.381 1.00 55.47 681 GLU A O 1
ATOM 4746 N N . GLY A 1 682 ? 1.993 25.503 4.143 1.00 57.28 682 GLY A N 1
ATOM 4747 C CA . GLY A 1 682 ? 3.156 25.817 4.982 1.00 57.28 682 GLY A CA 1
ATOM 4748 C C . GLY A 1 682 ? 3.855 24.632 5.649 1.00 57.28 682 GLY A C 1
ATOM 4749 O O . GLY A 1 682 ? 5.050 24.746 5.928 1.00 57.28 682 GLY A O 1
ATOM 4750 N N . SER A 1 683 ? 3.184 23.496 5.857 1.00 54.88 683 SER A N 1
ATOM 4751 C CA . SER A 1 683 ? 3.861 22.259 6.266 1.00 54.88 683 SER A CA 1
ATOM 4752 C C . SER A 1 683 ? 4.343 21.495 5.033 1.00 54.88 683 SER A C 1
ATOM 4754 O O . SER A 1 683 ? 3.616 21.301 4.058 1.00 54.88 683 SER A O 1
ATOM 4756 N N . ARG A 1 684 ? 5.622 21.111 5.042 1.00 58.06 684 ARG A N 1
ATOM 4757 C CA . ARG A 1 684 ? 6.164 20.153 4.078 1.00 58.06 684 ARG A CA 1
ATOM 4758 C C . ARG A 1 684 ? 5.823 18.770 4.606 1.00 58.06 684 ARG A C 1
ATOM 4760 O O . ARG A 1 684 ? 6.228 18.450 5.720 1.00 58.06 684 ARG A O 1
ATOM 4767 N N . GLY A 1 685 ? 5.089 17.989 3.820 1.00 63.94 685 GLY A N 1
ATOM 4768 C CA . GLY A 1 685 ? 4.952 16.563 4.078 1.00 63.94 685 GLY A CA 1
ATOM 4769 C C . GLY A 1 685 ? 6.313 15.913 3.854 1.00 63.94 685 GLY A C 1
ATOM 4770 O O . GLY A 1 685 ? 6.819 15.910 2.729 1.00 63.94 685 GLY A O 1
ATOM 4771 N N . GLU A 1 686 ? 6.925 15.440 4.932 1.00 72.19 686 GLU A N 1
ATOM 4772 C CA . GLU A 1 686 ? 8.080 14.553 4.890 1.00 72.19 686 GLU A CA 1
ATOM 4773 C C . GLU A 1 686 ? 7.611 13.192 5.382 1.00 72.19 686 GLU A C 1
ATOM 4775 O O . GLU A 1 686 ? 7.104 13.074 6.496 1.00 72.19 686 GLU A O 1
ATOM 4780 N N . GLN A 1 687 ? 7.756 12.179 4.537 1.00 76.81 687 GLN A N 1
ATOM 4781 C CA . GLN A 1 687 ? 7.438 10.801 4.889 1.00 76.81 687 GLN A CA 1
ATOM 4782 C C . GLN A 1 687 ? 8.616 9.926 4.532 1.00 76.81 687 GLN A C 1
ATOM 4784 O O . GLN A 1 687 ? 9.332 10.163 3.551 1.00 76.81 687 GLN A O 1
ATOM 4789 N N . LEU A 1 688 ? 8.828 8.927 5.370 1.00 76.75 688 LEU A N 1
ATOM 4790 C CA . LEU A 1 688 ? 9.848 7.936 5.155 1.00 76.75 688 LEU A CA 1
ATOM 4791 C C . LEU A 1 688 ? 9.213 6.785 4.393 1.00 76.75 688 LEU A C 1
ATOM 4793 O O . LEU A 1 688 ? 8.272 6.140 4.835 1.00 76.75 688 LEU A O 1
ATOM 4797 N N . LEU A 1 689 ? 9.738 6.545 3.205 1.00 81.00 689 LEU A N 1
ATOM 4798 C CA . LEU A 1 689 ? 9.415 5.361 2.446 1.00 81.00 689 LEU A CA 1
ATOM 4799 C C . LEU A 1 689 ? 10.331 4.231 2.901 1.00 81.00 689 LEU A C 1
ATOM 4801 O O . LEU A 1 689 ? 11.554 4.328 2.767 1.00 81.00 689 LEU A O 1
ATOM 4805 N N . ALA A 1 690 ? 9.733 3.166 3.415 1.00 79.06 690 ALA A N 1
ATOM 4806 C CA . ALA A 1 690 ? 10.436 1.961 3.807 1.00 79.06 690 ALA A CA 1
ATOM 4807 C C . ALA A 1 690 ? 10.518 0.989 2.619 1.00 79.06 690 ALA A C 1
ATOM 4809 O O . ALA A 1 690 ? 9.534 0.779 1.914 1.00 79.06 690 ALA A O 1
ATOM 4810 N N . LEU A 1 691 ? 11.696 0.416 2.373 1.00 80.75 691 LEU A N 1
ATOM 4811 C CA . LEU A 1 691 ? 11.928 -0.552 1.306 1.00 80.75 691 LEU A CA 1
ATOM 4812 C C . LEU A 1 691 ? 12.235 -1.924 1.898 1.00 80.75 691 LEU A C 1
ATOM 4814 O O . LEU A 1 691 ? 13.079 -2.059 2.790 1.00 80.75 691 LEU A O 1
ATOM 4818 N N . ALA A 1 692 ? 11.581 -2.932 1.341 1.00 79.88 692 ALA A N 1
ATOM 4819 C CA . ALA A 1 692 ? 11.786 -4.327 1.646 1.00 79.88 692 ALA A CA 1
ATOM 4820 C C . ALA A 1 692 ? 13.220 -4.779 1.309 1.00 79.88 692 ALA A C 1
ATOM 4822 O O . ALA A 1 692 ? 13.837 -4.285 0.350 1.00 79.88 692 ALA A O 1
ATOM 4823 N N . PRO A 1 693 ? 13.759 -5.746 2.070 1.00 72.62 693 PRO A N 1
ATOM 4824 C CA . PRO A 1 693 ? 14.971 -6.464 1.695 1.00 72.62 693 PRO A CA 1
ATOM 4825 C C . PRO A 1 693 ? 14.857 -7.084 0.299 1.00 72.62 693 PRO A C 1
ATOM 4827 O O . PRO A 1 693 ? 13.873 -7.740 -0.021 1.00 72.62 693 PRO A O 1
ATOM 4830 N N . ALA A 1 694 ? 15.893 -6.915 -0.527 1.00 71.25 694 ALA A N 1
ATOM 4831 C CA . ALA A 1 694 ? 15.988 -7.577 -1.828 1.00 71.25 694 ALA A CA 1
ATOM 4832 C C . ALA A 1 694 ? 17.443 -7.882 -2.197 1.00 71.25 694 ALA A C 1
ATOM 4834 O O . ALA A 1 694 ? 17.980 -7.354 -3.176 1.00 71.25 694 ALA A O 1
ATOM 4835 N N . ALA A 1 695 ? 18.083 -8.752 -1.412 1.00 65.75 695 ALA A N 1
ATOM 4836 C CA . ALA A 1 695 ? 19.452 -9.219 -1.653 1.00 65.75 695 ALA A CA 1
ATOM 4837 C C . ALA A 1 695 ? 19.686 -9.711 -3.086 1.00 65.75 695 ALA A C 1
ATOM 4839 O O . ALA A 1 695 ? 20.733 -9.484 -3.686 1.00 65.75 695 ALA A O 1
ATOM 4840 N N . ALA A 1 696 ? 18.677 -10.359 -3.660 1.00 61.31 696 ALA A N 1
ATOM 4841 C CA . ALA A 1 696 ? 18.748 -10.961 -4.978 1.00 61.31 696 ALA A CA 1
ATOM 4842 C C . ALA A 1 696 ? 18.862 -9.945 -6.140 1.00 61.31 696 ALA A C 1
ATOM 4844 O O . ALA A 1 696 ? 19.306 -10.318 -7.225 1.00 61.31 696 ALA A O 1
ATOM 4845 N N . LEU A 1 697 ? 18.514 -8.667 -5.932 1.00 68.06 697 LEU A N 1
ATOM 4846 C CA . LEU A 1 697 ? 18.552 -7.611 -6.962 1.00 68.06 697 LEU A CA 1
ATOM 4847 C C . LEU A 1 697 ? 19.777 -6.695 -6.873 1.00 68.06 697 LEU A C 1
ATOM 4849 O O . LEU A 1 697 ? 19.773 -5.549 -7.335 1.00 68.06 697 LEU A O 1
ATOM 4853 N N . GLU A 1 698 ? 20.851 -7.187 -6.276 1.00 65.31 698 GLU A N 1
ATOM 4854 C CA . GLU A 1 698 ? 22.078 -6.430 -6.120 1.00 65.31 698 GLU A CA 1
ATOM 4855 C C . GLU A 1 698 ? 22.672 -5.947 -7.463 1.00 65.31 698 GLU A C 1
ATOM 4857 O O . GLU A 1 698 ? 22.853 -6.700 -8.420 1.00 65.31 698 GLU A O 1
ATOM 4862 N N . GLY A 1 699 ? 23.012 -4.654 -7.530 1.00 67.38 699 GLY A N 1
ATOM 4863 C CA . GLY A 1 699 ? 23.602 -4.016 -8.714 1.00 67.38 699 GLY A CA 1
ATOM 4864 C C . GLY A 1 699 ? 22.583 -3.527 -9.749 1.00 67.38 699 GLY A C 1
ATOM 4865 O O . GLY A 1 699 ? 22.951 -2.814 -10.694 1.00 67.38 699 GLY A O 1
ATOM 4866 N N . ALA A 1 700 ? 21.299 -3.844 -9.565 1.00 74.38 700 ALA A N 1
ATOM 4867 C CA . ALA A 1 700 ? 20.229 -3.151 -10.264 1.00 74.38 700 ALA A CA 1
ATOM 4868 C C . ALA A 1 700 ? 20.204 -1.670 -9.826 1.00 74.38 700 ALA A C 1
ATOM 4870 O O . ALA A 1 700 ? 20.388 -1.372 -8.641 1.00 74.38 700 ALA A O 1
ATOM 4871 N N . PRO A 1 701 ? 20.006 -0.717 -10.755 1.00 79.44 701 PRO A N 1
ATOM 4872 C CA . PRO A 1 701 ? 19.824 0.669 -10.376 1.00 79.44 701 PRO A CA 1
ATOM 4873 C C . PRO A 1 701 ? 18.515 0.777 -9.594 1.00 79.44 701 PRO A C 1
ATOM 4875 O O . PRO A 1 701 ? 17.464 0.306 -10.039 1.00 79.44 701 PRO A O 1
ATOM 4878 N N . ARG A 1 702 ? 18.581 1.400 -8.420 1.00 85.25 702 ARG A N 1
ATOM 4879 C CA . ARG A 1 702 ? 17.376 1.720 -7.666 1.00 85.25 702 ARG A CA 1
ATOM 4880 C C . ARG A 1 702 ? 16.758 2.983 -8.228 1.00 85.25 702 ARG A C 1
ATOM 4882 O O . ARG A 1 702 ? 17.446 3.994 -8.389 1.00 85.25 702 ARG A O 1
ATOM 4889 N N . 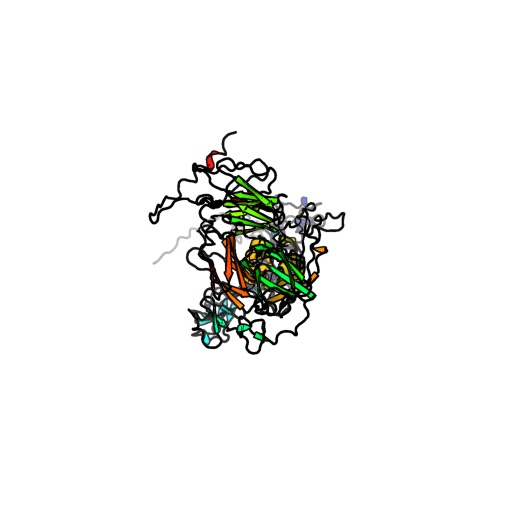ARG A 1 703 ? 15.467 2.913 -8.521 1.00 87.94 703 ARG A N 1
ATOM 4890 C CA . ARG A 1 703 ? 14.688 4.040 -9.021 1.00 87.94 703 ARG A CA 1
ATOM 4891 C C . ARG A 1 703 ? 13.473 4.249 -8.153 1.00 87.94 703 ARG A C 1
ATOM 4893 O O . ARG A 1 703 ? 12.963 3.299 -7.569 1.00 87.94 703 ARG A O 1
ATOM 4900 N N . CYS A 1 704 ? 12.993 5.476 -8.146 1.00 87.50 704 CYS A N 1
ATOM 4901 C CA . CYS A 1 704 ? 11.654 5.765 -7.671 1.00 87.50 704 CYS A CA 1
ATOM 4902 C C . CYS A 1 704 ? 10.829 6.394 -8.771 1.00 87.50 704 CYS A C 1
ATOM 4904 O O . CYS A 1 704 ? 11.389 7.006 -9.681 1.00 87.50 704 CYS A O 1
ATOM 4906 N N . ALA A 1 705 ? 9.519 6.268 -8.648 1.00 87.06 705 ALA A N 1
ATOM 4907 C CA . ALA A 1 705 ? 8.555 7.118 -9.303 1.00 87.06 705 ALA A CA 1
ATOM 4908 C C . ALA A 1 705 ? 7.647 7.733 -8.242 1.00 87.06 705 ALA A C 1
ATOM 4910 O O . ALA A 1 705 ? 7.246 7.062 -7.294 1.00 87.06 705 ALA A O 1
ATOM 4911 N N . VAL A 1 706 ? 7.339 9.016 -8.402 1.00 86.19 706 VAL A N 1
ATOM 4912 C CA . VAL A 1 706 ? 6.315 9.683 -7.598 1.00 86.19 706 VAL A CA 1
ATOM 4913 C C . VAL A 1 706 ? 5.203 10.130 -8.518 1.00 86.19 706 VAL A C 1
ATOM 4915 O O . VAL A 1 706 ? 5.472 10.826 -9.491 1.00 86.19 706 VAL A O 1
ATOM 4918 N N . HIS A 1 707 ? 3.990 9.708 -8.194 1.00 85.31 707 HIS A N 1
ATOM 4919 C CA . HIS A 1 707 ? 2.746 9.960 -8.889 1.00 85.31 707 HIS A CA 1
ATOM 4920 C C . HIS A 1 707 ? 1.889 10.889 -8.032 1.00 85.31 707 HIS A C 1
ATOM 4922 O O . HIS A 1 707 ? 1.461 10.512 -6.944 1.00 85.31 707 HIS A O 1
ATOM 4928 N N . ALA A 1 708 ? 1.616 12.102 -8.504 1.00 82.19 708 ALA A N 1
ATOM 4929 C CA . ALA A 1 708 ? 0.530 12.889 -7.918 1.00 82.19 708 ALA A CA 1
ATOM 4930 C C . ALA A 1 708 ? -0.810 12.187 -8.207 1.00 82.19 708 ALA A C 1
ATOM 4932 O O . ALA A 1 708 ? -0.972 11.637 -9.287 1.00 82.19 708 ALA A O 1
ATOM 4933 N N . VAL A 1 709 ? -1.739 12.178 -7.262 1.00 83.31 709 VAL A N 1
ATOM 4934 C CA . VAL A 1 709 ? -3.088 11.616 -7.372 1.00 83.31 709 VAL A CA 1
ATOM 4935 C C . VAL A 1 709 ? -4.021 12.698 -6.870 1.00 83.31 709 VAL A C 1
ATOM 4937 O O . VAL A 1 709 ? -3.932 13.101 -5.716 1.00 83.31 709 VAL A O 1
ATOM 4940 N N . TYR A 1 710 ? -4.881 13.214 -7.732 1.00 79.38 710 TYR A N 1
ATOM 4941 C CA . TYR A 1 710 ? -5.846 14.238 -7.346 1.00 79.38 710 TYR A CA 1
ATOM 4942 C C . TYR A 1 710 ? -7.182 13.554 -7.132 1.00 79.38 710 TYR A C 1
ATOM 4944 O O . TYR A 1 710 ? -7.592 12.796 -7.997 1.00 79.38 710 TYR A O 1
ATOM 4952 N N . PHE A 1 711 ? -7.837 13.825 -6.009 1.00 73.19 711 PHE A N 1
ATOM 4953 C CA . PHE A 1 711 ? -9.216 13.417 -5.781 1.00 73.19 711 PHE A CA 1
ATOM 4954 C C . PHE A 1 711 ? -10.108 14.619 -6.076 1.00 73.19 711 PHE A C 1
ATOM 4956 O O . PHE A 1 711 ? -10.112 15.613 -5.349 1.00 73.19 711 PHE A O 1
ATOM 4963 N N . SER A 1 712 ? -10.807 14.557 -7.200 1.00 64.94 712 SER A N 1
ATOM 4964 C CA . SER A 1 712 ? -12.025 15.338 -7.424 1.00 64.94 712 SER A CA 1
ATOM 4965 C C . SER A 1 712 ? -13.169 14.346 -7.585 1.00 64.94 712 SER A C 1
ATOM 4967 O O . SER A 1 712 ? -12.888 13.194 -7.912 1.00 64.94 712 SER A O 1
ATOM 4969 N N . ASP A 1 713 ? -14.420 14.779 -7.409 1.00 49.41 713 ASP A N 1
ATOM 4970 C CA . ASP A 1 713 ? 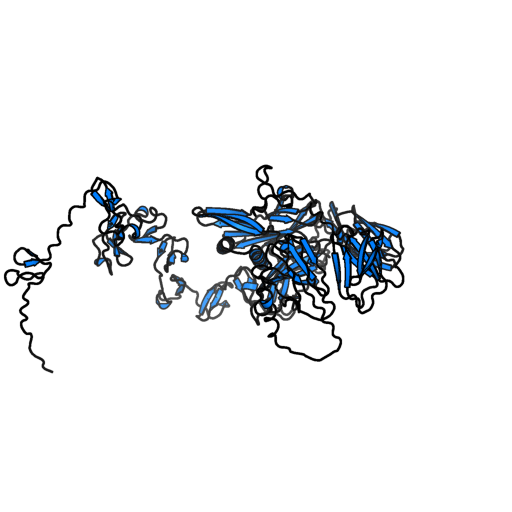-15.638 13.944 -7.427 1.00 49.41 713 ASP A CA 1
ATOM 4971 C C . ASP A 1 713 ? -15.796 13.005 -8.658 1.00 49.41 713 ASP A C 1
ATOM 4973 O O . ASP A 1 713 ? -16.767 12.256 -8.730 1.00 49.41 713 ASP A O 1
ATOM 4977 N N . ALA A 1 714 ? -14.878 13.026 -9.636 1.00 43.28 714 ALA A N 1
ATOM 4978 C CA . ALA A 1 714 ? -14.843 12.099 -10.766 1.00 43.28 714 ALA A CA 1
ATOM 4979 C C . ALA A 1 714 ? -13.459 11.882 -11.433 1.00 43.28 714 ALA A C 1
ATOM 4981 O O . ALA A 1 714 ? -13.427 11.404 -12.567 1.00 43.28 714 ALA A O 1
ATOM 4982 N N . LEU A 1 715 ? -12.313 12.268 -10.848 1.00 44.25 715 LEU A N 1
ATOM 4983 C CA . LEU A 1 715 ? -11.054 12.252 -11.622 1.00 44.25 715 LEU A CA 1
ATOM 4984 C C . LEU A 1 715 ? -9.784 12.048 -10.799 1.00 44.25 715 LEU A C 1
ATOM 4986 O O . LEU A 1 715 ? -9.612 12.740 -9.802 1.00 44.25 715 LEU A O 1
ATOM 4990 N N . VAL A 1 716 ? -8.872 11.220 -11.333 1.00 50.72 716 VAL A N 1
ATOM 4991 C CA . VAL A 1 716 ? -7.486 11.026 -10.878 1.00 50.72 716 VAL A CA 1
ATOM 4992 C C . VAL A 1 716 ? -6.504 11.421 -11.990 1.00 50.72 716 VAL A C 1
ATOM 4994 O O . VAL A 1 716 ? -6.470 10.793 -13.047 1.00 50.72 716 VAL A O 1
ATOM 4997 N N . SER A 1 717 ? -5.681 12.454 -11.778 1.00 51.78 717 SER A N 1
ATOM 4998 C CA . SER A 1 717 ? -4.577 12.823 -12.687 1.00 51.78 717 SER A CA 1
ATOM 4999 C C . SER A 1 717 ? -3.216 12.456 -12.106 1.00 51.78 717 SER A C 1
ATOM 5001 O O . SER A 1 717 ? -3.025 12.615 -10.906 1.00 51.78 717 SER A O 1
ATOM 5003 N N . PHE A 1 718 ? -2.261 12.059 -12.959 1.00 57.12 718 PHE A N 1
ATOM 5004 C CA . PHE A 1 718 ? -0.909 11.672 -12.545 1.00 57.12 718 PHE A CA 1
ATOM 5005 C C . PHE A 1 718 ? 0.180 12.542 -13.174 1.00 57.12 718 PHE A C 1
ATOM 5007 O O . PHE A 1 718 ? 0.249 12.681 -14.393 1.00 57.12 718 PHE A O 1
ATOM 5014 N N . ALA A 1 719 ? 1.078 13.062 -12.341 1.00 57.03 719 ALA A N 1
ATOM 5015 C CA . ALA A 1 719 ? 2.352 13.643 -12.757 1.00 57.03 719 ALA A CA 1
ATOM 5016 C C . ALA A 1 719 ? 3.483 12.769 -12.215 1.00 57.03 719 ALA A C 1
ATOM 5018 O O . ALA A 1 719 ? 3.391 12.322 -11.075 1.00 57.03 719 ALA A O 1
ATOM 5019 N N . GLN A 1 720 ? 4.518 12.518 -13.023 1.00 67.62 720 GLN A N 1
ATOM 5020 C CA . GLN A 1 720 ? 5.562 11.550 -12.697 1.00 67.62 720 GLN A CA 1
ATOM 5021 C C . GLN A 1 720 ? 6.966 12.161 -12.712 1.00 67.62 720 GLN A C 1
ATOM 5023 O O . GLN A 1 720 ? 7.377 12.768 -13.700 1.00 67.62 720 GLN A O 1
ATOM 5028 N N . VAL A 1 721 ? 7.744 11.914 -11.657 1.00 64.56 721 VAL A N 1
ATOM 5029 C CA . VAL A 1 721 ? 9.206 12.081 -11.672 1.00 64.56 721 VAL A CA 1
ATOM 5030 C C . VAL A 1 721 ? 9.871 10.762 -11.341 1.00 64.56 721 VAL A C 1
ATOM 5032 O O . VAL A 1 721 ? 9.471 10.099 -10.391 1.00 64.56 721 VAL A O 1
ATOM 5035 N N . ALA A 1 722 ? 10.893 10.404 -12.121 1.00 68.69 722 ALA A N 1
ATOM 5036 C CA . ALA A 1 722 ? 11.755 9.270 -11.836 1.00 68.69 722 ALA A CA 1
ATOM 5037 C C . ALA A 1 722 ? 13.219 9.692 -11.700 1.00 68.69 722 ALA A C 1
ATOM 5039 O O . ALA A 1 722 ? 13.727 10.478 -12.501 1.00 68.69 722 ALA A O 1
ATOM 5040 N N . GLY A 1 723 ? 13.902 9.141 -10.699 1.00 71.06 723 GLY A N 1
ATOM 5041 C CA . GLY A 1 723 ? 15.301 9.440 -10.393 1.00 71.06 723 GLY A CA 1
ATOM 5042 C C . GLY A 1 723 ? 16.015 8.263 -9.735 1.00 71.06 723 GLY A C 1
ATOM 5043 O O . GLY A 1 723 ? 15.373 7.294 -9.325 1.00 71.06 723 GLY A O 1
ATOM 5044 N N . GLU A 1 724 ? 17.345 8.340 -9.665 1.00 72.38 724 GLU A N 1
ATOM 5045 C CA . GLU A 1 724 ? 18.151 7.393 -8.888 1.00 72.38 724 GLU A CA 1
ATOM 5046 C C . GLU A 1 724 ? 17.902 7.587 -7.388 1.00 72.38 724 GLU A C 1
ATOM 5048 O O . GLU A 1 724 ? 17.670 8.702 -6.915 1.00 72.38 724 GLU A O 1
ATOM 5053 N N . LEU A 1 725 ? 17.937 6.486 -6.642 1.00 73.94 725 LEU A N 1
ATOM 5054 C CA . LEU A 1 725 ? 17.645 6.483 -5.213 1.00 73.94 725 LEU A CA 1
ATOM 5055 C C . LEU A 1 725 ? 18.748 7.198 -4.412 1.00 73.94 725 LEU A C 1
ATOM 5057 O O . LEU A 1 725 ? 19.883 6.725 -4.348 1.00 73.94 725 LEU A O 1
ATOM 5061 N N . GLY A 1 726 ? 18.399 8.316 -3.775 1.00 72.50 726 GLY A N 1
ATOM 5062 C CA . GLY A 1 726 ? 19.204 8.987 -2.749 1.00 72.50 726 GLY A CA 1
ATOM 5063 C C . GLY A 1 726 ? 18.580 8.848 -1.350 1.00 72.50 726 GLY A C 1
ATOM 5064 O O . GLY A 1 726 ? 17.480 8.313 -1.229 1.00 72.50 726 GLY A O 1
ATOM 5065 N N . PRO A 1 727 ? 19.239 9.345 -0.283 1.00 71.25 727 PRO A N 1
ATOM 5066 C CA . PRO A 1 727 ? 18.658 9.378 1.068 1.00 71.25 727 PRO A CA 1
ATOM 5067 C C . PRO A 1 727 ? 17.459 10.335 1.178 1.00 71.25 727 PRO A C 1
ATOM 5069 O O . PRO A 1 727 ? 16.634 10.201 2.079 1.00 71.25 727 PRO A O 1
ATOM 5072 N N . LEU A 1 728 ? 17.366 11.295 0.255 1.00 77.44 728 LEU A N 1
ATOM 5073 C CA . LEU A 1 728 ? 16.269 12.242 0.125 1.00 77.44 728 LEU A CA 1
ATOM 5074 C C . LEU A 1 728 ? 15.905 12.385 -1.353 1.00 77.44 728 LEU A C 1
ATOM 5076 O O . LEU A 1 728 ? 16.773 12.641 -2.191 1.00 77.44 728 LEU A O 1
ATOM 5080 N N . MET A 1 729 ? 14.619 12.258 -1.650 1.00 77.25 729 MET A N 1
ATOM 5081 C CA . MET A 1 729 ? 14.022 12.564 -2.936 1.00 77.25 729 MET A CA 1
ATOM 5082 C C . MET A 1 729 ? 13.164 13.820 -2.797 1.00 77.25 729 MET A C 1
ATOM 5084 O O . MET A 1 729 ? 12.107 13.811 -2.169 1.00 77.25 729 MET A O 1
ATOM 5088 N N . GLU A 1 730 ? 13.641 14.912 -3.391 1.00 75.62 730 GLU A N 1
ATOM 5089 C CA . GLU A 1 730 ? 12.876 16.152 -3.518 1.00 75.62 730 GLU A CA 1
ATOM 5090 C C . GLU A 1 730 ? 11.915 15.999 -4.703 1.00 75.62 730 GLU A C 1
ATOM 5092 O O . GLU A 1 730 ? 12.308 16.046 -5.872 1.00 75.62 730 GLU A O 1
ATOM 5097 N N . VAL A 1 731 ? 10.642 15.789 -4.393 1.00 68.69 731 VAL A N 1
ATOM 5098 C CA . VAL A 1 731 ? 9.544 15.839 -5.350 1.00 68.69 731 VAL A CA 1
ATOM 5099 C C . VAL A 1 731 ? 9.242 17.325 -5.535 1.00 68.69 731 VAL A C 1
ATOM 5101 O O . VAL A 1 731 ? 8.734 17.971 -4.621 1.00 68.69 731 VAL A O 1
ATOM 5104 N N . GLY A 1 732 ? 9.651 17.894 -6.676 1.00 64.69 732 GLY A N 1
ATOM 5105 C CA . GLY A 1 732 ? 9.504 19.326 -6.988 1.00 64.69 732 GLY A CA 1
ATOM 5106 C C . GLY A 1 732 ? 8.045 19.819 -7.015 1.00 64.69 732 GLY A C 1
ATOM 5107 O O . GLY A 1 732 ? 7.171 19.263 -6.359 1.00 64.69 732 GLY A O 1
ATOM 5108 N N . GLU A 1 733 ? 7.733 20.854 -7.800 1.00 61.59 733 GLU A N 1
ATOM 5109 C CA . 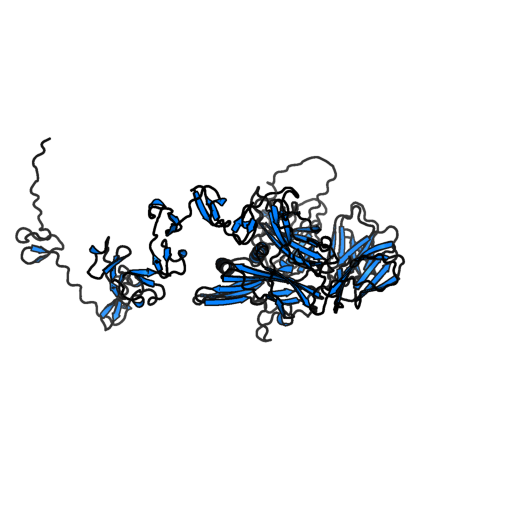GLU A 1 733 ? 6.366 21.407 -7.965 1.00 61.59 733 GLU A CA 1
ATOM 5110 C C . GLU A 1 733 ? 5.337 20.425 -8.589 1.00 61.59 733 GLU A C 1
ATOM 5112 O O . GLU A 1 733 ? 4.317 20.860 -9.102 1.00 61.59 733 GLU A O 1
ATOM 5117 N N . LEU A 1 734 ? 5.549 19.101 -8.539 1.00 55.03 734 LEU A N 1
ATOM 5118 C CA . LEU A 1 734 ? 4.649 18.083 -9.104 1.00 55.03 734 LEU A CA 1
ATOM 5119 C C . LEU A 1 734 ? 3.207 18.158 -8.609 1.00 55.03 734 LEU A C 1
ATOM 5121 O O . LEU A 1 734 ? 2.326 17.663 -9.303 1.00 55.03 734 LEU A O 1
ATOM 5125 N N . LEU A 1 735 ? 2.967 18.714 -7.417 1.00 54.41 735 LEU A N 1
ATOM 5126 C CA . LEU A 1 735 ? 1.605 18.879 -6.916 1.00 54.41 735 LEU A CA 1
ATOM 5127 C C . LEU A 1 735 ? 0.894 20.082 -7.536 1.00 54.41 735 LEU A C 1
ATOM 5129 O O . LEU A 1 735 ? -0.334 20.147 -7.459 1.00 54.41 735 LEU A O 1
ATOM 5133 N N . ALA A 1 736 ? 1.608 21.000 -8.193 1.00 53.47 736 ALA A N 1
ATOM 5134 C CA . ALA A 1 736 ? 0.963 21.984 -9.040 1.00 53.47 736 ALA A CA 1
ATOM 5135 C C . ALA A 1 736 ? 0.478 21.291 -10.324 1.00 53.47 736 ALA A C 1
ATOM 5137 O O . ALA A 1 736 ? 1.301 20.706 -11.033 1.00 53.47 736 ALA A O 1
ATOM 5138 N N . PRO A 1 737 ? -0.832 21.333 -10.651 1.00 50.53 737 PRO A N 1
ATOM 5139 C CA . PRO A 1 737 ? -1.284 20.900 -11.957 1.00 50.53 737 PRO A CA 1
ATOM 5140 C C . PRO A 1 737 ? -0.473 21.687 -12.992 1.00 50.53 737 PRO A C 1
ATOM 5142 O O . PRO A 1 737 ? -0.227 22.882 -12.780 1.00 50.53 737 PRO A O 1
ATOM 5145 N N . PRO A 1 738 ? -0.006 21.040 -14.072 1.00 49.22 738 PRO A N 1
ATOM 5146 C CA . PRO A 1 738 ? 0.827 21.707 -15.062 1.00 49.22 738 PRO A CA 1
ATOM 5147 C C . PRO A 1 738 ? 0.149 22.997 -15.540 1.00 49.22 738 PRO A C 1
ATOM 5149 O O . PRO A 1 738 ? -1.075 23.034 -15.690 1.00 49.22 738 PRO A O 1
ATOM 5152 N N . GLU A 1 739 ? 0.928 24.066 -15.749 1.00 43.47 739 GLU A N 1
ATOM 5153 C CA . GLU A 1 739 ? 0.388 25.355 -16.200 1.00 43.47 739 GLU A CA 1
ATOM 5154 C C . GLU A 1 739 ? -0.486 25.152 -17.449 1.00 43.47 739 GLU A C 1
ATOM 5156 O O . GLU A 1 739 ? -0.014 24.708 -18.495 1.00 43.47 739 GLU A O 1
ATOM 5161 N N . GLY A 1 740 ? -1.781 25.462 -17.327 1.00 44.88 740 GLY A N 1
ATOM 5162 C CA . GLY A 1 740 ? -2.758 25.291 -18.403 1.00 44.88 740 GLY A CA 1
ATOM 5163 C C . GLY A 1 740 ? -3.621 24.029 -18.332 1.00 44.88 740 GLY A C 1
ATOM 5164 O O . GLY A 1 740 ? -4.488 23.890 -19.188 1.00 44.88 740 GLY A O 1
ATOM 5165 N N . ALA A 1 741 ? -3.465 23.147 -17.340 1.00 40.38 741 ALA A N 1
ATOM 5166 C CA . ALA A 1 741 ? -4.452 22.100 -17.069 1.00 40.38 741 ALA A CA 1
ATOM 5167 C C . ALA A 1 741 ? -5.731 22.707 -16.460 1.00 40.38 741 ALA A C 1
ATOM 5169 O O . ALA A 1 741 ? -5.670 23.500 -15.519 1.00 40.38 741 ALA A O 1
ATOM 5170 N N . PHE A 1 742 ? -6.897 22.344 -16.996 1.00 43.44 742 PHE A N 1
ATOM 5171 C CA . PHE A 1 742 ? -8.203 22.737 -16.466 1.00 43.44 742 PHE A CA 1
ATOM 5172 C C . PHE A 1 742 ? -9.137 21.527 -16.409 1.00 43.44 742 PHE A C 1
ATOM 5174 O O . PHE A 1 742 ? -9.181 20.716 -17.332 1.00 43.44 742 PHE A O 1
ATOM 5181 N N . LEU A 1 743 ? -9.884 21.418 -15.312 1.00 41.81 743 LEU A N 1
ATOM 5182 C CA . LEU A 1 743 ? -10.906 20.394 -15.112 1.00 41.81 743 LEU A CA 1
ATOM 5183 C C . LEU A 1 743 ? -12.184 20.815 -15.851 1.00 41.81 743 LEU A C 1
ATOM 5185 O O . LEU A 1 743 ? -12.617 21.963 -15.736 1.00 41.81 743 LEU A O 1
ATOM 5189 N N . ILE A 1 744 ? -12.775 19.903 -16.626 1.00 40.53 744 ILE A N 1
ATOM 5190 C CA . ILE A 1 744 ? -14.113 20.092 -17.197 1.00 40.53 744 ILE A CA 1
ATOM 5191 C C . ILE A 1 744 ? -15.078 19.265 -16.351 1.00 40.53 744 ILE A C 1
ATOM 5193 O O . ILE A 1 744 ? -15.127 18.046 -16.480 1.00 40.53 744 ILE A O 1
ATOM 5197 N N . GLU A 1 745 ? -15.827 19.933 -15.482 1.00 37.06 745 GLU A N 1
ATOM 5198 C CA . GLU A 1 745 ? -16.965 19.339 -14.775 1.00 37.06 745 GLU A CA 1
ATOM 5199 C C . GLU A 1 745 ? -18.131 19.129 -15.776 1.00 37.06 745 GLU A C 1
ATOM 5201 O O . GLU A 1 745 ? -18.321 19.945 -16.682 1.00 37.06 745 GLU A O 1
ATOM 5206 N N . ASP A 1 746 ? -18.901 18.042 -15.629 1.00 36.66 746 ASP A N 1
ATOM 5207 C CA . ASP A 1 746 ? -20.113 17.699 -16.408 1.00 36.66 746 ASP A CA 1
ATOM 5208 C C . ASP A 1 746 ? -19.938 17.302 -17.898 1.00 36.66 746 ASP A C 1
ATOM 5210 O O . ASP A 1 746 ? -20.548 17.896 -18.795 1.00 36.66 746 ASP A O 1
ATOM 5214 N N . VAL A 1 747 ? -19.189 16.230 -18.200 1.00 42.19 747 VAL A N 1
ATOM 5215 C CA . VAL A 1 747 ? -19.279 15.574 -19.523 1.00 42.19 747 VAL A CA 1
ATOM 5216 C C . VAL A 1 747 ? -20.478 14.606 -19.531 1.00 42.19 747 VAL A C 1
ATOM 5218 O O . VAL A 1 747 ? -20.471 13.621 -18.796 1.00 42.19 747 VAL A O 1
ATOM 5221 N N . PRO A 1 748 ? -21.536 14.838 -20.332 1.00 36.12 748 PRO A N 1
ATOM 5222 C CA . PRO A 1 748 ? -22.690 13.943 -20.359 1.00 36.12 748 PRO A CA 1
ATOM 5223 C C . PRO A 1 748 ? -22.315 12.562 -20.922 1.00 36.12 748 PRO A C 1
ATOM 5225 O O . PRO A 1 748 ? -21.754 12.471 -22.011 1.00 36.12 748 PRO A O 1
ATOM 5228 N N . ALA A 1 749 ? -22.709 11.493 -20.217 1.00 37.97 749 ALA A N 1
ATOM 5229 C CA . ALA A 1 749 ? -22.384 10.093 -20.528 1.00 37.97 749 ALA A CA 1
ATOM 5230 C C . ALA A 1 749 ? -22.920 9.570 -21.882 1.00 37.97 749 ALA A C 1
ATOM 5232 O O . ALA A 1 749 ? -22.569 8.472 -22.300 1.00 37.97 749 ALA A O 1
ATOM 5233 N N . VAL A 1 750 ? -23.788 10.320 -22.578 1.00 34.88 750 VAL A N 1
ATOM 5234 C CA . VAL A 1 750 ? -24.317 9.936 -23.898 1.00 34.88 750 VAL A CA 1
ATOM 5235 C C . VAL A 1 750 ? -24.564 11.177 -24.763 1.00 34.88 750 VAL A C 1
ATOM 5237 O O . VAL A 1 750 ? -25.423 12.004 -24.453 1.00 34.88 750 VAL A O 1
ATOM 5240 N N . GLY A 1 751 ? -23.859 11.279 -25.893 1.00 41.00 751 GLY A N 1
ATOM 5241 C CA . GLY A 1 751 ? -24.074 12.309 -26.913 1.00 41.00 751 GLY A CA 1
ATOM 5242 C C . GLY A 1 751 ? -22.783 12.832 -27.545 1.00 41.00 751 GLY A C 1
ATOM 5243 O O . GLY A 1 751 ? -21.694 12.674 -27.010 1.00 41.00 751 GLY A O 1
ATOM 5244 N N . ARG A 1 752 ? -22.904 13.479 -28.712 1.00 37.38 752 ARG A N 1
ATOM 5245 C CA . ARG A 1 752 ? -21.787 14.195 -29.348 1.00 37.38 752 ARG A CA 1
ATOM 5246 C C . ARG A 1 752 ? -21.374 15.379 -28.474 1.00 37.38 752 ARG A C 1
ATOM 5248 O O . ARG A 1 752 ? -22.056 16.403 -28.481 1.00 37.38 752 ARG A O 1
ATOM 5255 N N . THR A 1 753 ? -20.241 15.265 -27.795 1.00 43.09 753 THR A N 1
ATOM 5256 C CA . THR A 1 753 ? -19.650 16.374 -27.039 1.00 43.09 753 THR A CA 1
ATOM 5257 C C . THR A 1 753 ? -18.590 17.052 -27.903 1.00 43.09 753 THR A C 1
ATOM 5259 O O . THR A 1 753 ? -17.569 16.456 -28.241 1.00 43.09 753 THR A O 1
ATOM 5262 N N . SER A 1 754 ? -18.852 18.293 -28.319 1.00 40.22 754 SER A N 1
ATOM 5263 C CA . SER A 1 754 ? -17.847 19.166 -28.931 1.00 40.22 754 SER A CA 1
ATOM 5264 C C . SER A 1 754 ? -17.233 20.035 -27.839 1.00 40.22 754 SER A C 1
ATOM 5266 O O . SER A 1 754 ? -17.933 20.870 -27.260 1.00 40.22 754 SER A O 1
ATOM 5268 N N . VAL A 1 755 ? -15.944 19.864 -27.561 1.00 42.69 755 VAL A N 1
ATOM 5269 C CA . VAL A 1 755 ? -15.223 20.762 -26.650 1.00 42.69 755 VAL A CA 1
ATOM 5270 C C . VAL A 1 755 ? -14.703 21.946 -27.461 1.00 42.69 755 VAL A C 1
ATOM 5272 O O . VAL A 1 755 ? -13.895 21.776 -28.375 1.00 42.69 755 VAL A O 1
ATOM 5275 N N . VAL A 1 756 ? -15.201 23.147 -27.149 1.00 41.41 756 VAL A N 1
ATOM 5276 C CA . VAL A 1 756 ? -14.757 24.404 -27.769 1.00 41.41 756 VAL A CA 1
ATOM 5277 C C . VAL A 1 756 ? -13.663 25.006 -26.898 1.00 41.41 756 VAL A C 1
ATOM 5279 O O . VAL A 1 756 ? -13.932 25.441 -25.781 1.00 41.41 756 VAL A O 1
ATOM 5282 N N . ILE A 1 757 ? -12.437 25.055 -27.411 1.00 44.34 757 ILE A N 1
ATOM 5283 C CA . ILE A 1 757 ? -11.281 25.594 -26.688 1.00 44.34 757 ILE A CA 1
ATOM 5284 C C . ILE A 1 757 ? -11.203 27.105 -26.965 1.00 44.34 757 ILE A C 1
ATOM 5286 O O . ILE A 1 757 ? -11.053 27.506 -28.124 1.00 44.34 757 ILE A O 1
ATOM 5290 N N . PRO A 1 758 ? -11.369 27.980 -25.956 1.00 38.59 758 PRO A N 1
ATOM 5291 C CA . PRO A 1 758 ? -11.456 29.416 -26.187 1.00 38.59 758 PRO A CA 1
ATOM 5292 C C . PRO A 1 758 ? -10.059 30.043 -26.340 1.00 38.59 758 PRO A C 1
ATOM 5294 O O . PRO A 1 758 ? -9.444 30.445 -25.360 1.00 38.59 758 PRO A O 1
ATOM 5297 N N . GLY A 1 759 ? -9.580 30.202 -27.578 1.00 43.41 759 GLY A N 1
ATOM 5298 C CA . GLY A 1 759 ? -8.333 30.922 -27.867 1.00 43.41 759 GLY A CA 1
ATOM 5299 C C . GLY A 1 759 ? -8.102 31.144 -29.363 1.00 43.41 759 GLY A C 1
ATOM 5300 O O . GLY A 1 759 ? -8.219 30.227 -30.161 1.00 43.41 759 GLY A O 1
ATOM 5301 N N . GLY A 1 760 ? -7.818 32.386 -29.766 1.00 38.47 760 GLY A N 1
ATOM 5302 C CA . GLY A 1 760 ? -7.608 32.797 -31.163 1.00 38.47 760 GLY A CA 1
ATOM 5303 C C . GLY A 1 760 ? -6.146 32.790 -31.625 1.00 38.47 760 GLY A C 1
ATOM 5304 O O . GLY A 1 760 ? -5.815 33.539 -32.546 1.00 38.47 760 GLY A O 1
ATOM 5305 N N . ALA A 1 761 ? -5.271 32.014 -30.984 1.00 37.44 761 ALA A N 1
ATOM 5306 C CA . ALA A 1 761 ? -3.901 31.814 -31.445 1.00 37.44 761 ALA A CA 1
ATOM 5307 C C . ALA A 1 761 ? -3.836 30.573 -32.346 1.00 37.44 761 ALA A C 1
ATOM 5309 O O . ALA A 1 761 ? -4.534 29.584 -32.139 1.00 37.44 761 ALA A O 1
ATOM 5310 N N . ALA A 1 762 ? -3.061 30.661 -33.424 1.00 43.03 762 ALA A N 1
ATOM 5311 C CA . ALA A 1 762 ? -2.902 29.563 -34.359 1.00 43.03 762 ALA A CA 1
ATOM 5312 C C . ALA A 1 762 ? -2.099 28.429 -33.700 1.00 43.03 762 ALA A C 1
ATOM 5314 O O . ALA A 1 762 ? -0.972 28.655 -33.280 1.00 43.03 762 ALA A O 1
ATOM 5315 N N . ALA A 1 763 ? -2.685 27.229 -33.720 1.00 43.12 763 ALA A N 1
ATOM 5316 C CA . ALA A 1 763 ? -2.087 25.940 -33.376 1.00 43.12 763 ALA A CA 1
ATOM 5317 C C . ALA A 1 763 ? -1.794 25.664 -31.890 1.00 43.12 763 ALA A C 1
ATOM 5319 O O . ALA A 1 763 ? -0.658 25.391 -31.519 1.00 43.12 763 ALA A O 1
ATOM 5320 N N . ASP A 1 764 ? -2.847 25.595 -31.076 1.00 44.56 764 ASP A N 1
ATOM 5321 C CA . ASP A 1 764 ? -2.778 24.889 -29.794 1.00 44.56 764 ASP A CA 1
ATOM 5322 C C . ASP A 1 764 ? -2.958 23.381 -30.037 1.00 44.56 764 ASP A C 1
ATOM 5324 O O . ASP A 1 764 ? -3.987 22.953 -30.567 1.00 44.56 764 ASP A O 1
ATOM 5328 N N . LEU A 1 765 ? -1.939 22.585 -29.696 1.00 42.72 765 LEU A N 1
ATOM 5329 C CA . LEU A 1 765 ? -2.013 21.125 -29.656 1.00 42.72 765 LEU A CA 1
ATOM 5330 C C . LEU A 1 765 ? -2.640 20.724 -28.321 1.00 42.72 765 LEU A C 1
ATOM 5332 O O . LEU A 1 765 ? -2.011 20.853 -27.274 1.00 42.72 765 LEU A O 1
ATOM 5336 N N . VAL A 1 766 ? -3.870 20.224 -28.353 1.00 41.78 766 VAL A N 1
ATOM 5337 C CA . VAL A 1 766 ? -4.512 19.703 -27.143 1.00 41.78 766 VAL A CA 1
ATOM 5338 C C . VAL A 1 766 ? -4.349 18.199 -27.108 1.00 41.78 766 VAL A C 1
ATOM 5340 O O . VAL A 1 766 ? -4.834 17.506 -27.996 1.00 41.78 766 VAL A O 1
ATOM 5343 N N . ARG A 1 767 ? -3.643 17.711 -26.086 1.00 44.00 767 ARG A N 1
ATOM 5344 C CA . ARG A 1 767 ? -3.599 16.297 -25.738 1.00 44.00 767 ARG A CA 1
ATOM 5345 C C . ARG A 1 767 ? -4.796 16.015 -24.831 1.00 44.00 767 ARG A C 1
ATOM 5347 O O . ARG A 1 767 ? -4.987 16.622 -23.785 1.00 44.00 767 ARG A O 1
ATOM 5354 N N . VAL A 1 768 ? -5.641 15.092 -25.251 1.00 43.81 768 VAL A N 1
ATOM 5355 C CA . VAL A 1 768 ? -6.712 14.550 -24.409 1.00 43.81 768 VAL A CA 1
ATOM 5356 C C . VAL A 1 768 ? -6.272 13.146 -24.050 1.00 43.81 768 VAL A C 1
ATOM 5358 O O . VAL A 1 768 ? -5.883 12.434 -24.964 1.00 43.81 768 VAL A O 1
ATOM 5361 N N . ARG A 1 769 ? -6.277 12.762 -22.771 1.00 44.31 769 ARG A N 1
ATOM 5362 C CA . ARG A 1 769 ? -6.144 11.362 -22.350 1.00 44.31 769 ARG A CA 1
ATOM 5363 C C . ARG A 1 769 ? -7.468 10.932 -21.750 1.00 44.31 769 ARG A C 1
ATOM 5365 O O . ARG A 1 769 ? -7.779 11.222 -20.606 1.00 44.31 769 ARG A O 1
ATOM 5372 N N . VAL A 1 770 ? -8.267 10.228 -22.526 1.00 43.28 770 VAL A N 1
ATOM 5373 C CA . VAL A 1 770 ? -9.440 9.548 -21.969 1.00 43.28 770 VAL A CA 1
ATOM 5374 C C . VAL A 1 770 ? -8.930 8.318 -21.216 1.00 43.28 770 VAL A C 1
ATOM 5376 O O . VAL A 1 770 ? -8.185 7.549 -21.819 1.00 43.28 770 VAL A O 1
ATOM 5379 N N . PHE A 1 771 ? -9.291 8.152 -19.943 1.00 42.81 771 PHE A N 1
ATOM 5380 C CA . PHE A 1 771 ? -9.014 6.937 -19.172 1.00 42.81 771 PHE A CA 1
ATOM 5381 C C . PHE A 1 771 ? -10.311 6.144 -19.063 1.00 42.81 771 PHE A C 1
ATOM 5383 O O . PHE A 1 771 ? -11.204 6.543 -18.330 1.00 42.81 771 PHE A O 1
ATOM 5390 N N . ASP A 1 772 ? -10.413 5.043 -19.796 1.00 40.25 772 ASP A N 1
ATOM 5391 C CA . ASP A 1 772 ? -11.566 4.144 -19.721 1.00 40.25 772 ASP A CA 1
ATOM 5392 C C . ASP A 1 772 ? -11.054 2.711 -19.563 1.00 40.25 772 ASP A C 1
ATOM 5394 O O . ASP A 1 772 ? -10.488 2.162 -20.514 1.00 40.25 772 ASP A O 1
ATOM 5398 N N . GLY A 1 773 ? -11.111 2.167 -18.340 1.00 40.50 773 GLY A N 1
ATOM 5399 C CA . GLY A 1 773 ? -10.791 0.759 -18.055 1.00 40.50 773 GLY A CA 1
ATOM 5400 C C . GLY A 1 773 ? -9.442 0.249 -18.590 1.00 40.50 773 GLY A C 1
ATOM 5401 O O . GLY A 1 773 ? -9.318 -0.915 -18.944 1.00 40.50 773 GLY A O 1
ATOM 5402 N N . GLY A 1 774 ? -8.425 1.112 -18.723 1.00 37.50 774 GLY A N 1
ATOM 5403 C CA . GLY A 1 774 ? -7.103 0.737 -19.256 1.00 37.50 774 GLY A CA 1
ATOM 5404 C C . GLY A 1 774 ? -6.815 1.155 -20.705 1.00 37.50 774 GLY A C 1
ATOM 5405 O O . GLY A 1 774 ? -5.706 0.931 -21.194 1.00 37.50 774 GLY A O 1
ATOM 5406 N N . THR A 1 775 ? -7.740 1.834 -21.392 1.00 37.72 775 THR A N 1
ATOM 5407 C CA . THR A 1 775 ? -7.495 2.374 -22.742 1.00 37.72 775 THR A CA 1
ATOM 5408 C C . THR A 1 775 ? -7.228 3.876 -22.686 1.00 37.72 775 THR A C 1
ATOM 5410 O O . THR A 1 775 ? -8.067 4.639 -22.216 1.00 37.72 775 THR A O 1
ATOM 5413 N N . THR A 1 776 ? -6.067 4.318 -23.184 1.00 41.06 776 THR A N 1
ATOM 5414 C CA . THR A 1 776 ? -5.748 5.748 -23.353 1.00 41.06 776 THR A CA 1
ATOM 5415 C C . THR A 1 776 ? -6.073 6.190 -24.777 1.00 41.06 776 THR A C 1
ATOM 5417 O O . THR A 1 776 ? -5.449 5.718 -25.728 1.00 41.06 776 THR A O 1
ATOM 5420 N N . TRP A 1 777 ? -7.012 7.122 -24.941 1.00 40.91 777 TRP A N 1
ATOM 5421 C CA . TRP A 1 777 ? -7.279 7.752 -26.240 1.00 40.91 777 TRP A CA 1
ATOM 5422 C C . TRP A 1 777 ? -6.577 9.093 -26.322 1.00 40.91 777 TRP A C 1
ATOM 5424 O O . TRP A 1 777 ? -6.781 9.918 -25.438 1.00 40.91 777 TRP A O 1
ATOM 5434 N N . GLU A 1 778 ? -5.818 9.321 -27.395 1.00 45.59 778 GLU A N 1
ATOM 5435 C CA . GLU A 1 778 ? -5.144 10.590 -27.662 1.00 45.59 778 GLU A CA 1
ATOM 5436 C C . GLU A 1 778 ? -5.751 11.271 -28.893 1.00 45.59 778 GLU A C 1
ATOM 5438 O O . GLU A 1 778 ? -5.646 10.778 -30.019 1.00 45.59 778 GLU A O 1
ATOM 5443 N N . VAL A 1 779 ? -6.435 12.399 -28.680 1.00 45.66 779 VAL A N 1
ATOM 5444 C CA . VAL A 1 779 ? -7.123 13.137 -29.749 1.00 45.66 779 VAL A CA 1
ATOM 5445 C C . VAL A 1 779 ? -6.352 14.407 -30.078 1.00 45.66 779 VAL A C 1
ATOM 5447 O O . VAL A 1 779 ? -6.196 15.267 -29.222 1.00 45.66 779 VAL A O 1
ATOM 5450 N N . LEU A 1 780 ? -5.902 14.538 -31.330 1.00 44.75 780 LEU A N 1
ATOM 5451 C CA . LEU A 1 780 ? -5.207 15.725 -31.831 1.00 44.75 780 LEU A CA 1
ATOM 5452 C C . LEU A 1 780 ? -6.208 16.729 -32.431 1.00 44.75 780 LEU A C 1
ATOM 5454 O O . LEU A 1 780 ? -6.843 16.441 -33.447 1.00 44.75 780 LEU A O 1
ATOM 5458 N N . GLY A 1 781 ? -6.315 17.923 -31.846 1.00 44.84 781 GLY A N 1
ATOM 5459 C CA . GLY A 1 781 ? -7.049 19.058 -32.418 1.00 44.84 781 GLY A CA 1
ATOM 5460 C C . GLY A 1 781 ? -6.125 20.247 -32.666 1.00 44.84 781 GLY A C 1
ATOM 5461 O O . GLY A 1 781 ? -5.314 20.564 -31.807 1.00 44.84 781 GLY A O 1
ATOM 5462 N N . VAL A 1 782 ? -6.246 20.905 -33.825 1.00 43.88 782 VAL A N 1
ATOM 5463 C CA . VAL A 1 782 ? -5.538 22.159 -34.143 1.00 43.88 782 VAL A CA 1
ATOM 5464 C C . VAL A 1 782 ? -6.584 23.178 -34.595 1.00 43.88 782 VAL A C 1
ATOM 5466 O O . VAL A 1 782 ? -7.028 23.133 -35.739 1.00 43.88 782 VAL A O 1
ATOM 5469 N N . GLY A 1 783 ? -7.011 24.067 -33.693 1.00 48.69 783 GLY A N 1
ATOM 5470 C CA . GLY A 1 783 ? -7.953 25.158 -33.984 1.00 48.69 783 GLY A CA 1
ATOM 5471 C C . GLY A 1 783 ? -9.316 24.715 -34.546 1.00 48.69 783 GLY A C 1
ATOM 5472 O O . GLY A 1 783 ? -9.544 24.776 -35.754 1.00 48.69 783 GLY A O 1
ATOM 5473 N N . GLY A 1 784 ? -10.248 24.327 -33.671 1.00 51.78 784 GLY A N 1
ATOM 5474 C CA . GLY A 1 784 ? -11.635 23.978 -34.016 1.00 51.78 784 GLY A CA 1
ATOM 5475 C C . GLY A 1 784 ? -12.284 23.032 -32.998 1.00 51.78 784 GLY A C 1
ATOM 5476 O O . GLY A 1 784 ? -11.625 22.614 -32.049 1.00 51.78 784 GLY A O 1
ATOM 5477 N N . ASP A 1 785 ? -13.564 22.697 -33.204 1.00 46.47 785 ASP A N 1
ATOM 5478 C CA . ASP A 1 785 ? -14.314 21.740 -32.374 1.00 46.47 785 ASP A CA 1
ATOM 5479 C C . ASP A 1 785 ? -13.647 20.353 -32.409 1.00 46.47 785 ASP A C 1
ATOM 5481 O O . ASP A 1 785 ? -13.594 19.705 -33.459 1.00 46.47 785 ASP A O 1
ATOM 5485 N N . VAL A 1 786 ? -13.164 19.867 -31.263 1.00 48.16 786 VAL A N 1
ATOM 5486 C CA . VAL A 1 786 ? -12.690 18.482 -31.137 1.00 48.16 786 VAL A CA 1
ATOM 5487 C C . VAL A 1 786 ? -13.912 17.585 -30.964 1.00 48.16 786 VAL A C 1
ATOM 5489 O O . VAL A 1 786 ? -14.668 17.731 -30.004 1.00 48.16 786 VAL A O 1
ATOM 5492 N N . THR A 1 787 ? -14.140 16.686 -31.925 1.00 48.06 787 THR A N 1
ATOM 5493 C CA . THR A 1 787 ? -15.239 15.711 -31.864 1.00 48.06 787 THR A CA 1
ATOM 5494 C C . THR A 1 787 ? -14.708 14.419 -31.259 1.00 48.06 787 THR A C 1
ATOM 5496 O O . THR A 1 787 ? -13.874 13.759 -31.878 1.00 48.06 787 THR A O 1
ATOM 5499 N N . LEU A 1 788 ? -15.178 14.066 -30.065 1.00 49.72 788 LEU A N 1
ATOM 5500 C CA . LEU A 1 788 ? -14.833 12.798 -29.426 1.00 49.72 788 LEU A CA 1
ATOM 5501 C C . LEU A 1 788 ? -15.709 11.641 -29.983 1.00 49.72 788 LEU A C 1
ATOM 5503 O O . LEU A 1 788 ? -16.756 11.916 -30.584 1.00 49.72 788 LEU A O 1
ATOM 5507 N N . PRO A 1 789 ? -15.289 10.363 -29.858 1.00 48.00 789 PRO A N 1
ATOM 5508 C CA . PRO A 1 789 ? -16.072 9.196 -30.288 1.00 48.00 789 PRO A CA 1
ATOM 5509 C C . PRO A 1 789 ? -17.473 9.121 -29.655 1.00 48.00 789 PRO A C 1
ATOM 5511 O O . PRO A 1 789 ? -17.731 9.708 -28.614 1.00 48.00 789 PRO A O 1
ATOM 5514 N N . GLU A 1 790 ? -18.398 8.399 -30.297 1.00 46.09 790 GLU A N 1
ATOM 5515 C CA . GLU A 1 790 ? -19.830 8.366 -29.928 1.00 46.09 790 GLU A CA 1
ATOM 5516 C C . GLU A 1 790 ? -20.144 7.518 -28.678 1.00 46.09 790 GLU A C 1
ATOM 5518 O O . GLU A 1 790 ? -21.253 7.595 -28.152 1.00 46.09 790 GLU A O 1
ATOM 5523 N N . VAL A 1 791 ? -19.174 6.728 -28.208 1.00 43.22 791 VAL A N 1
ATOM 5524 C CA . VAL A 1 791 ? -19.257 5.901 -26.999 1.00 43.22 791 VAL A CA 1
ATOM 5525 C C . VAL A 1 791 ? -17.962 6.117 -26.229 1.00 43.22 791 VAL A C 1
ATOM 5527 O O . VAL A 1 791 ? -16.896 5.712 -26.685 1.00 43.22 791 VAL A O 1
ATOM 5530 N N . ILE A 1 792 ? -18.054 6.833 -25.119 1.00 41.19 792 ILE A N 1
ATOM 5531 C CA . ILE A 1 792 ? -16.971 7.030 -24.160 1.00 41.19 792 ILE A CA 1
ATOM 5532 C C . ILE A 1 792 ? -17.653 6.895 -22.807 1.00 41.19 792 ILE A C 1
ATOM 5534 O O . ILE A 1 792 ? -18.685 7.542 -22.595 1.00 41.19 792 ILE A O 1
ATOM 5538 N N . ALA A 1 793 ? -17.125 6.055 -21.919 1.00 45.47 793 ALA A N 1
ATOM 5539 C CA . ALA A 1 793 ? -17.502 6.110 -20.514 1.00 45.47 793 ALA A CA 1
ATOM 5540 C C . ALA A 1 793 ? -17.273 7.547 -19.980 1.00 45.47 793 ALA A C 1
ATOM 5542 O O . ALA A 1 793 ? -16.490 8.301 -20.566 1.00 45.47 793 ALA A O 1
ATOM 5543 N N . PRO A 1 794 ? -17.952 7.992 -18.908 1.00 40.38 794 PRO A N 1
ATOM 5544 C CA . PRO A 1 794 ? -18.000 9.406 -18.506 1.00 40.38 794 PRO A CA 1
ATOM 5545 C C . PRO A 1 794 ? -16.652 10.051 -18.112 1.00 40.38 794 PRO A C 1
ATOM 5547 O O . PRO A 1 794 ? -16.628 11.231 -17.766 1.00 40.38 794 PRO A O 1
ATOM 5550 N N . LEU A 1 795 ? -15.531 9.330 -18.181 1.00 45.34 795 LEU A N 1
ATOM 5551 C CA . LEU A 1 795 ? -14.217 9.799 -17.758 1.00 45.34 795 LEU A CA 1
ATOM 5552 C C . LEU A 1 795 ? -13.376 10.303 -18.946 1.00 45.34 795 LEU A C 1
ATOM 5554 O O . LEU A 1 795 ? -12.856 9.526 -19.744 1.00 45.34 795 LEU A O 1
ATOM 5558 N N . VAL A 1 796 ? -13.173 11.620 -19.053 1.00 41.41 796 VAL A N 1
ATOM 5559 C CA . VAL A 1 796 ? -12.233 12.214 -20.021 1.00 41.41 796 VAL A CA 1
ATOM 5560 C C . VAL A 1 796 ? -11.288 13.177 -19.306 1.00 41.41 796 VAL A C 1
ATOM 5562 O O . VAL A 1 796 ? -11.708 14.239 -18.855 1.00 41.41 796 VAL A O 1
ATOM 5565 N N . LEU A 1 797 ? -9.997 12.841 -19.244 1.00 39.53 797 LEU A N 1
ATOM 5566 C CA . LEU A 1 797 ? -8.954 13.738 -18.748 1.00 39.53 797 LEU A CA 1
ATOM 5567 C C . LEU A 1 797 ? -8.418 14.582 -19.916 1.00 39.53 797 LEU A C 1
ATOM 5569 O O . LEU A 1 797 ? -8.009 14.058 -20.955 1.00 39.53 797 LEU A O 1
ATOM 5573 N N . PHE A 1 798 ? -8.394 15.904 -19.766 1.00 39.97 798 PHE A N 1
ATOM 5574 C CA . PHE A 1 798 ? -7.750 16.797 -20.731 1.00 39.97 798 PHE A CA 1
ATOM 5575 C C . PHE A 1 798 ? -6.376 17.193 -20.188 1.00 39.97 798 PHE A C 1
ATOM 5577 O O . PHE A 1 798 ? -6.277 17.835 -19.148 1.00 39.97 798 PHE A O 1
ATOM 5584 N N . GLU A 1 799 ? -5.308 16.822 -20.890 1.00 37.47 799 GLU A N 1
ATOM 5585 C CA . GLU A 1 799 ? -3.951 17.284 -20.599 1.00 37.47 799 GLU A CA 1
ATOM 5586 C C . GLU A 1 799 ? -3.574 18.324 -21.661 1.00 37.47 799 GLU A C 1
ATOM 5588 O O . GLU A 1 799 ? -2.871 18.035 -22.626 1.00 37.47 799 GLU A O 1
ATOM 5593 N N . SER A 1 800 ? -4.065 19.560 -21.544 1.00 35.19 800 SER A N 1
ATOM 5594 C CA . SER A 1 800 ? -3.600 20.625 -22.435 1.00 35.19 800 SER A CA 1
ATOM 5595 C C . SER A 1 800 ? -2.221 21.103 -21.999 1.00 35.19 800 SER A C 1
ATOM 5597 O O . SER A 1 800 ? -2.089 21.983 -21.154 1.00 35.19 800 SER A O 1
ATOM 5599 N N . SER A 1 801 ? -1.177 20.563 -22.617 1.00 34.91 801 SER A N 1
ATOM 5600 C CA . SER A 1 801 ? 0.120 21.230 -22.640 1.00 34.91 801 SER A CA 1
ATOM 5601 C C . SER A 1 801 ? 0.017 22.450 -23.559 1.00 34.91 801 SER A C 1
ATOM 5603 O O . SER A 1 801 ? 0.156 22.326 -24.776 1.00 34.91 801 SER A O 1
ATOM 5605 N N . VAL A 1 802 ? -0.258 23.630 -22.996 1.00 31.33 802 VAL A N 1
ATOM 5606 C CA . VAL A 1 802 ? -0.141 24.889 -23.741 1.00 31.33 802 VAL A CA 1
ATOM 5607 C C . VAL A 1 802 ? 1.341 25.225 -23.814 1.00 31.33 802 VAL A C 1
ATOM 5609 O O . VAL A 1 802 ? 1.934 25.706 -22.851 1.00 31.33 802 VAL A O 1
ATOM 5612 N N . LEU A 1 803 ? 1.966 24.949 -24.956 1.00 33.69 803 LEU A N 1
ATOM 5613 C CA . LEU A 1 803 ? 3.314 25.434 -25.218 1.00 33.69 803 LEU A CA 1
ATOM 5614 C C . LEU A 1 803 ? 3.218 26.948 -25.466 1.00 33.69 803 LEU A C 1
ATOM 5616 O O . LEU A 1 803 ? 2.960 27.391 -26.583 1.00 33.69 803 LEU A O 1
ATOM 5620 N N . ALA A 1 804 ? 3.363 27.755 -24.414 1.00 28.44 804 ALA A N 1
ATOM 5621 C CA . ALA A 1 804 ? 3.439 29.203 -24.555 1.00 28.44 804 ALA A CA 1
ATOM 5622 C C . ALA A 1 804 ? 4.738 29.564 -25.292 1.00 28.44 804 ALA A C 1
ATOM 5624 O O . ALA A 1 804 ? 5.832 29.553 -24.728 1.00 28.44 804 ALA A O 1
ATOM 5625 N N . ILE A 1 805 ? 4.612 29.866 -26.582 1.00 30.50 805 ILE A N 1
ATOM 5626 C CA . ILE A 1 805 ? 5.689 30.432 -27.386 1.00 30.50 805 ILE A CA 1
ATOM 5627 C C . ILE A 1 805 ? 5.816 31.906 -26.997 1.00 30.50 805 ILE A C 1
ATOM 5629 O O . ILE A 1 805 ? 4.988 32.711 -27.408 1.00 30.50 805 ILE A O 1
ATOM 5633 N N . ASP A 1 806 ? 6.859 32.272 -26.252 1.00 29.27 806 ASP A N 1
ATOM 5634 C CA . ASP A 1 806 ? 7.471 33.592 -26.422 1.00 29.27 806 ASP A CA 1
ATOM 5635 C C . ASP A 1 806 ? 8.942 33.605 -25.985 1.00 29.27 806 ASP A C 1
ATOM 5637 O O . ASP A 1 806 ? 9.308 33.270 -24.858 1.00 29.27 806 ASP A O 1
ATOM 5641 N N . GLY A 1 807 ? 9.806 34.005 -26.919 1.00 36.34 807 GLY A N 1
ATOM 5642 C CA . GLY A 1 807 ? 11.224 34.226 -26.683 1.00 36.34 807 GLY A CA 1
ATOM 5643 C C . GLY A 1 807 ? 11.513 35.685 -26.343 1.00 36.34 807 GLY A C 1
ATOM 5644 O O . GLY A 1 807 ? 11.546 36.513 -27.245 1.00 36.34 807 GLY A O 1
ATOM 5645 N N . ASP A 1 808 ? 11.787 35.983 -25.070 1.00 27.06 808 ASP A N 1
ATOM 5646 C CA . ASP A 1 808 ? 12.791 36.972 -24.632 1.00 27.06 808 ASP A CA 1
ATOM 5647 C C . ASP A 1 808 ? 13.016 36.876 -23.101 1.00 27.06 808 ASP A C 1
ATOM 5649 O O . ASP A 1 808 ? 12.079 36.574 -22.358 1.00 27.06 808 ASP A O 1
ATOM 5653 N N . PRO A 1 809 ? 14.232 37.124 -22.568 1.00 38.53 809 PRO A N 1
ATOM 5654 C CA . PRO A 1 809 ? 14.500 37.010 -21.141 1.00 38.53 809 PRO A CA 1
ATOM 5655 C C . PRO A 1 809 ? 14.094 38.299 -20.401 1.00 38.53 809 PRO A C 1
ATOM 5657 O O . PRO A 1 809 ? 14.541 39.390 -20.746 1.00 38.53 809 PRO A O 1
ATOM 5660 N N . PHE A 1 810 ? 13.320 38.147 -19.319 1.00 31.47 810 PHE A N 1
ATOM 5661 C CA . PHE A 1 810 ? 12.869 39.181 -18.366 1.00 31.47 810 PHE A CA 1
ATOM 5662 C C . PHE A 1 810 ? 11.833 40.215 -18.859 1.00 31.47 810 PHE A C 1
ATOM 5664 O O . PHE A 1 810 ? 12.181 41.331 -19.238 1.00 31.47 810 PHE A O 1
ATOM 5671 N N . ALA A 1 811 ? 10.546 39.930 -18.622 1.00 23.66 811 ALA A N 1
ATOM 5672 C CA . ALA A 1 811 ? 9.576 40.904 -18.101 1.00 23.66 811 ALA A CA 1
ATOM 5673 C C . ALA A 1 811 ? 8.348 40.184 -17.514 1.00 23.66 811 ALA A C 1
ATOM 5675 O O . ALA A 1 811 ? 7.643 39.467 -18.214 1.00 23.66 811 ALA A O 1
ATOM 5676 N N . ALA A 1 812 ? 8.083 40.396 -16.224 1.00 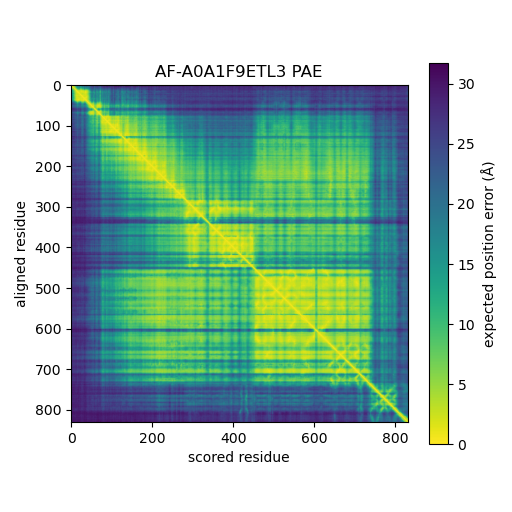28.94 812 ALA A N 1
ATOM 5677 C CA . ALA A 1 812 ? 6.882 39.918 -15.552 1.00 28.94 812 ALA A CA 1
ATOM 5678 C C . ALA A 1 812 ? 5.621 40.588 -16.128 1.00 28.94 812 ALA A C 1
ATOM 5680 O O . ALA A 1 812 ? 5.528 41.817 -16.137 1.00 28.94 812 ALA A O 1
ATOM 5681 N N . PHE A 1 813 ? 4.631 39.785 -16.519 1.00 22.67 813 PHE A N 1
ATOM 5682 C CA . PHE A 1 813 ? 3.245 40.222 -16.659 1.00 22.67 813 PHE A CA 1
ATOM 5683 C C . PHE A 1 813 ? 2.382 39.445 -15.667 1.00 22.67 813 PHE A C 1
ATOM 5685 O O . PHE A 1 813 ? 2.117 38.263 -15.842 1.00 22.67 813 PHE A O 1
ATOM 5692 N N . SER A 1 814 ? 1.933 40.132 -14.618 1.00 26.95 814 SER A N 1
ATOM 5693 C CA . SER A 1 814 ? 0.793 39.699 -13.821 1.00 26.95 814 SER A CA 1
ATOM 5694 C C . SER A 1 814 ? -0.490 40.157 -14.518 1.00 26.95 814 SER A C 1
ATOM 5696 O O . SER A 1 814 ? -0.712 41.352 -14.721 1.00 26.95 814 SER A O 1
ATOM 5698 N N . ALA A 1 815 ? -1.352 39.210 -14.879 1.00 25.00 815 ALA A N 1
ATOM 5699 C CA . ALA A 1 815 ? -2.744 39.478 -15.223 1.00 25.00 815 ALA A CA 1
ATOM 5700 C C . ALA A 1 815 ? -3.647 38.747 -14.210 1.00 25.00 815 ALA A C 1
ATOM 5702 O O . ALA A 1 815 ? -3.383 37.590 -13.893 1.00 25.00 815 ALA A O 1
ATOM 5703 N N . PRO A 1 816 ? -4.681 39.401 -13.651 1.00 25.42 816 PRO A N 1
ATOM 5704 C CA . PRO A 1 816 ? -5.517 38.804 -12.614 1.00 25.42 816 PRO A CA 1
ATOM 5705 C C . PRO A 1 816 ? -6.497 37.772 -13.197 1.00 25.42 816 PRO A C 1
ATOM 5707 O O . PRO A 1 816 ? -7.111 38.005 -14.239 1.00 25.42 816 PRO A O 1
ATOM 5710 N N . ALA A 1 817 ? -6.693 36.678 -12.457 1.00 30.88 817 ALA A N 1
ATOM 5711 C CA . ALA A 1 817 ? -7.498 35.484 -12.754 1.00 30.88 817 ALA A CA 1
ATOM 5712 C C . ALA A 1 817 ? -9.028 35.696 -12.930 1.00 30.88 817 ALA A C 1
ATOM 5714 O O . ALA A 1 817 ? -9.817 34.783 -12.737 1.00 30.88 817 ALA A O 1
ATOM 5715 N N . GLY A 1 818 ? -9.495 36.893 -13.299 1.00 27.91 818 GLY A N 1
ATOM 5716 C CA . GLY A 1 818 ? -10.918 37.262 -13.236 1.00 27.91 818 GLY A CA 1
ATOM 5717 C C . GLY A 1 818 ? -11.717 37.242 -14.546 1.00 27.91 818 GLY A C 1
ATOM 5718 O O . GLY A 1 818 ? -12.846 37.731 -14.543 1.00 27.91 818 GLY A O 1
ATOM 5719 N N . SER A 1 819 ? -11.170 36.777 -15.679 1.00 26.73 819 SER A N 1
ATOM 5720 C CA . SER A 1 819 ? -11.851 36.929 -16.988 1.00 26.73 819 SER A CA 1
ATOM 5721 C C . SER A 1 819 ? -12.264 35.641 -17.710 1.00 26.73 819 SER A C 1
ATOM 5723 O O . SER A 1 819 ? -13.024 35.728 -18.673 1.00 26.73 819 SER A O 1
ATOM 5725 N N . ILE A 1 820 ? -11.860 34.462 -17.225 1.00 34.28 820 ILE A N 1
ATOM 5726 C CA . ILE A 1 820 ? -12.123 33.184 -17.912 1.00 34.28 820 ILE A CA 1
ATOM 5727 C C . ILE A 1 820 ? -13.486 32.575 -17.510 1.00 34.28 820 ILE A C 1
ATOM 5729 O O . ILE A 1 820 ? -14.174 32.006 -18.355 1.00 34.28 820 ILE A O 1
ATOM 5733 N N . GLU A 1 821 ? -13.983 32.831 -16.293 1.00 30.20 821 GLU A N 1
ATOM 5734 C CA . GLU A 1 821 ? -15.272 32.298 -15.799 1.00 30.20 821 GLU A CA 1
ATOM 5735 C C . GLU A 1 821 ? -16.523 32.734 -16.595 1.00 30.20 821 GLU A C 1
ATOM 5737 O O . GLU A 1 821 ? -17.572 32.098 -16.506 1.00 30.20 821 GLU A O 1
ATOM 5742 N N . ARG A 1 822 ? -16.477 33.821 -17.383 1.00 29.28 822 ARG A N 1
ATOM 5743 C CA . ARG A 1 822 ? -17.695 34.346 -18.042 1.00 29.28 822 ARG A CA 1
ATOM 5744 C C . ARG A 1 822 ? -18.021 33.731 -19.399 1.00 29.28 822 ARG A C 1
ATOM 5746 O O . ARG A 1 822 ? -19.122 33.973 -19.892 1.00 29.28 822 ARG A O 1
ATOM 5753 N N . SER A 1 823 ? -17.128 32.943 -19.988 1.00 30.48 823 SER A N 1
ATOM 5754 C CA . SER A 1 823 ? -17.315 32.447 -21.360 1.00 30.48 823 SER A CA 1
ATOM 5755 C C . SER A 1 823 ? -17.863 31.016 -21.431 1.00 30.48 823 SER A C 1
ATOM 5757 O O . SER A 1 823 ? -18.554 30.696 -22.394 1.00 30.48 823 SER A O 1
ATOM 5759 N N . ALA A 1 824 ? -17.674 30.188 -20.395 1.00 30.48 824 ALA A N 1
ATOM 5760 C CA . ALA A 1 824 ? -18.224 28.825 -20.349 1.00 30.48 824 ALA A CA 1
ATOM 5761 C C . ALA A 1 824 ? -19.752 28.796 -20.130 1.00 30.48 824 ALA A C 1
ATOM 5763 O O . ALA A 1 824 ? -20.447 27.894 -20.590 1.00 30.48 824 ALA A O 1
ATOM 5764 N N . ARG A 1 825 ? -20.327 29.845 -19.524 1.00 28.80 825 ARG A N 1
ATOM 5765 C CA . ARG A 1 825 ? -21.775 29.928 -19.256 1.00 28.80 825 ARG A CA 1
ATOM 5766 C C . ARG A 1 825 ? -22.641 30.280 -20.475 1.00 28.80 825 ARG A C 1
ATOM 5768 O O . ARG A 1 825 ? -23.857 30.385 -20.337 1.00 28.80 825 ARG A O 1
ATOM 5775 N N . ALA A 1 826 ? -22.052 30.491 -21.655 1.00 27.98 826 ALA A N 1
ATOM 5776 C CA . ALA A 1 826 ? -22.775 30.990 -22.828 1.00 27.98 826 ALA A CA 1
ATOM 5777 C C . ALA A 1 826 ? -23.266 29.908 -23.812 1.00 27.98 826 ALA A C 1
ATOM 5779 O O . ALA A 1 826 ? -24.010 30.250 -24.729 1.00 27.98 826 ALA A O 1
ATOM 5780 N N . VAL A 1 827 ? -22.924 28.624 -23.631 1.00 32.41 827 VAL A N 1
ATOM 5781 C CA . VAL A 1 827 ? -23.324 27.552 -24.575 1.00 32.41 827 VAL A CA 1
ATOM 5782 C C . VAL A 1 827 ? -24.502 26.695 -24.074 1.00 32.41 827 VAL A C 1
ATOM 5784 O O . VAL A 1 827 ? -25.156 26.033 -24.870 1.00 32.41 827 VAL A O 1
ATOM 5787 N N . ALA A 1 828 ? -24.917 26.813 -22.808 1.00 29.95 828 ALA A N 1
ATOM 5788 C CA . ALA A 1 828 ? -26.062 26.061 -22.266 1.00 29.95 828 ALA A CA 1
ATOM 5789 C C . ALA A 1 828 ? -27.445 26.737 -22.442 1.00 29.95 828 ALA A C 1
ATOM 5791 O O . ALA A 1 828 ? -28.430 26.309 -21.843 1.00 29.95 828 ALA A O 1
ATOM 5792 N N . THR A 1 829 ? -27.568 27.782 -23.269 1.00 35.00 829 THR A N 1
ATOM 5793 C CA . THR A 1 829 ? -28.884 28.358 -23.618 1.00 35.00 829 THR A CA 1
ATOM 5794 C C . THR A 1 829 ? -28.959 28.814 -25.073 1.00 35.00 829 THR A C 1
ATOM 5796 O O . THR A 1 829 ? -28.979 30.005 -25.373 1.00 35.00 829 THR A O 1
ATOM 5799 N N . ALA A 1 830 ? -29.097 27.858 -25.984 1.00 27.20 830 ALA A N 1
ATOM 5800 C CA . ALA A 1 830 ? -29.866 28.033 -27.212 1.00 27.20 830 ALA A CA 1
ATOM 5801 C C . ALA A 1 830 ? -30.445 26.667 -27.612 1.00 27.20 830 ALA A C 1
ATOM 5803 O O . ALA A 1 830 ? -29.727 25.677 -27.603 1.00 27.20 830 ALA A O 1
ATOM 5804 N N . ARG A 1 831 ? -31.760 26.644 -27.863 1.00 32.19 831 ARG A N 1
ATOM 5805 C CA . ARG A 1 831 ? -32.593 25.463 -28.154 1.00 32.19 831 ARG A CA 1
ATOM 5806 C C . ARG A 1 831 ? -32.044 24.512 -29.205 1.00 32.19 831 ARG A C 1
ATOM 5808 O O . ARG A 1 831 ? -31.577 25.024 -30.246 1.00 32.19 831 ARG A O 1
#

Foldseek 3Di:
DDDDDDDDPPPPQAAEAQGFCVVHHHDPQFDQDPRGTHRDDPDPPFAQFDDFQVVLDDPPDQQQWTHDPRGTAHAQDLAQVSRPCFTRAQRGGDHWQFAPAQVSEDVQWGQDPRTTHHFDDFLQSNRHVRNPQWTRDPRDTFGFAPADVVQPLAGQDPRTGDHQCDPFQVSEDPDQWTGDSSHTDHWDFADFQVSDPDQQWTQDPVRTTDGAQFALAQLVLPCAGQDPRHGGRWDFDPAQPQDPQWGAFQRTTDGQQCDPACVSPPDCFFQFLSDGHRADDADDFPWKWKAWPLFIEGAEAEAEAEAQDKTKMFMWGAHQLLATGDWALDWPDDADWDDDRTITIGHRNDADWDWIDRPRGIYIYHYDYQDPQFAKEAEAASHRRAQQFQWFKDQQNDGQGGAHNRNIDTGHPRDQPRFWIWTARPVRQFIDIDGGCNVPDSYDYDHGYHCPVVFKFWWAKEFEDEPPPADEFKKKKFKFWWARDLVRRDLCQGQPDWFWWWDQDPPPGTQIFTATLGMWMWGQDVPVGIDGRDRIRQHTYDFFKIKMKMWMHHDYCVLVVVRRPDDDNSNVSQVVQASRLSTFMDTTTNGGIDMDTFDQLADPPVPRHNGRPPPRSGDTHHPSVPHHYDYHYGDRRQRDKAKEWEDAAPPPWFKKKKKFKAFPNSTGHTQGIHIWTRDPPDDITIGITGGHTRSSRRPGFMKMWIWIFTDDVADTHTDIDMDTGDSYDYPYNRSYQPVPFDDDPDDDQADWDWDDDDDDDWFQFKFKFFDDSNDTDTFTDTPDTGTDDRHGGSGIGTDRPGPDDDDDPDDDDDDDPPPPVPPVVPPPDDD

pLDDT: mean 77.59, std 18.63, range [22.67, 97.94]

Secondary structure (DSSP, 8-state):
------------SSBPTTSBTTTSPBPTTEEEETTEEEE-PPPPPPPPB-SSGGGG--TTS---EEEETTEEEEPB-SSGGGGTTSEEETTEEE---B-SSGGGSPTTEEEETTEEEEPPSSGGGSTTTTTTSEEEETTEEEEB-SSGGGSTTSEEETTEEE--S-SSGGGSPSSSEEEETTEEEE--B-SSGGGSSSTTEEE-TTSBEEEPPB-SSGGGGTTSEEETTEEEPPPB-SSSTT-TTEEEETTEEEEPPS-SSGGGSSSS-EEETTEEEPPPP-PPPSEEEEEETTEEEESSEEEEEETT-EEEEEEEEE-TTSPEEPS----B-SS----BTTEEEEE--SSEEEEEEETTEEEEEEEEPPPTTEEEEEEEETTT--B-TT-EEEETTEEEEE--TTSEEEEEPPPTT--EEEEE-TTS--EEEEE--TT--SEEEEEE-----TTEEEEEEEEE---S-S-SSEEEEEEEE-BSSGGG--HHHHH-SEEEEEEEETTTEEEEEEEETTEEEEEEETTTEEEEEE--EEEEE-SEEEEEEEEEEEE-HHHHHHHHHT--HHHHHHHHHHHTTSSEEEEEEEEEEPPEE-EE---TTTT---SS-SS-TTSEE--TTTSPEEEE-------EEEEEEEPPPPTT--EEEEEEEEEEESEEEEEEEEEEE--STT---EEEEEE---GGGTTSPEEEEEEEEE-BTTB----EEEEE--SEEEE-GGGSPPTT--------SSS--EE-----SS--EEEEEEEETTEEEE--EESS-EE--S---S--EEE---------S-------S-SSTTTGGGSS---